Protein AF-A0A9D8AWE8-F1 (afdb_monomer_lite)

Secondary structure (DSSP, 8-state):
-------------------------------PPPPS-PPPEEEEEEE-SHHHHHHHHTTT--EEEEEE-TTS-EEEEEEE-HHHHHHHHHTT-EEEEEES--TT--EEEEE-SS--TTTHHHHT-EEEEE-SSEEEEE--HHHHHHHHTTT-EEEEPPSSPP--SPPP-S----S-----HHHHHHHHH--HHHHHHHHHHHTTSSPEEETTEEE--S---TT-SHHHHHHHHHHHHHHHHTT-EEEEEEEEETTTEEEEEEEEEE--SSEEEEEEEEEEE-----TTTTT----TTTTHHHHHHHHHHHHHHTTS-BSEEEEEEEES-GGGTSHHHHHHHHHHHHHT-EEEEEEEE-S-S---SSS-EEEEE--TT-HHHHHHHHHHHHHHHHHT-S-EEEEETT--SSSTHHHHHTTT--EEEEEE-GGG--TTTTSTT--TTTS-HHHHHHHHHHHHHHHHHHTTBPPPPEEEEEEEEETTT--B-TT-EEEEEEETTEEEEEE--TTSEEEEEEE-SEEEEEEEE-TTBPPEEEEEEEE-TTSEEE--EEEPBPP--B--EEE--SEETTS-EEEEE--B-SS--EEEEE-SSSS-EE--SS-EE--SS-EEEEEEEEEE-SS-EEEEEEEEEEE-S-B--EEE-SSEETTSEEEEEE--B-S-TT----EEEEE-SSSPPPB--SSEEEE-SS-EEEEEEEEEEETTEEEEEEEEEEEE---EEEE-SEEEEEE-TT-EEEEEEEEEE-SSS-EEEEEEEES-SSEEEEESSEEEEE-TT-EEEEEEEEE--TTPPTT-EEEEEEEEEESS-TT-EEEEEEEEEEPP---EEEEPPSS-EEE-TT-EEEEEEEEEE-SSS-EEEEEEEES-SS-EEE-SEEEEE-TT-EEEEEEEEE--TTPPTT-EEEEEEEEEESS-TT-EEEEEEEEEE------------------

Radius of gyration: 79.53 Å; chains: 1; bounding box: 108×89×266 Å

Sequence (955 aa):
MARPFKKGPGPWILVAALALVILLCAPETPFARADPSGPLALVRIDVREAADLESVIASEVPVHARLYGDDGTEYLLAYVDPSQAQELASRGVTTRVLDPDPRGATYYVVYSHGPMEPLLGSLGVLILEQEEHRAVVRATNGEAERLLAVGLEIVRLDPNPLVLAPQEARVSHASGIVHDPLIEAMIQEVNAATVYSYTGGLSGEWPVIVGGVPYTIATRYSRTTTPVMQATQYVHEHLVSLGLGVSYHEYSLPNSGLKRNVIGEQVGLVDPDRILLITAHLDDTSEDAYNVAPGADDNASGAVGVLIAADILSQYDFGCTLRYVLFTGEEQGLYGSAAYAADAYSAGENVEGVLNLDMIGYNSDSEPTIELHTRPGNGGDLSIAHVFSDVVATYGIDLWPEIVGDGILFSDHASFWNRGYAGILGIEDFEDFTPHYHRTSDRLSTLDMTYYANFVRAGVGTFAHLGCLMEPAASLTGMAFDIDTGTPISGTLVRATLSSTQTWSTVAAADGVYHLDPLPGGTYTVTASAPAYLPYTASDVVAVAGKTTTLDIPLQAVPAMTASFVSSSPDWLGEVTVFTNTTDSAEPLTYEWSLGDGTGIVSAEHPTHTYGAPGVYTVILTATDSGGSAAAKGTVTVYGAPVVGFEHVHPVWAGATTLFTNTSVGEPAGDPGISFEWSFGDGTAPEAMVHAEHVYTAAGVYQVVLTGTNRAGSRTAQRDVRVETAGVALLPRAESQSGDPGTAVSYTLRVSNTGSYTDSYAIAAQESTWVAAVVPHVLHEVGPAEGRDVEVRVMVPGGALAGEEDAAQVRVQSQGNGSMQALSVLTTTARAVYGIDLTFPAGALSGVPGAGVTCTLRITNTGNVTDTLSLAAYGHQWPTFVRSHVGPLGPGCGSDVEVTVLVPMGAERGDADVATISAVSEGDPERAVAGSLKTMVYYRLLMPTMYAALRSWSR

Foldseek 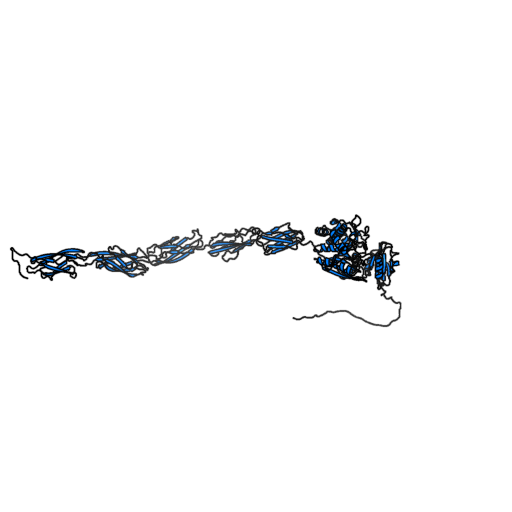3Di:
DDDDDDDDDDDDDDDDDDDDDDDDDDDDDDDDDDDQDAFWFWKKWWDADVLLLVQLVVLVFQWQDWDAAPVRTIITITGAGPVSVVSSVVSVIDMDTQGRHCVVWWKKKKFDPFACVVPLVVLPWAWSADHRTITITTDDLVSLVVSVLVPIDIAIRQPGGFPSDFDPQPLFQDPFDDDDVLLLVLLVVQALVLLLVQLCCLLQVFFDAAPNDTDGQQFLAQLEDVNVVRLLRRLQVLLVVLVFPKDWDWFQDPPRGIDTKIKTKDAADAEALEEEEQEEESGAFANPRHGGGSCSLFPSLSLSLLSSLSVRPSVFHFRYMYMSIYFHCLSSRLRGLLSVLVVCLVVVRNHNEYEYEHRQFADDDDALEKEKEFEAPDSNSVSLLVLLVSQCVNSVQRYHYDYHNHGDCSTSVVSNNSSSHHYIYIHGDPVRDDPQGRHSPPHSVRGDSRSSSSSSSSSSSSSCSSTRTDQAFFKEKEFEAAQPPRQTDFQKWKWWAQDPPDIDIWTQHPRRMTIDPRHHFHWTWMWIDDQQWDIDTDGRQTGHGPYYDYDYHHTYGAPDKDWDKDWPPPEEQFDKIKIATPIDHPFDKWKWKDFQQPPHIDTDNIDIDHDNDFDKGWMKIWIAGSNGIDIDIDIHGYFAAKAWDWDWDPPAEAQDKIKIATPIGTDDPPDPFKWKWKDFQQPDDIDTDNIDIDHHNDFDWGKMKMWIAGPNGIDIDIDIHGYKHWAKEKPDQEDEDEDAAQDKDKDKMKMFIAMQAFWKKAKDKPQWPFDKDKPPRMRHGQHHGRMDIIMIITHHHNLDAFFDKTKIKMKIATPVDRVHIYIHIYMYGHHWDWAKDKAFDDDAAEDAAQDKTKDKIKMFIQIRYFWKKAKDKDQWPFDKDWPGIDDSHHHGGMDITMIITGHHNPDDAFDKIKIKMKIATPVDRVHIDIDIHMYGYHDDDDDDDDDDDDDDDDD

Structure (mmCIF, N/CA/C/O backbone):
data_AF-A0A9D8AWE8-F1
#
_entry.id   AF-A0A9D8AWE8-F1
#
loop_
_atom_site.group_PDB
_atom_site.id
_atom_site.type_symbol
_atom_site.label_atom_id
_atom_site.label_alt_id
_atom_site.label_comp_id
_atom_site.label_asym_id
_atom_site.label_entity_id
_atom_site.label_seq_id
_atom_site.pdbx_PDB_ins_code
_atom_site.Cartn_x
_atom_site.Cartn_y
_atom_site.Cartn_z
_atom_site.occupancy
_atom_site.B_iso_or_equiv
_atom_site.auth_seq_id
_atom_site.auth_comp_id
_atom_site.auth_asym_id
_atom_site.auth_atom_id
_atom_site.pdbx_PDB_model_num
ATOM 1 N N . MET A 1 1 ? -9.519 -40.127 -17.854 1.00 36.56 1 MET A N 1
ATOM 2 C CA . MET A 1 1 ? -10.284 -41.068 -18.713 1.00 36.56 1 MET A CA 1
ATOM 3 C C . MET A 1 1 ? -10.347 -40.520 -20.139 1.00 36.56 1 MET A C 1
ATOM 5 O O . MET A 1 1 ? -9.812 -39.445 -20.369 1.00 36.56 1 MET A O 1
ATOM 9 N N . ALA A 1 2 ? -10.855 -41.296 -21.099 1.00 32.56 2 ALA A N 1
ATOM 10 C CA . ALA A 1 2 ? -10.568 -41.124 -22.527 1.00 32.56 2 ALA A CA 1
ATOM 11 C C . ALA A 1 2 ? -11.394 -40.049 -23.278 1.00 32.56 2 ALA A C 1
ATOM 13 O O . ALA A 1 2 ? -12.432 -39.589 -22.814 1.00 32.56 2 ALA A O 1
ATOM 14 N N . ARG A 1 3 ? -10.889 -39.716 -24.478 1.00 29.12 3 ARG A N 1
ATOM 15 C CA . ARG A 1 3 ? -11.504 -38.968 -25.601 1.00 29.12 3 ARG A CA 1
ATOM 16 C C . ARG A 1 3 ? -12.798 -39.659 -26.144 1.00 29.12 3 ARG A C 1
ATOM 18 O O . ARG A 1 3 ? -13.086 -40.770 -25.710 1.00 29.12 3 ARG A O 1
ATOM 25 N N . PRO A 1 4 ? -13.376 -39.229 -27.293 1.00 54.56 4 PRO A N 1
ATOM 26 C CA . PRO A 1 4 ? -14.071 -37.968 -27.621 1.00 54.56 4 PRO A CA 1
ATOM 27 C C . PRO A 1 4 ? -15.466 -38.258 -28.257 1.00 54.56 4 PRO A C 1
ATOM 29 O O . PRO A 1 4 ? -15.853 -39.418 -28.362 1.00 54.56 4 PRO A O 1
ATOM 32 N N . PHE A 1 5 ? -16.179 -37.264 -28.815 1.00 29.92 5 PHE A N 1
ATOM 33 C CA . PHE A 1 5 ? -17.274 -37.528 -29.778 1.00 29.92 5 PHE A CA 1
ATOM 34 C C . PHE A 1 5 ? -17.275 -36.604 -31.015 1.00 29.92 5 PHE A C 1
ATOM 36 O O . PHE A 1 5 ? -16.660 -35.540 -31.013 1.00 29.92 5 PHE A O 1
ATOM 43 N N . LYS A 1 6 ? -17.892 -37.079 -32.111 1.00 32.50 6 LYS A N 1
ATOM 44 C CA . LYS A 1 6 ? -17.779 -36.563 -33.495 1.00 32.50 6 LYS A CA 1
ATOM 45 C C . LYS A 1 6 ? -19.026 -35.809 -34.006 1.00 32.50 6 LYS A C 1
ATOM 47 O O . LYS A 1 6 ? -20.139 -36.069 -33.574 1.00 32.50 6 LYS A O 1
ATOM 52 N N . LYS A 1 7 ? -18.767 -34.979 -35.030 1.00 32.16 7 LYS A N 1
ATOM 53 C CA . LYS A 1 7 ? -19.638 -34.278 -36.009 1.00 32.16 7 LYS A CA 1
ATOM 54 C C . LYS A 1 7 ? -20.975 -34.924 -36.455 1.00 32.16 7 LYS A C 1
ATOM 56 O O . LYS A 1 7 ? -21.010 -36.119 -36.738 1.00 32.16 7 LYS A O 1
ATOM 61 N N . GLY A 1 8 ? -21.914 -34.036 -36.836 1.00 29.41 8 GLY A N 1
ATOM 62 C CA . GLY A 1 8 ? -22.874 -34.165 -37.965 1.00 29.41 8 GLY A CA 1
ATOM 63 C C . GLY A 1 8 ? -24.348 -34.393 -37.574 1.00 29.41 8 GLY A C 1
ATOM 64 O O . GLY A 1 8 ? -24.569 -34.831 -36.447 1.00 29.41 8 GLY A O 1
ATOM 65 N N . PRO A 1 9 ? -25.358 -34.176 -38.462 1.00 40.28 9 PRO A N 1
ATOM 66 C CA . PRO A 1 9 ? -25.393 -33.632 -39.846 1.00 40.28 9 PRO A CA 1
ATOM 67 C C . PRO A 1 9 ? -26.152 -32.260 -39.897 1.00 40.28 9 PRO A C 1
ATOM 69 O O . PRO A 1 9 ? -26.327 -31.666 -38.845 1.00 40.28 9 PRO A O 1
ATOM 72 N N . GLY A 1 10 ? -26.625 -31.617 -40.980 1.00 27.95 10 GLY A N 1
ATOM 73 C CA . GLY A 1 10 ? -27.066 -31.975 -42.343 1.00 27.95 10 GLY A CA 1
ATOM 74 C C . GLY A 1 10 ? -27.801 -30.765 -43.008 1.00 27.95 10 GLY A C 1
ATOM 75 O O . GLY A 1 10 ? -27.870 -29.714 -42.374 1.00 27.95 10 GLY A O 1
ATOM 76 N N . PRO A 1 11 ? -28.311 -30.853 -44.261 1.00 45.72 11 PRO A N 1
ATOM 77 C CA . PRO A 1 11 ? -28.377 -29.692 -45.178 1.00 45.72 11 PRO A CA 1
ATOM 78 C C . PRO A 1 11 ? -29.781 -29.272 -45.687 1.00 45.72 11 PRO A C 1
ATOM 80 O O . PRO A 1 11 ? -30.758 -29.986 -45.485 1.00 45.72 11 PRO A O 1
ATOM 83 N N . TRP A 1 12 ? -29.841 -28.177 -46.469 1.00 26.53 12 TRP A N 1
ATOM 84 C CA . TRP A 1 12 ? -30.934 -27.854 -47.412 1.00 26.53 12 TRP A CA 1
ATOM 85 C C . TRP A 1 12 ? -30.397 -27.400 -48.787 1.00 26.53 12 TRP A C 1
ATOM 87 O O . TRP A 1 12 ? -29.325 -26.809 -48.881 1.00 26.53 12 TRP A O 1
ATOM 97 N N . ILE A 1 13 ? -31.151 -27.710 -49.850 1.00 30.84 13 ILE A N 1
ATOM 98 C CA . ILE A 1 13 ? -30.875 -27.473 -51.285 1.00 30.84 13 ILE A CA 1
ATOM 99 C C . ILE A 1 13 ? -32.176 -26.967 -51.939 1.00 30.84 13 ILE A C 1
ATOM 101 O O . ILE A 1 13 ? -33.233 -27.388 -51.476 1.00 30.84 13 ILE A O 1
ATOM 105 N N . LEU A 1 14 ? -32.089 -26.143 -53.003 1.00 29.36 14 LEU A N 1
ATOM 106 C CA . LEU A 1 14 ? -32.945 -26.032 -54.225 1.00 29.36 14 LEU A CA 1
ATOM 107 C C . LEU A 1 14 ? -32.894 -24.576 -54.776 1.00 29.36 14 LEU A C 1
ATOM 109 O O . LEU A 1 14 ? -32.807 -23.655 -53.976 1.00 29.36 14 LEU A O 1
ATOM 113 N N . VAL A 1 15 ? -33.011 -24.244 -56.078 1.00 31.12 15 VAL A N 1
ATOM 114 C CA . VAL A 1 15 ? -32.888 -24.967 -57.375 1.00 31.12 15 VAL A CA 1
ATOM 115 C C . VAL A 1 15 ? -32.798 -23.907 -58.512 1.00 31.12 15 VAL A C 1
ATOM 117 O O . VAL A 1 15 ? -33.272 -22.794 -58.308 1.00 31.12 15 VAL A O 1
ATOM 120 N N . ALA A 1 16 ? -32.170 -24.152 -59.677 1.00 26.33 16 ALA A N 1
ATOM 121 C CA . ALA A 1 16 ? -32.858 -24.447 -60.959 1.00 26.33 16 ALA A CA 1
ATOM 122 C C . ALA A 1 16 ? -31.875 -24.717 -62.134 1.00 26.33 16 ALA A C 1
ATOM 124 O O . ALA A 1 16 ? -30.724 -24.294 -62.080 1.00 26.33 16 ALA A O 1
ATOM 125 N N . ALA A 1 17 ? -32.330 -25.421 -63.190 1.00 29.33 17 ALA A N 1
ATOM 126 C CA . ALA A 1 17 ? -31.513 -25.928 -64.316 1.00 29.33 17 ALA A CA 1
ATOM 127 C C . ALA A 1 17 ? -32.282 -26.066 -65.671 1.00 29.33 17 ALA A C 1
ATOM 129 O O . ALA A 1 17 ? -33.485 -25.806 -65.694 1.00 29.33 17 ALA A O 1
ATOM 130 N N . LEU A 1 18 ? -31.575 -26.601 -66.709 1.00 29.61 18 LEU A N 1
ATOM 131 C CA . LEU A 1 18 ? -31.936 -27.010 -68.115 1.00 29.61 18 LEU A CA 1
ATOM 132 C C . LEU A 1 18 ? -31.891 -25.902 -69.212 1.00 29.61 18 LEU A C 1
ATOM 134 O O . LEU A 1 18 ? -32.118 -24.747 -68.882 1.00 29.61 18 LEU A O 1
ATOM 138 N N . ALA A 1 19 ? -31.602 -26.132 -70.520 1.00 30.28 19 ALA A N 1
ATOM 139 C CA . ALA A 1 19 ? -31.236 -27.317 -71.359 1.00 30.28 19 ALA A CA 1
ATOM 140 C C . ALA A 1 19 ? -30.269 -26.883 -72.532 1.00 30.28 19 ALA A C 1
ATOM 142 O O . ALA A 1 19 ? -30.183 -25.690 -72.793 1.00 30.28 19 ALA A O 1
ATOM 143 N N . LEU A 1 20 ? -29.378 -27.696 -73.149 1.00 29.22 20 LEU A N 1
ATOM 144 C CA . LEU A 1 20 ? -29.516 -28.748 -74.213 1.00 29.22 20 LEU A CA 1
ATOM 145 C C . LEU A 1 20 ? -30.035 -28.197 -75.592 1.00 29.22 20 LEU A C 1
ATOM 147 O O . LEU A 1 20 ? -31.098 -27.593 -75.585 1.00 29.22 20 LEU A O 1
ATOM 151 N N . VAL A 1 21 ? -29.408 -28.297 -76.799 1.00 32.09 21 VAL A N 1
ATOM 152 C CA . VAL A 1 21 ? -28.956 -29.465 -77.635 1.00 32.09 21 VAL A CA 1
ATOM 153 C C . VAL A 1 21 ? -28.148 -29.041 -78.925 1.00 32.09 21 VAL A C 1
ATOM 155 O O . VAL A 1 21 ? -28.649 -28.225 -79.685 1.00 32.09 21 VAL A O 1
ATOM 158 N N . ILE A 1 22 ? -26.971 -29.660 -79.194 1.00 28.73 22 ILE A N 1
ATOM 159 C CA . ILE A 1 22 ? -26.353 -30.201 -80.470 1.00 28.73 22 ILE A CA 1
ATOM 160 C C . ILE A 1 22 ? -26.385 -29.429 -81.847 1.00 28.73 22 ILE A C 1
ATOM 162 O O . ILE A 1 22 ? -27.475 -29.151 -82.332 1.00 28.73 22 ILE A O 1
ATOM 166 N N . LEU A 1 23 ? -25.232 -29.280 -82.577 1.00 25.83 23 LEU A N 1
ATOM 167 C CA . LEU A 1 23 ? -24.843 -30.007 -83.851 1.00 25.83 23 LEU A CA 1
ATOM 168 C C . LEU A 1 23 ? -23.642 -29.423 -84.707 1.00 25.83 23 LEU A C 1
ATOM 170 O O . LEU A 1 23 ? -23.679 -28.269 -85.105 1.00 25.83 23 LEU A O 1
ATOM 174 N N . LEU A 1 24 ? -22.678 -30.297 -85.093 1.00 27.02 24 LEU A N 1
ATOM 175 C CA . LEU A 1 24 ? -21.738 -30.341 -86.272 1.00 27.02 24 LEU A CA 1
ATOM 176 C C . LEU A 1 24 ? -20.625 -29.287 -86.620 1.00 27.02 24 LEU A C 1
ATOM 178 O O . LEU A 1 24 ? -20.887 -28.125 -86.881 1.00 27.02 24 LEU A O 1
ATOM 182 N N . CYS A 1 25 ? -19.407 -29.842 -86.816 1.00 26.20 25 CYS A N 1
ATOM 183 C CA . CYS A 1 25 ? -18.318 -29.615 -87.811 1.00 26.20 25 CYS A CA 1
ATOM 184 C C . CYS A 1 25 ? -17.799 -28.220 -88.277 1.00 26.20 25 CYS A C 1
ATOM 186 O O . CYS A 1 25 ? -18.540 -27.337 -88.683 1.00 26.20 25 CYS A O 1
ATOM 188 N N . ALA A 1 26 ? -16.457 -28.129 -88.355 1.00 34.50 26 ALA A N 1
ATOM 189 C CA . ALA A 1 26 ? -15.616 -27.038 -88.899 1.00 34.50 26 ALA A CA 1
ATOM 190 C C . ALA A 1 26 ? -15.497 -27.088 -90.463 1.00 34.50 26 ALA A C 1
ATOM 192 O O . ALA A 1 26 ? -16.028 -28.062 -91.013 1.00 34.50 26 ALA A O 1
ATOM 193 N N . PRO A 1 27 ? -14.821 -26.154 -91.206 1.00 44.50 27 PRO A N 1
ATOM 194 C CA . PRO A 1 27 ? -13.438 -25.681 -90.941 1.00 44.50 27 PRO A CA 1
ATOM 195 C C . PRO A 1 27 ? -13.036 -24.223 -91.365 1.00 44.50 27 PRO A C 1
ATOM 197 O O . PRO A 1 27 ? -13.844 -23.455 -91.871 1.00 44.50 27 PRO A O 1
ATOM 200 N N . GLU A 1 28 ? -11.735 -23.920 -91.180 1.00 28.67 28 GLU A N 1
ATOM 201 C CA . GLU A 1 28 ? -10.875 -22.862 -91.792 1.00 28.67 28 GLU A CA 1
ATOM 202 C C . GLU A 1 28 ? -10.873 -21.394 -91.259 1.00 28.67 28 GLU A C 1
ATOM 204 O O . GLU A 1 28 ? -11.704 -20.563 -91.602 1.00 28.67 28 GLU A O 1
ATOM 209 N N . THR A 1 29 ? -9.833 -21.102 -90.447 1.00 38.47 29 THR A N 1
ATOM 210 C CA . THR A 1 29 ? -8.878 -19.946 -90.439 1.00 38.47 29 THR A CA 1
ATOM 211 C C . THR A 1 29 ? -9.233 -18.608 -91.128 1.00 38.47 29 THR A C 1
ATOM 213 O O . THR A 1 29 ? -9.663 -18.631 -92.278 1.00 38.47 29 THR A O 1
ATOM 216 N N . PRO A 1 30 ? -8.856 -17.430 -90.549 1.00 39.47 30 PRO A N 1
ATOM 217 C CA . PRO A 1 30 ? -7.424 -17.114 -90.359 1.00 39.47 30 PRO A CA 1
ATOM 218 C C . PRO A 1 30 ? -6.991 -16.216 -89.169 1.00 39.47 30 PRO A C 1
ATOM 220 O O . PRO A 1 30 ? -7.794 -15.633 -88.452 1.00 39.47 30 PRO A O 1
ATOM 223 N N . PHE A 1 31 ? -5.658 -16.083 -89.074 1.00 31.62 31 PHE A N 1
ATOM 224 C CA . PHE A 1 31 ? -4.821 -15.251 -88.192 1.00 31.62 31 PHE A CA 1
ATOM 225 C C . PHE A 1 31 ? -4.692 -15.658 -86.717 1.00 31.62 31 PHE A C 1
ATOM 227 O O . PHE A 1 31 ? -5.624 -15.619 -85.921 1.00 31.62 31 PHE A O 1
ATOM 234 N N . ALA A 1 32 ? -3.455 -16.027 -86.367 1.00 31.39 32 ALA A N 1
ATOM 235 C CA . ALA A 1 32 ? -3.037 -16.355 -85.016 1.00 31.39 32 ALA A CA 1
ATOM 236 C C . ALA A 1 32 ? -3.043 -15.110 -84.121 1.00 31.39 32 ALA A C 1
ATOM 238 O O . ALA A 1 32 ? -2.501 -14.065 -84.485 1.00 31.39 32 ALA A O 1
ATOM 239 N N . ARG A 1 33 ? -3.610 -15.256 -82.922 1.00 33.22 33 ARG A N 1
ATOM 240 C CA . ARG A 1 33 ? -3.380 -14.335 -81.808 1.00 33.22 33 ARG A CA 1
ATOM 241 C C . ARG A 1 33 ? -2.010 -14.674 -81.215 1.00 33.22 33 ARG A C 1
ATOM 243 O O . ARG A 1 33 ? -1.716 -15.856 -81.045 1.00 33.22 33 ARG A O 1
ATOM 250 N N . ALA A 1 34 ? -1.182 -13.666 -80.955 1.00 34.47 34 ALA A N 1
ATOM 251 C CA . ALA A 1 34 ? 0.113 -13.874 -80.316 1.00 34.47 34 ALA A CA 1
ATOM 252 C C . ALA A 1 34 ? -0.058 -14.440 -78.895 1.00 34.47 34 ALA A C 1
ATOM 254 O O . ALA A 1 34 ? -1.063 -14.178 -78.230 1.00 34.47 34 ALA A O 1
ATOM 255 N N . ASP A 1 35 ? 0.930 -15.223 -78.471 1.00 34.38 35 ASP A N 1
ATOM 256 C CA . ASP A 1 35 ? 1.036 -15.785 -77.127 1.00 34.38 35 ASP A CA 1
ATOM 257 C C . ASP A 1 35 ? 1.286 -14.652 -76.103 1.00 34.38 35 ASP A C 1
ATOM 259 O O . ASP A 1 35 ? 2.216 -13.871 -76.324 1.00 34.38 35 ASP A O 1
ATOM 263 N N . PRO A 1 36 ? 0.482 -14.491 -75.028 1.00 39.16 36 PRO A N 1
ATOM 264 C CA . PRO A 1 36 ? 0.640 -13.366 -74.102 1.00 39.16 36 PRO A CA 1
ATOM 265 C C . PRO A 1 36 ? 1.882 -13.450 -73.205 1.00 39.16 36 PRO A C 1
ATOM 267 O O . PRO A 1 36 ? 2.307 -12.428 -72.674 1.00 39.16 36 PRO A O 1
ATOM 270 N N . SER A 1 37 ? 2.474 -14.636 -73.017 1.00 46.75 37 SER A N 1
ATOM 271 C CA . SER A 1 37 ? 3.605 -14.835 -72.098 1.00 46.75 37 SER A CA 1
ATOM 272 C C . SER A 1 37 ? 4.960 -14.502 -72.736 1.00 46.75 37 SER A C 1
ATOM 274 O O . SER A 1 37 ? 5.827 -15.369 -72.884 1.00 46.75 37 SER A O 1
ATOM 276 N N . GLY A 1 38 ? 5.147 -13.242 -73.132 1.00 53.56 38 GLY A N 1
ATOM 277 C CA . GLY A 1 38 ? 6.487 -12.712 -73.403 1.00 53.56 38 GLY A CA 1
ATOM 278 C C . GLY A 1 38 ? 7.328 -12.631 -72.118 1.00 53.56 38 GLY A C 1
ATOM 279 O O . GLY A 1 38 ? 6.769 -12.660 -71.020 1.00 53.56 38 GLY A O 1
ATOM 280 N N . PRO A 1 39 ? 8.668 -12.554 -72.217 1.00 60.47 39 PRO A N 1
ATOM 281 C CA . PRO A 1 39 ? 9.506 -12.304 -71.048 1.00 60.47 39 PRO A CA 1
ATOM 282 C C . PRO A 1 39 ? 9.191 -10.927 -70.440 1.00 60.47 39 PRO A C 1
ATOM 284 O O . PRO A 1 39 ? 8.865 -9.990 -71.168 1.00 60.47 39 PRO A O 1
ATOM 287 N N . LEU A 1 40 ? 9.331 -10.814 -69.115 1.00 83.00 40 LEU A N 1
ATOM 288 C CA . LEU A 1 40 ? 9.424 -9.524 -68.425 1.00 83.00 40 LEU A CA 1
ATOM 289 C C . LEU A 1 40 ? 10.564 -8.701 -69.038 1.00 83.00 40 LEU A C 1
ATOM 291 O O . LEU A 1 40 ? 11.602 -9.271 -69.369 1.00 83.00 40 LEU A O 1
ATOM 295 N N . ALA A 1 41 ? 10.402 -7.385 -69.128 1.00 90.38 41 ALA A N 1
ATOM 296 C CA . ALA A 1 41 ? 11.464 -6.449 -69.496 1.00 90.38 41 ALA A CA 1
ATOM 297 C C . ALA A 1 41 ? 11.684 -5.433 -68.367 1.00 90.38 41 ALA A C 1
ATOM 299 O O . ALA A 1 41 ? 10.721 -5.046 -67.708 1.00 90.38 41 ALA A O 1
ATOM 300 N N . LEU A 1 42 ? 12.921 -4.970 -68.159 1.00 92.69 42 LEU A N 1
ATOM 301 C CA . LEU A 1 42 ? 13.175 -3.790 -67.328 1.00 92.69 42 LEU A CA 1
ATOM 302 C C . LEU A 1 42 ? 12.829 -2.537 -68.141 1.00 92.69 42 LEU A C 1
ATOM 304 O O . LEU A 1 42 ? 13.328 -2.350 -69.256 1.00 92.69 42 LEU A O 1
ATOM 308 N N . VAL A 1 43 ? 11.979 -1.683 -67.584 1.00 93.81 43 VAL A N 1
ATOM 309 C CA . VAL A 1 43 ? 11.387 -0.519 -68.250 1.00 93.81 43 VAL A CA 1
ATOM 310 C C . VAL A 1 43 ? 11.525 0.714 -67.361 1.00 93.81 43 VAL A C 1
ATOM 312 O O . VAL A 1 43 ? 11.187 0.662 -66.181 1.00 93.81 43 VAL A O 1
ATOM 315 N N . ARG A 1 44 ? 11.974 1.828 -67.948 1.00 93.69 44 ARG A N 1
ATOM 316 C CA . ARG A 1 44 ? 11.823 3.178 -67.395 1.00 93.69 44 ARG A CA 1
ATOM 317 C C . ARG A 1 44 ? 10.419 3.693 -67.703 1.00 93.69 44 ARG A C 1
ATOM 319 O O . ARG A 1 44 ? 9.963 3.577 -68.841 1.00 93.69 44 ARG A O 1
ATOM 326 N N . ILE A 1 45 ? 9.755 4.267 -66.712 1.00 93.69 45 ILE A N 1
ATOM 327 C CA . ILE A 1 45 ? 8.426 4.871 -66.804 1.00 93.69 45 ILE A CA 1
ATOM 328 C C . ILE A 1 45 ? 8.561 6.344 -66.413 1.00 93.69 45 ILE A C 1
ATOM 330 O O . ILE A 1 45 ? 8.910 6.622 -65.271 1.00 93.69 45 ILE A O 1
ATOM 334 N N . ASP A 1 46 ? 8.310 7.276 -67.329 1.00 91.12 46 ASP A N 1
ATOM 335 C CA . ASP A 1 46 ? 8.424 8.714 -67.044 1.00 91.12 46 ASP A CA 1
ATOM 336 C C . ASP A 1 46 ? 7.153 9.231 -66.348 1.00 91.12 46 ASP A C 1
ATOM 338 O O . ASP A 1 46 ? 6.043 9.031 -66.855 1.00 91.12 46 ASP A O 1
ATOM 342 N N . VAL A 1 47 ? 7.313 9.917 -65.214 1.00 88.75 47 VAL A N 1
ATOM 343 C CA . VAL A 1 47 ? 6.229 10.497 -64.405 1.00 88.75 47 VAL A CA 1
ATOM 344 C C . VAL A 1 47 ? 6.246 12.014 -64.593 1.00 88.75 47 VAL A C 1
ATOM 346 O O . VAL A 1 47 ? 7.044 12.727 -63.993 1.00 88.75 47 VAL A O 1
ATOM 349 N N . ARG A 1 48 ? 5.372 12.525 -65.468 1.00 85.69 48 ARG A N 1
ATOM 350 C CA . ARG A 1 48 ? 5.361 13.950 -65.869 1.00 85.69 48 ARG A CA 1
ATOM 351 C C . ARG A 1 48 ? 4.382 14.783 -65.046 1.00 85.69 48 ARG A C 1
ATOM 353 O O . ARG A 1 48 ? 4.524 15.997 -64.946 1.00 85.69 48 ARG A O 1
ATOM 360 N N . GLU A 1 49 ? 3.361 14.132 -64.503 1.00 84.06 49 GLU A N 1
ATOM 361 C CA . GLU A 1 49 ? 2.330 14.713 -63.647 1.00 84.06 49 GLU A CA 1
ATOM 362 C C . GLU A 1 49 ? 1.799 13.655 -62.669 1.00 84.06 49 GLU A C 1
ATOM 364 O O . GLU A 1 49 ? 1.945 12.456 -62.904 1.00 84.06 49 GLU A O 1
ATOM 369 N N . ALA A 1 50 ? 1.139 14.074 -61.584 1.00 80.88 50 ALA A N 1
ATOM 370 C CA . ALA A 1 50 ? 0.625 13.153 -60.561 1.00 80.88 50 ALA A CA 1
ATOM 371 C C . ALA A 1 50 ? -0.308 12.057 -61.126 1.00 80.88 50 ALA A C 1
ATOM 373 O O . ALA A 1 50 ? -0.318 10.934 -60.626 1.00 80.88 50 ALA A O 1
ATOM 374 N N . ALA A 1 51 ? -1.032 12.350 -62.213 1.00 84.12 51 ALA A N 1
ATOM 375 C CA . ALA A 1 51 ? -1.900 11.392 -62.896 1.00 84.12 51 ALA A CA 1
ATOM 376 C C . ALA A 1 51 ? -1.136 10.244 -63.597 1.00 84.12 51 ALA A C 1
ATOM 378 O O . ALA A 1 51 ? -1.698 9.155 -63.750 1.00 84.12 51 ALA A O 1
ATOM 379 N N . ASP A 1 52 ? 0.135 10.439 -63.983 1.00 87.56 52 ASP A N 1
ATOM 380 C CA . ASP A 1 52 ? 0.992 9.345 -64.465 1.00 87.56 52 ASP A CA 1
ATOM 381 C C . ASP A 1 52 ? 1.274 8.359 -63.316 1.00 87.56 52 ASP A C 1
ATOM 383 O O . ASP A 1 52 ? 1.110 7.152 -63.490 1.00 87.56 52 ASP A O 1
ATOM 387 N N . LEU A 1 53 ? 1.615 8.859 -62.119 1.00 85.69 53 LEU A N 1
ATOM 388 C CA . LEU A 1 53 ? 1.883 8.027 -60.938 1.00 85.69 53 LEU A CA 1
ATOM 389 C C . LEU A 1 53 ? 0.624 7.287 -60.455 1.00 85.69 53 LEU A C 1
ATOM 391 O O . LEU A 1 53 ? 0.678 6.077 -60.233 1.00 85.69 53 LEU A O 1
ATOM 395 N N . GLU A 1 54 ? -0.527 7.968 -60.374 1.00 85.25 54 GLU A N 1
ATOM 396 C CA . GLU A 1 54 ? -1.824 7.322 -60.104 1.00 85.25 54 GLU A CA 1
ATOM 397 C C . GLU A 1 54 ? -2.124 6.208 -61.121 1.00 85.25 54 GLU A C 1
ATOM 399 O O . GLU A 1 54 ? -2.614 5.136 -60.757 1.00 85.25 54 GLU A O 1
ATOM 404 N N . SER A 1 55 ? -1.791 6.430 -62.396 1.00 87.75 55 SER A N 1
ATOM 405 C CA . SER A 1 55 ? -1.986 5.446 -63.463 1.00 87.75 55 SER A CA 1
ATOM 406 C C . SER A 1 55 ? -1.049 4.243 -63.346 1.00 87.75 55 SER A C 1
ATOM 408 O O . SER A 1 55 ? -1.485 3.127 -63.636 1.00 87.75 55 SER A O 1
ATOM 410 N N . VAL A 1 56 ? 0.198 4.429 -62.899 1.00 87.69 56 VAL A N 1
ATOM 411 C CA . VAL A 1 56 ? 1.136 3.327 -62.610 1.00 87.69 56 VAL A CA 1
ATOM 412 C C . VAL A 1 56 ? 0.652 2.502 -61.419 1.00 87.69 56 VAL A C 1
ATOM 414 O O . VAL A 1 56 ? 0.555 1.281 -61.538 1.00 87.69 56 VAL A O 1
ATOM 417 N N . ILE A 1 57 ? 0.269 3.156 -60.314 1.00 85.56 57 ILE A N 1
ATOM 418 C CA . ILE A 1 57 ? -0.297 2.497 -59.123 1.00 85.56 57 ILE A CA 1
ATOM 419 C C . ILE A 1 57 ? -1.529 1.670 -59.514 1.00 85.56 57 ILE A C 1
ATOM 421 O O . ILE A 1 57 ? -1.622 0.488 -59.188 1.00 85.56 57 ILE A O 1
ATOM 425 N N . ALA A 1 58 ? -2.442 2.256 -60.291 1.00 84.94 58 ALA A N 1
ATOM 426 C CA . ALA A 1 58 ? -3.658 1.592 -60.753 1.00 84.94 58 ALA A CA 1
ATOM 427 C C . ALA A 1 58 ? -3.438 0.506 -61.826 1.00 84.94 58 ALA A C 1
ATOM 429 O O . ALA A 1 58 ? -4.426 -0.100 -62.246 1.00 84.94 58 ALA A O 1
ATOM 430 N N . SER A 1 59 ? -2.201 0.288 -62.290 1.00 84.88 59 SER A N 1
ATOM 431 C CA . SER A 1 59 ? -1.819 -0.785 -63.228 1.00 84.88 59 SER A CA 1
ATOM 432 C C . SER A 1 59 ? -1.133 -1.975 -62.536 1.00 84.88 59 SER A C 1
ATOM 434 O O . SER A 1 59 ? -0.714 -2.905 -63.219 1.00 84.88 59 SER A O 1
ATOM 436 N N . GLU A 1 60 ? -0.965 -1.934 -61.205 1.00 84.81 60 GLU A N 1
ATOM 437 C CA . GLU A 1 60 ? -0.326 -2.991 -60.392 1.00 84.81 60 GLU A CA 1
ATOM 438 C C . GLU A 1 60 ? 1.055 -3.438 -60.928 1.00 84.81 60 GLU A C 1
ATOM 440 O O . GLU A 1 60 ? 1.463 -4.597 -60.826 1.00 84.81 60 GLU A O 1
ATOM 445 N N . VAL A 1 61 ? 1.792 -2.501 -61.533 1.00 87.94 61 VAL A N 1
ATOM 446 C CA . VAL A 1 61 ? 3.111 -2.753 -62.120 1.00 87.94 61 VAL A CA 1
ATOM 447 C C . VAL A 1 61 ? 4.166 -2.821 -61.013 1.00 87.94 61 VAL A C 1
ATOM 449 O O . VAL A 1 61 ? 4.244 -1.893 -60.205 1.00 87.94 61 VAL A O 1
ATOM 452 N N . PRO A 1 62 ? 5.018 -3.865 -60.969 1.00 87.62 62 PRO A N 1
ATOM 453 C CA . PRO A 1 62 ? 6.069 -3.961 -59.970 1.00 87.62 62 PRO A CA 1
ATOM 454 C C . PRO A 1 62 ? 7.193 -2.976 -60.319 1.00 87.62 62 PRO A C 1
ATOM 456 O O . PRO A 1 62 ? 8.058 -3.242 -61.157 1.00 87.62 62 PRO A O 1
ATOM 459 N N . VAL A 1 63 ? 7.140 -1.804 -59.691 1.00 89.62 63 VAL A N 1
ATOM 460 C CA . VAL A 1 63 ? 8.202 -0.791 -59.692 1.00 89.62 63 VAL A CA 1
ATOM 461 C C . VAL A 1 63 ? 9.229 -1.155 -58.625 1.00 89.62 63 VAL A C 1
ATOM 463 O O . VAL A 1 63 ? 8.845 -1.541 -57.535 1.00 89.62 63 VAL A O 1
ATOM 466 N N . HIS A 1 64 ? 10.517 -1.016 -58.922 1.00 87.69 64 HIS A N 1
ATOM 467 C CA . HIS A 1 64 ? 11.648 -1.396 -58.066 1.00 87.69 64 HIS A CA 1
ATOM 468 C C . HIS A 1 64 ? 12.605 -0.233 -57.745 1.00 87.69 64 HIS A C 1
ATOM 470 O O . HIS A 1 64 ? 13.430 -0.358 -56.846 1.00 87.69 64 HIS A O 1
ATOM 476 N N . ALA A 1 65 ? 12.504 0.899 -58.451 1.00 85.81 65 ALA A N 1
ATOM 477 C CA . ALA A 1 65 ? 13.144 2.161 -58.069 1.00 85.81 65 ALA A CA 1
ATOM 478 C C . ALA A 1 65 ? 12.278 3.358 -58.480 1.00 85.81 65 ALA A C 1
ATOM 480 O O . ALA A 1 65 ? 11.559 3.291 -59.480 1.00 85.81 65 ALA A O 1
ATOM 481 N N . ARG A 1 66 ? 12.411 4.454 -57.730 1.00 85.81 66 ARG A N 1
ATOM 482 C CA . ARG A 1 66 ? 11.872 5.788 -58.017 1.00 85.81 66 ARG A CA 1
ATOM 483 C C . ARG A 1 66 ? 13.054 6.756 -58.029 1.00 85.81 66 ARG A C 1
ATOM 485 O O . ARG A 1 66 ? 13.808 6.784 -57.064 1.00 85.81 66 ARG A O 1
ATOM 492 N N . LEU A 1 67 ? 13.261 7.450 -59.143 1.00 83.19 67 LEU A N 1
ATOM 493 C CA . LEU A 1 67 ? 14.460 8.237 -59.450 1.00 83.19 67 LEU A CA 1
ATOM 494 C C . LEU A 1 67 ? 14.060 9.594 -60.054 1.00 83.19 67 LEU A C 1
ATOM 496 O O . LEU A 1 67 ? 12.951 9.738 -60.564 1.00 83.19 67 LEU A O 1
ATOM 500 N N . TYR A 1 68 ? 14.966 10.572 -60.024 1.00 81.81 68 TYR A N 1
ATOM 501 C CA . TYR A 1 68 ? 14.735 11.936 -60.521 1.00 81.81 68 TYR A CA 1
ATOM 502 C C . TYR A 1 68 ? 15.839 12.345 -61.489 1.00 81.81 68 TYR A C 1
ATOM 504 O O . TYR A 1 68 ? 17.004 12.359 -61.098 1.00 81.81 68 TYR A O 1
ATOM 512 N N . GLY A 1 69 ? 15.494 12.624 -62.747 1.00 75.62 69 GLY A N 1
ATOM 513 C CA . GLY A 1 69 ? 16.430 13.008 -63.806 1.00 75.62 69 GLY A CA 1
ATOM 514 C C . GLY A 1 69 ? 17.309 14.213 -63.449 1.00 75.62 69 GLY A C 1
ATOM 515 O O . GLY A 1 69 ? 16.907 15.015 -62.610 1.00 75.62 69 GLY A O 1
ATOM 516 N N . ASP A 1 70 ? 18.442 14.406 -64.133 1.00 72.75 70 ASP A N 1
ATOM 517 C CA . ASP A 1 70 ? 19.244 15.651 -64.041 1.00 72.75 70 ASP A CA 1
ATOM 518 C C . ASP A 1 70 ? 18.400 16.930 -64.294 1.00 72.75 70 ASP A C 1
ATOM 520 O O . ASP A 1 70 ? 18.755 18.027 -63.868 1.00 72.75 70 ASP A O 1
ATOM 524 N N . ASP A 1 71 ? 17.268 16.806 -65.001 1.00 76.44 71 ASP A N 1
ATOM 525 C CA . ASP A 1 71 ? 16.296 17.878 -65.262 1.00 76.44 71 ASP A CA 1
ATOM 526 C C . ASP A 1 71 ? 15.170 17.993 -64.209 1.00 76.44 71 ASP A C 1
ATOM 528 O O . ASP A 1 71 ? 14.234 18.777 -64.383 1.00 76.44 71 ASP A O 1
ATOM 532 N N . GLY A 1 72 ? 15.250 17.215 -63.126 1.00 72.88 72 GLY A N 1
ATOM 533 C CA . GLY A 1 72 ? 14.250 17.100 -62.063 1.00 72.88 72 GLY A CA 1
ATOM 534 C C . GLY A 1 72 ? 13.060 16.187 -62.387 1.00 72.88 72 GLY A C 1
ATOM 535 O O . GLY A 1 72 ? 12.175 16.028 -61.545 1.00 72.88 72 GLY A O 1
ATOM 536 N N . THR A 1 73 ? 12.992 15.578 -63.577 1.00 81.44 73 THR A N 1
ATOM 537 C CA . THR A 1 73 ? 11.837 14.755 -63.980 1.00 81.44 73 THR A CA 1
ATOM 538 C C . THR A 1 73 ? 11.840 13.401 -63.274 1.00 81.44 73 THR A C 1
ATOM 540 O O . THR A 1 73 ? 12.770 12.609 -63.429 1.00 81.44 73 THR A O 1
ATOM 543 N N . GLU A 1 74 ? 10.768 13.088 -62.549 1.00 86.44 74 GLU A N 1
ATOM 544 C CA . GLU A 1 74 ? 10.598 11.781 -61.914 1.00 86.44 74 GLU A CA 1
ATOM 545 C C . GLU A 1 74 ? 10.468 10.652 -62.953 1.00 86.44 74 GLU A C 1
ATOM 547 O O . GLU A 1 74 ? 9.746 10.760 -63.950 1.00 86.44 74 GLU A O 1
ATOM 552 N N . TYR A 1 75 ? 11.121 9.521 -62.694 1.00 89.69 75 TYR A N 1
ATOM 553 C CA . TYR A 1 75 ? 10.890 8.280 -63.417 1.00 89.69 75 TYR A CA 1
ATOM 554 C C . TYR A 1 75 ? 11.016 7.045 -62.520 1.00 89.69 75 TYR A C 1
ATOM 556 O O . TYR A 1 75 ? 11.697 7.032 -61.494 1.00 89.69 75 TYR A O 1
ATOM 564 N N . LEU A 1 76 ? 10.341 5.974 -62.925 1.00 91.38 76 LEU A N 1
ATOM 565 C CA . LEU A 1 76 ? 10.269 4.710 -62.199 1.00 91.38 76 LEU A CA 1
ATOM 566 C C . LEU A 1 76 ? 10.956 3.605 -63.004 1.00 91.38 76 LEU A C 1
ATOM 568 O O . LEU A 1 76 ? 10.828 3.561 -64.228 1.00 91.38 76 LEU A O 1
ATOM 572 N N . LEU A 1 77 ? 11.639 2.679 -62.333 1.00 92.56 77 LEU A N 1
ATOM 573 C CA . LEU A 1 77 ? 12.156 1.453 -62.950 1.00 92.56 77 LEU A CA 1
ATOM 574 C C . LEU A 1 77 ? 11.254 0.281 -62.576 1.00 92.56 77 LEU A C 1
ATOM 576 O O . LEU A 1 77 ? 11.048 0.038 -61.392 1.00 92.56 77 LEU A O 1
ATOM 580 N N . ALA A 1 78 ? 10.743 -0.465 -63.552 1.00 91.62 78 ALA A N 1
ATOM 581 C CA . ALA A 1 78 ? 9.802 -1.562 -63.326 1.00 91.62 78 ALA A CA 1
ATOM 582 C C . ALA A 1 78 ? 10.111 -2.801 -64.170 1.00 91.62 78 ALA A C 1
ATOM 584 O O . ALA A 1 78 ? 10.613 -2.677 -65.290 1.00 91.62 78 ALA A O 1
ATOM 585 N N . TYR A 1 79 ? 9.740 -3.987 -63.679 1.00 89.75 79 TYR A N 1
ATOM 586 C CA . TYR A 1 79 ? 9.662 -5.181 -64.525 1.00 89.75 79 TYR A CA 1
ATOM 587 C C . TYR A 1 79 ? 8.261 -5.291 -65.116 1.00 89.75 79 TYR A C 1
ATOM 589 O O . TYR A 1 79 ? 7.289 -5.505 -64.402 1.00 89.75 79 TYR A O 1
ATOM 597 N N . VAL A 1 80 ? 8.152 -5.142 -66.430 1.00 90.69 80 VAL A N 1
ATOM 598 C CA . VAL A 1 80 ? 6.865 -5.010 -67.117 1.00 90.69 80 VAL A CA 1
ATOM 599 C C . VAL A 1 80 ? 6.687 -6.173 -68.087 1.00 90.69 80 VAL A C 1
ATOM 601 O O . VAL A 1 80 ? 7.566 -6.441 -68.912 1.00 90.69 80 VAL A O 1
ATOM 604 N N . ASP A 1 81 ? 5.557 -6.876 -67.996 1.00 88.31 81 ASP A N 1
ATOM 605 C CA . ASP A 1 81 ? 5.156 -7.879 -68.990 1.00 88.31 81 ASP A CA 1
ATOM 606 C C . ASP A 1 81 ? 4.413 -7.239 -70.192 1.00 88.31 81 ASP A C 1
ATOM 608 O O . ASP A 1 81 ? 3.992 -6.080 -70.128 1.00 88.31 81 ASP A O 1
ATOM 612 N N . PRO A 1 82 ? 4.227 -7.948 -71.325 1.00 85.50 82 PRO A N 1
ATOM 613 C CA . PRO A 1 82 ? 3.582 -7.368 -72.509 1.00 85.50 82 PRO A CA 1
ATOM 614 C C . PRO A 1 82 ? 2.140 -6.872 -72.303 1.00 85.50 82 PRO A C 1
ATOM 616 O O . PRO A 1 82 ? 1.686 -6.012 -73.060 1.00 85.50 82 PRO A O 1
ATOM 619 N N . SER A 1 83 ? 1.411 -7.408 -71.321 1.00 87.25 83 SER A N 1
ATOM 620 C CA . SER A 1 83 ? 0.051 -6.978 -70.980 1.00 87.25 83 SER A CA 1
ATOM 621 C C . SER A 1 83 ? 0.058 -5.717 -70.117 1.00 87.25 83 SER A C 1
ATOM 623 O O . SER A 1 83 ? -0.647 -4.762 -70.442 1.00 87.25 83 SER A O 1
ATOM 625 N N . GLN A 1 84 ? 0.944 -5.649 -69.122 1.00 89.94 84 GLN A N 1
ATOM 626 C CA . GLN A 1 84 ? 1.181 -4.451 -68.312 1.00 89.94 84 GLN A CA 1
ATOM 627 C C . GLN A 1 84 ? 1.699 -3.279 -69.161 1.00 89.94 84 GLN A C 1
ATOM 629 O O . GLN A 1 84 ? 1.241 -2.147 -69.011 1.00 89.94 84 GLN A O 1
ATOM 634 N N . ALA A 1 85 ? 2.591 -3.541 -70.122 1.00 86.19 85 ALA A N 1
ATOM 635 C CA . ALA A 1 85 ? 3.067 -2.529 -71.068 1.00 86.19 85 ALA A CA 1
ATOM 636 C C . ALA A 1 85 ? 1.924 -1.968 -71.934 1.00 86.19 85 ALA A C 1
ATOM 638 O O . ALA A 1 85 ? 1.875 -0.769 -72.212 1.00 86.19 85 ALA A O 1
ATOM 639 N N . GLN A 1 86 ? 0.983 -2.826 -72.347 1.00 87.75 86 GLN A N 1
ATOM 640 C CA . GLN A 1 86 ? -0.211 -2.399 -73.074 1.00 87.75 86 GLN A CA 1
ATOM 641 C C . GLN A 1 86 ? -1.166 -1.590 -72.184 1.00 87.75 86 GLN A C 1
ATOM 643 O O . GLN A 1 86 ? -1.780 -0.638 -72.670 1.00 87.75 86 GLN A O 1
ATOM 648 N N . GLU A 1 87 ? -1.279 -1.930 -70.900 1.00 89.94 87 GLU A N 1
ATOM 649 C CA . GLU A 1 87 ? -2.095 -1.190 -69.941 1.00 89.94 87 GLU A CA 1
ATOM 650 C C . GLU A 1 87 ? -1.542 0.216 -69.667 1.00 89.94 87 GLU A C 1
ATOM 652 O O . GLU A 1 87 ? -2.275 1.189 -69.867 1.00 89.94 87 GLU A O 1
ATOM 657 N N . LEU A 1 88 ? -0.255 0.345 -69.323 1.00 90.62 88 LEU A N 1
ATOM 658 C CA . LEU A 1 88 ? 0.418 1.640 -69.136 1.00 90.62 88 LEU A CA 1
ATOM 659 C C . LEU A 1 88 ? 0.243 2.543 -70.368 1.00 90.62 88 LEU A C 1
ATOM 661 O O . LEU A 1 88 ? -0.190 3.692 -70.252 1.00 90.62 88 LEU A O 1
ATOM 665 N N . ALA A 1 89 ? 0.469 1.993 -71.567 1.00 88.88 89 ALA A N 1
ATOM 666 C CA . ALA A 1 89 ? 0.266 2.714 -72.821 1.00 88.88 89 ALA A CA 1
ATOM 667 C C . ALA A 1 89 ? -1.204 3.123 -73.049 1.00 88.88 89 ALA A C 1
ATOM 669 O O . ALA A 1 89 ? -1.467 4.197 -73.590 1.00 88.88 89 ALA A O 1
ATOM 670 N N . SER A 1 90 ? -2.176 2.305 -72.624 1.00 90.19 90 SER A N 1
ATOM 671 C CA . SER A 1 90 ? -3.608 2.638 -72.719 1.00 90.19 90 SER A CA 1
ATOM 672 C C . SER A 1 90 ? -4.036 3.768 -71.776 1.00 90.19 90 SER A C 1
ATOM 674 O O . SER A 1 90 ? -4.993 4.481 -72.077 1.00 90.19 90 SER A O 1
ATOM 676 N N . ARG A 1 91 ? -3.298 3.957 -70.674 1.00 89.81 91 ARG A N 1
ATOM 677 C CA . ARG A 1 91 ? -3.473 5.037 -69.692 1.00 89.81 91 ARG A CA 1
ATOM 678 C C . ARG A 1 91 ? -2.701 6.315 -70.056 1.00 89.81 91 ARG A C 1
ATOM 680 O O . ARG A 1 91 ? -2.859 7.323 -69.384 1.00 89.81 91 ARG A O 1
ATOM 687 N N . GLY A 1 92 ? -1.916 6.303 -71.139 1.00 88.62 92 GLY A N 1
ATOM 688 C CA . GLY A 1 92 ? -1.151 7.464 -71.618 1.00 88.62 92 GLY A CA 1
ATOM 689 C C . GLY A 1 92 ? 0.214 7.665 -70.947 1.00 88.62 92 GLY A C 1
ATOM 690 O O . GLY A 1 92 ? 0.889 8.660 -71.236 1.00 88.62 92 GLY A O 1
ATOM 691 N N . VAL A 1 93 ? 0.630 6.721 -70.099 1.00 91.44 93 VAL A N 1
ATOM 692 C CA . VAL A 1 93 ? 1.918 6.732 -69.395 1.00 91.44 93 VAL A CA 1
ATOM 693 C C . VAL A 1 93 ? 3.053 6.451 -70.388 1.00 91.44 93 VAL A C 1
ATOM 695 O O . VAL A 1 93 ? 2.931 5.588 -71.261 1.00 91.44 93 VAL A O 1
ATOM 698 N N . THR A 1 94 ? 4.161 7.190 -70.282 1.00 90.50 94 THR A N 1
ATOM 699 C CA . THR A 1 94 ? 5.307 7.051 -71.201 1.00 90.50 94 THR A CA 1
ATOM 700 C C . THR A 1 94 ? 6.309 6.034 -70.665 1.00 90.50 94 THR A C 1
ATOM 702 O O . THR A 1 94 ? 6.676 6.079 -69.496 1.00 90.50 94 THR A O 1
ATOM 705 N N . THR A 1 95 ? 6.752 5.105 -71.517 1.00 92.06 95 THR A N 1
ATOM 706 C CA . THR A 1 95 ? 7.635 3.999 -71.116 1.00 92.06 95 THR A CA 1
ATOM 707 C C . THR A 1 95 ? 8.762 3.752 -72.119 1.00 92.06 95 THR A C 1
ATOM 709 O O . THR A 1 95 ? 8.525 3.758 -73.331 1.00 92.06 95 THR A O 1
ATOM 712 N N . ARG A 1 96 ? 9.960 3.422 -71.626 1.00 92.31 96 ARG A N 1
ATOM 713 C CA . ARG A 1 96 ? 11.160 3.083 -72.404 1.00 92.31 96 ARG A CA 1
ATOM 714 C C . ARG A 1 96 ? 11.761 1.766 -71.910 1.00 92.31 96 ARG A C 1
ATOM 716 O O . ARG A 1 96 ? 12.172 1.663 -70.762 1.00 92.31 96 ARG A O 1
ATOM 723 N N . VAL A 1 97 ? 11.848 0.756 -72.778 1.00 92.75 97 VAL A N 1
ATOM 724 C CA . VAL A 1 97 ? 12.536 -0.507 -72.445 1.00 92.75 97 VAL A CA 1
ATOM 725 C C . VAL A 1 97 ? 14.033 -0.239 -72.273 1.00 92.75 97 VAL A C 1
ATOM 727 O O . VAL A 1 97 ? 14.665 0.296 -73.185 1.00 92.75 97 VAL A O 1
ATOM 730 N N . LEU A 1 98 ? 14.578 -0.620 -71.117 1.00 92.88 98 LEU A N 1
ATOM 731 C CA . LEU A 1 98 ? 16.004 -0.545 -70.788 1.00 92.88 98 LEU A CA 1
ATOM 732 C C . LEU A 1 98 ? 16.704 -1.884 -71.052 1.00 92.88 98 LEU A C 1
ATOM 734 O O . LEU A 1 98 ? 17.737 -1.917 -71.715 1.00 92.88 98 LEU A O 1
ATOM 738 N N . ASP A 1 99 ? 16.118 -2.991 -70.587 1.00 92.00 99 ASP A N 1
ATOM 739 C CA . ASP A 1 99 ? 16.639 -4.345 -70.806 1.00 92.00 99 ASP A CA 1
ATOM 740 C C . ASP A 1 99 ? 15.497 -5.309 -71.184 1.00 92.00 99 ASP A C 1
ATOM 742 O O . ASP A 1 99 ? 14.608 -5.555 -70.364 1.00 92.00 99 ASP A O 1
ATOM 746 N N . PRO A 1 100 ? 15.480 -5.864 -72.411 1.00 89.06 100 PRO A N 1
ATOM 747 C CA . PRO A 1 100 ? 14.439 -6.789 -72.853 1.00 89.06 100 PRO A CA 1
ATOM 748 C C . PRO A 1 100 ? 14.593 -8.222 -72.307 1.00 89.06 100 PRO A C 1
ATOM 750 O O . PRO A 1 100 ? 13.729 -9.052 -72.591 1.00 89.06 100 PRO A O 1
ATOM 753 N N . ASP A 1 101 ? 15.672 -8.554 -71.581 1.00 86.81 101 ASP A N 1
ATOM 754 C CA . ASP A 1 101 ? 15.842 -9.866 -70.937 1.00 86.81 101 ASP A CA 1
ATOM 755 C C . ASP A 1 101 ? 16.555 -9.780 -69.564 1.00 86.81 101 ASP A C 1
ATOM 757 O O . ASP A 1 101 ? 17.759 -10.058 -69.448 1.00 86.81 101 ASP A O 1
ATOM 761 N N . PRO A 1 102 ? 15.809 -9.460 -68.489 1.00 86.75 102 PRO A N 1
ATOM 762 C CA . PRO A 1 102 ? 16.328 -9.300 -67.135 1.00 86.75 102 PRO A CA 1
ATOM 763 C C . PRO A 1 102 ? 16.580 -10.616 -66.391 1.00 86.75 102 PRO A C 1
ATOM 765 O O . PRO A 1 102 ? 16.946 -10.613 -65.214 1.00 86.75 102 PRO A O 1
ATOM 768 N N . ARG A 1 103 ? 16.389 -11.777 -67.029 1.00 83.56 103 ARG A N 1
ATOM 769 C CA . ARG A 1 103 ? 16.488 -13.072 -66.340 1.00 83.56 103 ARG A CA 1
ATOM 770 C C . ARG A 1 103 ? 17.918 -13.322 -65.857 1.00 83.56 103 ARG A C 1
ATOM 772 O O . ARG A 1 103 ? 18.849 -13.433 -66.652 1.00 83.56 103 ARG A O 1
ATOM 779 N N . GLY A 1 104 ? 18.078 -13.434 -64.537 1.00 78.75 104 GLY A N 1
ATOM 780 C CA . GLY A 1 104 ? 19.383 -13.611 -63.891 1.00 78.75 104 GLY A CA 1
ATOM 781 C C . GLY A 1 104 ? 20.287 -12.373 -63.948 1.00 78.75 104 GLY A C 1
ATOM 782 O O . GLY A 1 104 ? 21.493 -12.504 -63.752 1.00 78.75 104 GLY A O 1
ATOM 783 N N . ALA A 1 105 ? 19.736 -11.196 -64.251 1.00 86.31 105 ALA A N 1
ATOM 784 C CA . ALA A 1 105 ? 20.433 -9.924 -64.134 1.00 86.31 105 ALA A CA 1
ATOM 785 C C . ALA A 1 105 ? 20.418 -9.417 -62.684 1.00 86.31 105 ALA A C 1
ATOM 787 O O . ALA A 1 105 ? 19.447 -9.630 -61.959 1.00 86.31 105 ALA A O 1
ATOM 788 N N . THR A 1 106 ? 21.460 -8.677 -62.304 1.00 87.31 106 THR A N 1
ATOM 789 C CA . THR A 1 106 ? 21.409 -7.744 -61.174 1.00 87.31 106 THR A CA 1
ATOM 790 C C . THR A 1 106 ? 21.599 -6.342 -61.735 1.00 87.31 106 THR A C 1
ATOM 792 O O . THR A 1 106 ? 22.467 -6.129 -62.589 1.00 87.31 106 THR A O 1
ATOM 795 N N . TYR A 1 107 ? 20.780 -5.406 -61.267 1.00 91.00 107 TYR A N 1
ATOM 796 C CA . TYR A 1 107 ? 20.851 -4.003 -61.652 1.00 91.00 107 TYR A CA 1
ATOM 797 C C . TYR A 1 107 ? 21.278 -3.154 -60.465 1.00 91.00 107 TYR A C 1
ATOM 799 O O . TYR A 1 107 ? 20.899 -3.432 -59.325 1.00 91.00 107 TYR A O 1
ATOM 807 N N . TYR A 1 108 ? 22.049 -2.119 -60.761 1.00 87.75 108 TYR A N 1
ATOM 808 C CA . TYR A 1 108 ? 22.500 -1.127 -59.800 1.00 87.75 108 TYR A CA 1
ATOM 809 C C . TYR A 1 108 ? 22.209 0.257 -60.362 1.00 87.75 108 TYR A C 1
ATOM 811 O O . TYR A 1 108 ? 22.419 0.507 -61.553 1.00 87.75 108 TYR A O 1
ATOM 819 N N . VAL A 1 109 ? 21.732 1.137 -59.494 1.00 87.88 109 VAL A N 1
ATOM 820 C CA . VAL A 1 109 ? 21.734 2.574 -59.719 1.00 87.88 109 VAL A CA 1
ATOM 821 C C . VAL A 1 109 ? 23.065 3.079 -59.173 1.00 87.88 109 VAL A C 1
ATOM 823 O O . VAL A 1 109 ? 23.359 2.896 -57.996 1.00 87.88 109 VAL A O 1
ATOM 826 N N . VAL A 1 110 ? 23.897 3.615 -60.055 1.00 86.19 110 VAL A N 1
ATOM 827 C CA . VAL A 1 110 ? 25.252 4.093 -59.767 1.00 86.19 110 VAL A CA 1
ATOM 828 C C . VAL A 1 110 ? 25.227 5.606 -59.727 1.00 86.19 110 VAL A C 1
ATOM 830 O O . VAL A 1 110 ? 24.619 6.207 -60.613 1.00 86.19 110 VAL A O 1
ATOM 833 N N . TYR A 1 111 ? 25.912 6.197 -58.758 1.00 82.75 111 TYR A N 1
ATOM 834 C CA . TYR A 1 111 ? 26.018 7.640 -58.589 1.00 82.75 111 TYR A CA 1
ATOM 835 C C . TYR A 1 111 ? 27.482 8.076 -58.544 1.00 82.75 111 TYR A C 1
ATOM 837 O O . TYR A 1 111 ? 28.385 7.276 -58.278 1.00 82.75 111 TYR A O 1
ATOM 845 N N . SER A 1 112 ? 27.726 9.339 -58.885 1.00 78.88 112 SER A N 1
ATOM 846 C CA . SER A 1 112 ? 29.061 9.921 -58.864 1.00 78.88 112 SER A CA 1
ATOM 847 C C . SER A 1 112 ? 29.034 11.407 -58.531 1.00 78.88 112 SER A C 1
ATOM 849 O O . SER A 1 112 ? 28.384 12.203 -59.210 1.00 78.88 112 SER A O 1
ATOM 851 N N . HIS A 1 113 ? 29.889 11.780 -57.582 1.00 70.38 113 HIS A N 1
ATOM 852 C CA . HIS A 1 113 ? 30.272 13.150 -57.239 1.00 70.38 113 HIS A CA 1
ATOM 853 C C . HIS A 1 113 ? 30.866 13.974 -58.414 1.00 70.38 113 HIS A C 1
ATOM 855 O O . HIS A 1 113 ? 31.212 15.143 -58.249 1.00 70.38 113 HIS A O 1
ATOM 861 N N . GLY A 1 114 ? 31.025 13.397 -59.613 1.00 71.12 114 GLY A N 1
ATOM 862 C CA . GLY A 1 114 ? 31.474 14.098 -60.817 1.00 71.12 114 GLY A CA 1
ATOM 863 C C . GLY A 1 114 ? 30.965 13.451 -62.115 1.00 71.12 114 GLY A C 1
ATOM 864 O O . GLY A 1 114 ? 30.295 12.422 -62.065 1.00 71.12 114 GLY A O 1
ATOM 865 N N . PRO A 1 115 ? 31.284 14.024 -63.293 1.00 74.69 115 PRO A N 1
ATOM 866 C CA . PRO A 1 115 ? 30.757 13.541 -64.569 1.00 74.69 115 PRO A CA 1
ATOM 867 C C . PRO A 1 115 ? 31.183 12.103 -64.888 1.00 74.69 115 PRO A C 1
ATOM 869 O O . PRO A 1 115 ? 32.374 11.782 -64.960 1.00 74.69 115 PRO A O 1
ATOM 872 N N . MET A 1 116 ? 30.204 11.237 -65.137 1.00 75.62 116 MET A N 1
ATOM 873 C CA . MET A 1 116 ? 30.407 9.784 -65.149 1.00 75.62 116 MET A CA 1
ATOM 874 C C . MET A 1 116 ? 30.980 9.203 -66.465 1.00 75.62 116 MET A C 1
ATOM 876 O O . MET A 1 116 ? 31.463 8.065 -66.500 1.00 75.62 116 MET A O 1
ATOM 880 N N . GLU A 1 117 ? 30.986 9.971 -67.560 1.00 59.91 117 GLU A N 1
ATOM 881 C CA . GLU A 1 117 ? 31.322 9.491 -68.916 1.00 59.91 117 GLU A CA 1
ATOM 882 C C . GLU A 1 117 ? 32.702 8.813 -69.116 1.00 59.91 117 GLU A C 1
ATOM 884 O O . GLU A 1 117 ? 32.763 7.876 -69.920 1.00 59.91 117 GLU A O 1
ATOM 889 N N . PRO A 1 118 ? 33.808 9.171 -68.426 1.00 65.19 118 PRO A N 1
ATOM 890 C CA . PRO A 1 118 ? 35.065 8.427 -68.543 1.00 65.19 118 PRO A CA 1
ATOM 891 C C . PRO A 1 118 ? 35.174 7.224 -67.585 1.00 65.19 118 PRO A C 1
ATOM 893 O O . PRO A 1 118 ? 36.024 6.358 -67.806 1.00 65.19 118 PRO A O 1
ATOM 896 N N . LEU A 1 119 ? 34.348 7.151 -66.533 1.00 70.06 119 LEU A N 1
ATOM 897 C CA . LEU A 1 119 ? 34.481 6.170 -65.447 1.00 70.06 119 LEU A CA 1
ATOM 898 C C . LEU A 1 119 ? 33.887 4.806 -65.829 1.00 70.06 119 LEU A C 1
ATOM 900 O O . LEU A 1 119 ? 34.630 3.829 -65.973 1.00 70.06 119 LEU A O 1
ATOM 904 N N . LEU A 1 120 ? 32.572 4.728 -66.066 1.00 74.38 120 LEU A N 1
ATOM 905 C CA . LEU A 1 120 ? 31.865 3.450 -66.273 1.00 74.38 120 LEU A CA 1
ATOM 906 C C . LEU A 1 120 ? 32.363 2.666 -67.492 1.00 74.38 120 LEU A C 1
ATOM 908 O O . LEU A 1 120 ? 32.531 1.446 -67.426 1.00 74.38 120 LEU A O 1
ATOM 912 N N . GLY A 1 121 ? 32.654 3.364 -68.595 1.00 68.94 121 GLY A N 1
ATOM 913 C CA . GLY A 1 121 ? 33.127 2.748 -69.838 1.00 68.94 121 GLY A CA 1
ATOM 914 C C . GLY A 1 121 ? 34.458 2.000 -69.693 1.00 68.94 121 GLY A C 1
ATOM 915 O O . GLY A 1 121 ? 34.737 1.087 -70.470 1.00 68.94 121 GLY A O 1
ATOM 916 N N . SER A 1 122 ? 35.265 2.338 -68.679 1.00 70.06 122 SER A N 1
ATOM 917 C CA . SER A 1 122 ? 36.526 1.648 -68.373 1.00 70.06 122 SER A CA 1
ATOM 918 C C . SER A 1 122 ? 36.342 0.345 -67.581 1.00 70.06 122 SER A C 1
ATOM 920 O O . SER A 1 122 ? 37.220 -0.519 -67.602 1.00 70.06 122 SER A O 1
ATOM 922 N N . LEU A 1 123 ? 35.194 0.176 -66.913 1.00 76.19 123 LEU A N 1
ATOM 923 C CA . LEU A 1 123 ? 34.940 -0.908 -65.959 1.00 76.19 123 LEU A CA 1
ATOM 924 C C . LEU A 1 123 ? 34.232 -2.119 -66.576 1.00 76.19 123 LEU A C 1
ATOM 926 O O . LEU A 1 123 ? 34.205 -3.181 -65.953 1.00 76.19 123 LEU A O 1
ATOM 930 N N . GLY A 1 124 ? 33.710 -1.994 -67.800 1.00 74.69 124 GLY A N 1
ATOM 931 C CA . GLY A 1 124 ? 33.124 -3.097 -68.572 1.00 74.69 124 GLY A CA 1
ATOM 932 C C . GLY A 1 124 ? 31.682 -3.471 -68.211 1.00 74.69 124 GLY A C 1
ATOM 933 O O . GLY A 1 124 ? 31.190 -4.481 -68.709 1.00 74.69 124 GLY A O 1
ATOM 934 N N . VAL A 1 125 ? 31.009 -2.673 -67.377 1.00 84.56 125 VAL A N 1
ATOM 935 C CA . VAL A 1 125 ? 29.590 -2.854 -67.024 1.00 84.56 125 VAL A CA 1
ATOM 936 C C . VAL A 1 125 ? 28.664 -2.522 -68.198 1.00 84.56 125 VAL A C 1
ATOM 938 O O . VAL A 1 125 ? 28.984 -1.673 -69.033 1.00 84.56 125 VAL A O 1
ATOM 941 N N . LEU A 1 126 ? 27.493 -3.165 -68.265 1.00 87.31 126 LEU A N 1
ATOM 942 C CA . LEU A 1 126 ? 26.484 -2.829 -69.270 1.00 87.31 126 LEU A CA 1
ATOM 943 C C . LEU A 1 126 ? 25.645 -1.645 -68.780 1.00 87.31 126 LEU A C 1
ATOM 945 O O . LEU A 1 126 ? 24.803 -1.794 -67.898 1.00 87.31 126 LEU A O 1
ATOM 949 N N . ILE A 1 127 ? 25.860 -0.486 -69.390 1.00 90.25 127 ILE A N 1
ATOM 950 C CA . ILE A 1 127 ? 25.098 0.740 -69.143 1.00 90.25 127 ILE A CA 1
ATOM 951 C C . ILE A 1 127 ? 23.770 0.661 -69.912 1.00 90.25 127 ILE A C 1
ATOM 953 O O . ILE A 1 127 ? 23.767 0.427 -71.121 1.00 90.25 127 ILE A O 1
ATOM 957 N N . LEU A 1 128 ? 22.649 0.833 -69.211 1.00 89.94 128 LEU A N 1
ATOM 958 C CA . LEU A 1 128 ? 21.285 0.791 -69.770 1.00 89.94 128 LEU A CA 1
ATOM 959 C C . LEU A 1 128 ? 20.687 2.197 -69.893 1.00 89.94 128 LEU A C 1
ATOM 961 O O . LEU A 1 128 ? 19.908 2.505 -70.800 1.00 89.94 128 LEU A O 1
ATOM 965 N N . GLU A 1 129 ? 21.072 3.048 -68.952 1.00 89.12 129 GLU A N 1
ATOM 966 C CA . GLU A 1 129 ? 20.697 4.443 -68.830 1.00 89.12 129 GLU A CA 1
ATOM 967 C C . GLU A 1 129 ? 21.860 5.178 -68.170 1.00 89.12 129 GLU A C 1
ATOM 969 O O . GLU A 1 129 ? 22.499 4.630 -67.272 1.00 89.12 129 GLU A O 1
ATOM 974 N N . GLN A 1 130 ? 22.160 6.379 -68.650 1.00 87.19 130 GLN A N 1
ATOM 975 C CA . GLN A 1 130 ? 23.211 7.224 -68.109 1.00 87.19 130 GLN A CA 1
ATOM 976 C C . GLN A 1 130 ? 22.815 8.687 -68.271 1.00 87.19 130 GLN A C 1
ATOM 978 O O . GLN A 1 130 ? 22.306 9.097 -69.315 1.00 87.19 130 GLN A O 1
ATOM 983 N N . GLU A 1 131 ? 23.088 9.417 -67.207 1.00 84.88 131 GLU A N 1
ATOM 984 C CA . GLU A 1 131 ? 22.898 10.837 -66.961 1.00 84.88 131 GLU A CA 1
ATOM 985 C C . GLU A 1 131 ? 24.265 11.412 -66.518 1.00 84.88 131 GLU A C 1
ATOM 987 O O . GLU A 1 131 ? 25.267 10.682 -66.517 1.00 84.88 131 GLU A O 1
ATOM 992 N N . GLU A 1 132 ? 24.365 12.702 -66.195 1.00 82.81 132 GLU A N 1
ATOM 993 C CA . GLU A 1 132 ? 25.654 13.334 -65.865 1.00 82.81 132 GLU A CA 1
ATOM 994 C C . GLU A 1 132 ? 26.274 12.712 -64.602 1.00 82.81 132 GLU A C 1
ATOM 996 O O . GLU A 1 132 ? 27.453 12.332 -64.608 1.00 82.81 132 GLU A O 1
ATOM 1001 N N . HIS A 1 133 ? 25.440 12.513 -63.575 1.00 81.38 133 HIS A N 1
ATOM 1002 C CA . HIS A 1 133 ? 25.834 12.027 -62.247 1.00 81.38 133 HIS A CA 1
ATOM 1003 C C . HIS A 1 133 ? 25.235 10.669 -61.848 1.00 81.38 133 HIS A C 1
ATOM 1005 O O . HIS A 1 133 ? 25.650 10.101 -60.839 1.00 81.38 133 HIS A O 1
ATOM 1011 N N . ARG A 1 134 ? 24.311 10.099 -62.640 1.00 87.44 134 ARG A N 1
ATOM 1012 C CA . ARG A 1 134 ? 23.680 8.791 -62.369 1.00 87.44 134 ARG A CA 1
ATOM 1013 C C . ARG A 1 134 ? 23.723 7.844 -63.571 1.00 87.44 134 ARG A C 1
ATOM 1015 O O . ARG A 1 134 ? 23.674 8.265 -64.721 1.00 87.44 134 ARG A O 1
ATOM 1022 N N . ALA A 1 135 ? 23.767 6.537 -63.324 1.00 89.19 135 ALA A N 1
ATOM 1023 C CA . ALA A 1 135 ? 23.528 5.518 -64.344 1.00 89.19 135 ALA A CA 1
ATOM 1024 C C . ALA A 1 135 ? 22.738 4.325 -63.798 1.00 89.19 135 ALA A C 1
ATOM 1026 O O . ALA A 1 135 ? 22.884 3.947 -62.640 1.00 89.19 135 ALA A O 1
ATOM 1027 N N . VAL A 1 136 ? 21.954 3.670 -64.654 1.00 90.62 136 VAL A N 1
ATOM 1028 C CA . VAL A 1 136 ? 21.399 2.336 -64.383 1.00 90.62 136 VAL A CA 1
ATOM 1029 C C . VAL A 1 136 ? 22.244 1.326 -65.147 1.00 90.62 136 VAL A C 1
ATOM 1031 O O . VAL A 1 136 ? 22.296 1.348 -66.382 1.00 90.62 136 VAL A O 1
ATOM 1034 N N . VAL A 1 137 ? 22.912 0.430 -64.422 1.00 91.31 137 VAL A N 1
ATOM 1035 C CA . VAL A 1 137 ? 23.811 -0.575 -65.005 1.00 91.31 137 VAL A CA 1
ATOM 1036 C C . VAL A 1 137 ? 23.356 -1.992 -64.676 1.00 91.31 137 VAL A C 1
ATOM 1038 O O . VAL A 1 137 ? 22.870 -2.274 -63.581 1.00 91.31 137 VAL A O 1
ATOM 1041 N N . ARG A 1 138 ? 23.567 -2.914 -65.616 1.00 91.75 138 ARG A N 1
ATOM 1042 C CA . ARG A 1 138 ? 23.553 -4.360 -65.369 1.00 91.75 138 ARG A CA 1
ATOM 1043 C C . ARG A 1 138 ? 24.980 -4.800 -65.063 1.00 91.75 138 ARG A C 1
ATOM 1045 O O . ARG A 1 138 ? 25.864 -4.676 -65.913 1.00 91.75 138 ARG A O 1
ATOM 1052 N N . ALA A 1 139 ? 25.190 -5.319 -63.859 1.00 87.94 139 ALA A N 1
ATOM 1053 C CA . ALA A 1 139 ? 26.504 -5.706 -63.353 1.00 87.94 139 ALA A CA 1
ATOM 1054 C C . ALA A 1 139 ? 26.412 -6.986 -62.510 1.00 87.94 139 ALA A C 1
ATOM 1056 O O . ALA A 1 139 ? 25.434 -7.223 -61.803 1.00 87.94 139 ALA A O 1
ATOM 1057 N N . THR A 1 140 ? 27.441 -7.825 -62.573 1.00 85.69 140 THR A N 1
ATOM 1058 C CA . THR A 1 140 ? 27.644 -8.932 -61.629 1.00 85.69 140 THR A CA 1
ATOM 1059 C C . THR A 1 140 ? 28.245 -8.423 -60.312 1.00 85.69 140 THR A C 1
ATOM 1061 O O . THR A 1 140 ? 28.799 -7.328 -60.254 1.00 85.69 140 THR A O 1
ATOM 1064 N N . ASN A 1 141 ? 28.198 -9.225 -59.243 1.00 76.50 141 ASN A N 1
ATOM 1065 C CA . ASN A 1 141 ? 28.722 -8.826 -57.924 1.00 76.50 141 ASN A CA 1
ATOM 1066 C C . ASN A 1 141 ? 30.193 -8.357 -57.977 1.00 76.50 141 ASN A C 1
ATOM 1068 O O . ASN A 1 141 ? 30.535 -7.333 -57.401 1.00 76.50 141 ASN A O 1
ATOM 1072 N N . GLY A 1 142 ? 31.049 -9.065 -58.726 1.00 78.38 142 GLY A N 1
ATOM 1073 C CA . GLY A 1 142 ? 32.464 -8.703 -58.900 1.00 78.38 142 GLY A CA 1
ATOM 1074 C C . GLY A 1 142 ? 32.706 -7.526 -59.857 1.00 78.38 142 GLY A C 1
ATOM 1075 O O . GLY A 1 142 ? 33.851 -7.154 -60.105 1.00 78.38 142 GLY A O 1
ATOM 1076 N N . GLU A 1 143 ? 31.649 -6.967 -60.446 1.00 84.50 143 GLU A N 1
ATOM 1077 C CA . GLU A 1 143 ? 31.664 -5.720 -61.218 1.00 84.50 143 GLU A CA 1
ATOM 1078 C C . GLU A 1 143 ? 31.148 -4.562 -60.364 1.00 84.50 143 GLU A C 1
ATOM 1080 O O . GLU A 1 143 ? 31.773 -3.508 -60.359 1.00 84.50 143 GLU A O 1
ATOM 1085 N N . ALA A 1 144 ? 30.110 -4.799 -59.556 1.00 79.38 144 ALA A N 1
ATOM 1086 C CA . ALA A 1 144 ? 29.672 -3.907 -58.484 1.00 79.38 144 ALA A CA 1
ATOM 1087 C C . ALA A 1 144 ? 30.811 -3.583 -57.496 1.00 79.38 144 ALA A C 1
ATOM 1089 O O . ALA A 1 144 ? 31.067 -2.419 -57.206 1.00 79.38 144 ALA A O 1
ATOM 1090 N N . GLU A 1 145 ? 31.589 -4.589 -57.085 1.00 73.50 145 GLU A N 1
ATOM 1091 C CA . GLU A 1 145 ? 32.807 -4.403 -56.278 1.00 73.50 145 GLU A CA 1
ATOM 1092 C C . GLU A 1 145 ? 33.847 -3.482 -56.958 1.00 73.50 145 GLU A C 1
ATOM 1094 O O . GLU A 1 145 ? 34.572 -2.771 -56.267 1.00 73.50 145 GLU A O 1
ATOM 1099 N N . ARG A 1 146 ? 33.915 -3.440 -58.301 1.00 80.38 146 ARG A N 1
ATOM 1100 C CA . ARG A 1 146 ? 34.816 -2.522 -59.030 1.00 80.38 146 ARG A CA 1
ATOM 1101 C C . ARG A 1 146 ? 34.259 -1.110 -59.187 1.00 80.38 146 ARG A C 1
ATOM 1103 O O . ARG A 1 146 ? 35.057 -0.208 -59.403 1.00 80.38 146 ARG A O 1
ATOM 1110 N N . LEU A 1 147 ? 32.938 -0.928 -59.117 1.00 79.19 147 LEU A N 1
ATOM 1111 C CA . LEU A 1 147 ? 32.309 0.396 -59.077 1.00 79.19 147 LEU A CA 1
ATOM 1112 C C . LEU A 1 147 ? 32.626 1.066 -57.731 1.00 79.19 147 LEU A C 1
ATOM 1114 O O . LEU A 1 147 ? 33.235 2.132 -57.717 1.00 79.19 147 LEU A O 1
ATOM 1118 N N . LEU A 1 148 ? 32.360 0.367 -56.622 1.00 74.81 148 LEU A N 1
ATOM 1119 C CA . LEU A 1 148 ? 32.713 0.822 -55.269 1.00 74.81 148 LEU A CA 1
ATOM 1120 C C . LEU A 1 148 ? 34.212 1.146 -55.145 1.00 74.81 148 LEU A C 1
ATOM 1122 O O . LEU A 1 148 ? 34.585 2.222 -54.691 1.00 74.81 148 LEU A O 1
ATOM 1126 N N . ALA A 1 149 ? 35.089 0.263 -55.639 1.00 72.44 149 ALA A N 1
ATOM 1127 C CA . ALA A 1 149 ? 36.543 0.442 -55.552 1.00 72.44 149 ALA A CA 1
ATOM 1128 C C . ALA A 1 149 ? 37.120 1.629 -56.359 1.00 72.44 149 ALA A C 1
ATOM 1130 O O . ALA A 1 149 ? 38.321 1.887 -56.264 1.00 72.44 149 ALA A O 1
ATOM 1131 N N . VAL A 1 150 ? 36.314 2.336 -57.164 1.00 75.56 150 VAL A N 1
ATOM 1132 C CA . VAL A 1 150 ? 36.714 3.601 -57.813 1.00 75.56 150 VAL A CA 1
ATOM 1133 C C . VAL A 1 150 ? 36.001 4.833 -57.239 1.00 75.56 150 VAL A C 1
ATOM 1135 O O . VAL A 1 150 ? 36.106 5.907 -57.828 1.00 75.56 150 VAL A O 1
ATOM 1138 N N . GLY A 1 151 ? 35.307 4.698 -56.104 1.00 71.75 151 GLY A N 1
ATOM 1139 C CA . GLY A 1 151 ? 34.583 5.796 -55.455 1.00 71.75 151 GLY A CA 1
ATOM 1140 C C . GLY A 1 151 ? 33.255 6.144 -56.132 1.00 71.75 151 GLY A C 1
ATOM 1141 O O . GLY A 1 151 ? 32.915 7.318 -56.227 1.00 71.75 151 GLY A O 1
ATOM 1142 N N . LEU A 1 152 ? 32.540 5.143 -56.656 1.00 79.88 152 LEU A N 1
ATOM 1143 C CA . LEU A 1 152 ? 31.153 5.290 -57.108 1.00 79.88 152 LEU A CA 1
ATOM 1144 C C . LEU A 1 152 ? 30.213 4.659 -56.080 1.00 79.88 152 LEU A C 1
ATOM 1146 O O . LEU A 1 152 ? 30.346 3.465 -55.793 1.00 79.88 152 LEU A O 1
ATOM 1150 N N . GLU A 1 153 ? 29.235 5.418 -55.591 1.00 80.50 153 GLU A N 1
ATOM 1151 C CA . GLU A 1 153 ? 28.135 4.865 -54.798 1.00 80.50 153 GLU A CA 1
ATOM 1152 C C . GLU A 1 153 ? 27.249 3.980 -55.678 1.00 80.50 153 GLU A C 1
ATOM 1154 O O . GLU A 1 153 ? 26.978 4.294 -56.844 1.00 80.50 153 GLU A O 1
ATOM 1159 N N . ILE A 1 154 ? 26.766 2.866 -55.121 1.00 81.44 154 ILE A N 1
ATOM 1160 C CA . ILE A 1 154 ? 25.838 1.974 -55.817 1.00 81.44 154 ILE A CA 1
ATOM 1161 C C . ILE A 1 154 ? 24.690 1.534 -54.911 1.00 81.44 154 ILE A C 1
ATOM 1163 O O . ILE A 1 154 ? 24.881 0.857 -53.906 1.00 81.44 154 ILE A O 1
ATOM 1167 N N . VAL A 1 155 ? 23.465 1.813 -55.345 1.00 82.75 155 VAL A N 1
ATOM 1168 C CA . VAL A 1 155 ? 22.252 1.240 -54.757 1.00 82.75 155 VAL A CA 1
ATOM 1169 C C . VAL A 1 155 ? 21.818 0.078 -55.638 1.00 82.75 155 VAL A C 1
ATOM 1171 O O . VAL A 1 155 ? 21.570 0.236 -56.837 1.00 82.75 155 VAL A O 1
ATOM 1174 N N . ARG A 1 156 ? 21.736 -1.129 -55.076 1.00 84.81 156 ARG A N 1
ATOM 1175 C CA . ARG A 1 156 ? 21.187 -2.272 -55.811 1.00 84.81 156 ARG A CA 1
ATOM 1176 C C . ARG A 1 156 ? 19.683 -2.074 -56.003 1.00 84.81 156 ARG A C 1
ATOM 1178 O O . ARG A 1 156 ? 18.975 -1.776 -55.050 1.00 84.81 156 ARG A O 1
ATOM 1185 N N . LEU A 1 157 ? 19.183 -2.329 -57.212 1.00 86.06 157 LEU A N 1
ATOM 1186 C CA . LEU A 1 157 ? 17.744 -2.366 -57.476 1.00 86.06 157 LEU A CA 1
ATOM 1187 C C . LEU A 1 157 ? 17.097 -3.472 -56.615 1.00 86.06 157 LEU A C 1
ATOM 1189 O O . LEU A 1 157 ? 17.464 -4.645 -56.775 1.00 86.06 157 LEU A O 1
ATOM 1193 N N . ASP A 1 158 ? 16.180 -3.112 -55.703 1.00 78.94 158 ASP A N 1
ATOM 1194 C CA . ASP A 1 158 ? 15.545 -4.068 -54.778 1.00 78.94 158 ASP A CA 1
ATOM 1195 C C . ASP A 1 158 ? 14.880 -5.187 -55.605 1.00 78.94 158 ASP A C 1
ATOM 1197 O O . ASP A 1 158 ? 14.110 -4.897 -56.522 1.00 78.94 158 ASP A O 1
ATOM 1201 N N . PRO A 1 159 ? 15.170 -6.480 -55.357 1.00 75.56 159 PRO A N 1
ATOM 1202 C CA . PRO A 1 159 ? 14.475 -7.576 -56.035 1.00 75.56 159 PRO A CA 1
ATOM 1203 C C . PRO A 1 159 ? 12.962 -7.622 -55.753 1.00 75.56 159 PRO A C 1
ATOM 1205 O O . PRO A 1 159 ? 12.243 -8.315 -56.472 1.00 75.56 159 PRO A O 1
ATOM 1208 N N . ASN A 1 160 ? 12.473 -6.909 -54.738 1.00 82.88 160 ASN A N 1
ATOM 1209 C CA . ASN A 1 160 ? 11.059 -6.772 -54.398 1.00 82.88 160 ASN A CA 1
ATOM 1210 C C . ASN A 1 160 ? 10.510 -5.416 -54.879 1.00 82.88 160 ASN A C 1
ATOM 1212 O O . ASN A 1 160 ? 11.270 -4.448 -54.930 1.00 82.88 160 ASN A O 1
ATOM 1216 N N . PRO A 1 161 ? 9.211 -5.315 -55.210 1.00 84.31 161 PRO A N 1
ATOM 1217 C CA . PRO A 1 161 ? 8.623 -4.045 -55.617 1.00 84.31 161 PRO A CA 1
ATOM 1218 C C . PRO A 1 161 ? 8.520 -3.033 -54.468 1.00 84.31 161 PRO A C 1
ATOM 1220 O O . PRO A 1 161 ? 8.283 -3.406 -53.317 1.00 84.31 161 PRO A O 1
ATOM 1223 N N . LEU A 1 162 ? 8.619 -1.752 -54.816 1.00 86.19 162 LEU A N 1
ATOM 1224 C CA . LEU A 1 162 ? 8.361 -0.610 -53.950 1.00 86.19 162 LEU A CA 1
ATOM 1225 C C . LEU A 1 162 ? 6.879 -0.493 -53.590 1.00 86.19 162 LEU A C 1
ATOM 1227 O O . LEU A 1 162 ? 5.990 -0.723 -54.415 1.00 86.19 162 LEU A O 1
ATOM 1231 N N . VAL A 1 163 ? 6.615 0.007 -52.388 1.00 82.56 163 VAL A N 1
ATOM 1232 C CA . VAL A 1 163 ? 5.280 0.443 -51.967 1.00 82.56 163 VAL A CA 1
ATOM 1233 C C . VAL A 1 163 ? 5.063 1.890 -52.427 1.00 82.56 163 VAL A C 1
ATOM 1235 O O . VAL A 1 163 ? 5.466 2.839 -51.763 1.00 82.56 163 VAL A O 1
ATOM 1238 N N . LEU A 1 164 ? 4.450 2.058 -53.605 1.00 73.38 164 LEU A N 1
ATOM 1239 C CA . LEU A 1 164 ? 4.271 3.371 -54.255 1.00 73.38 164 LEU A CA 1
ATOM 1240 C C . LEU A 1 164 ? 3.194 4.261 -53.620 1.00 73.38 164 LEU A C 1
ATOM 1242 O O . LEU A 1 164 ? 3.262 5.483 -53.731 1.00 73.38 164 LEU A O 1
ATOM 1246 N N . ALA A 1 165 ? 2.179 3.660 -52.998 1.00 65.25 165 ALA A N 1
ATOM 1247 C CA . ALA A 1 165 ? 1.172 4.398 -52.248 1.00 65.25 165 ALA A CA 1
ATOM 1248 C C . ALA A 1 165 ? 1.692 4.609 -50.816 1.00 65.25 165 ALA A C 1
ATOM 1250 O O . ALA A 1 165 ? 1.965 3.610 -50.148 1.00 65.25 165 ALA A O 1
ATOM 1251 N N . PRO A 1 166 ? 1.835 5.853 -50.322 1.00 54.84 166 PRO A N 1
ATOM 1252 C CA . PRO A 1 166 ? 2.276 6.078 -48.953 1.00 54.84 166 PRO A CA 1
ATOM 1253 C C . PRO A 1 166 ? 1.288 5.433 -47.976 1.00 54.84 166 PRO A C 1
ATOM 1255 O O . PRO A 1 166 ? 0.071 5.580 -48.116 1.00 54.84 166 PRO A O 1
ATOM 1258 N N . GLN A 1 167 ? 1.813 4.729 -46.975 1.00 55.88 167 GLN A N 1
ATOM 1259 C CA . GLN A 1 167 ? 1.016 4.319 -45.826 1.00 55.88 167 GLN A CA 1
ATOM 1260 C C . GLN A 1 167 ? 0.537 5.596 -45.113 1.00 55.88 167 GLN A C 1
ATOM 1262 O O . GLN A 1 167 ? 1.307 6.551 -44.999 1.00 55.88 167 GLN A O 1
ATOM 1267 N N . GLU A 1 168 ? -0.729 5.664 -44.676 1.00 53.81 168 GLU A N 1
ATOM 1268 C CA . GLU A 1 168 ? -1.215 6.856 -43.963 1.00 53.81 168 GLU A CA 1
ATOM 1269 C C . GLU A 1 168 ? -0.332 7.122 -42.737 1.00 53.81 168 GLU A C 1
ATOM 1271 O O . GLU A 1 168 ? -0.157 6.241 -41.892 1.00 53.81 168 GLU A O 1
ATOM 1276 N N . ALA A 1 169 ? 0.226 8.333 -42.651 1.00 50.84 169 ALA A N 1
ATOM 1277 C CA . ALA A 1 169 ? 1.125 8.725 -41.576 1.00 50.84 169 ALA A CA 1
ATOM 1278 C C . ALA A 1 169 ? 0.407 8.648 -40.218 1.00 50.84 169 ALA A C 1
ATOM 1280 O O . ALA A 1 169 ? -0.497 9.435 -39.935 1.00 50.84 169 ALA A O 1
ATOM 1281 N N . ARG A 1 170 ? 0.813 7.683 -39.383 1.00 57.38 170 ARG A N 1
ATOM 1282 C CA . ARG A 1 170 ? 0.279 7.490 -38.021 1.00 57.38 170 ARG A CA 1
ATOM 1283 C C . ARG A 1 170 ? 0.970 8.376 -36.989 1.00 57.38 170 ARG A C 1
ATOM 1285 O O . ARG A 1 170 ? 0.344 8.769 -36.008 1.00 57.38 170 ARG A O 1
ATOM 1292 N N . VAL A 1 171 ? 2.218 8.761 -37.255 1.00 59.06 171 VAL A N 1
ATOM 1293 C CA . VAL A 1 171 ? 2.887 9.874 -36.577 1.00 59.06 171 VAL A CA 1
ATOM 1294 C C . VAL A 1 171 ? 2.334 11.173 -37.162 1.00 59.06 171 VAL A C 1
ATOM 1296 O O . VAL A 1 171 ? 2.756 11.614 -38.227 1.00 59.06 171 VAL A O 1
ATOM 1299 N N . SER A 1 172 ? 1.355 11.772 -36.482 1.00 60.03 172 SER A N 1
ATOM 1300 C CA . SER A 1 172 ? 0.807 13.085 -36.838 1.00 60.03 172 SER A CA 1
ATOM 1301 C C . SER A 1 172 ? 1.320 14.151 -35.869 1.00 60.03 172 SER A C 1
ATOM 1303 O O . SER A 1 172 ? 0.819 14.255 -34.746 1.00 60.03 172 SER A O 1
ATOM 1305 N N . HIS A 1 173 ? 2.291 14.963 -36.290 1.00 65.12 173 HIS A N 1
ATOM 1306 C CA . HIS A 1 173 ? 2.777 16.068 -35.465 1.00 65.12 173 HIS A CA 1
ATOM 1307 C C . HIS A 1 173 ? 1.757 17.227 -35.441 1.00 65.12 173 HIS A C 1
ATOM 1309 O O . HIS A 1 173 ? 1.591 17.966 -36.414 1.00 65.12 173 HIS A O 1
ATOM 1315 N N . ALA A 1 174 ? 1.052 17.390 -34.318 1.00 53.88 174 ALA A N 1
ATOM 1316 C CA . ALA A 1 174 ? 0.017 18.408 -34.129 1.00 53.88 174 ALA A CA 1
ATOM 1317 C C . ALA A 1 174 ? 0.561 19.678 -33.441 1.00 53.88 174 ALA A C 1
ATOM 1319 O O . ALA A 1 174 ? 0.202 19.978 -32.306 1.00 53.88 174 ALA A O 1
ATOM 1320 N N . SER A 1 175 ? 1.380 20.437 -34.177 1.00 58.56 175 SER A N 1
ATOM 1321 C CA . SER A 1 175 ? 1.903 21.778 -33.843 1.00 58.56 175 SER A CA 1
ATOM 1322 C C . SER A 1 175 ? 2.625 21.932 -32.493 1.00 58.56 175 SER A C 1
ATOM 1324 O O . SER A 1 175 ? 2.010 22.342 -31.507 1.00 58.56 175 SER A O 1
ATOM 1326 N N . GLY A 1 176 ? 3.948 21.756 -32.511 1.00 68.12 176 GLY A N 1
ATOM 1327 C CA . GLY A 1 176 ? 4.862 22.063 -31.413 1.00 68.12 176 GLY A CA 1
ATOM 1328 C C . GLY A 1 176 ? 4.965 20.941 -30.383 1.00 68.12 176 GLY A C 1
ATOM 1329 O O . GLY A 1 176 ? 3.949 20.507 -29.835 1.00 68.12 176 GLY A O 1
ATOM 1330 N N . ILE A 1 177 ? 6.182 20.505 -30.054 1.00 85.62 177 ILE A N 1
ATOM 1331 C CA . ILE A 1 177 ? 6.397 19.721 -28.825 1.00 85.62 177 ILE A CA 1
ATOM 1332 C C . ILE A 1 177 ? 6.293 20.616 -27.578 1.00 85.62 177 ILE A C 1
ATOM 1334 O O . ILE A 1 177 ? 6.451 21.838 -27.633 1.00 85.62 177 ILE A O 1
ATOM 1338 N N . VAL A 1 178 ? 6.039 20.001 -26.424 1.00 84.38 178 VAL A N 1
ATOM 1339 C CA . VAL A 1 178 ? 6.066 20.676 -25.118 1.00 84.38 178 VAL A CA 1
ATOM 1340 C C . VAL A 1 178 ? 7.336 20.263 -24.382 1.00 84.38 178 VAL A C 1
ATOM 1342 O O . VAL A 1 178 ? 7.703 19.093 -24.403 1.00 84.38 178 VAL A O 1
ATOM 1345 N N . HIS A 1 179 ? 7.993 21.208 -23.706 1.00 88.62 179 HIS A N 1
ATOM 1346 C CA . HIS A 1 179 ? 9.169 20.917 -22.888 1.00 88.62 179 HIS A CA 1
ATOM 1347 C C . HIS A 1 179 ? 8.833 19.936 -21.753 1.00 88.62 179 HIS A C 1
ATOM 1349 O O . HIS A 1 179 ? 8.193 20.305 -20.764 1.00 88.62 179 HIS A O 1
ATOM 1355 N N . ASP A 1 180 ? 9.338 18.714 -21.871 1.00 86.81 180 ASP A N 1
ATOM 1356 C CA . ASP A 1 180 ? 9.244 17.654 -20.870 1.00 86.81 180 ASP A CA 1
ATOM 1357 C C . ASP A 1 180 ? 10.543 17.591 -20.025 1.00 86.81 180 ASP A C 1
ATOM 1359 O O . ASP A 1 180 ? 11.613 17.370 -20.604 1.00 86.81 180 ASP A O 1
ATOM 1363 N N . PRO A 1 181 ? 10.485 17.781 -18.686 1.00 85.56 181 PRO A N 1
ATOM 1364 C CA . PRO A 1 181 ? 11.643 17.677 -17.787 1.00 85.56 181 PRO A CA 1
ATOM 1365 C C . PRO A 1 181 ? 12.264 16.275 -17.670 1.00 85.56 181 PRO A C 1
ATOM 1367 O O . PRO A 1 181 ? 13.425 16.157 -17.280 1.00 85.56 181 PRO A O 1
ATOM 1370 N N . LEU A 1 182 ? 11.514 15.209 -17.960 1.00 86.69 182 LEU A N 1
ATOM 1371 C CA . LEU A 1 182 ? 12.025 13.837 -17.972 1.00 86.69 182 LEU A CA 1
ATOM 1372 C C . LEU A 1 182 ? 12.936 13.629 -19.185 1.00 86.69 182 LEU A C 1
ATOM 1374 O O . LEU A 1 182 ? 14.049 13.126 -19.048 1.00 86.69 182 LEU A O 1
ATOM 1378 N N . ILE A 1 183 ? 12.501 14.116 -20.348 1.00 93.12 183 ILE A N 1
ATOM 1379 C CA . ILE A 1 183 ? 13.305 14.117 -21.576 1.00 93.12 183 ILE A CA 1
ATOM 1380 C C . ILE A 1 183 ? 14.485 15.096 -21.455 1.00 93.12 183 ILE A C 1
ATOM 1382 O O . ILE A 1 183 ? 15.579 14.777 -21.916 1.00 93.12 183 ILE A O 1
ATOM 1386 N N . GLU A 1 184 ? 14.319 16.233 -20.764 1.00 93.62 184 GLU A N 1
ATOM 1387 C CA . GLU A 1 184 ? 15.437 17.131 -20.421 1.00 93.62 184 GLU A CA 1
ATOM 1388 C C . GLU A 1 184 ? 16.532 16.386 -19.634 1.00 93.62 184 GLU A C 1
ATOM 1390 O O . GLU A 1 184 ? 17.717 16.508 -19.947 1.00 93.62 184 GLU A O 1
ATOM 1395 N N . ALA A 1 185 ? 16.145 15.572 -18.644 1.00 90.56 185 ALA A N 1
ATOM 1396 C CA . ALA A 1 185 ? 17.086 14.766 -17.871 1.00 90.56 185 ALA A CA 1
ATOM 1397 C C . ALA A 1 185 ? 17.794 13.710 -18.740 1.00 90.56 185 ALA A C 1
ATOM 1399 O O . ALA A 1 185 ? 19.019 13.611 -18.673 1.00 90.56 185 ALA A O 1
ATOM 1400 N N . MET A 1 186 ? 17.057 12.996 -19.602 1.00 94.69 186 MET A N 1
ATOM 1401 C CA . MET A 1 186 ? 17.618 12.011 -20.541 1.00 94.69 186 MET A CA 1
ATOM 1402 C C . MET A 1 186 ? 18.708 12.622 -21.431 1.00 94.69 186 MET A C 1
ATOM 1404 O O . MET A 1 186 ? 19.823 12.108 -21.499 1.00 94.69 186 MET A O 1
ATOM 1408 N N . ILE A 1 187 ? 18.433 13.750 -22.096 1.00 96.06 187 ILE A N 1
ATOM 1409 C CA . ILE A 1 187 ? 19.420 14.373 -22.996 1.00 96.06 187 ILE A CA 1
ATOM 1410 C C . ILE A 1 187 ? 20.607 14.989 -22.231 1.00 96.06 187 ILE A C 1
ATOM 1412 O O . ILE A 1 187 ? 21.703 15.109 -22.778 1.00 96.06 187 ILE A O 1
ATOM 1416 N N . GLN A 1 188 ? 20.444 15.337 -20.950 1.00 94.81 188 GLN A N 1
ATOM 1417 C CA . GLN A 1 188 ? 21.553 15.803 -20.109 1.00 94.81 188 GLN A CA 1
ATOM 1418 C C . GLN A 1 188 ? 22.544 14.687 -19.725 1.00 94.81 188 GLN A C 1
ATOM 1420 O O . GLN A 1 188 ? 23.691 15.001 -19.398 1.00 94.81 188 GLN A O 1
ATOM 1425 N N . GLU A 1 189 ? 22.166 13.404 -19.809 1.00 95.31 189 GLU A N 1
ATOM 1426 C CA . GLU A 1 189 ? 23.098 12.278 -19.619 1.00 95.31 189 GLU A CA 1
ATOM 1427 C C . GLU A 1 189 ? 24.125 12.186 -20.766 1.00 95.31 189 GLU A C 1
ATOM 1429 O O . GLU A 1 189 ? 25.299 11.870 -20.536 1.00 95.31 189 GLU A O 1
ATOM 1434 N N . VAL A 1 190 ? 23.728 12.546 -21.993 1.00 96.88 190 VAL A N 1
ATOM 1435 C CA . VAL A 1 190 ? 24.609 12.566 -23.173 1.00 96.88 190 VAL A CA 1
ATOM 1436 C C . VAL A 1 190 ? 25.721 13.602 -22.992 1.00 96.88 190 VAL A C 1
ATOM 1438 O O . VAL A 1 190 ? 25.475 14.781 -22.719 1.00 96.88 190 VAL A O 1
ATOM 1441 N N . ASN A 1 191 ? 26.975 13.186 -23.179 1.00 92.06 191 ASN A N 1
ATOM 1442 C CA . ASN A 1 191 ? 28.142 14.049 -23.006 1.00 92.06 191 ASN A CA 1
ATOM 1443 C C . ASN A 1 191 ? 29.319 13.645 -23.912 1.00 92.06 191 ASN A C 1
ATOM 1445 O O . ASN A 1 191 ? 29.502 12.469 -24.231 1.00 92.06 191 ASN A O 1
ATOM 1449 N N . ALA A 1 192 ? 30.162 14.631 -24.241 1.00 95.06 192 ALA A N 1
ATOM 1450 C CA . ALA A 1 192 ? 31.338 14.504 -25.108 1.00 95.06 192 ALA A CA 1
ATOM 1451 C C . ALA A 1 192 ? 32.291 13.351 -24.724 1.00 95.06 192 ALA A C 1
ATOM 1453 O O . ALA A 1 192 ? 32.879 12.714 -25.592 1.00 95.06 192 ALA A O 1
ATOM 1454 N N . ALA A 1 193 ? 32.441 13.044 -23.430 1.00 94.88 193 ALA A N 1
ATOM 1455 C CA . ALA A 1 193 ? 33.324 11.964 -22.985 1.00 94.88 193 ALA A CA 1
ATOM 1456 C C . ALA A 1 193 ? 32.753 10.566 -23.284 1.00 94.88 193 ALA A C 1
ATOM 1458 O O . ALA A 1 193 ? 33.521 9.631 -23.502 1.00 94.88 193 ALA A O 1
ATOM 1459 N N . THR A 1 194 ? 31.426 10.421 -23.313 1.00 92.81 194 THR A N 1
ATOM 1460 C CA . THR A 1 194 ? 30.750 9.140 -23.574 1.00 92.81 194 THR A CA 1
ATOM 1461 C C . THR A 1 194 ? 30.790 8.808 -25.062 1.00 92.81 194 THR A C 1
ATOM 1463 O O . THR A 1 194 ? 31.277 7.736 -25.423 1.00 92.81 194 THR A O 1
ATOM 1466 N N . VAL A 1 195 ? 30.422 9.768 -25.922 1.00 97.31 195 VAL A N 1
ATOM 1467 C CA . VAL A 1 195 ? 30.556 9.626 -27.384 1.00 97.31 195 VAL A CA 1
ATOM 1468 C C . VAL A 1 195 ? 32.013 9.366 -27.789 1.00 97.31 195 VAL A C 1
ATOM 1470 O O . VAL A 1 195 ? 32.274 8.427 -28.539 1.00 97.31 195 VAL A O 1
ATOM 1473 N N . TYR A 1 196 ? 32.984 10.075 -27.196 1.00 97.81 196 TYR A N 1
ATOM 1474 C CA . TYR A 1 196 ? 34.417 9.822 -27.401 1.00 97.81 196 TYR A CA 1
ATOM 1475 C C . TYR A 1 196 ? 34.821 8.390 -27.002 1.00 97.81 196 TYR A C 1
ATOM 1477 O O . TYR A 1 196 ? 35.504 7.697 -27.757 1.00 97.81 196 TYR A O 1
ATOM 1485 N N . SER A 1 197 ? 34.382 7.934 -25.820 1.00 96.25 197 SER A N 1
ATOM 1486 C CA . SER A 1 197 ? 34.731 6.630 -25.234 1.00 96.25 197 SER A CA 1
ATOM 1487 C C . SER A 1 197 ? 34.237 5.438 -26.065 1.00 96.25 197 SER A C 1
ATOM 1489 O O . SER A 1 197 ? 34.977 4.472 -26.274 1.00 96.25 197 SER A O 1
ATOM 1491 N N . TYR A 1 198 ? 32.994 5.493 -26.549 1.00 97.50 198 TYR A N 1
ATOM 1492 C CA . TYR A 1 198 ? 32.419 4.405 -27.344 1.00 97.50 198 TYR A CA 1
ATOM 1493 C C . TYR A 1 198 ? 32.941 4.430 -28.787 1.00 97.50 198 TYR A C 1
ATOM 1495 O O . TYR A 1 198 ? 33.324 3.385 -29.318 1.00 97.50 198 TYR A O 1
ATOM 1503 N N . THR A 1 199 ? 33.049 5.616 -29.395 1.00 98.44 199 THR A N 1
ATOM 1504 C CA . THR A 1 199 ? 33.467 5.760 -30.801 1.00 98.44 199 THR A CA 1
ATOM 1505 C C . THR A 1 199 ? 34.906 5.292 -31.005 1.00 98.44 199 THR A C 1
ATOM 1507 O O . THR A 1 199 ? 35.176 4.554 -31.950 1.00 98.44 199 THR A O 1
ATOM 1510 N N . GLY A 1 200 ? 35.832 5.593 -30.084 1.00 97.94 200 GLY A N 1
ATOM 1511 C CA . GLY A 1 200 ? 37.200 5.051 -30.140 1.00 97.94 200 GLY A CA 1
ATOM 1512 C C . GLY A 1 200 ? 37.297 3.535 -29.916 1.00 97.94 200 GLY A C 1
ATOM 1513 O O . GLY A 1 200 ? 38.291 2.917 -30.295 1.00 97.94 200 GLY A O 1
ATOM 1514 N N . GLY A 1 201 ? 36.259 2.920 -29.338 1.00 97.56 201 GLY A N 1
ATOM 1515 C CA . GLY A 1 201 ? 36.137 1.469 -29.220 1.00 97.56 201 GLY A CA 1
ATOM 1516 C C . GLY A 1 201 ? 35.687 0.811 -30.528 1.00 97.56 201 GLY A C 1
ATOM 1517 O O . GLY A 1 201 ? 36.318 -0.147 -30.977 1.00 97.56 201 GLY A O 1
ATOM 1518 N N . LEU A 1 202 ? 34.634 1.339 -31.165 1.00 97.62 202 LEU A N 1
ATOM 1519 C CA . LEU A 1 202 ? 34.163 0.844 -32.468 1.00 97.62 202 LEU A CA 1
ATOM 1520 C C . LEU A 1 202 ? 35.157 1.118 -33.606 1.00 97.62 202 LEU A C 1
ATOM 1522 O O . LEU A 1 202 ? 35.317 0.257 -34.470 1.00 97.62 202 LEU A O 1
ATOM 1526 N N . SER A 1 203 ? 35.852 2.260 -33.576 1.00 97.38 203 SER A N 1
ATOM 1527 C CA . SER A 1 203 ? 36.877 2.640 -34.567 1.00 97.38 203 SER A CA 1
ATOM 1528 C C . SER A 1 203 ? 38.280 2.085 -34.290 1.00 97.38 203 SER A C 1
ATOM 1530 O O . SER A 1 203 ? 39.228 2.358 -35.026 1.00 97.38 203 SER A O 1
ATOM 1532 N N . GLY A 1 204 ? 38.443 1.280 -33.236 1.00 96.62 204 GLY A N 1
ATOM 1533 C CA . GLY A 1 204 ? 39.680 0.535 -32.993 1.00 96.62 204 GLY A CA 1
ATOM 1534 C C . GLY A 1 204 ? 40.864 1.342 -32.457 1.00 96.62 204 GLY A C 1
ATOM 1535 O O . GLY A 1 204 ? 41.971 0.803 -32.393 1.00 96.62 204 GLY A O 1
ATOM 1536 N N . GLU A 1 205 ? 40.660 2.589 -32.025 1.00 97.25 205 GLU A N 1
ATOM 1537 C CA . GLU A 1 205 ? 41.676 3.377 -31.307 1.00 97.25 205 GLU A CA 1
ATOM 1538 C C . GLU A 1 205 ? 42.047 2.725 -29.955 1.00 97.25 205 GLU A C 1
ATOM 1540 O O . GLU A 1 205 ? 43.184 2.835 -29.484 1.00 97.25 205 GLU A O 1
ATOM 1545 N N . TRP A 1 206 ? 41.128 1.963 -29.348 1.00 97.38 206 TRP A N 1
ATOM 1546 C CA . TRP A 1 206 ? 41.399 1.065 -28.216 1.00 97.38 206 TRP A CA 1
ATOM 1547 C C . TRP A 1 206 ? 40.568 -0.228 -28.274 1.00 97.38 206 TRP A C 1
ATOM 1549 O O . TRP A 1 206 ? 39.553 -0.293 -28.964 1.00 97.38 206 TRP A O 1
ATOM 1559 N N . PRO A 1 207 ? 40.983 -1.302 -27.569 1.00 97.81 207 PRO A N 1
ATOM 1560 C CA . PRO A 1 207 ? 40.199 -2.531 -27.507 1.00 97.81 207 PRO A CA 1
ATOM 1561 C C . PRO A 1 207 ? 38.889 -2.361 -26.725 1.00 97.81 207 PRO A C 1
ATOM 1563 O O . PRO A 1 207 ? 38.877 -1.814 -25.620 1.00 97.81 207 PRO A O 1
ATOM 1566 N N . VAL A 1 208 ? 37.818 -2.944 -27.259 1.00 97.75 208 VAL A N 1
ATOM 1567 C CA . VAL A 1 208 ? 36.555 -3.215 -26.554 1.00 97.75 208 VAL A CA 1
ATOM 1568 C C . VAL A 1 208 ? 36.596 -4.598 -25.895 1.00 97.75 208 VAL A C 1
ATOM 1570 O O . VAL A 1 208 ? 37.522 -5.377 -26.126 1.00 97.75 208 VAL A O 1
ATOM 1573 N N . ILE A 1 209 ? 35.608 -4.931 -25.062 1.00 97.44 209 ILE A N 1
ATOM 1574 C CA . ILE A 1 209 ? 35.458 -6.279 -24.494 1.00 97.44 209 ILE A CA 1
ATOM 1575 C C . ILE A 1 209 ? 34.436 -7.058 -25.322 1.00 97.44 209 ILE A C 1
ATOM 1577 O O . ILE A 1 209 ? 33.311 -6.599 -25.483 1.00 97.44 209 ILE A O 1
ATOM 1581 N N . VAL A 1 210 ? 34.821 -8.242 -25.805 1.00 97.38 210 VAL A N 1
ATOM 1582 C CA . VAL A 1 210 ? 33.948 -9.160 -26.554 1.00 97.38 210 VAL A CA 1
ATOM 1583 C C . VAL A 1 210 ? 34.110 -10.569 -25.993 1.00 97.38 210 VAL A C 1
ATOM 1585 O O . VAL A 1 210 ? 35.229 -11.070 -25.857 1.00 97.38 210 VAL A O 1
ATOM 1588 N N . GLY A 1 211 ? 33.017 -11.212 -25.587 1.00 95.81 211 GLY A N 1
ATOM 1589 C CA . GLY A 1 211 ? 33.047 -12.517 -24.920 1.00 95.81 211 GLY A CA 1
ATOM 1590 C C . GLY A 1 211 ? 33.864 -12.523 -23.620 1.00 95.81 211 GLY A C 1
ATOM 1591 O O . GLY A 1 211 ? 34.409 -13.558 -23.235 1.00 95.81 211 GLY A O 1
ATOM 1592 N N . GLY A 1 212 ? 34.009 -11.362 -22.970 1.00 95.19 212 GLY A N 1
ATOM 1593 C CA . GLY A 1 212 ? 34.859 -11.169 -21.788 1.00 95.19 212 GLY A CA 1
ATOM 1594 C C . GLY A 1 212 ? 36.364 -11.021 -22.068 1.00 95.19 212 GLY A C 1
ATOM 1595 O O . GLY A 1 212 ? 37.152 -11.042 -21.121 1.00 95.19 212 GLY A O 1
ATOM 1596 N N . VAL A 1 213 ? 36.786 -10.872 -23.330 1.00 96.81 213 VAL A N 1
ATOM 1597 C CA . VAL A 1 213 ? 38.197 -10.728 -23.737 1.00 96.81 213 VAL A CA 1
ATOM 1598 C C . VAL A 1 213 ? 38.409 -9.395 -24.476 1.00 96.81 213 VAL A C 1
ATOM 1600 O O . VAL A 1 213 ? 37.563 -9.025 -25.286 1.00 96.81 213 VAL A O 1
ATOM 1603 N N . PRO A 1 214 ? 39.520 -8.663 -24.247 1.00 97.88 214 PRO A N 1
ATOM 1604 C CA . PRO A 1 214 ? 39.845 -7.473 -25.032 1.00 97.88 214 PRO A CA 1
ATOM 1605 C C . PRO A 1 214 ? 40.074 -7.785 -26.519 1.00 97.88 214 PRO A C 1
ATOM 1607 O O . PRO A 1 214 ? 40.893 -8.646 -26.852 1.00 97.88 214 PRO A O 1
ATOM 1610 N N . TYR A 1 215 ? 39.406 -7.044 -27.402 1.00 98.06 215 TYR A N 1
ATOM 1611 C CA . TYR A 1 215 ? 39.517 -7.140 -28.858 1.00 98.06 215 TYR A CA 1
ATOM 1612 C C . TYR A 1 215 ? 39.545 -5.741 -29.489 1.00 98.06 215 TYR A C 1
ATOM 1614 O O . TYR A 1 215 ? 38.701 -4.903 -29.182 1.00 98.06 215 TYR A O 1
ATOM 1622 N N . THR A 1 216 ? 40.501 -5.482 -30.384 1.00 98.12 216 THR A N 1
ATOM 1623 C CA . THR A 1 216 ? 40.563 -4.233 -31.161 1.00 98.12 216 THR A CA 1
ATOM 1624 C C . THR A 1 216 ? 39.879 -4.436 -32.507 1.00 98.12 216 THR A C 1
ATOM 1626 O O . THR A 1 216 ? 40.312 -5.267 -33.308 1.00 98.12 216 THR A O 1
ATOM 1629 N N . ILE A 1 217 ? 38.819 -3.670 -32.758 1.00 97.62 217 ILE A N 1
ATOM 1630 C CA . ILE A 1 217 ? 38.070 -3.681 -34.015 1.00 97.62 217 ILE A CA 1
ATOM 1631 C C . ILE A 1 217 ? 38.830 -2.818 -35.029 1.00 97.62 217 ILE A C 1
ATOM 1633 O O . ILE A 1 217 ? 38.708 -1.606 -35.025 1.00 97.62 217 ILE A O 1
ATOM 1637 N N . ALA A 1 218 ? 39.664 -3.433 -35.872 1.00 96.12 218 ALA A N 1
ATOM 1638 C CA . ALA A 1 218 ? 40.413 -2.702 -36.906 1.00 96.12 218 ALA A CA 1
ATOM 1639 C C . ALA A 1 218 ? 39.555 -2.295 -38.125 1.00 96.12 218 ALA A C 1
ATOM 1641 O O . ALA A 1 218 ? 39.976 -1.460 -38.920 1.00 96.12 218 ALA A O 1
ATOM 1642 N N . THR A 1 219 ? 38.402 -2.947 -38.290 1.00 97.88 219 THR A N 1
ATOM 1643 C CA . THR A 1 219 ? 37.371 -2.695 -39.304 1.00 97.88 219 THR A CA 1
ATOM 1644 C C . THR A 1 219 ? 36.108 -3.471 -38.929 1.00 97.88 219 THR A C 1
ATOM 1646 O O . THR A 1 219 ? 36.179 -4.524 -38.277 1.00 97.88 219 THR A O 1
ATOM 1649 N N . ARG A 1 220 ? 34.956 -2.957 -39.340 1.00 98.00 220 ARG A N 1
ATOM 1650 C CA . ARG A 1 220 ? 33.615 -3.531 -39.229 1.00 98.00 220 ARG A CA 1
ATOM 1651 C C . ARG A 1 220 ? 33.049 -3.919 -40.604 1.00 98.00 220 ARG A C 1
ATOM 1653 O O . ARG A 1 220 ? 32.012 -4.571 -40.634 1.00 98.00 220 ARG A O 1
ATOM 1660 N N . TYR A 1 221 ? 33.752 -3.630 -41.707 1.00 96.38 221 TYR A N 1
ATOM 1661 C CA . TYR A 1 221 ? 33.426 -3.977 -43.098 1.00 96.38 221 TYR A CA 1
ATOM 1662 C C . TYR A 1 221 ? 32.780 -5.355 -43.261 1.00 96.38 221 TYR A C 1
ATOM 1664 O O . TYR A 1 221 ? 33.383 -6.401 -42.965 1.00 96.38 221 TYR A O 1
ATOM 1672 N N . SER A 1 222 ? 31.552 -5.386 -43.789 1.00 95.31 222 SER A N 1
ATOM 1673 C CA . SER A 1 222 ? 30.727 -6.601 -43.768 1.00 95.31 222 SER A CA 1
ATOM 1674 C C . SER A 1 222 ? 31.202 -7.716 -44.685 1.00 95.31 222 SER A C 1
ATOM 1676 O O . SER A 1 222 ? 30.724 -8.842 -44.561 1.00 95.31 222 SER A O 1
ATOM 1678 N N . ARG A 1 223 ? 32.186 -7.501 -45.564 1.00 91.62 223 ARG A N 1
ATOM 1679 C CA . ARG A 1 223 ? 32.816 -8.621 -46.291 1.00 91.62 223 ARG A CA 1
ATOM 1680 C C . ARG A 1 223 ? 33.833 -9.397 -45.459 1.00 91.62 223 ARG A C 1
ATOM 1682 O O . ARG A 1 223 ? 34.225 -10.494 -45.867 1.00 91.62 223 ARG A O 1
ATOM 1689 N N . THR A 1 224 ? 34.250 -8.868 -44.309 1.00 93.44 224 THR A N 1
ATOM 1690 C CA . THR A 1 224 ? 35.144 -9.566 -43.381 1.00 93.44 224 THR A CA 1
ATOM 1691 C C . THR A 1 224 ? 34.428 -10.722 -42.661 1.00 93.44 224 THR A C 1
ATOM 1693 O O . THR A 1 224 ? 33.222 -10.942 -42.798 1.00 93.44 224 THR A O 1
ATOM 1696 N N . THR A 1 225 ? 35.192 -11.531 -41.922 1.00 89.94 225 THR A N 1
ATOM 1697 C CA . THR A 1 225 ? 34.656 -12.635 -41.110 1.00 89.94 225 THR A CA 1
ATOM 1698 C C . THR A 1 225 ? 34.727 -12.297 -39.628 1.00 89.94 225 THR A C 1
ATOM 1700 O O . THR A 1 225 ? 33.739 -11.853 -39.057 1.00 89.94 225 THR A O 1
ATOM 1703 N N . THR A 1 226 ? 35.884 -12.474 -38.990 1.00 94.19 226 THR A N 1
ATOM 1704 C CA . THR A 1 226 ? 36.048 -12.203 -37.555 1.00 94.19 226 THR A CA 1
ATOM 1705 C C . THR A 1 226 ? 35.762 -10.743 -37.170 1.00 94.19 226 THR A C 1
ATOM 1707 O O . THR A 1 226 ? 35.016 -10.573 -36.213 1.00 94.19 226 THR A O 1
ATOM 1710 N N . PRO A 1 227 ? 36.269 -9.701 -37.866 1.00 95.88 227 PRO A N 1
ATOM 1711 C CA . PRO A 1 227 ? 36.108 -8.309 -37.428 1.00 95.88 227 PRO A CA 1
ATOM 1712 C C . PRO A 1 227 ? 34.644 -7.853 -37.304 1.00 95.88 227 PRO A C 1
ATOM 1714 O O . PRO A 1 227 ? 34.212 -7.558 -36.188 1.00 95.88 227 PRO A O 1
ATOM 1717 N N . VAL A 1 228 ? 33.840 -7.930 -38.375 1.00 96.38 228 VAL A N 1
ATOM 1718 C CA . VAL A 1 228 ? 32.396 -7.606 -38.316 1.00 96.38 228 VAL A CA 1
ATOM 1719 C C . VAL A 1 228 ? 31.626 -8.494 -37.327 1.00 96.38 228 VAL A C 1
ATOM 1721 O O . VAL A 1 228 ? 30.709 -8.041 -36.639 1.00 96.38 228 VAL A O 1
ATOM 1724 N N . MET A 1 229 ? 32.022 -9.764 -37.173 1.00 96.00 229 MET A N 1
ATOM 1725 C CA . MET A 1 229 ? 31.407 -10.655 -36.183 1.00 96.00 229 MET A CA 1
ATOM 1726 C C . MET A 1 229 ? 31.740 -10.245 -34.742 1.00 96.00 229 MET A C 1
ATOM 1728 O O . MET A 1 229 ? 30.885 -10.392 -33.874 1.00 96.00 229 MET A O 1
ATOM 1732 N N . GLN A 1 230 ? 32.932 -9.709 -34.471 1.00 97.81 230 GLN A N 1
ATOM 1733 C CA . GLN A 1 230 ? 33.295 -9.172 -33.157 1.00 97.81 230 GLN A CA 1
ATOM 1734 C C . GLN A 1 230 ? 32.590 -7.836 -32.883 1.00 97.81 230 GLN A C 1
ATOM 1736 O O . GLN A 1 230 ? 32.079 -7.662 -31.783 1.00 97.81 230 GLN A O 1
ATOM 1741 N N . ALA A 1 231 ? 32.460 -6.949 -33.876 1.00 98.19 231 ALA A N 1
ATOM 1742 C CA . ALA A 1 231 ? 31.701 -5.699 -33.746 1.00 98.19 231 ALA A CA 1
ATOM 1743 C C . ALA A 1 231 ? 30.211 -5.952 -33.441 1.00 98.19 231 ALA A C 1
ATOM 1745 O O . ALA A 1 231 ? 29.679 -5.477 -32.440 1.00 98.19 231 ALA A O 1
ATOM 1746 N N . THR A 1 232 ? 29.553 -6.810 -34.228 1.00 98.38 232 THR A N 1
ATOM 1747 C CA . THR A 1 232 ? 28.160 -7.234 -33.972 1.00 98.38 232 THR A CA 1
ATOM 1748 C C . THR A 1 232 ? 27.998 -8.022 -32.665 1.00 98.38 232 THR A C 1
ATOM 1750 O O . THR A 1 232 ? 26.907 -8.059 -32.097 1.00 98.38 232 THR A O 1
ATOM 1753 N N . GLN A 1 233 ? 29.051 -8.674 -32.156 1.00 98.44 233 GLN A N 1
ATOM 1754 C CA . GLN A 1 233 ? 29.021 -9.316 -30.837 1.00 98.44 233 GLN A CA 1
ATOM 1755 C C . GLN A 1 233 ? 29.163 -8.298 -29.701 1.00 98.44 233 GLN A C 1
ATOM 1757 O O . GLN A 1 233 ? 28.417 -8.398 -28.736 1.00 98.44 233 GLN A O 1
ATOM 1762 N N . TYR A 1 234 ? 30.051 -7.310 -29.832 1.00 98.44 234 TYR A N 1
ATOM 1763 C CA . TYR A 1 234 ? 30.212 -6.215 -28.873 1.00 98.44 234 TYR A CA 1
ATOM 1764 C C . TYR A 1 234 ? 28.894 -5.456 -28.658 1.00 98.44 234 TYR A C 1
ATOM 1766 O O . TYR A 1 234 ? 28.418 -5.360 -27.529 1.00 98.44 234 TYR A O 1
ATOM 1774 N N . VAL A 1 235 ? 28.259 -5.016 -29.749 1.00 98.56 235 VAL A N 1
ATOM 1775 C CA . VAL A 1 235 ? 26.951 -4.336 -29.731 1.00 98.56 235 VAL A CA 1
ATOM 1776 C C . VAL A 1 235 ? 25.881 -5.211 -29.075 1.00 98.56 235 VAL A C 1
ATOM 1778 O O . VAL A 1 235 ? 25.157 -4.754 -28.196 1.00 98.56 235 VAL A O 1
ATOM 1781 N N . HIS A 1 236 ? 25.802 -6.491 -29.449 1.00 98.69 236 HIS A N 1
ATOM 1782 C CA . HIS A 1 236 ? 24.843 -7.422 -28.854 1.00 98.69 236 HIS A CA 1
ATOM 1783 C C . HIS A 1 236 ? 25.084 -7.619 -27.348 1.00 98.69 236 HIS A C 1
ATOM 1785 O O . HIS A 1 236 ? 24.134 -7.633 -26.572 1.00 98.69 236 HIS A O 1
ATOM 1791 N N . GLU A 1 237 ? 26.331 -7.800 -26.908 1.00 98.50 237 GLU A N 1
ATOM 1792 C CA . GLU A 1 237 ? 26.673 -7.962 -25.487 1.00 98.50 237 GLU A CA 1
ATOM 1793 C C . GLU A 1 237 ? 26.364 -6.697 -24.677 1.00 98.50 237 GLU A C 1
ATOM 1795 O O . GLU A 1 237 ? 25.843 -6.805 -23.566 1.00 98.50 237 GLU A O 1
ATOM 1800 N N . HIS A 1 238 ? 26.604 -5.515 -25.250 1.00 98.25 238 HIS A N 1
ATOM 1801 C CA . HIS A 1 238 ? 26.227 -4.233 -24.662 1.00 98.25 238 HIS A CA 1
ATOM 1802 C C . HIS A 1 238 ? 24.699 -4.107 -24.510 1.00 98.25 238 HIS A C 1
ATOM 1804 O O . HIS A 1 238 ? 24.222 -3.956 -23.387 1.00 98.25 238 HIS A O 1
ATOM 1810 N N . LEU A 1 239 ? 23.915 -4.294 -25.579 1.00 98.56 239 LEU A N 1
ATOM 1811 C CA . LEU A 1 239 ? 22.446 -4.214 -25.515 1.00 98.56 239 LEU A CA 1
ATOM 1812 C C . LEU A 1 239 ? 21.837 -5.273 -24.570 1.00 98.56 239 LEU A C 1
ATOM 1814 O O . LEU A 1 239 ? 20.869 -4.992 -23.865 1.00 98.56 239 LEU A O 1
ATOM 1818 N N . VAL A 1 240 ? 22.425 -6.476 -24.481 1.00 98.38 240 VAL A N 1
ATOM 1819 C CA . VAL A 1 240 ? 22.009 -7.504 -23.503 1.00 98.38 240 VAL A CA 1
ATOM 1820 C C . VAL A 1 240 ? 22.299 -7.061 -22.067 1.00 98.38 240 VAL A C 1
ATOM 1822 O O . VAL A 1 240 ? 21.533 -7.396 -21.163 1.00 98.38 240 VAL A O 1
ATOM 1825 N N . SER A 1 241 ? 23.379 -6.311 -21.831 1.00 97.88 241 SER A N 1
ATOM 1826 C CA . SER A 1 241 ? 23.726 -5.823 -20.488 1.00 97.88 241 SER A CA 1
ATOM 1827 C C . SER A 1 241 ? 22.712 -4.817 -19.928 1.00 97.88 241 SER A C 1
ATOM 1829 O O . SER A 1 241 ? 22.558 -4.737 -18.711 1.00 97.88 241 SER A O 1
ATOM 1831 N N . LEU A 1 242 ? 21.958 -4.154 -20.812 1.00 97.75 242 LEU A N 1
ATOM 1832 C CA . LEU A 1 242 ? 20.839 -3.261 -20.494 1.00 97.75 242 LEU A CA 1
ATOM 1833 C C . LEU A 1 242 ? 19.519 -4.005 -20.213 1.00 97.75 242 LEU A C 1
ATOM 1835 O O . LEU A 1 242 ? 18.516 -3.391 -19.870 1.00 97.75 242 LEU A O 1
ATOM 1839 N N . GLY A 1 243 ? 19.494 -5.336 -20.350 1.00 96.44 243 GLY A N 1
ATOM 1840 C CA . GLY A 1 243 ? 18.295 -6.154 -20.129 1.00 96.44 243 GLY A CA 1
ATOM 1841 C C . GLY A 1 243 ? 17.312 -6.194 -21.305 1.00 96.44 243 GLY A C 1
ATOM 1842 O O . GLY A 1 243 ? 16.222 -6.746 -21.155 1.00 96.44 243 GLY A O 1
ATOM 1843 N N . LEU A 1 244 ? 17.692 -5.654 -22.468 1.00 97.62 244 LEU A N 1
ATOM 1844 C CA . LEU A 1 244 ? 16.864 -5.631 -23.675 1.00 97.62 244 LEU A CA 1
ATOM 1845 C C . LEU A 1 244 ? 16.655 -7.029 -24.282 1.00 97.62 244 LEU A C 1
ATOM 1847 O O . LEU A 1 244 ? 17.475 -7.942 -24.132 1.00 97.62 244 LEU A O 1
ATOM 1851 N N . GLY A 1 245 ? 15.569 -7.184 -25.042 1.00 97.56 245 GLY A N 1
ATOM 1852 C CA . GLY A 1 245 ? 15.337 -8.354 -25.885 1.00 97.56 245 GLY A CA 1
ATOM 1853 C C . GLY A 1 245 ? 16.223 -8.296 -27.126 1.00 97.56 245 GLY A C 1
ATOM 1854 O O . GLY A 1 245 ? 15.827 -7.721 -28.134 1.00 97.56 245 GLY A O 1
ATOM 1855 N N . VAL A 1 246 ? 17.433 -8.858 -27.062 1.00 98.62 246 VAL A N 1
ATOM 1856 C CA . VAL A 1 246 ? 18.400 -8.765 -28.171 1.00 98.62 246 VAL A CA 1
ATOM 1857 C C . VAL A 1 246 ? 18.347 -9.979 -29.097 1.00 98.62 246 VAL A C 1
ATOM 1859 O O . VAL A 1 246 ? 18.307 -11.127 -28.647 1.00 98.62 246 VAL A O 1
ATOM 1862 N N . SER A 1 247 ? 18.390 -9.728 -30.405 1.00 98.19 247 SER A N 1
ATOM 1863 C CA . SER A 1 247 ? 18.454 -10.755 -31.445 1.00 98.19 247 SER A CA 1
ATOM 1864 C C . SER A 1 247 ? 19.385 -10.371 -32.601 1.00 98.19 247 SER A C 1
ATOM 1866 O O . SER A 1 247 ? 19.772 -9.213 -32.771 1.00 98.19 247 SER A O 1
ATOM 1868 N N . TYR A 1 248 ? 19.752 -11.374 -33.402 1.00 98.50 248 TYR A N 1
ATOM 1869 C CA . TYR A 1 248 ? 20.439 -11.191 -34.678 1.00 98.50 248 TYR A CA 1
ATOM 1870 C C . TYR A 1 248 ? 19.456 -11.412 -35.827 1.00 98.50 248 TYR A C 1
ATOM 1872 O O . TYR A 1 248 ? 18.845 -12.478 -35.909 1.00 98.50 248 TYR A O 1
ATOM 1880 N N . HIS A 1 249 ? 19.355 -10.448 -36.740 1.00 98.19 249 HIS A N 1
ATOM 1881 C CA . HIS A 1 249 ? 18.651 -10.624 -38.012 1.00 98.19 249 HIS A CA 1
ATOM 1882 C C . HIS A 1 249 ? 19.658 -11.029 -39.090 1.00 98.19 249 HIS A C 1
ATOM 1884 O O . HIS A 1 249 ? 20.548 -10.246 -39.434 1.00 98.19 249 HIS A O 1
ATOM 1890 N N . GLU A 1 250 ? 19.541 -12.255 -39.598 1.00 97.12 250 GLU A N 1
ATOM 1891 C CA . GLU A 1 250 ? 20.497 -12.838 -40.539 1.00 97.12 250 GLU A CA 1
ATOM 1892 C C . GLU A 1 250 ? 20.088 -12.610 -42.003 1.00 97.12 250 GLU A C 1
ATOM 1894 O O . GLU A 1 250 ? 18.991 -12.977 -42.413 1.00 97.12 250 GLU A O 1
ATOM 1899 N N . TYR A 1 251 ? 21.000 -12.086 -42.825 1.00 94.38 251 TYR A N 1
ATOM 1900 C CA . TYR A 1 251 ? 20.794 -11.892 -44.267 1.00 94.38 251 TYR A CA 1
ATOM 1901 C C . TYR A 1 251 ? 21.999 -12.395 -45.078 1.00 94.38 251 TYR A C 1
ATOM 1903 O O . TYR A 1 251 ? 23.106 -12.571 -44.566 1.00 94.38 251 TYR A O 1
ATOM 1911 N N . SER A 1 252 ? 21.797 -12.668 -46.369 1.00 90.12 252 SER A N 1
ATOM 1912 C CA . SER A 1 252 ? 22.841 -13.216 -47.247 1.00 90.12 252 SER A CA 1
ATOM 1913 C C . SER A 1 252 ? 23.550 -12.120 -48.046 1.00 90.12 252 SER A C 1
ATOM 1915 O O . SER A 1 252 ? 23.030 -11.677 -49.072 1.00 90.12 252 SER A O 1
ATOM 1917 N N . LEU A 1 253 ? 24.781 -11.773 -47.665 1.00 87.25 253 LEU A N 1
ATOM 1918 C CA . LEU A 1 253 ? 25.640 -10.879 -48.445 1.00 87.25 253 LEU A CA 1
ATOM 1919 C C . LEU A 1 253 ? 26.344 -11.663 -49.580 1.00 87.25 253 LEU A C 1
ATOM 1921 O O . LEU A 1 253 ? 27.066 -12.633 -49.307 1.00 87.25 253 LEU A O 1
ATOM 1925 N N . PRO A 1 254 ? 26.174 -11.292 -50.866 1.00 81.56 254 PRO A N 1
ATOM 1926 C CA . PRO A 1 254 ? 26.779 -12.021 -51.979 1.00 81.56 254 PRO A CA 1
ATOM 1927 C C . PRO A 1 254 ? 28.306 -12.052 -51.886 1.00 81.56 254 PRO A C 1
ATOM 1929 O O . PRO A 1 254 ? 28.924 -11.071 -51.483 1.00 81.56 254 PRO A O 1
ATOM 1932 N N . ASN A 1 255 ? 28.910 -13.184 -52.257 1.00 80.56 255 ASN A N 1
ATOM 1933 C CA . ASN A 1 255 ? 30.344 -13.499 -52.117 1.00 80.56 255 ASN A CA 1
ATOM 1934 C C . ASN A 1 255 ? 30.885 -13.564 -50.668 1.00 80.56 255 ASN A C 1
ATOM 1936 O O . ASN A 1 255 ? 31.983 -14.079 -50.469 1.00 80.56 255 ASN A O 1
ATOM 1940 N N . SER A 1 256 ? 30.120 -13.130 -49.660 1.00 84.19 256 SER A N 1
ATOM 1941 C CA . SER A 1 256 ? 30.558 -13.041 -48.256 1.00 84.19 256 SER A CA 1
ATOM 1942 C C . SER A 1 256 ? 29.757 -13.934 -47.293 1.00 84.19 256 SER A C 1
ATOM 1944 O O . SER A 1 256 ? 30.154 -14.111 -46.139 1.00 84.19 256 SER A O 1
ATOM 1946 N N . GLY A 1 257 ? 28.664 -14.546 -47.758 1.00 87.19 257 GLY A N 1
ATOM 1947 C CA . GLY A 1 257 ? 27.838 -15.482 -46.991 1.00 87.19 257 GLY A CA 1
ATOM 1948 C C . GLY A 1 257 ? 26.891 -14.784 -46.014 1.00 87.19 257 GLY A C 1
ATOM 1949 O O . GLY A 1 257 ? 26.585 -13.604 -46.164 1.00 87.19 257 GLY A O 1
ATOM 1950 N N . LEU A 1 258 ? 26.428 -15.519 -45.002 1.00 92.94 258 LEU A N 1
ATOM 1951 C CA . LEU A 1 258 ? 25.498 -14.993 -44.003 1.00 92.94 258 LEU A CA 1
ATOM 1952 C C . LEU A 1 258 ? 26.152 -13.873 -43.175 1.00 92.94 258 LEU A C 1
ATOM 1954 O O . LEU A 1 258 ? 27.316 -13.991 -42.775 1.00 92.94 258 LEU A O 1
ATOM 1958 N N . LYS A 1 259 ? 25.418 -12.787 -42.959 1.00 95.31 259 LYS A N 1
ATOM 1959 C CA . LYS A 1 259 ? 25.762 -11.620 -42.137 1.00 95.31 259 LYS A CA 1
ATOM 1960 C C . LYS A 1 259 ? 24.590 -11.309 -41.214 1.00 95.31 259 LYS A C 1
ATOM 1962 O O . LYS A 1 259 ? 23.526 -11.906 -41.367 1.00 95.31 259 LYS A O 1
ATOM 1967 N N . ARG A 1 260 ? 24.803 -10.443 -40.223 1.00 96.50 260 ARG A N 1
ATOM 1968 C CA . ARG A 1 260 ? 23.829 -10.207 -39.156 1.00 96.50 260 ARG A CA 1
ATOM 1969 C C . ARG A 1 260 ? 23.752 -8.740 -38.758 1.00 96.50 260 ARG A C 1
ATOM 1971 O O . ARG A 1 260 ? 24.766 -8.151 -38.401 1.00 96.50 260 ARG A O 1
ATOM 1978 N N . ASN A 1 261 ? 22.538 -8.209 -38.750 1.00 98.62 261 ASN A N 1
ATOM 1979 C CA . ASN A 1 261 ? 22.214 -6.968 -38.050 1.00 98.62 261 ASN A CA 1
ATOM 1980 C C . ASN A 1 261 ? 22.002 -7.291 -36.564 1.00 98.62 261 ASN A C 1
ATOM 1982 O O . ASN A 1 261 ? 21.703 -8.443 -36.221 1.00 98.62 261 ASN A O 1
ATOM 1986 N N . VAL A 1 262 ? 22.115 -6.294 -35.690 1.00 98.81 262 VAL A N 1
ATOM 1987 C CA . VAL A 1 262 ? 21.807 -6.432 -34.258 1.00 98.81 262 VAL A CA 1
ATOM 1988 C C . VAL A 1 262 ? 20.547 -5.640 -33.938 1.00 98.81 262 VAL A C 1
ATOM 1990 O O . VAL A 1 262 ? 20.442 -4.482 -34.326 1.00 98.81 262 VAL A O 1
ATOM 1993 N N . ILE A 1 263 ? 19.595 -6.264 -33.245 1.00 98.69 263 ILE A N 1
ATOM 1994 C CA . ILE A 1 263 ? 18.343 -5.632 -32.822 1.00 98.69 263 ILE A CA 1
ATOM 1995 C C . ILE A 1 263 ? 18.242 -5.771 -31.312 1.00 98.69 263 ILE A C 1
ATOM 1997 O O . ILE A 1 263 ? 18.133 -6.894 -30.823 1.00 98.69 263 ILE A O 1
ATOM 2001 N N . GLY A 1 264 ? 18.257 -4.654 -30.589 1.00 98.56 264 GLY A N 1
ATOM 2002 C CA . GLY A 1 264 ? 17.770 -4.580 -29.214 1.00 98.56 264 GLY A CA 1
ATOM 2003 C C . GLY A 1 264 ? 16.315 -4.124 -29.212 1.00 98.56 264 GLY A C 1
ATOM 2004 O O . GLY A 1 264 ? 16.010 -3.073 -29.766 1.00 98.56 264 GLY A O 1
ATOM 2005 N N . GLU A 1 265 ? 15.421 -4.901 -28.607 1.00 98.06 265 GLU A N 1
ATOM 2006 C CA . GLU A 1 265 ? 13.994 -4.586 -28.503 1.00 98.06 265 GLU A CA 1
ATOM 2007 C C . GLU A 1 265 ? 13.597 -4.294 -27.048 1.00 98.06 265 GLU A C 1
ATOM 2009 O O . GLU A 1 265 ? 13.880 -5.076 -26.134 1.00 98.06 265 GLU A O 1
ATOM 2014 N N . GLN A 1 266 ? 12.920 -3.164 -26.846 1.00 97.69 266 GLN A N 1
ATOM 2015 C CA . GLN A 1 266 ? 12.287 -2.746 -25.597 1.00 97.69 266 GLN A CA 1
ATOM 2016 C C . GLN A 1 266 ? 10.774 -2.779 -25.818 1.00 97.69 266 GLN A C 1
ATOM 2018 O O . GLN A 1 266 ? 10.212 -1.894 -26.459 1.00 97.69 266 GLN A O 1
ATOM 2023 N N . VAL A 1 267 ? 10.126 -3.849 -25.353 1.00 96.44 267 VAL A N 1
ATOM 2024 C CA . VAL A 1 267 ? 8.711 -4.135 -25.642 1.00 96.44 267 VAL A CA 1
ATOM 2025 C C . VAL A 1 267 ? 7.792 -3.136 -24.936 1.00 96.44 267 VAL A C 1
ATOM 2027 O O . VAL A 1 267 ? 7.885 -2.959 -23.722 1.00 96.44 267 VAL A O 1
ATOM 2030 N N . GLY A 1 268 ? 6.870 -2.531 -25.689 1.00 93.50 268 GLY A N 1
ATOM 2031 C CA . GLY A 1 268 ? 5.917 -1.550 -25.167 1.00 93.50 268 GLY A CA 1
ATOM 2032 C C . GLY A 1 268 ? 4.905 -2.119 -24.165 1.00 93.50 268 GLY A C 1
ATOM 2033 O O . GLY A 1 268 ? 4.394 -3.227 -24.334 1.00 93.50 268 GLY A O 1
ATOM 2034 N N . LEU A 1 269 ? 4.561 -1.343 -23.134 1.00 90.75 269 LEU A N 1
ATOM 2035 C CA . LEU A 1 269 ? 3.660 -1.779 -22.056 1.00 90.75 269 LEU A CA 1
ATOM 2036 C C . LEU A 1 269 ? 2.156 -1.602 -22.343 1.00 90.75 269 LEU A C 1
ATOM 2038 O O . LEU A 1 269 ? 1.336 -2.155 -21.607 1.00 90.75 269 LEU A O 1
ATOM 2042 N N . VAL A 1 270 ? 1.772 -0.827 -23.365 1.00 88.25 270 VAL A N 1
ATOM 2043 C CA . VAL A 1 270 ? 0.365 -0.469 -23.654 1.00 88.25 270 VAL A CA 1
ATOM 2044 C C . VAL A 1 270 ? -0.103 -1.006 -25.006 1.00 88.25 270 VAL A C 1
ATOM 2046 O O . VAL A 1 270 ? -1.168 -1.615 -25.091 1.00 88.25 270 VAL A O 1
ATOM 2049 N N . ASP A 1 271 ? 0.692 -0.783 -26.046 1.00 89.44 271 ASP A N 1
ATOM 2050 C CA . ASP A 1 271 ? 0.450 -1.148 -27.438 1.00 89.44 271 ASP A CA 1
ATOM 2051 C C . ASP A 1 271 ? 1.782 -1.606 -28.078 1.00 89.44 271 ASP A C 1
ATOM 2053 O O . ASP A 1 271 ? 2.425 -0.846 -28.809 1.00 89.44 271 ASP A O 1
ATOM 2057 N N . PRO A 1 272 ? 2.260 -2.825 -27.747 1.00 94.38 272 PRO A N 1
ATOM 2058 C CA . PRO A 1 272 ? 3.556 -3.336 -28.202 1.00 94.38 272 PRO A CA 1
ATOM 2059 C C . PRO A 1 272 ? 3.637 -3.566 -29.717 1.00 94.38 272 PRO A C 1
ATOM 2061 O O . PRO A 1 272 ? 4.743 -3.697 -30.240 1.00 94.38 272 PRO A O 1
ATOM 2064 N N . ASP A 1 273 ? 2.499 -3.598 -30.416 1.00 93.94 273 ASP A N 1
ATOM 2065 C CA . ASP A 1 273 ? 2.442 -3.748 -31.873 1.00 93.94 273 ASP A CA 1
ATOM 2066 C C . ASP A 1 273 ? 2.804 -2.435 -32.600 1.00 93.94 273 ASP A C 1
ATOM 2068 O O . ASP A 1 273 ? 3.081 -2.455 -33.799 1.00 93.94 273 ASP A O 1
ATOM 2072 N N . ARG A 1 274 ? 2.825 -1.284 -31.906 1.00 93.12 274 ARG A N 1
ATOM 2073 C CA . ARG A 1 274 ? 3.368 -0.015 -32.425 1.00 93.12 274 ARG A CA 1
ATOM 2074 C C . ARG A 1 274 ? 4.873 0.020 -32.210 1.00 93.12 274 ARG A C 1
ATOM 2076 O O . ARG A 1 274 ? 5.327 -0.087 -31.072 1.00 93.12 274 ARG A O 1
ATOM 2083 N N . ILE A 1 275 ? 5.632 0.187 -33.292 1.00 95.38 275 ILE A N 1
ATOM 2084 C CA . ILE A 1 275 ? 7.091 0.048 -33.280 1.00 95.38 275 ILE A CA 1
ATOM 2085 C C . ILE A 1 275 ? 7.754 1.334 -33.786 1.00 95.38 275 ILE A C 1
ATOM 2087 O O . ILE A 1 275 ? 7.392 1.853 -34.843 1.00 95.38 275 ILE A O 1
ATOM 2091 N N . LEU A 1 276 ? 8.752 1.824 -33.055 1.00 96.19 276 LEU A N 1
ATOM 2092 C CA . LEU A 1 276 ? 9.622 2.932 -33.457 1.00 96.19 276 LEU A CA 1
ATOM 2093 C C . LEU A 1 276 ? 11.073 2.456 -33.490 1.00 96.19 276 LEU A C 1
ATOM 2095 O O . LEU A 1 276 ? 11.502 1.702 -32.614 1.00 96.19 276 LEU A O 1
ATOM 2099 N N . LEU A 1 277 ? 11.822 2.878 -34.507 1.00 97.56 277 LEU A N 1
ATOM 2100 C CA . LEU A 1 277 ? 13.219 2.490 -34.711 1.00 97.56 277 LEU A CA 1
ATOM 2101 C C . LEU A 1 277 ? 14.142 3.697 -34.586 1.00 97.56 277 LEU A C 1
ATOM 2103 O O . LEU A 1 277 ? 13.906 4.717 -35.233 1.00 97.56 277 LEU A O 1
ATOM 2107 N N . ILE A 1 278 ? 15.226 3.536 -33.832 1.00 98.56 278 ILE A N 1
ATOM 2108 C CA . ILE A 1 278 ? 16.427 4.362 -33.955 1.00 98.56 278 ILE A CA 1
ATOM 2109 C C . ILE A 1 278 ? 17.552 3.468 -34.470 1.00 98.56 278 ILE A C 1
ATOM 2111 O O . ILE A 1 278 ? 17.722 2.330 -34.011 1.00 98.56 278 ILE A O 1
ATOM 2115 N N . THR A 1 279 ? 18.252 3.930 -35.500 1.00 98.75 279 THR A N 1
ATOM 2116 C CA . THR A 1 279 ? 19.113 3.060 -36.297 1.00 98.75 279 THR A CA 1
ATOM 2117 C C . THR A 1 279 ? 20.283 3.792 -36.942 1.00 98.75 279 THR A C 1
ATOM 2119 O O . THR A 1 279 ? 20.271 5.013 -37.048 1.00 98.75 279 THR A O 1
ATOM 2122 N N . ALA A 1 280 ? 21.309 3.022 -37.288 1.00 98.81 280 ALA A N 1
ATOM 2123 C CA . ALA A 1 280 ? 22.525 3.407 -37.992 1.00 98.81 280 ALA A CA 1
ATOM 2124 C C . ALA A 1 280 ? 23.157 2.124 -38.563 1.00 98.81 280 ALA A C 1
ATOM 2126 O O . ALA A 1 280 ? 22.855 1.019 -38.075 1.00 98.81 280 ALA A O 1
ATOM 2127 N N . HIS A 1 281 ? 24.081 2.230 -39.519 1.00 98.69 281 HIS A N 1
ATOM 2128 C CA . HIS A 1 281 ? 24.917 1.082 -39.869 1.00 98.69 281 HIS A CA 1
ATOM 2129 C C . HIS A 1 281 ? 26.098 0.939 -38.911 1.00 98.69 281 HIS A C 1
ATOM 2131 O O . HIS A 1 281 ? 26.598 1.887 -38.318 1.00 98.69 281 HIS A O 1
ATOM 2137 N N . LEU A 1 282 ? 26.516 -0.307 -38.720 1.00 98.62 282 LEU A N 1
ATOM 2138 C CA . LEU A 1 282 ? 27.652 -0.687 -37.892 1.00 98.62 282 LEU A CA 1
ATOM 2139 C C . LEU A 1 282 ? 28.881 -1.016 -38.729 1.00 98.62 282 LEU A C 1
ATOM 2141 O O . LEU A 1 282 ? 29.968 -1.042 -38.162 1.00 98.62 282 LEU A O 1
ATOM 2145 N N . ASP A 1 283 ? 28.753 -1.332 -40.019 1.00 97.81 283 ASP A N 1
ATOM 2146 C CA . ASP A 1 283 ? 29.937 -1.539 -40.849 1.00 97.81 283 ASP A CA 1
ATOM 2147 C C . ASP A 1 283 ? 30.579 -0.233 -41.326 1.00 97.81 283 ASP A C 1
ATOM 2149 O O . ASP A 1 283 ? 30.061 0.851 -41.082 1.00 97.81 283 ASP A O 1
ATOM 2153 N N . ASP A 1 284 ? 31.775 -0.378 -41.887 1.00 96.38 284 ASP A N 1
ATOM 2154 C CA . ASP A 1 284 ? 32.650 0.683 -42.380 1.00 96.38 284 ASP A CA 1
ATOM 2155 C C . ASP A 1 284 ? 33.337 0.218 -43.665 1.00 96.38 284 ASP A C 1
ATOM 2157 O O . ASP A 1 284 ? 33.412 -0.985 -43.940 1.00 96.38 284 ASP A O 1
ATOM 2161 N N . THR A 1 285 ? 33.909 1.150 -44.416 1.00 93.94 285 THR A N 1
ATOM 2162 C CA . THR A 1 285 ? 34.785 0.881 -45.552 1.00 93.94 285 THR A CA 1
ATOM 2163 C C . THR A 1 285 ? 35.993 1.814 -45.545 1.00 93.94 285 THR A C 1
ATOM 2165 O O . THR A 1 285 ? 36.100 2.783 -44.795 1.00 93.94 285 THR A O 1
ATOM 2168 N N . SER A 1 286 ? 36.968 1.494 -46.389 1.00 93.19 286 SER A N 1
ATOM 2169 C CA . SER A 1 286 ? 38.104 2.364 -46.678 1.00 93.19 286 SER A CA 1
ATOM 2170 C C . SER A 1 286 ? 38.816 1.924 -47.957 1.00 93.19 286 SER A C 1
ATOM 2172 O O . SER A 1 286 ? 38.522 0.870 -48.534 1.00 93.19 286 SER A O 1
ATOM 2174 N N . GLU A 1 287 ? 39.857 2.656 -48.353 1.00 89.62 287 GLU A N 1
ATOM 2175 C CA . GLU A 1 287 ? 40.801 2.220 -49.384 1.00 89.62 287 GLU A CA 1
ATOM 2176 C C . GLU A 1 287 ? 41.572 0.923 -49.031 1.00 89.62 287 GLU A C 1
ATOM 2178 O O . GLU A 1 287 ? 42.214 0.337 -49.906 1.00 89.62 287 GLU A O 1
ATOM 2183 N N . ASP A 1 288 ? 41.494 0.453 -47.778 1.00 92.25 288 ASP A N 1
ATOM 2184 C CA . ASP A 1 288 ? 42.046 -0.815 -47.273 1.00 92.25 288 ASP A CA 1
ATOM 2185 C C . ASP A 1 288 ? 41.045 -1.570 -46.358 1.00 92.25 288 ASP A C 1
ATOM 2187 O O . ASP A 1 288 ? 41.421 -2.159 -45.337 1.00 92.25 288 ASP A O 1
ATOM 2191 N N . ALA A 1 289 ? 39.755 -1.571 -46.730 1.00 90.94 289 ALA A N 1
ATOM 2192 C CA . ALA A 1 289 ? 38.619 -2.044 -45.916 1.00 90.94 289 ALA A CA 1
ATOM 2193 C C . ALA A 1 289 ? 38.748 -3.465 -45.324 1.00 90.94 289 ALA A C 1
ATOM 2195 O O . ALA A 1 289 ? 38.109 -3.803 -44.336 1.00 90.94 289 ALA A O 1
ATOM 2196 N N . TYR A 1 290 ? 39.575 -4.339 -45.905 1.00 93.44 290 TYR A N 1
ATOM 2197 C CA . TYR A 1 290 ? 39.802 -5.685 -45.360 1.00 93.44 290 TYR A CA 1
ATOM 2198 C C . TYR A 1 290 ? 40.751 -5.721 -44.152 1.00 93.44 290 TYR A C 1
ATOM 2200 O O . TYR A 1 290 ? 40.800 -6.744 -43.462 1.00 93.44 290 TYR A O 1
ATOM 2208 N N . ASN A 1 291 ? 41.525 -4.656 -43.921 1.00 94.44 291 ASN A N 1
ATOM 2209 C CA . ASN A 1 291 ? 42.588 -4.610 -42.918 1.00 94.44 291 ASN A CA 1
ATOM 2210 C C . ASN A 1 291 ? 42.417 -3.453 -41.927 1.00 94.44 291 ASN A C 1
ATOM 2212 O O . ASN A 1 291 ? 42.602 -3.671 -40.728 1.00 94.44 291 ASN A O 1
ATOM 2216 N N . VAL A 1 292 ? 42.104 -2.247 -42.417 1.00 95.94 292 VAL A N 1
ATOM 2217 C CA . VAL A 1 292 ? 41.937 -1.036 -41.599 1.00 95.94 292 VAL A CA 1
ATOM 2218 C C . VAL A 1 292 ? 40.851 -0.146 -42.196 1.00 95.94 292 VAL A C 1
ATOM 2220 O O . VAL A 1 292 ? 41.046 0.459 -43.244 1.00 95.94 292 VAL A O 1
ATOM 2223 N N . ALA A 1 293 ? 39.747 0.012 -41.484 1.00 97.25 293 ALA A N 1
ATOM 2224 C CA . ALA A 1 293 ? 38.728 1.024 -41.731 1.00 97.25 293 ALA A CA 1
ATOM 2225 C C . ALA A 1 293 ? 38.229 1.443 -40.345 1.00 97.25 293 ALA A C 1
ATOM 2227 O O . ALA A 1 293 ? 37.589 0.634 -39.680 1.00 97.25 293 ALA A O 1
ATOM 2228 N N . PRO A 1 294 ? 38.630 2.614 -39.817 1.00 97.56 294 PRO A N 1
ATOM 2229 C CA . PRO A 1 294 ? 38.215 2.997 -38.476 1.00 97.56 294 PRO A CA 1
ATOM 2230 C C . PRO A 1 294 ? 36.763 3.482 -38.487 1.00 97.56 294 PRO A C 1
ATOM 2232 O O . PRO A 1 294 ? 36.051 3.208 -37.525 1.00 97.56 294 PRO A O 1
ATOM 2235 N N . GLY A 1 295 ? 36.311 4.144 -39.560 1.00 97.81 295 GLY A N 1
ATOM 2236 C CA . GLY A 1 295 ? 34.906 4.513 -39.743 1.00 97.81 295 GLY A CA 1
ATOM 2237 C C . GLY A 1 295 ? 34.344 5.245 -38.524 1.00 97.81 295 GLY A C 1
ATOM 2238 O O . GLY A 1 295 ? 33.391 4.761 -37.914 1.00 97.81 295 GLY A O 1
ATOM 2239 N N . ALA A 1 296 ? 35.072 6.242 -38.012 1.00 98.50 296 ALA A N 1
ATOM 2240 C CA . ALA A 1 296 ? 34.775 6.872 -36.729 1.00 98.50 296 ALA A CA 1
ATOM 2241 C C . ALA A 1 296 ? 33.588 7.831 -36.843 1.00 98.50 296 ALA A C 1
ATOM 2243 O O . ALA A 1 296 ? 32.727 7.844 -35.964 1.00 98.50 296 ALA A O 1
ATOM 2244 N N . ASP A 1 297 ? 33.555 8.586 -37.931 1.00 98.44 297 ASP A N 1
ATOM 2245 C CA . ASP A 1 297 ? 32.402 9.331 -38.412 1.00 98.44 297 ASP A CA 1
ATOM 2246 C C . ASP A 1 297 ? 31.400 8.368 -39.045 1.00 98.44 297 ASP A C 1
ATOM 2248 O O . ASP A 1 297 ? 30.241 8.325 -38.642 1.00 98.44 297 ASP A O 1
ATOM 2252 N N . ASP A 1 298 ? 31.907 7.510 -39.934 1.00 97.44 298 ASP A N 1
ATOM 2253 C CA . ASP A 1 298 ? 31.159 6.730 -40.917 1.00 97.44 298 ASP A CA 1
ATOM 2254 C C . ASP A 1 298 ? 31.287 5.208 -40.663 1.00 97.44 298 ASP A C 1
ATOM 2256 O O . ASP A 1 298 ? 32.276 4.555 -40.999 1.00 97.44 298 ASP A O 1
ATOM 2260 N N . ASN A 1 299 ? 30.349 4.566 -39.969 1.00 98.31 299 ASN A N 1
ATOM 2261 C CA . ASN A 1 299 ? 29.284 5.170 -39.166 1.00 98.31 299 ASN A CA 1
ATOM 2262 C C . ASN A 1 299 ? 29.358 4.727 -37.696 1.00 98.31 299 ASN A C 1
ATOM 2264 O O . ASN A 1 299 ? 28.377 4.330 -37.063 1.00 98.31 299 ASN A O 1
ATOM 2268 N N . ALA A 1 300 ? 30.555 4.775 -37.096 1.00 98.69 300 ALA A N 1
ATOM 2269 C CA . ALA A 1 300 ? 30.646 4.598 -35.646 1.00 98.69 300 ALA A CA 1
ATOM 2270 C C . ALA A 1 300 ? 29.950 5.741 -34.890 1.00 98.69 300 ALA A C 1
ATOM 2272 O O . ALA A 1 300 ? 29.514 5.502 -33.764 1.00 98.69 300 ALA A O 1
ATOM 2273 N N . SER A 1 301 ? 29.816 6.937 -35.479 1.00 98.75 301 SER A N 1
ATOM 2274 C CA . SER A 1 301 ? 29.159 8.082 -34.843 1.00 98.75 301 SER A CA 1
ATOM 2275 C C . SER A 1 301 ? 27.661 7.819 -34.608 1.00 98.75 301 SER A C 1
ATOM 2277 O O . SER A 1 301 ? 27.196 7.820 -33.464 1.00 98.75 301 SER A O 1
ATOM 2279 N N . GLY A 1 302 ? 26.913 7.464 -35.655 1.00 98.69 302 GLY A N 1
ATOM 2280 C CA . GLY A 1 302 ? 25.497 7.104 -35.583 1.00 98.69 302 GLY A CA 1
ATOM 2281 C C . GLY A 1 302 ? 25.283 5.801 -34.824 1.00 98.69 302 GLY A C 1
ATOM 2282 O O . GLY A 1 302 ? 24.400 5.728 -33.964 1.00 98.69 302 GLY A O 1
ATOM 2283 N N . ALA A 1 303 ? 26.149 4.799 -35.028 1.00 98.81 303 ALA A N 1
ATOM 2284 C CA . ALA A 1 303 ? 26.089 3.547 -34.274 1.00 98.81 303 ALA A CA 1
ATOM 2285 C C . ALA A 1 303 ? 26.197 3.772 -32.759 1.00 98.81 303 ALA A C 1
ATOM 2287 O O . ALA A 1 303 ? 25.434 3.190 -31.986 1.00 98.81 303 ALA A O 1
ATOM 2288 N N . VAL A 1 304 ? 27.108 4.640 -32.313 1.00 98.75 304 VAL A N 1
ATOM 2289 C CA . VAL A 1 304 ? 27.237 5.023 -30.900 1.00 98.75 304 VAL A CA 1
ATOM 2290 C C . VAL A 1 304 ? 26.078 5.902 -30.437 1.00 98.75 304 VAL A C 1
ATOM 2292 O O . VAL A 1 304 ? 25.653 5.750 -29.293 1.00 98.75 304 VAL A O 1
ATOM 2295 N N . GLY A 1 305 ? 25.509 6.743 -31.304 1.00 98.62 305 GLY A N 1
ATOM 2296 C CA . GLY A 1 305 ? 24.255 7.448 -31.030 1.00 98.62 305 GLY A CA 1
ATOM 2297 C C . GLY A 1 305 ? 23.115 6.492 -30.658 1.00 98.62 305 GLY A C 1
ATOM 2298 O O . GLY A 1 305 ? 22.444 6.696 -29.646 1.00 98.62 305 GLY A O 1
ATOM 2299 N N . VAL A 1 306 ? 22.963 5.389 -31.399 1.00 98.81 306 VAL A N 1
ATOM 2300 C CA . VAL A 1 306 ? 21.998 4.312 -31.098 1.00 98.81 306 VAL A CA 1
ATOM 2301 C C . VAL A 1 306 ? 22.335 3.582 -29.791 1.00 98.81 306 VAL A C 1
ATOM 2303 O O . VAL A 1 306 ? 21.425 3.291 -29.015 1.00 98.81 306 VAL A O 1
ATOM 2306 N N . LEU A 1 307 ? 23.617 3.303 -29.510 1.00 98.69 307 LEU A N 1
ATOM 2307 C CA . LEU A 1 307 ? 24.029 2.682 -28.237 1.00 98.69 307 LEU A CA 1
ATOM 2308 C C . LEU A 1 307 ? 23.715 3.581 -27.033 1.00 98.69 307 LEU A C 1
ATOM 2310 O O . LEU A 1 307 ? 23.161 3.108 -26.047 1.00 98.69 307 LEU A O 1
ATOM 2314 N N . ILE A 1 308 ? 24.007 4.880 -27.123 1.00 98.69 308 ILE A N 1
ATOM 2315 C CA . ILE A 1 308 ? 23.726 5.851 -26.055 1.00 98.69 308 ILE A CA 1
ATOM 2316 C C . ILE A 1 308 ? 22.214 6.050 -25.880 1.00 98.69 308 ILE A C 1
ATOM 2318 O O . ILE A 1 308 ? 21.733 6.160 -24.752 1.00 98.69 308 ILE A O 1
ATOM 2322 N N . ALA A 1 309 ? 21.439 6.028 -26.970 1.00 98.62 309 ALA A N 1
ATOM 2323 C CA . ALA A 1 309 ? 19.983 6.004 -26.881 1.00 98.62 309 ALA A CA 1
ATOM 2324 C C . ALA A 1 309 ? 19.477 4.753 -26.148 1.00 98.62 309 ALA A C 1
ATOM 2326 O O . ALA A 1 309 ? 18.578 4.872 -25.320 1.00 98.62 309 ALA A O 1
ATOM 2327 N N . ALA A 1 310 ? 20.078 3.581 -26.372 1.00 98.44 310 ALA A N 1
ATOM 2328 C CA . ALA A 1 310 ? 19.750 2.377 -25.613 1.00 98.44 310 ALA A CA 1
ATOM 2329 C C . ALA A 1 310 ? 20.152 2.496 -24.129 1.00 98.44 310 ALA A C 1
ATOM 2331 O O . ALA A 1 310 ? 19.322 2.207 -23.266 1.00 98.44 310 ALA A O 1
ATOM 2332 N N . ASP A 1 311 ? 21.373 2.954 -23.818 1.00 98.00 311 ASP A N 1
ATOM 2333 C CA . ASP A 1 311 ? 21.871 3.167 -22.442 1.00 98.00 311 ASP A CA 1
ATOM 2334 C C . ASP A 1 311 ? 20.914 4.042 -21.612 1.00 98.00 311 ASP A C 1
ATOM 2336 O O . ASP A 1 311 ? 20.656 3.762 -20.440 1.00 98.00 311 ASP A O 1
ATOM 2340 N N . ILE A 1 312 ? 20.372 5.103 -22.216 1.00 97.75 312 ILE A N 1
ATOM 2341 C CA . ILE A 1 312 ? 19.490 6.061 -21.538 1.00 97.75 312 ILE A CA 1
ATOM 2342 C C . ILE A 1 312 ? 18.047 5.547 -21.508 1.00 97.75 312 ILE A C 1
ATOM 2344 O O . ILE A 1 312 ? 17.453 5.412 -20.440 1.00 97.75 312 ILE A O 1
ATOM 2348 N N . LEU A 1 313 ? 17.462 5.233 -22.665 1.00 96.94 313 LEU A N 1
ATOM 2349 C CA . LEU A 1 313 ? 16.020 4.991 -22.784 1.00 96.94 313 LEU A CA 1
ATOM 2350 C C . LEU A 1 313 ? 15.593 3.615 -22.241 1.00 96.94 313 LEU A C 1
ATOM 2352 O O . LEU A 1 313 ? 14.450 3.462 -21.809 1.00 96.94 313 LEU A O 1
ATOM 2356 N N . SER A 1 314 ? 16.504 2.637 -22.147 1.00 96.31 314 SER A N 1
ATOM 2357 C CA . SER A 1 314 ? 16.233 1.353 -21.469 1.00 96.31 314 SER A CA 1
ATOM 2358 C C . SER A 1 314 ? 15.956 1.484 -19.963 1.00 96.31 314 SER A C 1
ATOM 2360 O O . SER A 1 314 ? 15.415 0.559 -19.358 1.00 96.31 314 SER A O 1
ATOM 2362 N N . GLN A 1 315 ? 16.274 2.635 -19.356 1.00 93.81 315 GLN A N 1
ATOM 2363 C CA . GLN A 1 315 ? 16.005 2.933 -17.944 1.00 93.81 315 GLN A CA 1
ATOM 2364 C C . GLN A 1 315 ? 14.554 3.392 -17.677 1.00 93.81 315 GLN A C 1
ATOM 2366 O O . GLN A 1 315 ? 14.177 3.565 -16.516 1.00 93.81 315 GLN A O 1
ATOM 2371 N N . TYR A 1 316 ? 13.745 3.592 -18.725 1.00 92.00 316 TYR A N 1
ATOM 2372 C CA . TYR A 1 316 ? 12.397 4.164 -18.654 1.00 92.00 316 TYR A CA 1
ATOM 2373 C C . TYR A 1 316 ? 11.345 3.256 -19.308 1.00 92.00 316 TYR A C 1
ATOM 2375 O O . TYR A 1 316 ? 11.654 2.415 -20.152 1.00 92.00 316 TYR A O 1
ATOM 2383 N N . ASP A 1 317 ? 10.079 3.436 -18.933 1.00 89.94 317 ASP A N 1
ATOM 2384 C CA . ASP A 1 317 ? 8.960 2.687 -19.505 1.00 89.94 317 ASP A CA 1
ATOM 2385 C C . ASP A 1 317 ? 8.386 3.401 -20.740 1.00 89.94 317 ASP A C 1
ATOM 2387 O O . ASP A 1 317 ? 8.206 4.618 -20.752 1.00 89.94 317 ASP A O 1
ATOM 2391 N N . PHE A 1 318 ? 8.029 2.633 -21.771 1.00 93.00 318 PHE A N 1
ATOM 2392 C CA . PHE A 1 318 ? 7.366 3.130 -22.979 1.00 93.00 318 PHE A CA 1
ATOM 2393 C C . PHE A 1 318 ? 6.098 2.326 -23.249 1.00 93.00 318 PHE A C 1
ATOM 2395 O O . PHE A 1 318 ? 6.048 1.111 -23.055 1.00 93.00 318 PHE A O 1
ATOM 2402 N N . GLY A 1 319 ? 5.050 2.990 -23.733 1.00 89.69 319 GLY A N 1
ATOM 2403 C CA . GLY A 1 319 ? 3.793 2.326 -24.074 1.00 89.69 319 GLY A CA 1
ATOM 2404 C C . GLY A 1 319 ? 3.864 1.495 -25.358 1.00 89.69 319 GLY A C 1
ATOM 2405 O O . GLY A 1 319 ? 2.984 0.678 -25.585 1.00 89.69 319 GLY A O 1
ATOM 2406 N N . CYS A 1 320 ? 4.895 1.677 -26.175 1.00 93.88 320 CYS A N 1
ATOM 2407 C CA . CYS A 1 320 ? 5.065 1.161 -27.531 1.00 93.88 320 CYS A CA 1
ATOM 2408 C C . CYS A 1 320 ? 6.506 0.675 -27.684 1.00 93.88 320 CYS A C 1
ATOM 2410 O O . CYS A 1 320 ? 7.387 1.079 -26.924 1.00 93.88 320 CYS A O 1
ATOM 2412 N N . THR A 1 321 ? 6.731 -0.238 -28.620 1.00 97.44 321 THR A N 1
ATOM 2413 C CA . THR A 1 321 ? 7.998 -0.954 -28.732 1.00 97.44 321 THR A CA 1
ATOM 2414 C C . THR A 1 321 ? 9.068 -0.070 -29.363 1.00 97.44 321 THR A C 1
ATOM 2416 O O . THR A 1 321 ? 8.906 0.409 -30.486 1.00 97.44 321 THR A O 1
ATOM 2419 N N . LEU A 1 322 ? 10.184 0.112 -28.658 1.00 98.19 322 LEU A N 1
ATOM 2420 C CA . LEU A 1 322 ? 11.377 0.755 -29.206 1.00 98.19 322 LEU A CA 1
ATOM 2421 C C . LEU A 1 322 ? 12.348 -0.314 -29.708 1.00 98.19 322 LEU A C 1
ATOM 2423 O O . LEU A 1 322 ? 12.590 -1.319 -29.031 1.00 98.19 322 LEU A O 1
ATOM 2427 N N . ARG A 1 323 ? 12.927 -0.093 -30.889 1.00 98.56 323 ARG A N 1
ATOM 2428 C CA . ARG A 1 323 ? 13.993 -0.930 -31.444 1.00 98.56 323 ARG A CA 1
ATOM 2429 C C . ARG A 1 323 ? 15.247 -0.110 -31.716 1.00 98.56 323 ARG A C 1
ATOM 2431 O O . ARG A 1 323 ? 15.216 0.861 -32.468 1.00 98.56 323 ARG A O 1
ATOM 2438 N N . TYR A 1 324 ? 16.350 -0.576 -31.149 1.00 98.75 324 TYR A N 1
ATOM 2439 C CA . TYR A 1 324 ? 17.705 -0.092 -31.383 1.00 98.75 324 TYR A CA 1
ATOM 2440 C C . TYR A 1 324 ? 18.335 -1.037 -32.404 1.00 98.75 324 TYR A C 1
ATOM 2442 O O . TYR A 1 324 ? 18.654 -2.185 -32.074 1.00 98.75 324 TYR A O 1
ATOM 2450 N N . VAL A 1 325 ? 18.419 -0.605 -33.662 1.00 98.69 325 VAL A N 1
ATOM 2451 C CA . VAL A 1 325 ? 18.813 -1.477 -34.777 1.00 98.69 325 VAL A CA 1
ATOM 2452 C C . VAL A 1 325 ? 20.136 -1.011 -35.355 1.00 98.69 325 VAL A C 1
ATOM 2454 O O . VAL A 1 325 ? 20.220 0.101 -35.861 1.00 98.69 325 VAL A O 1
ATOM 2457 N N . LEU A 1 326 ? 21.148 -1.875 -35.328 1.00 98.81 326 LEU A N 1
ATOM 2458 C CA . LEU A 1 326 ? 22.412 -1.633 -36.014 1.00 98.81 326 LEU A CA 1
ATOM 2459 C C . LEU A 1 326 ? 22.563 -2.561 -37.218 1.00 98.81 326 LEU A C 1
ATOM 2461 O O . LEU A 1 326 ? 22.628 -3.791 -37.078 1.00 98.81 326 LEU A O 1
ATOM 2465 N N . PHE A 1 327 ? 22.594 -1.957 -38.403 1.00 98.75 327 PHE A N 1
ATOM 2466 C CA . PHE A 1 327 ? 22.681 -2.655 -39.679 1.00 98.75 327 PHE A CA 1
ATOM 2467 C C . PHE A 1 327 ? 24.111 -3.034 -40.045 1.00 98.75 327 PHE A C 1
ATOM 2469 O O . PHE A 1 327 ? 25.082 -2.563 -39.466 1.00 98.75 327 PHE A O 1
ATOM 2476 N N . THR A 1 328 ? 24.243 -3.952 -40.994 1.00 98.00 328 THR A N 1
ATOM 2477 C CA . THR A 1 328 ? 25.520 -4.265 -41.642 1.00 98.00 328 THR A CA 1
ATOM 2478 C C . THR A 1 328 ? 25.278 -4.410 -43.140 1.00 98.00 328 THR A C 1
ATOM 2480 O O . THR A 1 328 ? 24.198 -4.837 -43.548 1.00 98.00 328 THR A O 1
ATOM 2483 N N . GLY A 1 329 ? 26.272 -4.126 -43.968 1.00 93.44 329 GLY A N 1
ATOM 2484 C CA . GLY A 1 329 ? 26.186 -4.207 -45.421 1.00 93.44 329 GLY A CA 1
ATOM 2485 C C . GLY A 1 329 ? 25.498 -2.998 -46.049 1.00 93.44 329 GLY A C 1
ATOM 2486 O O . GLY A 1 329 ? 25.059 -3.121 -47.196 1.00 93.44 329 GLY A O 1
ATOM 2487 N N . GLU A 1 330 ? 25.392 -1.884 -45.315 1.00 93.62 330 GLU A N 1
ATOM 2488 C CA . GLU A 1 330 ? 25.039 -0.562 -45.854 1.00 93.62 330 GLU A CA 1
ATOM 2489 C C . GLU A 1 330 ? 26.040 -0.231 -46.968 1.00 93.62 330 GLU A C 1
ATOM 2491 O O . GLU A 1 330 ? 25.678 -0.246 -48.144 1.00 93.62 330 GLU A O 1
ATOM 2496 N N . GLU A 1 331 ? 27.317 -0.236 -46.588 1.00 90.00 331 GLU A N 1
ATOM 2497 C CA . GLU A 1 331 ? 28.563 -0.024 -47.338 1.00 90.00 331 GLU A CA 1
ATOM 2498 C C . GLU A 1 331 ? 28.789 -0.959 -48.549 1.00 90.00 331 GLU A C 1
ATOM 2500 O O . GLU A 1 331 ? 29.870 -1.066 -49.139 1.00 90.00 331 GLU A O 1
ATOM 2505 N N . GLN A 1 332 ? 27.806 -1.796 -48.874 1.00 88.00 332 GLN A N 1
ATOM 2506 C CA . GLN A 1 332 ? 27.780 -2.656 -50.055 1.00 88.00 332 GLN A CA 1
ATOM 2507 C C . GLN A 1 332 ? 26.472 -2.517 -50.858 1.00 88.00 332 GLN A C 1
ATOM 2509 O O . GLN A 1 332 ? 26.208 -3.342 -51.742 1.00 88.00 332 GLN A O 1
ATOM 2514 N N . GLY A 1 333 ? 25.680 -1.479 -50.581 1.00 82.50 333 GLY A N 1
ATOM 2515 C CA . GLY A 1 333 ? 24.386 -1.159 -51.179 1.00 82.50 333 GLY A CA 1
ATOM 2516 C C . GLY A 1 333 ? 23.191 -1.610 -50.333 1.00 82.50 333 GLY A C 1
ATOM 2517 O O . GLY A 1 333 ? 22.363 -2.373 -50.840 1.00 82.50 333 GLY A O 1
ATOM 2518 N N . LEU A 1 334 ? 23.110 -1.160 -49.073 1.00 90.06 334 LEU A N 1
ATOM 2519 C CA . LEU A 1 334 ? 21.952 -1.285 -48.162 1.00 90.06 334 LEU A CA 1
ATOM 2520 C C . LEU A 1 334 ? 21.482 -2.722 -47.861 1.00 90.06 334 LEU A C 1
ATOM 2522 O O . LEU A 1 334 ? 20.308 -2.963 -47.581 1.00 90.06 334 LEU A O 1
ATOM 2526 N N . TYR A 1 335 ? 22.364 -3.723 -47.923 1.00 90.31 335 TYR A N 1
ATOM 2527 C CA . TYR A 1 335 ? 21.955 -5.135 -47.864 1.00 90.31 335 TYR A CA 1
ATOM 2528 C C . TYR A 1 335 ? 21.274 -5.535 -46.546 1.00 90.31 335 TYR A C 1
ATOM 2530 O O . TYR A 1 335 ? 20.332 -6.334 -46.576 1.00 90.31 335 TYR A O 1
ATOM 2538 N N . GLY A 1 336 ? 21.745 -5.020 -45.408 1.00 95.19 336 GLY A N 1
ATOM 2539 C CA . GLY A 1 336 ? 21.205 -5.356 -44.091 1.00 95.19 336 GLY A CA 1
ATOM 2540 C C . GLY A 1 336 ? 19.837 -4.745 -43.832 1.00 95.19 336 GLY A C 1
ATOM 2541 O O . GLY A 1 336 ? 18.926 -5.471 -43.420 1.00 95.19 336 GLY A O 1
ATOM 2542 N N . SER A 1 337 ? 19.680 -3.445 -44.084 1.00 96.31 337 SER A N 1
ATOM 2543 C CA . SER A 1 337 ? 18.411 -2.733 -43.910 1.00 96.31 337 SER A CA 1
ATOM 2544 C C . SER A 1 337 ? 17.379 -3.122 -44.957 1.00 96.31 337 SER A C 1
ATOM 2546 O O . SER A 1 337 ? 16.221 -3.320 -44.600 1.00 96.31 337 SER A O 1
ATOM 2548 N N . ALA A 1 338 ? 17.769 -3.340 -46.219 1.00 91.50 338 ALA A N 1
ATOM 2549 C CA . ALA A 1 338 ? 16.838 -3.769 -47.264 1.00 91.50 338 ALA A CA 1
ATOM 2550 C C . ALA A 1 338 ? 16.245 -5.148 -46.954 1.00 91.50 338 ALA A C 1
ATOM 2552 O O . ALA A 1 338 ? 15.045 -5.355 -47.127 1.00 91.50 338 ALA A O 1
ATOM 2553 N N . ALA A 1 339 ? 17.058 -6.082 -46.446 1.00 94.06 339 ALA A N 1
ATOM 2554 C CA . ALA A 1 339 ? 16.567 -7.378 -45.983 1.00 94.06 339 ALA A CA 1
ATOM 2555 C C . ALA A 1 339 ? 15.646 -7.235 -44.757 1.00 94.06 339 ALA A C 1
ATOM 2557 O O . ALA A 1 339 ? 14.562 -7.808 -44.738 1.00 94.06 339 ALA A O 1
ATOM 2558 N N . TYR A 1 340 ? 16.038 -6.426 -43.770 1.00 96.94 340 TYR A N 1
ATOM 2559 C CA . TYR A 1 340 ? 15.255 -6.233 -42.548 1.00 96.94 340 TYR A CA 1
ATOM 2560 C C . TYR A 1 340 ? 13.904 -5.552 -42.803 1.00 96.94 340 TYR A C 1
ATOM 2562 O O . TYR A 1 340 ? 12.870 -6.048 -42.363 1.00 96.94 340 TYR A O 1
ATOM 2570 N N . ALA A 1 341 ? 13.884 -4.455 -43.563 1.00 94.81 341 ALA A N 1
ATOM 2571 C CA . ALA A 1 341 ? 12.655 -3.766 -43.946 1.00 94.81 341 ALA A CA 1
ATOM 2572 C C . ALA A 1 341 ? 11.748 -4.670 -44.799 1.00 94.81 341 ALA A C 1
ATOM 2574 O O . ALA A 1 341 ? 10.523 -4.607 -44.675 1.00 94.81 341 ALA A O 1
ATOM 2575 N N . ALA A 1 342 ? 12.326 -5.548 -45.631 1.00 90.31 342 ALA A N 1
ATOM 2576 C CA . ALA A 1 342 ? 11.568 -6.539 -46.388 1.00 90.31 342 ALA A CA 1
ATOM 2577 C C . ALA A 1 342 ? 10.881 -7.577 -45.495 1.00 90.31 342 ALA A C 1
ATOM 2579 O O . ALA A 1 342 ? 9.712 -7.896 -45.734 1.00 90.31 342 ALA A O 1
ATOM 2580 N N . ASP A 1 343 ? 11.581 -8.085 -44.483 1.00 94.81 343 ASP A N 1
ATOM 2581 C CA . ASP A 1 343 ? 11.054 -9.086 -43.558 1.00 94.81 343 ASP A CA 1
ATOM 2582 C C . ASP A 1 343 ? 10.031 -8.468 -42.590 1.00 94.81 343 ASP A C 1
ATOM 2584 O O . ASP A 1 343 ? 8.955 -9.042 -42.418 1.00 94.81 343 ASP A O 1
ATOM 2588 N N . ALA A 1 344 ? 10.276 -7.257 -42.072 1.00 94.06 344 ALA A N 1
ATOM 2589 C CA . ALA A 1 344 ? 9.316 -6.478 -41.278 1.00 94.06 344 ALA A CA 1
ATOM 2590 C C . ALA A 1 344 ? 8.005 -6.221 -42.048 1.00 94.06 344 ALA A C 1
ATOM 2592 O O . ALA A 1 344 ? 6.910 -6.520 -41.560 1.00 94.06 344 ALA A O 1
ATOM 2593 N N . TYR A 1 345 ? 8.114 -5.770 -43.304 1.00 90.31 345 TYR A N 1
ATOM 2594 C CA . TYR A 1 345 ? 6.966 -5.582 -44.196 1.00 90.31 345 TYR A CA 1
ATOM 2595 C C . TYR A 1 345 ? 6.224 -6.898 -44.470 1.00 90.31 345 TYR A C 1
ATOM 2597 O O . TYR A 1 345 ? 4.994 -6.946 -44.434 1.00 90.31 345 TYR A O 1
ATOM 2605 N N . SER A 1 346 ? 6.960 -7.989 -44.703 1.00 90.00 346 SER A N 1
ATOM 2606 C CA . SER A 1 346 ? 6.383 -9.316 -44.972 1.00 90.00 346 SER A CA 1
ATOM 2607 C C . SER A 1 346 ? 5.705 -9.935 -43.744 1.00 90.00 346 SER A C 1
ATOM 2609 O O . SER A 1 346 ? 4.746 -10.695 -43.890 1.00 90.00 346 SER A O 1
ATOM 2611 N N . ALA A 1 347 ? 6.178 -9.603 -42.542 1.00 93.25 347 ALA A N 1
ATOM 2612 C CA . ALA A 1 347 ? 5.550 -9.947 -41.270 1.00 93.25 347 ALA A CA 1
ATOM 2613 C C . ALA A 1 347 ? 4.334 -9.056 -40.940 1.00 93.25 347 ALA A C 1
ATOM 2615 O O . ALA A 1 347 ? 3.518 -9.432 -40.098 1.00 93.25 347 ALA A O 1
ATOM 2616 N N . GLY A 1 348 ? 4.175 -7.920 -41.629 1.00 90.81 348 GLY A N 1
ATOM 2617 C CA . GLY A 1 348 ? 3.101 -6.955 -41.394 1.00 90.81 348 GLY A CA 1
ATOM 2618 C C . GLY A 1 348 ? 3.327 -6.078 -40.161 1.00 90.81 348 GLY A C 1
ATOM 2619 O O . GLY A 1 348 ? 2.355 -5.630 -39.554 1.00 90.81 348 GLY A O 1
ATOM 2620 N N . GLU A 1 349 ? 4.585 -5.857 -39.772 1.00 94.06 349 GLU A N 1
ATOM 2621 C CA . GLU A 1 349 ? 4.937 -5.050 -38.602 1.00 94.06 349 GLU A CA 1
ATOM 2622 C C . GLU A 1 349 ? 4.529 -3.579 -38.781 1.00 94.06 349 GLU A C 1
ATOM 2624 O O . GLU A 1 349 ? 4.763 -2.971 -39.831 1.00 94.06 349 GLU A O 1
ATOM 2629 N N . ASN A 1 350 ? 3.934 -2.990 -37.740 1.00 91.50 350 ASN A N 1
ATOM 2630 C CA . ASN A 1 350 ? 3.504 -1.591 -37.714 1.00 91.50 350 ASN A CA 1
ATOM 2631 C C . ASN A 1 350 ? 4.644 -0.694 -37.199 1.00 91.50 350 ASN A C 1
ATOM 2633 O O . ASN A 1 350 ? 4.599 -0.161 -36.089 1.00 91.50 350 ASN A O 1
ATOM 2637 N N . VAL A 1 351 ? 5.680 -0.554 -38.033 1.00 92.94 351 VAL A N 1
ATOM 2638 C CA . VAL A 1 351 ? 6.745 0.441 -37.856 1.00 92.94 351 VAL A CA 1
ATOM 2639 C C . VAL A 1 351 ? 6.187 1.822 -38.203 1.00 92.94 351 VAL A C 1
ATOM 2641 O O . VAL A 1 351 ? 5.849 2.096 -39.353 1.00 92.94 351 VAL A O 1
ATOM 2644 N N . GLU A 1 352 ? 6.053 2.687 -37.202 1.00 90.31 352 GLU A N 1
ATOM 2645 C CA . GLU A 1 352 ? 5.424 4.006 -37.352 1.00 90.31 352 GLU A CA 1
ATOM 2646 C C . GLU A 1 352 ? 6.419 5.114 -37.706 1.00 90.31 352 GLU A C 1
ATOM 2648 O O . GLU A 1 352 ? 6.020 6.131 -38.272 1.00 90.31 352 GLU A O 1
ATOM 2653 N N . GLY A 1 353 ? 7.701 4.910 -37.405 1.00 91.88 353 GLY A N 1
ATOM 2654 C CA . GLY A 1 353 ? 8.762 5.875 -37.658 1.00 91.88 353 GLY A CA 1
ATOM 2655 C C . GLY A 1 353 ? 10.154 5.270 -37.494 1.00 91.88 353 GLY A C 1
ATOM 2656 O O . GLY A 1 353 ? 10.379 4.427 -36.622 1.00 91.88 353 GLY A O 1
ATOM 2657 N N . VAL A 1 354 ? 11.078 5.723 -38.341 1.00 96.62 354 VAL A N 1
ATOM 2658 C CA . VAL A 1 354 ? 12.494 5.341 -38.338 1.00 96.62 354 VAL A CA 1
ATOM 2659 C C . VAL A 1 354 ? 13.354 6.601 -38.278 1.00 96.62 354 VAL A C 1
ATOM 2661 O O . VAL A 1 354 ? 13.276 7.448 -39.165 1.00 96.62 354 VAL A O 1
ATOM 2664 N N . LEU A 1 355 ? 14.172 6.719 -37.238 1.00 98.00 355 LEU A N 1
ATOM 2665 C CA . LEU A 1 355 ? 15.214 7.731 -37.114 1.00 98.00 355 LEU A CA 1
ATOM 2666 C C . LEU A 1 355 ? 16.554 7.077 -37.457 1.00 98.00 355 LEU A C 1
ATOM 2668 O O . LEU A 1 355 ? 17.111 6.349 -36.634 1.00 98.00 355 LEU A O 1
ATOM 2672 N N . ASN A 1 356 ? 17.034 7.300 -38.677 1.00 98.75 356 ASN A N 1
ATOM 2673 C CA . ASN A 1 356 ? 18.353 6.855 -39.105 1.00 98.75 356 ASN A CA 1
ATOM 2674 C C . ASN A 1 356 ? 19.385 7.949 -38.812 1.00 98.75 356 ASN A C 1
ATOM 2676 O O . ASN A 1 356 ? 19.159 9.107 -39.165 1.00 98.75 356 ASN A O 1
ATOM 2680 N N . LEU A 1 357 ? 20.481 7.583 -38.157 1.00 98.69 357 LEU A N 1
ATOM 2681 C CA . LEU A 1 357 ? 21.603 8.455 -37.831 1.00 98.69 357 LEU A CA 1
ATOM 2682 C C . LEU A 1 357 ? 22.814 7.995 -38.635 1.00 98.69 357 LEU A C 1
ATOM 2684 O O . LEU A 1 357 ? 23.241 6.844 -38.510 1.00 98.69 357 LEU A O 1
ATOM 2688 N N . ASP A 1 358 ? 23.362 8.889 -39.441 1.00 98.25 358 ASP A N 1
ATOM 2689 C CA . ASP A 1 358 ? 24.531 8.604 -40.261 1.00 98.25 358 ASP A CA 1
ATOM 2690 C C . ASP A 1 358 ? 25.462 9.798 -40.276 1.00 98.25 358 ASP A C 1
ATOM 2692 O O . ASP A 1 358 ? 24.959 10.910 -40.348 1.00 98.25 358 ASP A O 1
ATOM 2696 N N . MET A 1 359 ? 26.772 9.570 -40.161 1.00 97.94 359 MET A N 1
ATOM 2697 C CA . MET A 1 359 ? 27.796 10.626 -40.158 1.00 97.94 359 MET A CA 1
ATOM 2698 C C . MET A 1 359 ? 27.370 11.855 -39.328 1.00 97.94 359 MET A C 1
ATOM 2700 O O . MET A 1 359 ? 27.024 12.913 -39.843 1.00 97.94 359 MET A O 1
ATOM 2704 N N . ILE A 1 360 ? 27.294 11.665 -38.007 1.00 98.00 360 ILE A N 1
ATOM 2705 C CA . ILE A 1 360 ? 26.832 12.673 -37.036 1.00 98.00 360 ILE A CA 1
ATOM 2706 C C . ILE A 1 360 ? 27.984 13.220 -36.176 1.00 98.00 360 ILE A C 1
ATOM 2708 O O . ILE A 1 360 ? 27.757 13.727 -35.072 1.00 98.00 360 ILE A O 1
ATOM 2712 N N . GLY A 1 361 ? 29.231 13.021 -36.617 1.00 97.31 361 GLY A N 1
ATOM 2713 C CA . GLY A 1 361 ? 30.442 13.243 -35.833 1.00 97.31 361 GLY A CA 1
ATOM 2714 C C . GLY A 1 361 ? 31.259 14.472 -36.232 1.00 97.31 361 GLY A C 1
ATOM 2715 O O . GLY A 1 361 ? 31.922 15.056 -35.366 1.00 97.31 361 GLY A O 1
ATOM 2716 N N . TYR A 1 362 ? 31.246 14.870 -37.503 1.00 97.62 362 TYR A N 1
ATOM 2717 C CA . TYR A 1 362 ? 32.117 15.915 -38.035 1.00 97.62 362 TYR A CA 1
ATOM 2718 C C . TYR A 1 362 ? 31.426 17.273 -38.177 1.00 97.62 362 TYR A C 1
ATOM 2720 O O . TYR A 1 362 ? 30.281 17.388 -38.588 1.00 97.62 362 TYR A O 1
ATOM 2728 N N . ASN A 1 363 ? 32.169 18.317 -37.807 1.00 95.50 363 ASN A N 1
ATOM 2729 C CA . ASN A 1 363 ? 31.887 19.715 -38.117 1.00 95.50 363 ASN A CA 1
ATOM 2730 C C . ASN A 1 363 ? 33.245 20.428 -38.131 1.00 95.50 363 ASN A C 1
ATOM 2732 O O . ASN A 1 363 ? 34.030 20.296 -37.184 1.00 95.50 363 ASN A O 1
ATOM 2736 N N . SER A 1 364 ? 33.558 21.153 -39.197 1.00 89.88 364 SER A N 1
ATOM 2737 C CA . SER A 1 364 ? 34.841 21.834 -39.415 1.00 89.88 364 SER A CA 1
ATOM 2738 C C . SER A 1 364 ? 34.738 23.357 -39.291 1.00 89.88 364 SER A C 1
ATOM 2740 O O . SER A 1 364 ? 35.746 24.029 -39.022 1.00 89.88 364 SER A O 1
ATOM 2742 N N . ASP A 1 365 ? 33.528 23.894 -39.442 1.00 86.19 365 ASP A N 1
ATOM 2743 C CA . ASP A 1 365 ? 33.237 25.322 -39.454 1.00 86.19 365 ASP A CA 1
ATOM 27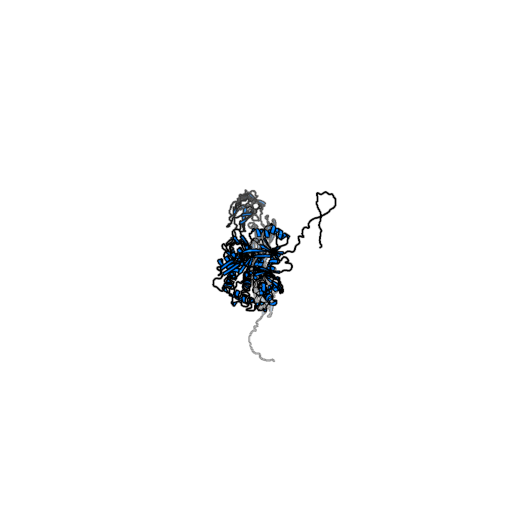44 C C . ASP A 1 365 ? 32.739 25.878 -38.085 1.00 86.19 365 ASP A C 1
ATOM 2746 O O . ASP A 1 365 ? 33.193 25.439 -37.024 1.00 86.19 365 ASP A O 1
ATOM 2750 N N . SER A 1 366 ? 31.908 26.932 -38.077 1.00 79.62 366 SER A N 1
ATOM 2751 C CA . SER A 1 366 ? 31.313 27.514 -36.863 1.00 79.62 366 SER A CA 1
ATOM 2752 C C . SER A 1 366 ? 29.781 27.495 -36.805 1.00 79.62 366 SER A C 1
ATOM 2754 O O . SER A 1 366 ? 29.231 28.024 -35.834 1.00 79.62 366 SER A O 1
ATOM 2756 N N . GLU A 1 367 ? 29.095 26.964 -37.815 1.00 89.00 367 GLU A N 1
ATOM 2757 C CA . GLU A 1 367 ? 27.633 26.881 -37.878 1.00 89.00 367 GLU A CA 1
ATOM 2758 C C . GLU A 1 367 ? 27.249 25.391 -37.787 1.00 89.00 367 GLU A C 1
ATOM 2760 O O . GLU A 1 367 ? 27.491 24.656 -38.732 1.00 89.00 367 GLU A O 1
ATOM 2765 N N . PRO A 1 368 ? 26.708 24.905 -36.646 1.00 93.88 368 PRO A N 1
ATOM 2766 C CA . PRO A 1 368 ? 26.515 23.472 -36.394 1.00 93.88 368 PRO A CA 1
ATOM 2767 C C . PRO A 1 368 ? 25.297 22.908 -37.146 1.00 93.88 368 PRO A C 1
ATOM 2769 O O . PRO A 1 368 ? 24.319 22.459 -36.537 1.00 93.88 368 PRO A O 1
ATOM 2772 N N . THR A 1 369 ? 25.324 22.993 -38.469 1.00 95.62 369 THR A N 1
ATOM 2773 C CA . THR A 1 369 ? 24.252 22.588 -39.375 1.00 95.62 369 THR A CA 1
ATOM 2774 C C . THR A 1 369 ? 24.111 21.067 -39.412 1.00 95.62 369 THR A C 1
ATOM 2776 O O . THR A 1 369 ? 25.078 20.318 -39.256 1.00 95.62 369 THR A O 1
ATOM 2779 N N . ILE A 1 370 ? 22.871 20.604 -39.564 1.00 97.06 370 ILE A N 1
ATOM 2780 C CA . ILE A 1 370 ? 22.537 19.194 -39.791 1.00 97.06 370 ILE A CA 1
ATOM 2781 C C . ILE A 1 370 ? 21.460 19.112 -40.873 1.00 97.06 370 ILE A C 1
ATOM 2783 O O . ILE A 1 370 ? 20.552 19.951 -40.902 1.00 97.06 370 ILE A O 1
ATOM 2787 N N . GLU A 1 371 ? 21.487 18.068 -41.693 1.00 97.19 371 GLU A N 1
ATOM 2788 C CA . GLU A 1 371 ? 20.442 17.802 -42.681 1.00 97.19 371 GLU A CA 1
ATOM 2789 C C . GLU A 1 371 ? 19.492 16.693 -42.210 1.00 97.19 371 GLU A C 1
ATOM 2791 O O . GLU A 1 371 ? 19.893 15.629 -41.735 1.00 97.19 371 GLU A O 1
ATOM 2796 N N . LEU A 1 372 ? 18.190 16.955 -42.342 1.00 97.75 372 LEU A N 1
ATOM 2797 C CA . LEU A 1 372 ? 17.094 16.036 -42.045 1.00 97.75 372 LEU A CA 1
ATOM 2798 C C . LEU A 1 372 ? 16.387 15.668 -43.355 1.00 97.75 372 LEU A C 1
ATOM 2800 O O . LEU A 1 372 ? 15.448 16.338 -43.795 1.00 97.75 372 LEU A O 1
ATOM 2804 N N . HIS A 1 373 ? 16.843 14.596 -43.998 1.00 95.38 373 HIS A N 1
ATOM 2805 C CA . HIS A 1 373 ? 16.339 14.162 -45.299 1.00 95.38 373 HIS A CA 1
ATOM 2806 C C . HIS A 1 373 ? 14.975 13.466 -45.198 1.00 95.38 373 HIS A C 1
ATOM 2808 O O . HIS A 1 373 ? 14.778 12.519 -44.431 1.00 95.38 373 HIS A O 1
ATOM 2814 N N . THR A 1 374 ? 14.039 13.898 -46.046 1.00 92.12 374 THR A N 1
ATOM 2815 C CA . THR A 1 374 ? 12.652 13.408 -46.133 1.00 92.12 374 THR A CA 1
ATOM 2816 C C . THR A 1 374 ? 12.260 13.105 -47.584 1.00 92.12 374 THR A C 1
ATOM 2818 O O . THR A 1 374 ? 12.893 13.603 -48.516 1.00 92.12 374 THR A O 1
ATOM 2821 N N . ARG A 1 375 ? 11.207 12.302 -47.821 1.00 85.06 375 ARG A N 1
ATOM 2822 C CA . ARG A 1 375 ? 10.661 12.137 -49.184 1.00 85.06 375 ARG A CA 1
ATOM 2823 C C . ARG A 1 375 ? 9.792 13.332 -49.597 1.00 85.06 375 ARG A C 1
ATOM 2825 O O . ARG A 1 375 ? 8.978 13.785 -48.783 1.00 85.06 375 ARG A O 1
ATOM 2832 N N . PRO A 1 376 ? 9.792 13.711 -50.892 1.00 78.69 376 PRO A N 1
ATOM 2833 C CA . PRO A 1 376 ? 8.943 14.776 -51.421 1.00 78.69 376 PRO A CA 1
ATOM 2834 C C . PRO A 1 376 ? 7.465 14.623 -51.047 1.00 78.69 376 PRO A C 1
ATOM 2836 O O . PRO A 1 376 ? 6.769 13.713 -51.505 1.00 78.69 376 PRO A O 1
ATOM 2839 N N . GLY A 1 377 ? 6.982 15.544 -50.209 1.00 72.38 377 GLY A N 1
ATOM 2840 C CA . GLY A 1 377 ? 5.581 15.628 -49.789 1.00 72.38 377 GLY A CA 1
ATOM 2841 C C . GLY A 1 377 ? 5.106 14.543 -48.813 1.00 72.38 377 GLY A C 1
ATOM 2842 O O . GLY A 1 377 ? 3.897 14.423 -48.607 1.00 72.38 377 GLY A O 1
ATOM 2843 N N . ASN A 1 378 ? 5.998 13.751 -48.206 1.00 83.00 378 ASN A N 1
ATOM 2844 C CA . ASN A 1 378 ? 5.595 12.721 -47.248 1.00 83.00 378 ASN A CA 1
ATOM 2845 C C . ASN A 1 378 ? 5.346 13.309 -45.846 1.00 83.00 378 ASN A C 1
ATOM 2847 O O . ASN A 1 378 ? 6.272 13.680 -45.129 1.00 83.00 378 ASN A O 1
ATOM 2851 N N . GLY A 1 379 ? 4.078 13.354 -45.429 1.00 82.38 379 GLY A N 1
ATOM 2852 C CA . GLY A 1 379 ? 3.682 13.909 -44.130 1.00 82.38 379 GLY A CA 1
ATOM 2853 C C . GLY A 1 379 ? 4.170 13.131 -42.898 1.00 82.38 379 GLY A C 1
ATOM 2854 O O . GLY A 1 379 ? 4.214 13.710 -41.814 1.00 82.38 379 GLY A O 1
ATOM 2855 N N . GLY A 1 380 ? 4.539 11.854 -43.041 1.00 86.38 380 GLY A N 1
ATOM 2856 C CA . GLY A 1 380 ? 5.111 11.049 -41.957 1.00 86.38 380 GLY A CA 1
ATOM 2857 C C . GLY A 1 380 ? 6.575 11.400 -41.717 1.00 86.38 380 GLY A C 1
ATOM 2858 O O . GLY A 1 380 ? 6.940 11.754 -40.600 1.00 86.38 380 GLY A O 1
ATOM 2859 N N . ASP A 1 381 ? 7.380 11.400 -42.782 1.00 90.31 381 ASP A N 1
ATOM 2860 C CA . ASP A 1 381 ? 8.796 11.794 -42.730 1.00 90.31 381 ASP A CA 1
ATOM 2861 C C . ASP A 1 381 ? 8.934 13.236 -42.213 1.00 90.31 381 ASP A C 1
ATOM 2863 O O . ASP A 1 381 ? 9.674 13.497 -41.268 1.00 90.31 381 ASP A O 1
ATOM 2867 N N . LEU A 1 382 ? 8.126 14.160 -42.751 1.00 90.69 382 LEU A N 1
ATOM 2868 C CA . LEU A 1 382 ? 8.073 15.551 -42.290 1.00 90.69 382 LEU A CA 1
ATOM 2869 C C . LEU A 1 382 ? 7.627 15.679 -40.825 1.00 90.69 382 LEU A C 1
ATOM 2871 O O . LEU A 1 382 ? 8.072 16.593 -40.140 1.00 90.69 382 LEU A O 1
ATOM 2875 N N . SER A 1 383 ? 6.759 14.798 -40.314 1.00 90.25 383 SER A N 1
ATOM 2876 C CA . SER A 1 383 ? 6.373 14.834 -38.894 1.00 90.25 383 SER A CA 1
ATOM 2877 C C . SER A 1 383 ? 7.531 14.428 -37.979 1.00 90.25 383 SER A C 1
ATOM 2879 O O . SER A 1 383 ? 7.698 15.029 -36.922 1.00 90.25 383 SER A O 1
ATOM 2881 N N . ILE A 1 384 ? 8.347 13.454 -38.391 1.00 93.38 384 ILE A N 1
ATOM 2882 C CA . ILE A 1 384 ? 9.551 13.025 -37.661 1.00 93.38 384 ILE A CA 1
ATOM 2883 C C . ILE A 1 384 ? 10.618 14.132 -37.714 1.00 93.38 384 ILE A C 1
ATOM 2885 O O . ILE A 1 384 ? 11.148 14.507 -36.669 1.00 93.38 384 ILE A O 1
ATOM 2889 N N . ALA A 1 385 ? 10.865 14.721 -38.892 1.00 94.94 385 ALA A N 1
ATOM 2890 C CA . ALA A 1 385 ? 11.803 15.835 -39.060 1.00 94.94 385 ALA A CA 1
ATOM 2891 C C . ALA A 1 385 ? 11.412 17.065 -38.220 1.00 94.94 385 ALA A C 1
ATOM 2893 O O . ALA A 1 385 ? 12.252 17.609 -37.508 1.00 94.94 385 ALA A O 1
ATOM 2894 N N . HIS A 1 386 ? 10.132 17.462 -38.218 1.00 94.25 386 HIS A N 1
ATOM 2895 C CA . HIS A 1 386 ? 9.670 18.570 -37.376 1.00 94.25 386 HIS A CA 1
ATOM 2896 C C . HIS A 1 386 ? 9.823 18.283 -35.878 1.00 94.25 386 HIS A C 1
ATOM 2898 O O . HIS A 1 386 ? 10.211 19.190 -35.153 1.00 94.25 386 HIS A O 1
ATOM 2904 N N . VAL A 1 387 ? 9.576 17.052 -35.400 1.00 95.00 387 VAL A N 1
ATOM 2905 C CA . VAL A 1 387 ? 9.840 16.709 -33.986 1.00 95.00 387 VAL A CA 1
ATOM 2906 C C . VAL A 1 387 ? 11.330 16.847 -33.661 1.00 95.00 387 VAL A C 1
ATOM 2908 O O . VAL A 1 387 ? 11.658 17.345 -32.587 1.00 95.00 387 VAL A O 1
ATOM 2911 N N . PHE A 1 388 ? 12.228 16.498 -34.586 1.00 97.00 388 PHE A N 1
ATOM 2912 C CA . PHE A 1 388 ? 13.668 16.699 -34.403 1.00 97.00 388 PHE A CA 1
ATOM 2913 C C . PHE A 1 388 ? 14.032 18.188 -34.309 1.00 97.00 388 PHE A C 1
ATOM 2915 O O . PHE A 1 388 ? 14.676 18.608 -33.344 1.00 97.00 388 PHE A O 1
ATOM 2922 N N . SER A 1 389 ? 13.577 19.014 -35.257 1.00 96.69 389 SER A N 1
ATOM 2923 C CA . SER A 1 389 ? 13.794 20.470 -35.221 1.00 96.69 389 SER A CA 1
ATOM 2924 C C . SER A 1 389 ? 13.207 21.117 -33.959 1.00 96.69 389 SER A C 1
ATOM 2926 O O . SER A 1 389 ? 13.848 21.963 -33.332 1.00 96.69 389 SER A O 1
ATOM 2928 N N . ASP A 1 390 ? 12.014 20.684 -33.546 1.00 95.44 390 ASP A N 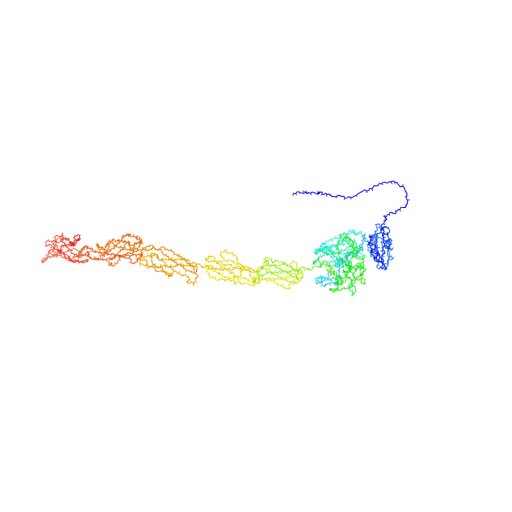1
ATOM 2929 C CA . ASP A 1 390 ? 11.350 21.138 -32.325 1.00 95.44 390 ASP A CA 1
ATOM 2930 C C . ASP A 1 390 ? 12.122 20.737 -31.060 1.00 95.44 390 ASP A C 1
ATOM 2932 O O . ASP A 1 390 ? 12.172 21.528 -30.119 1.00 95.44 390 ASP A O 1
ATOM 2936 N N . VAL A 1 391 ? 12.740 19.549 -31.008 1.00 96.69 391 VAL A N 1
ATOM 2937 C CA . VAL A 1 391 ? 13.597 19.124 -29.883 1.00 96.69 391 VAL A CA 1
ATOM 2938 C C . VAL A 1 391 ? 14.812 20.037 -29.763 1.00 96.69 391 VAL A C 1
ATOM 2940 O O . VAL A 1 391 ? 15.088 20.538 -28.670 1.00 96.69 391 VAL A O 1
ATOM 2943 N N . VAL A 1 392 ? 15.489 20.328 -30.875 1.00 97.50 392 VAL A N 1
ATOM 2944 C CA . VAL A 1 392 ? 16.629 21.257 -30.886 1.00 97.50 392 VAL A CA 1
ATOM 2945 C C . VAL A 1 392 ? 16.216 22.633 -30.350 1.00 97.50 392 VAL A C 1
ATOM 2947 O O . VAL A 1 392 ? 16.841 23.149 -29.420 1.00 97.50 392 VAL A O 1
ATOM 2950 N N . ALA A 1 393 ? 15.103 23.183 -30.845 1.00 96.00 393 ALA A N 1
ATOM 2951 C CA . ALA A 1 393 ? 14.596 24.489 -30.424 1.00 96.00 393 ALA A CA 1
ATOM 2952 C C . ALA A 1 393 ? 14.075 24.525 -28.970 1.00 96.00 393 ALA A C 1
ATOM 2954 O O . ALA A 1 393 ? 14.304 25.503 -28.257 1.00 96.00 393 ALA A O 1
ATOM 2955 N N . THR A 1 394 ? 13.375 23.480 -28.518 1.00 95.69 394 THR A N 1
ATOM 2956 C CA . THR A 1 394 ? 12.706 23.430 -27.201 1.00 95.69 394 THR A CA 1
ATOM 2957 C C . THR A 1 394 ? 13.695 23.281 -26.055 1.00 95.69 394 THR A C 1
ATOM 2959 O O . THR A 1 394 ? 13.512 23.898 -25.005 1.00 95.69 394 THR A O 1
ATOM 2962 N N . TYR A 1 395 ? 14.744 22.483 -26.258 1.00 96.44 395 TYR A N 1
ATOM 2963 C CA . TYR A 1 395 ? 15.764 22.214 -25.244 1.00 96.44 395 TYR A CA 1
ATOM 2964 C C . TYR A 1 395 ? 17.021 23.084 -25.396 1.00 96.44 395 TYR A C 1
ATOM 2966 O O . TYR A 1 395 ? 17.930 22.990 -24.573 1.00 96.44 395 TYR A O 1
ATOM 2974 N N . GLY A 1 396 ? 17.076 23.957 -26.411 1.00 96.38 396 GLY A N 1
ATOM 2975 C CA . GLY A 1 396 ? 18.210 24.856 -26.642 1.00 96.38 396 GLY A CA 1
ATOM 2976 C C . GLY A 1 396 ? 19.499 24.109 -26.983 1.00 96.38 396 GLY A C 1
ATOM 2977 O O . GLY A 1 396 ? 20.566 24.464 -26.481 1.00 96.38 396 GLY A O 1
ATOM 2978 N N . ILE A 1 397 ? 19.387 23.051 -27.790 1.00 97.44 397 ILE A N 1
ATOM 2979 C CA . ILE A 1 397 ? 20.534 22.281 -28.279 1.00 97.44 397 ILE A CA 1
ATOM 2980 C C . ILE A 1 397 ? 21.230 23.112 -29.366 1.00 97.44 397 ILE A C 1
ATOM 2982 O O . ILE A 1 397 ? 20.570 23.688 -30.226 1.00 97.44 397 ILE A O 1
ATOM 2986 N N . ASP A 1 398 ? 22.558 23.193 -29.316 1.00 96.06 398 ASP A N 1
ATOM 2987 C CA . ASP A 1 398 ? 23.363 23.989 -30.250 1.00 96.06 398 ASP A CA 1
ATOM 2988 C C . ASP A 1 398 ? 23.612 23.184 -31.541 1.00 96.06 398 ASP A C 1
ATOM 2990 O O . ASP A 1 398 ? 24.627 22.496 -31.667 1.00 96.06 398 ASP A O 1
ATOM 2994 N N . LEU A 1 399 ? 22.596 23.197 -32.417 1.00 97.31 399 LEU A N 1
ATOM 2995 C CA . LEU A 1 399 ? 22.538 22.648 -33.781 1.00 97.31 399 LEU A CA 1
ATOM 2996 C C . LEU A 1 399 ? 21.618 23.529 -34.644 1.00 97.31 399 LEU A C 1
ATOM 2998 O O . LEU A 1 399 ? 20.714 24.184 -34.115 1.00 97.31 399 LEU A O 1
ATOM 3002 N N . TRP A 1 400 ? 21.766 23.470 -35.967 1.00 96.56 400 TRP A N 1
ATOM 3003 C CA . TRP A 1 400 ? 20.882 24.129 -36.933 1.00 96.56 400 TRP A CA 1
ATOM 3004 C C . TRP A 1 400 ? 20.284 23.110 -37.923 1.00 96.56 400 TRP A C 1
ATOM 3006 O O . TRP A 1 400 ? 20.901 22.800 -38.936 1.00 96.56 400 TRP A O 1
ATOM 3016 N N . PRO A 1 401 ? 19.072 22.580 -37.667 1.00 97.00 401 PRO A N 1
ATOM 3017 C CA . PRO A 1 401 ? 18.455 21.598 -38.558 1.00 97.00 401 PRO A CA 1
ATOM 3018 C C . PRO A 1 401 ? 17.859 22.214 -39.826 1.00 97.00 401 PRO A C 1
ATOM 3020 O O . PRO A 1 401 ? 16.952 23.049 -39.745 1.00 97.00 401 PRO A O 1
ATOM 3023 N N . GLU A 1 402 ? 18.300 21.734 -40.986 1.00 96.44 402 GLU A N 1
ATOM 3024 C CA . GLU A 1 402 ? 17.671 21.958 -42.289 1.00 96.44 402 GLU A CA 1
ATOM 3025 C C . GLU A 1 402 ? 16.859 20.721 -42.711 1.00 96.44 402 GLU A C 1
ATOM 3027 O O . GLU A 1 402 ? 17.318 19.588 -42.603 1.00 96.44 402 GLU A O 1
ATOM 3032 N N . ILE A 1 403 ? 15.617 20.917 -43.173 1.00 95.12 403 ILE A N 1
ATOM 3033 C CA . ILE A 1 403 ? 14.758 19.817 -43.643 1.00 95.12 403 ILE A CA 1
ATOM 3034 C C . ILE A 1 403 ? 14.839 19.736 -45.166 1.00 95.12 403 ILE A C 1
ATOM 3036 O O . ILE A 1 403 ? 14.239 20.549 -45.874 1.00 95.12 403 ILE A O 1
ATOM 3040 N N . VAL A 1 404 ? 15.521 18.706 -45.662 1.00 91.75 404 VAL A N 1
ATOM 3041 C CA . VAL A 1 404 ? 15.694 18.458 -47.096 1.00 91.75 404 VAL A CA 1
ATOM 3042 C C . VAL A 1 404 ? 14.504 17.657 -47.617 1.00 91.75 404 VAL A C 1
ATOM 3044 O O . VAL A 1 404 ? 14.257 16.514 -47.219 1.00 91.75 404 VAL A O 1
ATOM 3047 N N . GLY A 1 405 ? 13.716 18.294 -48.486 1.00 80.62 405 GLY A N 1
ATOM 3048 C CA . GLY A 1 405 ? 12.444 17.765 -48.992 1.00 80.62 405 GLY A CA 1
ATOM 3049 C C . GLY A 1 405 ? 12.578 16.699 -50.083 1.00 80.62 405 GLY A C 1
ATOM 3050 O O . GLY A 1 405 ? 11.606 16.011 -50.377 1.00 80.62 405 GLY A O 1
ATOM 3051 N N . ASP A 1 406 ? 13.752 16.581 -50.691 1.00 76.88 406 ASP A N 1
ATOM 3052 C CA . ASP A 1 406 ? 14.135 15.673 -51.774 1.00 76.88 406 ASP A CA 1
ATOM 3053 C C . ASP A 1 406 ? 15.347 14.824 -51.364 1.00 76.88 406 ASP A C 1
ATOM 3055 O O . ASP A 1 406 ? 16.353 14.727 -52.060 1.00 76.88 406 ASP A O 1
ATOM 3059 N N . GLY A 1 407 ? 15.223 14.205 -50.188 1.00 81.44 407 GLY A N 1
ATOM 3060 C CA . GLY A 1 407 ? 16.298 13.514 -49.490 1.00 81.44 407 GLY A CA 1
ATOM 3061 C C . GLY A 1 407 ? 17.007 12.397 -50.262 1.00 81.44 407 GLY A C 1
ATOM 3062 O O . GLY A 1 407 ? 16.405 11.671 -51.059 1.00 81.44 407 GLY A O 1
ATOM 3063 N N . ILE A 1 408 ? 18.297 12.228 -49.954 1.00 83.25 408 ILE A N 1
ATOM 3064 C CA . ILE A 1 408 ? 19.179 11.227 -50.565 1.00 83.25 408 ILE A CA 1
ATOM 3065 C C . ILE A 1 408 ? 18.738 9.781 -50.289 1.00 83.25 408 ILE A C 1
ATOM 3067 O O . ILE A 1 408 ? 17.954 9.500 -49.381 1.00 83.25 408 ILE A O 1
ATOM 3071 N N . LEU A 1 409 ? 19.282 8.840 -51.069 1.00 81.88 409 LEU A N 1
ATOM 3072 C CA . LEU A 1 409 ? 18.939 7.410 -51.028 1.00 81.88 409 LEU A CA 1
ATOM 3073 C C . LEU A 1 409 ? 20.107 6.511 -50.566 1.00 81.88 409 LEU A C 1
ATOM 3075 O O . LEU A 1 409 ? 20.079 5.308 -50.822 1.00 81.88 409 LEU A O 1
ATOM 3079 N N . PHE A 1 410 ? 21.129 7.092 -49.929 1.00 81.25 410 PHE A N 1
ATOM 3080 C CA . PHE A 1 410 ? 22.432 6.463 -49.640 1.00 81.25 410 PHE A CA 1
ATOM 3081 C C . PHE A 1 410 ? 22.647 6.130 -48.163 1.00 81.25 410 PHE A C 1
ATOM 3083 O O . PHE A 1 410 ? 23.744 6.281 -47.657 1.00 81.25 410 PHE A O 1
ATOM 3090 N N . SER A 1 411 ? 21.581 5.737 -47.467 1.00 93.12 411 SER A N 1
ATOM 3091 C CA . SER A 1 411 ? 21.679 5.153 -46.130 1.00 93.12 411 SER A CA 1
ATOM 3092 C C . SER A 1 411 ? 20.417 4.330 -45.830 1.00 93.12 411 SER A C 1
ATOM 3094 O O . SER A 1 411 ? 19.484 4.243 -46.644 1.00 93.12 411 SER A O 1
ATOM 3096 N N . ASP A 1 412 ? 20.384 3.677 -44.673 1.00 96.31 412 ASP A N 1
ATOM 3097 C CA . ASP A 1 412 ? 19.425 2.632 -44.319 1.00 96.31 412 ASP A CA 1
ATOM 3098 C C . ASP A 1 412 ? 17.957 3.099 -44.265 1.00 96.31 412 ASP A C 1
ATOM 3100 O O . ASP A 1 412 ? 17.049 2.283 -44.455 1.00 96.31 412 ASP A O 1
ATOM 3104 N N . HIS A 1 413 ? 17.684 4.400 -44.094 1.00 94.81 413 HIS A N 1
ATOM 3105 C CA . HIS A 1 413 ? 16.328 4.976 -44.182 1.00 94.81 413 HIS A CA 1
ATOM 3106 C C . HIS A 1 413 ? 15.653 4.683 -45.531 1.00 94.81 413 HIS A C 1
ATOM 3108 O O . HIS A 1 413 ? 14.448 4.409 -45.575 1.00 94.81 413 HIS A O 1
ATOM 3114 N N . ALA A 1 414 ? 16.420 4.657 -46.626 1.00 90.56 414 ALA A N 1
ATOM 3115 C CA . ALA A 1 414 ? 15.906 4.396 -47.969 1.00 90.56 414 ALA A CA 1
ATOM 3116 C C . ALA A 1 414 ? 15.288 2.988 -48.093 1.00 90.56 414 ALA A C 1
ATOM 3118 O O . ALA A 1 414 ? 14.281 2.795 -48.783 1.00 90.56 414 ALA A O 1
ATOM 3119 N N . SER A 1 415 ? 15.814 2.004 -47.356 1.00 92.44 415 SER A N 1
ATOM 3120 C CA . SER A 1 415 ? 15.255 0.648 -47.284 1.00 92.44 415 SER A CA 1
ATOM 3121 C C . SER A 1 415 ? 13.850 0.619 -46.674 1.00 92.44 415 SER A C 1
ATOM 3123 O O . SER A 1 415 ? 12.986 -0.131 -47.136 1.00 92.44 415 SER A O 1
ATOM 3125 N N . PHE A 1 416 ? 13.585 1.468 -45.679 1.00 93.19 416 PHE A N 1
ATOM 3126 C CA . PHE A 1 416 ? 12.259 1.622 -45.072 1.00 93.19 416 PHE A CA 1
ATOM 3127 C C . PHE A 1 416 ? 11.313 2.421 -45.964 1.00 93.19 416 PHE A C 1
ATOM 3129 O O . PHE A 1 416 ? 10.147 2.044 -46.125 1.00 93.19 416 PHE A O 1
ATOM 3136 N N . TRP A 1 417 ? 11.825 3.464 -46.621 1.00 89.75 417 TRP A N 1
ATOM 3137 C CA . TRP A 1 417 ? 11.079 4.233 -47.613 1.00 89.75 417 TRP A CA 1
ATOM 3138 C C . TRP A 1 417 ? 10.539 3.359 -48.746 1.00 89.75 417 TRP A C 1
ATOM 3140 O O . TRP A 1 417 ? 9.371 3.502 -49.118 1.00 89.75 417 TRP A O 1
ATOM 3150 N N . ASN A 1 418 ? 11.342 2.406 -49.229 1.00 87.12 418 ASN A N 1
ATOM 3151 C CA . ASN A 1 418 ? 10.950 1.428 -50.248 1.00 87.12 418 ASN A CA 1
ATOM 3152 C C . ASN A 1 418 ? 9.763 0.542 -49.818 1.00 87.12 418 ASN A C 1
ATOM 3154 O O . ASN A 1 418 ? 9.035 0.029 -50.670 1.00 87.12 418 ASN A O 1
ATOM 3158 N N . ARG A 1 419 ? 9.527 0.387 -48.508 1.00 88.56 419 ARG A N 1
ATOM 3159 C CA . ARG A 1 419 ? 8.420 -0.394 -47.924 1.00 88.56 419 ARG A CA 1
ATOM 3160 C C . ARG A 1 419 ? 7.263 0.452 -47.399 1.00 88.56 419 ARG A C 1
ATOM 3162 O O . ARG A 1 419 ? 6.330 -0.087 -46.812 1.00 88.56 419 ARG A O 1
ATOM 3169 N N . GLY A 1 420 ? 7.280 1.755 -47.674 1.00 85.56 420 GLY A N 1
ATOM 3170 C CA . GLY A 1 420 ? 6.190 2.673 -47.339 1.00 85.56 420 GLY A CA 1
ATOM 3171 C C . GLY A 1 420 ? 6.188 3.157 -45.887 1.00 85.56 420 GLY A C 1
ATOM 3172 O O . GLY A 1 420 ? 5.378 4.023 -45.564 1.00 85.56 420 GLY A O 1
ATOM 3173 N N . TYR A 1 421 ? 7.110 2.673 -45.049 1.00 90.19 421 TYR A N 1
ATOM 3174 C CA . TYR A 1 421 ? 7.297 3.153 -43.680 1.00 90.19 421 TYR A CA 1
ATOM 3175 C C . TYR A 1 421 ? 7.779 4.608 -43.668 1.00 90.19 421 TYR A C 1
ATOM 3177 O O . TYR A 1 421 ? 8.469 5.044 -44.596 1.00 90.19 421 TYR A O 1
ATOM 3185 N N . ALA A 1 422 ? 7.402 5.363 -42.635 1.00 91.25 422 ALA A N 1
ATOM 3186 C CA . ALA A 1 422 ? 7.882 6.725 -42.417 1.00 91.25 422 ALA A CA 1
ATOM 3187 C C . ALA A 1 422 ? 9.276 6.714 -41.778 1.00 91.25 422 ALA A C 1
ATOM 3189 O O . ALA A 1 422 ? 9.567 5.872 -40.927 1.00 91.25 422 ALA A O 1
ATOM 3190 N N . GLY A 1 423 ? 10.129 7.655 -42.161 1.00 93.06 423 GLY A N 1
ATOM 3191 C CA . GLY A 1 423 ? 11.454 7.788 -41.567 1.00 93.06 423 GLY A CA 1
ATOM 3192 C C . GLY A 1 423 ? 12.268 8.927 -42.153 1.00 93.06 423 GLY A C 1
ATOM 3193 O O . GLY A 1 423 ? 11.929 9.453 -43.213 1.00 93.06 423 GLY A O 1
ATOM 3194 N N . ILE A 1 424 ? 13.341 9.283 -41.456 1.00 96.81 424 ILE A N 1
ATOM 3195 C CA . ILE A 1 424 ? 14.298 10.311 -41.873 1.00 96.81 424 ILE A CA 1
ATOM 3196 C C . ILE A 1 424 ? 15.723 9.783 -41.758 1.00 96.81 424 ILE A C 1
ATOM 3198 O O . ILE A 1 424 ? 15.988 8.884 -40.954 1.00 96.81 424 ILE A O 1
ATOM 3202 N N . LEU A 1 425 ? 16.624 10.389 -42.522 1.00 98.31 425 LEU A N 1
ATOM 3203 C CA . LEU A 1 425 ? 18.053 10.392 -42.233 1.00 98.31 425 LEU A CA 1
ATOM 3204 C C . LEU A 1 425 ? 18.397 11.733 -41.580 1.00 98.31 425 LEU A C 1
ATOM 3206 O O . LEU A 1 425 ? 18.062 12.773 -42.143 1.00 98.31 425 LEU A O 1
ATOM 3210 N N . GLY A 1 426 ? 19.033 11.689 -40.412 1.00 98.00 426 GLY A N 1
ATOM 3211 C CA . GLY A 1 426 ? 19.792 12.805 -39.858 1.00 98.00 426 GLY A CA 1
ATOM 3212 C C . GLY A 1 426 ? 21.276 12.594 -40.141 1.00 98.00 426 GLY A C 1
ATOM 3213 O O . GLY A 1 426 ? 21.803 11.546 -39.765 1.00 98.00 426 GLY A O 1
ATOM 3214 N N . ILE A 1 427 ? 21.901 13.575 -40.791 1.00 97.19 427 ILE A N 1
ATOM 3215 C CA . ILE A 1 427 ? 23.306 13.574 -41.222 1.00 97.19 427 ILE A CA 1
ATOM 3216 C C . ILE A 1 427 ? 23.948 14.955 -41.035 1.00 97.19 427 ILE A C 1
ATOM 3218 O O . ILE A 1 427 ? 23.241 15.945 -40.818 1.00 97.19 427 ILE A O 1
ATOM 3222 N N . GLU A 1 428 ? 25.279 15.014 -41.059 1.00 94.31 428 GLU A N 1
ATOM 3223 C CA . GLU A 1 428 ? 26.054 16.255 -41.165 1.00 94.31 428 GLU A CA 1
ATOM 3224 C C . GLU A 1 428 ? 25.716 17.096 -42.412 1.00 94.31 428 GLU A C 1
ATOM 3226 O O . GLU A 1 428 ? 25.033 16.650 -43.333 1.00 94.31 428 GLU A O 1
ATOM 3231 N N . ASP A 1 429 ? 26.176 18.347 -42.412 1.00 91.75 429 ASP A N 1
ATOM 3232 C CA . ASP A 1 429 ? 25.978 19.320 -43.493 1.00 91.75 429 ASP A CA 1
ATOM 3233 C C . ASP A 1 429 ? 26.747 18.922 -44.769 1.00 91.75 429 ASP A C 1
ATOM 3235 O O . ASP A 1 429 ? 27.970 18.750 -44.735 1.00 91.75 429 ASP A O 1
ATOM 3239 N N . PHE A 1 430 ? 26.070 18.827 -45.921 1.00 86.25 430 PHE A N 1
ATOM 3240 C CA . PHE A 1 430 ? 26.744 18.542 -47.193 1.00 86.25 430 PHE A CA 1
ATOM 3241 C C . PHE A 1 430 ? 27.638 19.695 -47.692 1.00 86.25 430 PHE A C 1
ATOM 3243 O O . PHE A 1 430 ? 28.529 19.450 -48.515 1.00 86.25 430 PHE A O 1
ATOM 3250 N N . GLU A 1 431 ? 27.465 20.934 -47.214 1.00 87.25 431 GLU A N 1
ATOM 3251 C CA . GLU A 1 431 ? 28.389 22.046 -47.495 1.00 87.25 431 GLU A CA 1
ATOM 3252 C C . GLU A 1 431 ? 29.703 21.955 -46.682 1.00 87.25 431 GLU A C 1
ATOM 3254 O O . GLU A 1 431 ? 30.729 22.458 -47.156 1.00 87.25 431 GLU A O 1
ATOM 3259 N N . ASP A 1 432 ? 29.718 21.250 -45.538 1.00 87.94 432 ASP A N 1
ATOM 3260 C CA . ASP A 1 432 ? 30.903 20.987 -44.684 1.00 87.94 432 ASP A CA 1
ATOM 3261 C C . ASP A 1 432 ? 31.248 19.482 -44.566 1.00 87.94 432 ASP A C 1
ATOM 3263 O O . ASP A 1 432 ? 31.849 19.032 -43.591 1.00 87.94 432 ASP A O 1
ATOM 3267 N N . PHE A 1 433 ? 30.893 18.697 -45.588 1.00 87.50 433 PHE A N 1
ATOM 3268 C CA . PHE A 1 433 ? 31.016 17.235 -45.597 1.00 87.50 433 PHE A CA 1
ATOM 3269 C C . PHE A 1 433 ? 32.445 16.723 -45.335 1.00 87.50 433 PHE A C 1
ATOM 3271 O O . PHE A 1 433 ? 33.433 17.199 -45.919 1.00 87.50 433 PHE A O 1
ATOM 3278 N N . THR A 1 434 ? 32.563 15.677 -44.515 1.00 91.19 434 THR A N 1
ATOM 3279 C CA . THR A 1 434 ? 33.839 15.162 -44.009 1.00 91.19 434 THR A CA 1
ATOM 3280 C C . THR A 1 434 ? 34.829 14.774 -45.128 1.00 91.19 434 THR A C 1
ATOM 3282 O O . THR A 1 434 ? 34.587 13.889 -45.960 1.00 91.19 434 THR A O 1
ATOM 3285 N N . PRO A 1 435 ? 36.055 15.345 -45.158 1.00 92.94 435 PRO A N 1
ATOM 3286 C CA . PRO A 1 435 ? 37.078 15.003 -46.150 1.00 92.94 435 PRO A CA 1
ATOM 3287 C C . PRO A 1 435 ? 37.714 13.625 -45.887 1.00 92.94 435 PRO A C 1
ATOM 3289 O O . PRO A 1 435 ? 38.688 13.241 -46.554 1.00 92.94 435 PRO A O 1
ATOM 3292 N N . HIS A 1 436 ? 37.207 12.900 -44.891 1.00 94.88 436 HIS A N 1
ATOM 3293 C CA . HIS A 1 436 ? 37.688 11.606 -44.434 1.00 94.88 436 HIS A CA 1
ATOM 3294 C C . HIS A 1 436 ? 36.776 10.434 -44.830 1.00 94.88 436 HIS A C 1
ATOM 3296 O O . HIS A 1 436 ? 37.221 9.297 -44.683 1.00 94.88 436 HIS A O 1
ATOM 3302 N N . TYR A 1 437 ? 35.599 10.706 -45.406 1.00 92.06 437 TYR A N 1
ATOM 3303 C CA . TYR A 1 437 ? 34.621 9.724 -45.894 1.00 92.06 437 TYR A CA 1
ATOM 3304 C C . TYR A 1 437 ? 35.267 8.562 -46.665 1.00 92.06 437 TYR A C 1
ATOM 3306 O O . TYR A 1 437 ? 36.114 8.789 -47.545 1.00 92.06 437 TYR A O 1
ATOM 3314 N N . HIS A 1 438 ? 34.893 7.325 -46.315 1.00 92.75 438 HIS A N 1
ATOM 3315 C CA . HIS A 1 438 ? 35.453 6.078 -46.853 1.00 92.75 438 HIS A CA 1
ATOM 3316 C C . HIS A 1 438 ? 37.002 6.005 -46.854 1.00 92.75 438 HIS A C 1
ATOM 3318 O O . HIS A 1 438 ? 37.609 5.530 -47.825 1.00 92.75 438 HIS A O 1
ATOM 3324 N N . ARG A 1 439 ? 37.696 6.486 -45.804 1.00 93.38 439 ARG A N 1
ATOM 3325 C CA . ARG A 1 439 ? 39.178 6.447 -45.725 1.00 93.38 439 ARG A CA 1
ATOM 3326 C C . ARG A 1 439 ? 39.730 5.917 -44.408 1.00 93.38 439 ARG A C 1
ATOM 3328 O O . ARG A 1 439 ? 39.197 6.159 -43.333 1.00 93.38 439 ARG A O 1
ATOM 3335 N N . THR A 1 440 ? 40.943 5.361 -44.460 1.00 96.50 440 THR A N 1
ATOM 3336 C CA . THR A 1 440 ? 41.757 5.002 -43.273 1.00 96.50 440 THR A CA 1
ATOM 3337 C C . THR A 1 440 ? 42.080 6.183 -42.337 1.00 96.50 440 THR A C 1
ATOM 3339 O O . THR A 1 440 ? 42.607 5.984 -41.229 1.00 96.50 440 THR A O 1
ATOM 3342 N N . SER A 1 441 ? 41.803 7.410 -42.797 1.00 96.81 441 SER A N 1
ATOM 3343 C CA . SER A 1 441 ? 41.932 8.665 -42.059 1.00 96.81 441 SER A CA 1
ATOM 3344 C C . SER A 1 441 ? 40.697 9.079 -41.266 1.00 96.81 441 SER A C 1
ATOM 3346 O O . SER A 1 441 ? 40.867 9.921 -40.390 1.00 96.81 441 SER A O 1
ATOM 3348 N N . ASP A 1 442 ? 39.508 8.540 -41.563 1.00 97.94 442 ASP A N 1
ATOM 3349 C CA . ASP A 1 442 ? 38.337 8.749 -40.706 1.00 97.94 442 ASP A CA 1
ATOM 3350 C C . ASP A 1 442 ? 38.633 8.105 -39.352 1.00 97.94 442 ASP A C 1
ATOM 3352 O O . ASP A 1 442 ? 38.884 6.902 -39.271 1.00 97.94 442 ASP A O 1
ATOM 3356 N N . ARG A 1 443 ? 38.747 8.936 -38.314 1.00 97.50 443 ARG A N 1
ATOM 3357 C CA . ARG A 1 443 ? 39.285 8.577 -37.000 1.00 97.50 443 ARG A CA 1
ATOM 3358 C C . ARG A 1 443 ? 38.680 9.455 -35.931 1.00 97.50 443 ARG A C 1
ATOM 3360 O O . ARG A 1 443 ? 38.371 10.611 -36.163 1.00 97.50 443 ARG A O 1
ATOM 3367 N N . LEU A 1 444 ? 38.690 8.975 -34.693 1.00 96.88 444 LEU A N 1
ATOM 3368 C CA . LEU A 1 444 ? 38.196 9.736 -33.545 1.00 96.88 444 LEU A CA 1
ATOM 3369 C C . LEU A 1 444 ? 38.790 11.158 -33.415 1.00 96.88 444 LEU A C 1
ATOM 3371 O O . LEU A 1 444 ? 38.172 12.040 -32.829 1.00 96.88 444 LEU A O 1
ATOM 3375 N N . SER A 1 445 ? 39.994 11.390 -33.945 1.00 96.50 445 SER A N 1
ATOM 3376 C CA . SER A 1 445 ? 40.652 12.700 -33.958 1.00 96.50 445 SER A CA 1
ATOM 3377 C C . SER A 1 445 ? 40.105 13.712 -34.976 1.00 96.50 445 SER A C 1
ATOM 3379 O O . SER A 1 445 ? 40.580 14.846 -34.958 1.00 96.50 445 SER A O 1
ATOM 3381 N N . THR A 1 446 ? 39.211 13.318 -35.888 1.00 96.06 446 THR A N 1
ATOM 3382 C CA . THR A 1 446 ? 38.624 14.206 -36.910 1.00 96.06 446 THR A CA 1
ATOM 3383 C C . THR A 1 446 ? 37.270 14.781 -36.495 1.00 96.06 446 THR A C 1
ATOM 3385 O O . THR A 1 446 ? 36.874 15.789 -37.061 1.00 96.06 446 THR A O 1
ATOM 3388 N N . LEU A 1 447 ? 36.603 14.194 -35.495 1.00 97.50 447 LEU A N 1
ATOM 3389 C CA . LEU A 1 447 ? 35.237 14.537 -35.075 1.00 97.50 447 LEU A CA 1
ATOM 3390 C C . LEU A 1 447 ? 35.188 15.719 -34.084 1.00 97.50 447 LEU A C 1
ATOM 3392 O O . LEU A 1 447 ? 36.059 15.835 -33.211 1.00 97.50 447 LEU A O 1
ATOM 3396 N N . ASP A 1 448 ? 34.121 16.525 -34.124 1.00 97.25 448 ASP A N 1
ATOM 3397 C CA . ASP A 1 448 ? 33.815 17.516 -33.082 1.00 97.25 448 ASP A CA 1
ATOM 3398 C C . ASP A 1 448 ? 32.920 16.887 -32.002 1.00 97.25 448 ASP A C 1
ATOM 3400 O O . ASP A 1 448 ? 31.720 16.681 -32.163 1.00 97.25 448 ASP A O 1
ATOM 3404 N N . MET A 1 449 ? 33.510 16.611 -30.837 1.00 96.19 449 MET A N 1
ATOM 3405 C CA . MET A 1 449 ? 32.823 15.952 -29.715 1.00 96.19 449 MET A CA 1
ATOM 3406 C C . MET A 1 449 ? 31.690 16.780 -29.079 1.00 96.19 449 MET A C 1
ATOM 3408 O O . MET A 1 449 ? 30.938 16.242 -28.264 1.00 96.19 449 MET A O 1
ATOM 3412 N N . THR A 1 450 ? 31.590 18.078 -29.372 1.00 95.00 450 THR A N 1
ATOM 3413 C CA . THR A 1 450 ? 30.525 18.969 -28.883 1.00 95.00 450 THR A CA 1
ATOM 3414 C C . THR A 1 450 ? 29.329 18.910 -29.819 1.00 95.00 450 THR A C 1
ATOM 3416 O O . THR A 1 450 ? 28.229 18.611 -29.353 1.00 95.00 450 THR A O 1
ATOM 3419 N N . TYR A 1 451 ? 29.567 19.118 -31.117 1.00 97.44 451 TYR A N 1
ATOM 3420 C CA . TYR A 1 451 ? 28.585 18.936 -32.189 1.00 97.44 451 TYR A CA 1
ATOM 3421 C C . TYR A 1 451 ? 27.977 17.533 -32.130 1.00 97.44 451 TYR A C 1
ATOM 3423 O O . TYR A 1 451 ? 26.774 17.375 -31.943 1.00 97.44 451 TYR A O 1
ATOM 3431 N N . TYR A 1 452 ? 28.830 16.511 -32.114 1.00 97.81 452 TYR A N 1
ATOM 3432 C CA . TYR A 1 452 ? 28.424 15.113 -32.058 1.00 97.81 452 TYR A CA 1
ATOM 3433 C C . TYR A 1 452 ? 27.596 14.789 -30.803 1.00 97.81 452 TYR A C 1
ATOM 3435 O O . TYR A 1 452 ? 26.532 14.171 -30.879 1.00 97.81 452 TYR A O 1
ATOM 3443 N N . ALA A 1 453 ? 28.012 15.268 -29.623 1.00 98.25 453 ALA A N 1
ATOM 3444 C CA . ALA A 1 453 ? 27.210 15.096 -28.412 1.00 98.25 453 ALA A CA 1
ATOM 3445 C C . ALA A 1 453 ? 25.853 15.818 -28.503 1.00 98.25 453 ALA A C 1
ATOM 3447 O O . ALA A 1 453 ? 24.871 15.314 -27.963 1.00 98.25 453 ALA A O 1
ATOM 3448 N N . ASN A 1 454 ? 25.769 16.967 -29.179 1.00 98.19 454 ASN A N 1
ATOM 3449 C CA . ASN A 1 454 ? 24.502 17.651 -29.439 1.00 98.19 454 ASN A CA 1
ATOM 3450 C C . ASN A 1 454 ? 23.621 16.881 -30.430 1.00 98.19 454 ASN A C 1
ATOM 3452 O O . ASN A 1 454 ? 22.422 16.761 -30.179 1.00 98.19 454 ASN A O 1
ATOM 3456 N N . PHE A 1 455 ? 24.187 16.303 -31.491 1.00 98.50 455 PHE A N 1
ATOM 3457 C CA . PHE A 1 455 ? 23.445 15.472 -32.444 1.00 98.50 455 PHE A CA 1
ATOM 3458 C C . PHE A 1 455 ? 22.819 14.269 -31.731 1.00 98.50 455 PHE A C 1
ATOM 3460 O O . PHE A 1 455 ? 21.611 14.044 -31.822 1.00 98.50 455 PHE A O 1
ATOM 3467 N N . VAL A 1 456 ? 23.597 13.563 -30.902 1.00 98.69 456 VAL A N 1
ATOM 3468 C CA . VAL A 1 456 ? 23.082 12.451 -30.086 1.00 98.69 456 VAL A CA 1
ATOM 3469 C C . VAL A 1 456 ? 22.003 12.925 -29.101 1.00 98.69 456 VAL A C 1
ATOM 3471 O O . VAL A 1 456 ? 20.993 12.242 -28.954 1.00 98.69 456 VAL A O 1
ATOM 3474 N N . ARG A 1 457 ? 22.125 14.111 -28.480 1.00 98.56 457 ARG A N 1
ATOM 3475 C CA . ARG A 1 457 ? 21.043 14.692 -27.648 1.00 98.56 457 ARG A CA 1
ATOM 3476 C C . ARG A 1 457 ? 19.757 14.895 -28.431 1.00 98.56 457 ARG A C 1
ATOM 3478 O O . ARG A 1 457 ? 18.690 14.527 -27.946 1.00 98.56 457 ARG A O 1
ATOM 3485 N N . ALA A 1 458 ? 19.856 15.482 -29.619 1.00 98.38 458 ALA A N 1
ATOM 3486 C CA . ALA A 1 458 ? 18.700 15.742 -30.458 1.00 98.38 458 ALA A CA 1
ATOM 3487 C C . ALA A 1 458 ? 18.060 14.428 -30.931 1.00 98.38 458 ALA A C 1
ATOM 3489 O O . ALA A 1 458 ? 16.845 14.280 -30.821 1.00 98.38 458 ALA A O 1
ATOM 3490 N N . GLY A 1 459 ? 18.856 13.427 -31.319 1.00 98.06 459 GLY A N 1
ATOM 3491 C CA . GLY A 1 459 ? 18.371 12.088 -31.662 1.00 98.06 459 GLY A CA 1
ATOM 3492 C C . GLY A 1 459 ? 17.664 11.378 -30.499 1.00 98.06 459 GLY A C 1
ATOM 3493 O O . GLY A 1 459 ? 16.535 10.917 -30.659 1.00 98.06 459 GLY A O 1
ATOM 3494 N N . VAL A 1 460 ? 18.274 11.358 -29.306 1.00 98.38 460 VAL A N 1
ATOM 3495 C CA . VAL A 1 460 ? 17.684 10.780 -28.079 1.00 98.38 460 VAL A CA 1
ATOM 3496 C C . VAL A 1 460 ? 16.384 11.492 -27.703 1.00 98.38 460 VAL A C 1
ATOM 3498 O O . VAL A 1 460 ? 15.375 10.833 -27.468 1.00 98.38 460 VAL A O 1
ATOM 3501 N N . GLY A 1 461 ? 16.376 12.829 -27.691 1.00 97.12 461 GLY A N 1
ATOM 3502 C CA . GLY A 1 461 ? 15.184 13.621 -27.376 1.00 97.12 461 GLY A CA 1
ATOM 3503 C C . GLY A 1 461 ? 14.061 13.424 -28.395 1.00 97.12 461 GLY A C 1
ATOM 3504 O O . GLY A 1 461 ? 12.906 13.258 -28.011 1.00 97.12 461 GLY A O 1
ATOM 3505 N N . THR A 1 462 ? 14.394 13.362 -29.688 1.00 96.38 462 THR A N 1
ATOM 3506 C CA . THR A 1 462 ? 13.441 13.071 -30.775 1.00 96.38 462 THR A CA 1
ATOM 3507 C C . THR A 1 462 ? 12.814 11.702 -30.586 1.00 96.38 462 THR A C 1
ATOM 3509 O O . THR A 1 462 ? 11.593 11.562 -30.634 1.00 96.38 462 THR A O 1
ATOM 3512 N N . PHE A 1 463 ? 13.637 10.687 -30.325 1.00 95.25 463 PHE A N 1
ATOM 3513 C CA . PHE A 1 463 ? 13.162 9.323 -30.147 1.00 95.25 463 PHE A CA 1
ATOM 3514 C C . PHE A 1 463 ? 12.348 9.150 -28.856 1.00 95.25 463 PHE A C 1
ATOM 3516 O O . PHE A 1 463 ? 11.380 8.396 -28.854 1.00 95.25 463 PHE A O 1
ATOM 3523 N N . ALA A 1 464 ? 12.654 9.910 -27.799 1.00 94.62 464 ALA A N 1
ATOM 3524 C CA . ALA A 1 464 ? 11.856 9.958 -26.574 1.00 94.62 464 ALA A CA 1
ATOM 3525 C C . ALA A 1 464 ? 10.501 10.676 -26.746 1.00 94.62 464 ALA A C 1
ATOM 3527 O O . ALA A 1 464 ? 9.529 10.244 -26.136 1.00 94.62 464 ALA A O 1
ATOM 3528 N N . HIS A 1 465 ? 10.417 11.725 -27.582 1.00 92.44 465 HIS A N 1
ATOM 3529 C CA . HIS A 1 465 ? 9.163 12.442 -27.906 1.00 92.44 465 HIS A CA 1
ATOM 3530 C C . HIS A 1 465 ? 8.264 11.687 -28.893 1.00 92.44 465 HIS A C 1
ATOM 3532 O O . HIS A 1 465 ? 7.039 11.746 -28.789 1.00 92.44 465 HIS A O 1
ATOM 3538 N N . LEU A 1 466 ? 8.853 10.995 -29.873 1.00 90.00 466 LEU A N 1
ATOM 3539 C CA . LEU A 1 466 ? 8.121 10.092 -30.770 1.00 90.00 466 LEU A CA 1
ATOM 3540 C C . LEU A 1 466 ? 7.692 8.827 -30.027 1.00 90.00 466 LEU A C 1
ATOM 3542 O O . LEU A 1 466 ? 6.571 8.341 -30.205 1.00 90.00 466 LEU A O 1
ATOM 3546 N N . GLY A 1 467 ? 8.586 8.313 -29.180 1.00 80.25 467 GLY A N 1
ATOM 3547 C CA . GLY A 1 467 ? 8.298 7.286 -28.202 1.00 80.25 467 GLY A CA 1
ATOM 3548 C C . GLY A 1 467 ? 7.121 7.709 -27.340 1.00 80.25 467 GLY A C 1
ATOM 3549 O O . GLY A 1 467 ? 7.039 8.829 -26.849 1.00 80.25 467 GLY A O 1
ATOM 3550 N N . CYS A 1 468 ? 6.185 6.795 -27.118 1.00 85.62 468 CYS A N 1
ATOM 3551 C CA . CYS A 1 468 ? 5.094 7.034 -26.187 1.00 85.62 468 CYS A CA 1
ATOM 3552 C C . CYS A 1 468 ? 5.582 6.781 -24.750 1.00 85.62 468 CYS A C 1
ATOM 3554 O O . CYS A 1 468 ? 5.161 5.833 -24.081 1.00 85.62 468 CYS A O 1
ATOM 3556 N N . LEU A 1 469 ? 6.538 7.619 -24.336 1.00 89.88 469 LEU A N 1
ATOM 3557 C CA . LEU A 1 469 ? 7.179 7.640 -23.028 1.00 89.88 469 LEU A CA 1
ATOM 3558 C C . LEU A 1 469 ? 6.121 7.622 -21.927 1.00 89.88 469 LEU A C 1
ATOM 3560 O O . LEU A 1 469 ? 5.164 8.401 -21.937 1.00 89.88 469 LEU A O 1
ATOM 3564 N N . MET A 1 470 ? 6.279 6.702 -20.984 1.00 82.31 470 MET A N 1
ATOM 3565 C CA . MET A 1 470 ? 5.412 6.611 -19.823 1.00 82.31 470 MET A CA 1
ATOM 3566 C C . MET A 1 470 ? 6.069 7.335 -18.658 1.00 82.31 470 MET A C 1
ATOM 3568 O O . MET A 1 470 ? 7.152 6.969 -18.209 1.00 82.31 470 MET A O 1
ATOM 3572 N N . GLU A 1 471 ? 5.364 8.339 -18.140 1.00 73.62 471 GLU A N 1
ATOM 3573 C CA . GLU A 1 471 ? 5.689 8.979 -16.868 1.00 73.62 471 GLU A CA 1
ATOM 3574 C C . GLU A 1 471 ? 5.916 7.909 -15.785 1.00 73.62 471 GLU A C 1
ATOM 3576 O O . GLU A 1 471 ? 4.982 7.150 -15.481 1.00 73.62 471 GLU A O 1
ATOM 3581 N N . PRO A 1 472 ? 7.126 7.811 -15.198 1.00 69.62 472 PRO A N 1
ATOM 3582 C CA . PRO A 1 472 ? 7.450 6.746 -14.267 1.00 69.62 472 PRO A CA 1
ATOM 3583 C C . PRO A 1 472 ? 6.545 6.858 -13.045 1.00 69.62 472 PRO A C 1
ATOM 3585 O O . PRO A 1 472 ? 6.399 7.928 -12.449 1.00 69.62 472 PRO A O 1
ATOM 3588 N N . ALA A 1 473 ? 5.929 5.744 -12.654 1.00 73.12 473 ALA A N 1
ATOM 3589 C CA . ALA A 1 473 ? 4.923 5.759 -11.604 1.00 73.12 473 ALA A CA 1
ATOM 3590 C C . ALA A 1 473 ? 5.466 6.376 -10.303 1.00 73.12 473 ALA A C 1
ATOM 3592 O O . ALA A 1 473 ? 6.464 5.934 -9.732 1.00 73.12 473 ALA A O 1
ATOM 3593 N N . ALA A 1 474 ? 4.769 7.395 -9.812 1.00 83.75 474 ALA A N 1
ATOM 3594 C CA . ALA A 1 474 ? 4.893 7.829 -8.438 1.00 83.75 474 ALA A CA 1
ATOM 3595 C C . ALA A 1 474 ? 4.343 6.738 -7.503 1.00 83.75 474 ALA A C 1
ATOM 3597 O O . ALA A 1 474 ? 3.504 5.912 -7.874 1.00 83.75 474 ALA A O 1
ATOM 3598 N N . SER A 1 475 ? 4.782 6.767 -6.252 1.00 89.38 475 SER A N 1
ATOM 3599 C CA . SER A 1 475 ? 4.213 5.952 -5.178 1.00 89.38 475 SER A CA 1
ATOM 3600 C C . SER A 1 475 ? 3.912 6.830 -3.969 1.00 89.38 475 SER A C 1
ATOM 3602 O O . SER A 1 475 ? 4.649 7.770 -3.668 1.00 89.38 475 SER A O 1
ATOM 3604 N N . LEU A 1 476 ? 2.818 6.536 -3.273 1.00 94.75 476 LEU A N 1
ATOM 3605 C CA . LEU A 1 476 ? 2.450 7.182 -2.017 1.00 94.75 476 LEU A CA 1
ATOM 3606 C C . LEU A 1 476 ? 2.376 6.119 -0.918 1.00 94.75 476 LEU A C 1
ATOM 3608 O O . LEU A 1 476 ? 1.654 5.131 -1.044 1.00 94.75 476 LEU A O 1
ATOM 3612 N N . THR A 1 477 ? 3.115 6.319 0.167 1.00 97.12 477 THR A N 1
ATOM 3613 C CA . THR A 1 477 ? 3.145 5.399 1.313 1.00 97.12 477 THR A CA 1
ATOM 3614 C C . THR A 1 477 ? 3.110 6.157 2.633 1.00 97.12 477 THR A C 1
ATOM 3616 O O . THR A 1 477 ? 3.277 7.373 2.667 1.00 97.12 477 THR A O 1
ATOM 3619 N N . GLY A 1 478 ? 2.913 5.446 3.733 1.00 96.56 478 GLY A N 1
ATOM 3620 C CA . GLY A 1 478 ? 3.004 5.985 5.083 1.00 96.56 478 GLY A CA 1
ATOM 3621 C C . GLY A 1 478 ? 2.318 5.068 6.081 1.00 96.56 478 GLY A C 1
ATOM 3622 O O . GLY A 1 478 ? 1.826 3.994 5.727 1.00 96.56 478 GLY A O 1
ATOM 3623 N N . MET A 1 479 ? 2.268 5.500 7.334 1.00 96.94 479 MET A N 1
ATOM 3624 C CA . MET A 1 479 ? 1.549 4.810 8.398 1.00 96.94 479 MET A CA 1
ATOM 3625 C C . MET A 1 479 ? 0.223 5.513 8.696 1.00 96.94 479 MET A C 1
ATOM 3627 O O . MET A 1 479 ? 0.194 6.715 8.942 1.00 96.94 479 MET A O 1
ATOM 3631 N N . ALA A 1 480 ? -0.878 4.764 8.718 1.00 97.25 480 ALA A N 1
ATOM 3632 C CA . ALA A 1 480 ? -2.121 5.188 9.353 1.00 97.25 480 ALA A CA 1
ATOM 3633 C C . ALA A 1 480 ? -2.062 4.831 10.843 1.00 97.25 480 ALA A C 1
ATOM 3635 O O . ALA A 1 480 ? -1.896 3.659 11.197 1.00 97.25 480 ALA A O 1
ATOM 3636 N N . PHE A 1 481 ? -2.176 5.828 11.719 1.00 97.00 481 PHE A N 1
ATOM 3637 C CA . PHE A 1 481 ? -2.002 5.649 13.161 1.00 97.00 481 PHE A CA 1
ATOM 3638 C C . PHE A 1 481 ? -2.938 6.537 13.981 1.00 97.00 481 PHE A C 1
ATOM 3640 O O . PHE A 1 481 ? -3.408 7.581 13.532 1.00 97.00 481 PHE A O 1
ATOM 3647 N N . ASP A 1 482 ? -3.200 6.100 15.205 1.00 95.44 482 ASP A N 1
ATOM 3648 C CA . ASP A 1 482 ? -3.992 6.808 16.201 1.00 95.44 482 ASP A CA 1
ATOM 3649 C C . ASP A 1 482 ? -3.188 7.993 16.756 1.00 95.44 482 ASP A C 1
ATOM 3651 O O . ASP A 1 482 ? -2.113 7.803 17.330 1.00 95.44 482 ASP A O 1
ATOM 3655 N N . ILE A 1 483 ? -3.686 9.217 16.559 1.00 94.81 483 ILE A N 1
ATOM 3656 C CA . ILE A 1 483 ? -2.930 10.452 16.834 1.00 94.81 483 ILE A CA 1
ATOM 3657 C C . ILE A 1 483 ? -2.537 10.620 18.313 1.00 94.81 483 ILE A C 1
ATOM 3659 O O . ILE A 1 483 ? -1.493 11.205 18.602 1.00 94.81 483 ILE A O 1
ATOM 3663 N N . ASP A 1 484 ? -3.338 10.088 19.240 1.00 90.94 484 ASP A N 1
ATOM 3664 C CA . ASP A 1 484 ? -3.135 10.237 20.685 1.00 90.94 484 ASP A CA 1
ATOM 3665 C C . ASP A 1 484 ? -2.202 9.161 21.264 1.00 90.94 484 ASP A C 1
ATOM 3667 O O . ASP A 1 484 ? -1.443 9.425 22.201 1.00 90.94 484 ASP A O 1
ATOM 3671 N N . THR A 1 485 ? -2.245 7.938 20.726 1.00 91.50 485 THR A N 1
ATOM 3672 C CA . THR A 1 485 ? -1.483 6.788 21.250 1.00 91.50 485 THR A CA 1
ATOM 3673 C C . THR A 1 485 ? -0.267 6.397 20.412 1.00 91.50 485 THR A C 1
ATOM 3675 O O . THR A 1 485 ? 0.596 5.671 20.907 1.00 91.50 485 THR A O 1
ATOM 3678 N N . GLY A 1 486 ? -0.186 6.835 19.152 1.00 91.62 486 GLY A N 1
ATOM 3679 C CA . GLY A 1 486 ? 0.820 6.373 18.189 1.00 91.62 486 GLY A CA 1
ATOM 3680 C C . GLY A 1 486 ? 0.601 4.935 17.697 1.00 91.62 486 GLY A C 1
ATOM 3681 O O . GLY A 1 486 ? 1.491 4.365 17.069 1.00 91.62 486 GLY A O 1
ATOM 3682 N N . THR A 1 487 ? -0.544 4.317 18.006 1.00 94.44 487 THR A N 1
ATOM 3683 C CA . THR A 1 487 ? -0.818 2.913 17.661 1.00 94.44 487 THR A CA 1
ATOM 3684 C C . THR A 1 487 ? -1.196 2.785 16.181 1.00 94.44 487 THR A C 1
ATOM 3686 O O . THR A 1 487 ? -2.062 3.536 15.731 1.00 94.44 487 THR A O 1
ATOM 3689 N N . PRO A 1 488 ? -0.629 1.837 15.410 1.00 96.19 488 PRO A N 1
ATOM 3690 C CA . PRO A 1 488 ? -1.007 1.665 14.009 1.00 96.19 488 PRO A CA 1
ATOM 3691 C C . PRO A 1 488 ? -2.446 1.156 13.829 1.00 96.19 488 PRO A C 1
ATOM 3693 O O . PRO A 1 488 ? -2.896 0.270 14.559 1.00 96.19 488 PRO A O 1
ATOM 3696 N N . ILE A 1 489 ? -3.158 1.681 12.826 1.00 95.81 489 ILE A N 1
ATOM 3697 C CA . ILE A 1 489 ? -4.572 1.374 12.558 1.00 95.81 489 ILE A CA 1
ATOM 3698 C C . ILE A 1 489 ? -4.692 0.521 11.292 1.00 95.81 489 ILE A C 1
ATOM 3700 O O . ILE A 1 489 ? -4.783 1.017 10.163 1.00 95.81 489 ILE A O 1
ATOM 3704 N N . SER A 1 490 ? -4.735 -0.793 11.502 1.00 95.25 490 SER A N 1
ATOM 3705 C CA . SER A 1 490 ? -5.012 -1.764 10.444 1.00 95.25 490 SER A CA 1
ATOM 3706 C C . SER A 1 490 ? -6.424 -1.611 9.873 1.00 95.25 490 SER A C 1
ATOM 3708 O O . SER A 1 490 ? -7.368 -1.295 10.597 1.00 95.25 490 SER A O 1
ATOM 3710 N N . GLY A 1 491 ? -6.587 -1.857 8.572 1.00 93.62 491 GLY A N 1
ATOM 3711 C CA . GLY A 1 491 ? -7.889 -1.769 7.907 1.00 93.62 491 GLY A CA 1
ATOM 3712 C C . GLY A 1 491 ? -8.302 -0.353 7.494 1.00 93.62 491 GLY A C 1
ATOM 3713 O O . GLY A 1 491 ? -9.391 -0.186 6.947 1.00 93.62 491 GLY A O 1
ATOM 3714 N N . THR A 1 492 ? -7.452 0.658 7.711 1.00 96.44 492 THR A N 1
ATOM 3715 C CA . THR A 1 492 ? -7.690 2.029 7.236 1.00 96.44 492 THR A CA 1
ATOM 3716 C C . THR A 1 492 ? -7.776 2.055 5.712 1.00 96.44 492 THR A C 1
ATOM 3718 O O . THR A 1 492 ? -6.797 1.750 5.033 1.00 96.44 492 THR A O 1
ATOM 3721 N N . LEU A 1 493 ? -8.926 2.449 5.164 1.00 97.12 493 LEU A N 1
ATOM 3722 C CA . LEU A 1 493 ? -9.090 2.695 3.733 1.00 97.12 493 LEU A CA 1
ATOM 3723 C C . LEU A 1 493 ? -8.470 4.053 3.398 1.00 97.12 493 LEU A C 1
ATOM 3725 O O . LEU A 1 493 ? -8.965 5.077 3.869 1.00 97.12 493 LEU A O 1
ATOM 3729 N N . VAL A 1 494 ? -7.428 4.060 2.568 1.00 97.56 494 VAL A N 1
ATOM 3730 C CA . VAL A 1 494 ? -6.764 5.276 2.074 1.00 97.56 494 VAL A CA 1
ATOM 3731 C C . VAL A 1 494 ? -7.090 5.451 0.594 1.00 97.56 494 VAL A C 1
ATOM 3733 O O . VAL A 1 494 ? -7.041 4.491 -0.177 1.00 97.56 494 VAL A O 1
ATOM 3736 N N . ARG A 1 495 ? -7.442 6.673 0.188 1.00 96.50 495 ARG A N 1
ATOM 3737 C CA . ARG A 1 495 ? -7.810 7.042 -1.185 1.00 96.50 495 ARG A CA 1
ATOM 3738 C C . ARG A 1 495 ? -7.072 8.295 -1.630 1.00 96.50 495 ARG A C 1
ATOM 3740 O O . ARG A 1 495 ? -7.311 9.357 -1.063 1.00 96.50 495 ARG A O 1
ATOM 3747 N N . ALA A 1 496 ? -6.266 8.197 -2.680 1.00 94.94 496 ALA A N 1
ATOM 3748 C CA . ALA A 1 496 ? -5.645 9.350 -3.328 1.00 94.94 496 ALA A CA 1
ATOM 3749 C C . ALA A 1 496 ? -6.435 9.720 -4.591 1.00 94.94 496 ALA A C 1
ATOM 3751 O O . ALA A 1 496 ? -6.739 8.852 -5.407 1.00 94.94 496 ALA A O 1
ATOM 3752 N N . THR A 1 497 ? -6.791 10.995 -4.743 1.00 93.38 497 THR A N 1
ATOM 3753 C CA . THR A 1 497 ? -7.596 11.519 -5.859 1.00 93.38 497 THR A CA 1
ATOM 3754 C C . THR A 1 497 ? -6.852 12.658 -6.551 1.00 93.38 497 THR A C 1
ATOM 3756 O O . THR A 1 497 ? -6.578 13.670 -5.911 1.00 93.38 497 THR A O 1
ATOM 3759 N N . LEU A 1 498 ? -6.512 12.486 -7.833 1.00 85.31 498 LEU A N 1
ATOM 3760 C CA . LEU A 1 498 ? -5.732 13.451 -8.634 1.00 85.31 498 LEU A CA 1
ATOM 3761 C C . LEU A 1 498 ? -6.619 14.538 -9.262 1.00 85.31 498 LEU A C 1
ATOM 3763 O O . LEU A 1 498 ? -6.222 15.686 -9.428 1.00 85.31 498 LEU A O 1
ATOM 3767 N N . SER A 1 499 ? -7.841 14.161 -9.630 1.00 76.81 499 SER A N 1
ATOM 3768 C CA . SER A 1 499 ? -8.844 15.021 -10.259 1.00 76.81 499 SER A CA 1
ATOM 3769 C C . SER A 1 499 ? -10.243 14.557 -9.849 1.00 76.81 499 SER A C 1
ATOM 3771 O O . SER A 1 499 ? -10.393 13.504 -9.232 1.00 76.81 499 SER A O 1
ATOM 3773 N N . SER A 1 500 ? -11.295 15.292 -10.215 1.00 67.69 500 SER A N 1
ATOM 3774 C CA . SER A 1 500 ? -12.680 14.969 -9.828 1.00 67.69 500 SER A CA 1
ATOM 3775 C C . SER A 1 500 ? -13.203 13.602 -10.306 1.00 67.69 500 SER A C 1
ATOM 3777 O O . SER A 1 500 ? -14.295 13.206 -9.897 1.00 67.69 500 SER A O 1
ATOM 3779 N N . THR A 1 501 ? -12.459 12.882 -11.153 1.00 68.06 501 THR A N 1
ATOM 3780 C CA . THR A 1 501 ? -12.862 11.589 -11.730 1.00 68.06 501 THR A CA 1
ATOM 3781 C C . THR A 1 501 ? -11.871 10.443 -11.516 1.00 68.06 501 THR A C 1
ATOM 3783 O O . THR A 1 501 ? -12.226 9.308 -11.828 1.00 68.06 501 THR A O 1
ATOM 3786 N N . GLN A 1 502 ? -10.650 10.693 -11.026 1.00 83.81 502 GLN A N 1
ATOM 3787 C CA . GLN A 1 502 ? -9.595 9.671 -10.963 1.00 83.81 502 GLN A CA 1
ATOM 3788 C C . GLN A 1 502 ? -9.075 9.476 -9.533 1.00 83.81 502 GLN A C 1
ATOM 3790 O O . GLN A 1 502 ? -8.439 10.362 -8.955 1.00 83.81 502 GLN A O 1
ATOM 3795 N N . THR A 1 503 ? -9.358 8.294 -8.979 1.00 91.00 503 THR A N 1
ATOM 3796 C CA . THR A 1 503 ? -9.072 7.918 -7.590 1.00 91.00 503 THR A CA 1
ATOM 3797 C C . THR A 1 503 ? -8.465 6.519 -7.527 1.00 91.00 503 THR A C 1
ATOM 3799 O O . THR A 1 503 ? -8.989 5.581 -8.126 1.00 91.00 503 THR A O 1
ATOM 3802 N N . TRP A 1 504 ? -7.421 6.373 -6.718 1.00 94.00 504 TRP A N 1
ATOM 3803 C CA . TRP A 1 504 ? -6.791 5.107 -6.350 1.00 94.00 504 TRP A CA 1
ATOM 3804 C C . TRP A 1 504 ? -7.073 4.819 -4.879 1.00 94.00 504 TRP A C 1
ATOM 3806 O O . TRP A 1 504 ? -7.254 5.747 -4.089 1.00 94.00 504 TRP A O 1
ATOM 3816 N N . SER A 1 505 ? -7.126 3.544 -4.492 1.00 95.50 505 SER A N 1
ATOM 3817 C CA . SER A 1 505 ? -7.444 3.158 -3.116 1.00 95.50 505 SER A CA 1
ATOM 3818 C C . SER A 1 505 ? -6.692 1.922 -2.652 1.00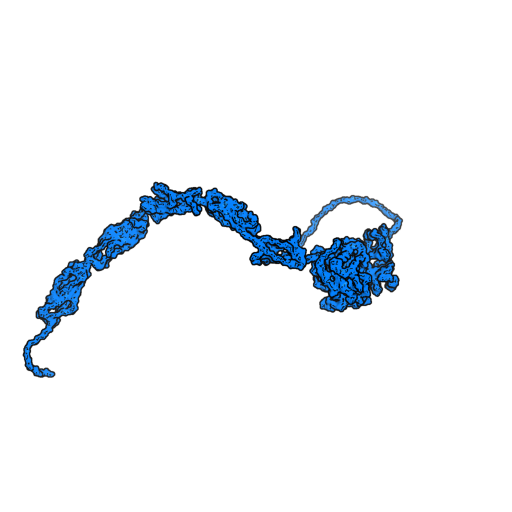 95.50 505 SER A C 1
ATOM 3820 O O . SER A 1 505 ? -6.614 0.944 -3.391 1.00 95.50 505 SER A O 1
ATOM 3822 N N . THR A 1 506 ? -6.250 1.940 -1.400 1.00 96.94 506 THR A N 1
ATOM 3823 C CA . THR A 1 506 ? -5.579 0.827 -0.722 1.00 96.94 506 THR A CA 1
ATOM 3824 C C . THR A 1 506 ? -6.124 0.674 0.699 1.00 96.94 506 THR A C 1
ATOM 3826 O O . THR A 1 506 ? -6.878 1.524 1.179 1.00 96.94 506 THR A O 1
ATOM 3829 N N . VAL A 1 507 ? -5.734 -0.396 1.388 1.00 96.44 507 VAL A N 1
ATOM 3830 C CA . VAL A 1 507 ? -6.083 -0.628 2.794 1.00 96.44 507 VAL A CA 1
ATOM 3831 C C . VAL A 1 507 ? -4.806 -0.850 3.597 1.00 96.44 507 VAL A C 1
ATOM 3833 O O . VAL A 1 507 ? -3.978 -1.673 3.216 1.00 96.44 507 VAL A O 1
ATOM 3836 N N . ALA A 1 508 ? -4.657 -0.129 4.708 1.00 95.44 508 ALA A N 1
ATOM 3837 C CA . ALA A 1 508 ? -3.510 -0.253 5.600 1.00 95.44 508 ALA A CA 1
ATOM 3838 C C . ALA A 1 508 ? -3.385 -1.674 6.184 1.00 95.44 508 ALA A C 1
ATOM 3840 O O . ALA A 1 508 ? -4.369 -2.265 6.650 1.00 95.44 508 ALA A O 1
ATOM 3841 N N . ALA A 1 509 ? -2.162 -2.203 6.176 1.00 94.25 509 ALA A N 1
ATOM 3842 C CA . ALA A 1 509 ? -1.816 -3.541 6.637 1.00 94.25 509 ALA A CA 1
ATOM 3843 C C . ALA A 1 509 ? -1.877 -3.675 8.175 1.00 94.25 509 ALA A C 1
ATOM 3845 O O . ALA A 1 509 ? -2.347 -2.790 8.891 1.00 94.25 509 ALA A O 1
ATOM 3846 N N . ALA A 1 510 ? -1.470 -4.828 8.715 1.00 91.56 510 ALA A N 1
ATOM 3847 C CA . ALA A 1 510 ? -1.552 -5.123 10.154 1.00 91.56 510 ALA A CA 1
ATOM 3848 C C . ALA A 1 510 ? -0.670 -4.211 11.033 1.00 91.56 510 ALA A C 1
ATOM 3850 O O . ALA A 1 510 ? -0.946 -4.044 12.218 1.00 91.56 510 ALA A O 1
ATOM 3851 N N . ASP A 1 511 ? 0.369 -3.622 10.447 1.00 94.12 511 ASP A N 1
ATOM 3852 C CA . ASP A 1 511 ? 1.291 -2.641 11.027 1.00 94.12 511 ASP A CA 1
ATOM 3853 C C . ASP A 1 511 ? 0.896 -1.186 10.709 1.00 94.12 511 ASP A C 1
ATOM 3855 O O . ASP A 1 511 ? 1.684 -0.272 10.936 1.00 94.12 511 ASP A O 1
ATOM 3859 N N . GLY A 1 512 ? -0.312 -0.967 10.174 1.00 93.19 512 GLY A N 1
ATOM 3860 C CA . GLY A 1 512 ? -0.835 0.339 9.769 1.00 93.19 512 GLY A CA 1
ATOM 3861 C C . GLY A 1 512 ? -0.175 0.940 8.526 1.00 93.19 512 GLY A C 1
ATOM 3862 O O . GLY A 1 512 ? -0.579 2.026 8.113 1.00 93.19 512 GLY A O 1
ATOM 3863 N N . VAL A 1 513 ? 0.801 0.272 7.904 1.00 96.94 513 VAL A N 1
ATOM 3864 C CA . VAL A 1 513 ? 1.457 0.785 6.696 1.00 96.94 513 VAL A CA 1
ATOM 3865 C C . VAL A 1 513 ? 0.530 0.623 5.494 1.00 96.94 513 VAL A C 1
ATOM 3867 O O . VAL A 1 513 ? -0.120 -0.412 5.323 1.00 96.94 513 VAL A O 1
ATOM 3870 N N . TYR A 1 514 ? 0.452 1.651 4.654 1.00 96.81 514 TYR A N 1
ATOM 3871 C CA . TYR A 1 514 ? -0.291 1.623 3.399 1.00 96.81 514 TYR A CA 1
ATOM 3872 C C . TYR A 1 514 ? 0.627 1.923 2.209 1.00 96.81 514 TYR A C 1
ATOM 3874 O O . TYR A 1 514 ? 1.603 2.669 2.318 1.00 96.81 514 TYR A O 1
ATOM 3882 N N . HIS A 1 515 ? 0.288 1.345 1.059 1.00 95.94 515 HIS A N 1
ATOM 3883 C CA . HIS A 1 515 ? 0.997 1.534 -0.203 1.00 95.94 515 HIS A CA 1
ATOM 3884 C C . HIS A 1 515 ? -0.017 1.807 -1.320 1.00 95.94 515 HIS A C 1
ATOM 3886 O O . HIS A 1 515 ? -0.983 1.055 -1.492 1.00 95.94 515 HIS A O 1
ATOM 3892 N N . LEU A 1 516 ? 0.170 2.929 -2.013 1.00 91.94 516 LEU A N 1
ATOM 3893 C CA . LEU A 1 516 ? -0.541 3.339 -3.219 1.00 91.94 516 LEU A CA 1
ATOM 3894 C C . LEU A 1 516 ? 0.490 3.481 -4.338 1.00 91.94 516 LEU A C 1
ATOM 3896 O O . LEU A 1 516 ? 1.118 4.528 -4.500 1.00 91.94 516 LEU A O 1
ATOM 3900 N N . ASP A 1 517 ? 0.645 2.404 -5.091 1.00 86.25 517 ASP A N 1
ATOM 3901 C CA . ASP A 1 517 ? 1.509 2.286 -6.255 1.00 86.25 517 ASP A CA 1
ATOM 3902 C C . ASP A 1 517 ? 0.879 1.296 -7.258 1.00 86.25 517 ASP A C 1
ATOM 3904 O O . ASP A 1 517 ? 0.232 0.331 -6.838 1.00 86.25 517 ASP A O 1
ATOM 3908 N N . PRO A 1 518 ? 1.006 1.530 -8.578 1.00 84.25 518 PRO A N 1
ATOM 3909 C CA . PRO A 1 518 ? 1.504 2.751 -9.217 1.00 84.25 518 PRO A CA 1
ATOM 3910 C C . PRO A 1 518 ? 0.488 3.916 -9.172 1.00 84.25 518 PRO A C 1
ATOM 3912 O O . PRO A 1 518 ? -0.721 3.717 -9.317 1.00 84.25 518 PRO A O 1
ATOM 3915 N N . LEU A 1 519 ? 0.987 5.149 -9.034 1.00 83.00 519 LEU A N 1
ATOM 3916 C CA . LEU A 1 519 ? 0.242 6.404 -9.205 1.00 83.00 519 LEU A CA 1
ATOM 3917 C C . LEU A 1 519 ? 0.874 7.254 -10.324 1.00 83.00 519 LEU A C 1
ATOM 3919 O O . LEU A 1 519 ? 2.095 7.286 -10.435 1.00 83.00 519 LEU A O 1
ATOM 3923 N N . PRO A 1 520 ? 0.102 8.015 -11.116 1.00 80.88 520 PRO A N 1
ATOM 3924 C CA . PRO A 1 520 ? 0.653 9.097 -11.932 1.00 80.88 520 PRO A CA 1
ATOM 3925 C C . PRO A 1 520 ? 1.361 10.165 -11.085 1.00 80.88 520 PRO A C 1
ATOM 3927 O O . PRO A 1 520 ? 0.958 10.429 -9.946 1.00 80.88 520 PRO A O 1
ATOM 3930 N N . GLY A 1 521 ? 2.361 10.841 -11.653 1.00 80.38 521 GLY A N 1
ATOM 3931 C CA . GLY A 1 521 ? 2.885 12.075 -11.068 1.00 80.38 521 GLY A CA 1
ATOM 3932 C C . GLY A 1 521 ? 1.793 13.151 -10.978 1.00 80.38 521 GLY A C 1
ATOM 3933 O O . GLY A 1 521 ? 0.980 13.296 -11.890 1.00 80.38 521 GLY A O 1
ATOM 3934 N N . GLY A 1 522 ? 1.739 13.898 -9.873 1.00 84.12 522 GLY A N 1
ATOM 3935 C CA . GLY A 1 522 ? 0.780 14.991 -9.710 1.00 84.12 522 GLY A CA 1
ATOM 3936 C C . GLY A 1 522 ? 0.393 15.306 -8.267 1.00 84.12 522 GLY A C 1
ATOM 3937 O O . GLY A 1 522 ? 0.987 14.814 -7.308 1.00 84.12 522 GLY A O 1
ATOM 3938 N N . THR A 1 523 ? -0.623 16.154 -8.123 1.00 89.50 523 THR A N 1
ATOM 3939 C CA . THR A 1 523 ? -1.076 16.696 -6.836 1.00 89.50 523 THR A CA 1
ATOM 3940 C C . THR A 1 523 ? -2.396 16.059 -6.418 1.00 89.50 523 THR A C 1
ATOM 3942 O O . THR A 1 523 ? -3.410 16.219 -7.091 1.00 89.50 523 THR A O 1
ATOM 3945 N N . TYR A 1 524 ? -2.392 15.360 -5.288 1.00 93.31 524 TYR A N 1
ATOM 3946 C CA . TYR A 1 524 ? -3.510 14.550 -4.821 1.00 93.31 524 TYR A CA 1
ATOM 3947 C C . TYR A 1 524 ? -4.236 15.180 -3.632 1.00 93.31 524 TYR A C 1
ATOM 3949 O O . TYR A 1 524 ? -3.622 15.700 -2.697 1.00 93.31 524 TYR A O 1
ATOM 3957 N N . THR A 1 525 ? -5.559 15.024 -3.605 1.00 95.25 525 THR A N 1
ATOM 3958 C CA . THR A 1 525 ? -6.320 15.007 -2.353 1.00 95.25 525 THR A CA 1
ATOM 3959 C C . THR A 1 525 ? -6.333 13.577 -1.822 1.00 95.25 525 THR A C 1
ATOM 3961 O O . THR A 1 525 ? -6.911 12.677 -2.439 1.00 95.25 525 THR A O 1
ATOM 3964 N N . VAL A 1 526 ? -5.691 13.354 -0.678 1.00 96.44 526 VAL A N 1
ATOM 3965 C CA . VAL A 1 526 ? -5.649 12.060 0.009 1.00 96.44 526 VAL A CA 1
ATOM 3966 C C . VAL A 1 526 ? -6.677 12.067 1.129 1.00 96.44 526 VAL A C 1
ATOM 3968 O O . VAL A 1 526 ? -6.634 12.911 2.018 1.00 96.44 526 VAL A O 1
ATOM 3971 N N . THR A 1 527 ? -7.600 11.114 1.102 1.00 96.44 527 THR A N 1
ATOM 3972 C CA . THR A 1 527 ? -8.598 10.896 2.154 1.00 96.44 527 THR A CA 1
ATOM 3973 C C . THR A 1 527 ? -8.354 9.553 2.826 1.00 96.44 527 THR A C 1
ATOM 3975 O O . THR A 1 527 ? -7.920 8.604 2.172 1.00 96.44 527 THR A O 1
ATOM 3978 N N . ALA A 1 528 ? -8.637 9.455 4.122 1.00 96.31 528 ALA A N 1
ATOM 3979 C CA . ALA A 1 528 ? -8.561 8.190 4.840 1.00 96.31 528 ALA A CA 1
ATOM 3980 C C . ALA A 1 528 ? -9.719 8.021 5.823 1.00 96.31 528 ALA A C 1
ATOM 3982 O O . ALA A 1 528 ? -10.187 8.986 6.428 1.00 96.31 528 ALA A O 1
ATOM 3983 N N . SER A 1 529 ? -10.175 6.781 5.973 1.00 94.00 529 SER A N 1
ATOM 3984 C CA . SER A 1 529 ? -11.284 6.414 6.853 1.00 94.00 529 SER A CA 1
ATOM 3985 C C . SER A 1 529 ? -11.051 5.043 7.481 1.00 94.00 529 SER A C 1
ATOM 3987 O O . SER A 1 529 ? -10.775 4.078 6.763 1.00 94.00 529 SER A O 1
ATOM 3989 N N . ALA A 1 530 ? -11.241 4.946 8.794 1.00 92.56 530 ALA A N 1
ATOM 3990 C CA . ALA A 1 530 ? -11.247 3.694 9.545 1.00 92.56 530 ALA A CA 1
ATOM 3991 C C . ALA A 1 530 ? -12.458 3.664 10.502 1.00 92.56 530 ALA A C 1
ATOM 3993 O O . ALA A 1 530 ? -12.913 4.727 10.931 1.00 92.56 530 ALA A O 1
ATOM 3994 N N . PRO A 1 531 ? -13.006 2.484 10.852 1.00 87.31 531 PRO A N 1
ATOM 3995 C CA . PRO A 1 531 ? -14.085 2.383 11.836 1.00 87.31 531 PRO A CA 1
ATOM 3996 C C . PRO A 1 531 ? -13.685 2.997 13.184 1.00 87.31 531 PRO A C 1
ATOM 3998 O O . PRO A 1 531 ? -12.570 2.772 13.642 1.00 87.31 531 PRO A O 1
ATOM 4001 N N . ALA A 1 532 ? -14.599 3.737 13.820 1.00 83.44 532 ALA A N 1
ATOM 4002 C CA . ALA A 1 532 ? -14.368 4.494 15.059 1.00 83.44 532 ALA A CA 1
ATOM 4003 C C . ALA A 1 532 ? -13.308 5.621 14.985 1.00 83.44 532 ALA A C 1
ATOM 4005 O O . ALA A 1 532 ? -12.924 6.160 16.022 1.00 83.44 532 ALA A O 1
ATOM 4006 N N . TYR A 1 533 ? -12.898 6.048 13.784 1.00 89.25 533 TYR A N 1
ATOM 4007 C CA . TYR A 1 533 ? -12.033 7.213 13.563 1.00 89.25 533 TYR A CA 1
ATOM 4008 C C . TYR A 1 533 ? -12.722 8.275 12.697 1.00 89.25 533 TYR A C 1
ATOM 4010 O O . TYR A 1 533 ? -13.476 7.954 11.777 1.00 89.25 533 TYR A O 1
ATOM 4018 N N . LEU A 1 534 ? -12.454 9.552 12.982 1.00 87.50 534 LEU A N 1
ATOM 4019 C CA . LEU A 1 534 ? -12.892 10.664 12.137 1.00 87.50 534 LEU A CA 1
ATOM 4020 C C . LEU A 1 534 ? -12.173 10.607 10.775 1.00 87.50 534 LEU A C 1
ATOM 4022 O O . LEU A 1 534 ? -10.995 10.244 10.725 1.00 87.50 534 LEU A O 1
ATOM 4026 N N . PRO A 1 535 ? -12.844 10.968 9.664 1.00 91.19 535 PRO A N 1
ATOM 4027 C CA . PRO A 1 535 ? -12.223 10.952 8.346 1.00 91.19 535 PRO A CA 1
ATOM 4028 C C . PRO A 1 535 ? -11.108 11.999 8.252 1.00 91.19 535 PRO A C 1
ATOM 4030 O O . PRO A 1 535 ? -11.295 13.166 8.598 1.00 91.19 535 PRO A O 1
ATOM 4033 N N . TYR A 1 536 ? -9.958 11.585 7.730 1.00 95.31 536 TYR A N 1
ATOM 4034 C CA . TYR A 1 536 ? -8.824 12.462 7.450 1.00 95.31 536 TYR A CA 1
ATOM 4035 C C . TYR A 1 536 ? -8.852 12.934 5.995 1.00 95.31 536 TYR A C 1
ATOM 4037 O O . TYR A 1 536 ? -9.294 12.211 5.097 1.00 95.31 536 TYR A O 1
ATOM 4045 N N . THR A 1 537 ? -8.368 14.149 5.739 1.00 95.81 537 THR A N 1
ATOM 4046 C CA . THR A 1 537 ? -8.153 14.678 4.386 1.00 95.81 537 THR A CA 1
ATOM 4047 C C . THR A 1 537 ? -6.907 15.558 4.357 1.00 95.81 537 THR A C 1
ATOM 4049 O O . THR A 1 537 ? -6.853 16.573 5.049 1.00 95.81 537 THR A O 1
ATOM 4052 N N . ALA A 1 538 ? -5.941 15.201 3.514 1.00 94.88 538 ALA A N 1
ATOM 4053 C CA . ALA A 1 538 ? -4.830 16.052 3.110 1.00 94.88 538 ALA A CA 1
ATOM 4054 C C . ALA A 1 538 ? -5.066 16.530 1.673 1.00 94.88 538 ALA A C 1
ATOM 4056 O O . ALA A 1 538 ? -5.300 15.722 0.775 1.00 94.88 538 ALA A O 1
ATOM 4057 N N . SER A 1 539 ? -5.015 17.841 1.458 1.00 93.44 539 SER A N 1
ATOM 4058 C CA . SER A 1 539 ? -4.951 18.427 0.113 1.00 93.44 539 SER A CA 1
ATOM 4059 C C . SER A 1 539 ? -3.493 18.649 -0.285 1.00 93.44 539 SER A C 1
ATOM 4061 O O . SER A 1 539 ? -2.608 18.612 0.568 1.00 93.44 539 SER A O 1
ATOM 4063 N N . ASP A 1 540 ? -3.262 18.895 -1.572 1.00 92.12 540 ASP A N 1
ATOM 4064 C CA . ASP A 1 540 ? -1.969 19.326 -2.111 1.00 92.12 540 ASP A CA 1
ATOM 4065 C C . ASP A 1 540 ? -0.801 18.339 -1.888 1.00 92.12 540 ASP A C 1
ATOM 4067 O O . ASP A 1 540 ? 0.367 18.724 -1.821 1.00 92.12 540 ASP A O 1
ATOM 4071 N N . VAL A 1 541 ? -1.104 17.036 -1.805 1.00 92.44 541 VAL A N 1
ATOM 4072 C CA . VAL A 1 541 ? -0.104 15.971 -1.630 1.00 92.44 541 VAL A CA 1
ATOM 4073 C C . VAL A 1 541 ? 0.570 15.686 -2.970 1.00 92.44 541 VAL A C 1
ATOM 4075 O O . VAL A 1 541 ? 0.001 15.019 -3.832 1.00 92.44 541 VAL A O 1
ATOM 4078 N N . VAL A 1 542 ? 1.788 16.190 -3.158 1.00 90.12 542 VAL A N 1
ATOM 4079 C CA . VAL A 1 542 ? 2.546 15.990 -4.400 1.00 90.12 542 VAL A CA 1
ATOM 4080 C C . VAL A 1 542 ? 3.185 14.598 -4.418 1.00 90.12 542 VAL A C 1
ATOM 4082 O O . VAL A 1 542 ? 4.124 14.318 -3.668 1.00 90.12 542 VAL A O 1
ATOM 4085 N N . ALA A 1 543 ? 2.696 13.726 -5.297 1.00 87.81 543 ALA A N 1
ATOM 4086 C CA . ALA A 1 543 ? 3.366 12.485 -5.667 1.00 87.81 543 ALA A CA 1
ATOM 4087 C C . ALA A 1 543 ? 4.242 12.771 -6.895 1.00 87.81 543 ALA A C 1
ATOM 4089 O O . ALA A 1 543 ? 3.737 13.148 -7.952 1.00 87.81 543 ALA A O 1
ATOM 4090 N N . VAL A 1 544 ? 5.561 12.659 -6.748 1.00 81.38 544 VAL A N 1
ATOM 4091 C CA . VAL A 1 544 ? 6.506 12.947 -7.840 1.00 81.38 544 VAL A CA 1
ATOM 4092 C C . VAL A 1 544 ? 6.755 11.668 -8.635 1.00 81.38 544 VAL A C 1
ATOM 4094 O O . VAL A 1 544 ? 7.015 10.625 -8.035 1.00 81.38 544 VAL A O 1
ATOM 4097 N N . ALA A 1 545 ? 6.689 11.757 -9.966 1.00 75.06 545 ALA A N 1
ATOM 4098 C CA . ALA A 1 545 ? 6.988 10.651 -10.875 1.00 75.06 545 ALA A CA 1
ATOM 4099 C C . ALA A 1 545 ? 8.344 9.997 -10.531 1.00 75.06 545 ALA A C 1
ATOM 4101 O O . ALA A 1 545 ? 9.305 10.680 -10.159 1.00 75.06 545 ALA A O 1
ATOM 4102 N N . GLY A 1 546 ? 8.392 8.664 -10.558 1.00 72.88 546 GLY A N 1
ATOM 4103 C CA . GLY A 1 546 ? 9.565 7.860 -10.198 1.00 72.88 546 GLY A CA 1
ATOM 4104 C C . GLY A 1 546 ? 10.014 7.945 -8.731 1.00 72.88 546 GLY A C 1
ATOM 4105 O O . GLY A 1 546 ? 11.102 7.472 -8.401 1.00 72.88 546 GLY A O 1
ATOM 4106 N N . LYS A 1 547 ? 9.231 8.554 -7.826 1.00 81.69 547 LYS A N 1
ATOM 4107 C CA . LYS A 1 547 ? 9.581 8.695 -6.401 1.00 81.69 547 LYS A CA 1
ATOM 4108 C C . LYS A 1 547 ? 8.488 8.165 -5.484 1.00 81.69 547 LYS A C 1
ATOM 4110 O O . LYS A 1 547 ? 7.302 8.161 -5.809 1.00 81.69 547 LYS A O 1
ATOM 4115 N N . THR A 1 548 ? 8.906 7.776 -4.284 1.00 89.25 548 THR A N 1
ATOM 4116 C CA . THR A 1 548 ? 8.007 7.510 -3.163 1.00 89.25 548 THR A CA 1
ATOM 4117 C C . THR A 1 548 ? 7.831 8.770 -2.327 1.00 89.25 548 THR A C 1
ATOM 4119 O O . THR A 1 548 ? 8.765 9.226 -1.667 1.00 89.25 548 THR A O 1
ATOM 4122 N N . THR A 1 549 ? 6.621 9.322 -2.343 1.00 92.69 549 THR A N 1
ATOM 4123 C CA . THR A 1 549 ? 6.176 10.332 -1.381 1.00 92.69 549 THR A CA 1
ATOM 4124 C C . THR A 1 549 ? 5.694 9.619 -0.119 1.00 92.69 549 THR A C 1
ATOM 4126 O O . THR A 1 549 ? 4.889 8.690 -0.192 1.00 92.69 549 THR A O 1
ATOM 4129 N N . THR A 1 550 ? 6.153 10.071 1.048 1.00 95.62 550 THR A N 1
ATOM 4130 C CA . THR A 1 550 ? 5.665 9.581 2.344 1.00 95.62 550 THR A CA 1
ATOM 4131 C C . THR A 1 550 ? 4.673 10.571 2.952 1.00 95.62 550 THR A C 1
ATOM 4133 O O . THR A 1 550 ? 4.978 11.757 3.077 1.00 95.62 550 THR A O 1
ATOM 4136 N N . LEU A 1 551 ? 3.507 10.078 3.364 1.00 96.88 551 LEU A N 1
ATOM 4137 C CA . LEU A 1 551 ? 2.478 10.805 4.103 1.00 96.88 551 LEU A CA 1
ATOM 4138 C C . LEU A 1 551 ? 1.951 9.912 5.230 1.00 96.88 551 LEU A C 1
ATOM 4140 O O . LEU A 1 551 ? 1.137 9.019 4.995 1.00 96.88 551 LEU A O 1
ATOM 4144 N N . ASP A 1 552 ? 2.372 10.171 6.462 1.00 97.25 552 ASP A N 1
ATOM 4145 C CA . ASP A 1 552 ? 1.755 9.527 7.620 1.00 97.25 552 ASP A CA 1
ATOM 4146 C C . ASP A 1 552 ? 0.383 10.158 7.905 1.00 97.25 552 ASP A C 1
ATOM 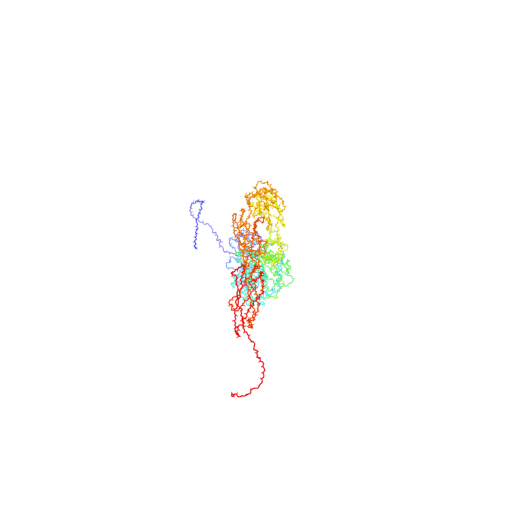4148 O O . ASP A 1 552 ? 0.197 11.372 7.795 1.00 97.25 552 ASP A O 1
ATOM 4152 N N . ILE A 1 553 ? -0.592 9.316 8.243 1.00 97.56 553 ILE A N 1
ATOM 4153 C CA . ILE A 1 553 ? -2.008 9.664 8.365 1.00 97.56 553 ILE A CA 1
ATOM 4154 C C . ILE A 1 553 ? -2.410 9.566 9.845 1.00 97.56 553 ILE A C 1
ATOM 4156 O O . ILE A 1 553 ? -2.736 8.472 10.320 1.00 97.56 553 ILE A O 1
ATOM 4160 N N . PRO A 1 554 ? -2.396 10.689 10.588 1.00 96.81 554 PRO A N 1
ATOM 4161 C CA . PRO A 1 554 ? -2.894 10.734 11.955 1.00 96.81 554 PRO A CA 1
ATOM 4162 C C . PRO A 1 554 ? -4.426 10.734 11.950 1.00 96.81 554 PRO A C 1
ATOM 4164 O O . PRO A 1 554 ? -5.064 11.691 11.504 1.00 96.81 554 PRO A O 1
ATOM 4167 N N . LEU A 1 555 ? -5.027 9.669 12.472 1.00 94.12 555 LEU A N 1
ATOM 4168 C CA . LEU A 1 555 ? -6.469 9.557 12.662 1.00 94.12 555 LEU A CA 1
ATOM 4169 C C . LEU A 1 555 ? -6.839 9.871 14.115 1.00 94.12 555 LEU A C 1
ATOM 4171 O O . LEU A 1 555 ? -6.268 9.323 15.058 1.00 94.12 555 LEU A O 1
ATOM 4175 N N . GLN A 1 556 ? -7.836 10.738 14.288 1.00 91.25 556 GLN A N 1
ATOM 4176 C CA . GLN A 1 556 ? -8.433 11.047 15.586 1.00 91.25 556 GLN A CA 1
ATOM 4177 C C . GLN A 1 556 ? -9.569 10.061 15.866 1.00 91.25 556 GLN A C 1
ATOM 4179 O O . GLN A 1 556 ? -10.505 9.961 15.067 1.00 91.25 556 GLN A O 1
ATOM 4184 N N . ALA A 1 557 ? -9.504 9.340 16.987 1.00 84.62 557 ALA A N 1
ATOM 4185 C CA . ALA A 1 557 ? -10.600 8.472 17.414 1.00 84.62 557 ALA A CA 1
ATOM 4186 C C . ALA A 1 557 ? -11.886 9.295 17.608 1.00 84.62 557 ALA A C 1
ATOM 4188 O O . ALA A 1 557 ? -11.845 10.401 18.157 1.00 84.62 557 ALA A O 1
ATOM 4189 N N . VAL A 1 558 ? -13.030 8.765 17.165 1.00 76.12 558 VAL A N 1
ATOM 4190 C CA . VAL A 1 558 ? -14.338 9.390 17.410 1.00 76.12 558 VAL A CA 1
ATOM 4191 C C . VAL A 1 558 ? -14.572 9.419 18.926 1.00 76.12 558 VAL A C 1
ATOM 4193 O O . VAL A 1 558 ? -14.446 8.372 19.569 1.00 76.12 558 VAL A O 1
ATOM 4196 N N . PRO A 1 559 ? -14.912 10.577 19.527 1.00 68.00 559 PRO A N 1
ATOM 4197 C CA . PRO A 1 559 ? -15.230 10.650 20.949 1.00 68.00 559 PRO A CA 1
ATOM 4198 C C . PRO A 1 559 ? -16.335 9.654 21.311 1.00 68.00 559 PRO A C 1
ATOM 4200 O O . PRO A 1 559 ? -17.382 9.620 20.668 1.00 68.00 559 PRO A O 1
ATOM 4203 N N . ALA A 1 560 ? -16.105 8.832 22.336 1.00 63.66 560 ALA A N 1
ATOM 4204 C CA . ALA A 1 560 ? -17.040 7.775 22.699 1.00 63.66 560 ALA A CA 1
ATOM 4205 C C . ALA A 1 560 ? -18.399 8.354 23.138 1.00 63.66 560 ALA A C 1
ATOM 4207 O O . ALA A 1 560 ? -18.505 8.974 24.201 1.00 63.66 560 ALA A O 1
ATOM 4208 N N . MET A 1 561 ? -19.444 8.108 22.338 1.00 76.44 561 MET A N 1
ATOM 4209 C CA . MET A 1 561 ? -20.828 8.442 22.680 1.00 76.44 561 MET A CA 1
ATOM 4210 C C . MET A 1 561 ? -21.180 7.885 24.064 1.00 76.44 561 MET A C 1
ATOM 4212 O O . MET A 1 561 ? -21.025 6.691 24.336 1.00 76.44 561 MET A O 1
ATOM 4216 N N . THR A 1 562 ? -21.726 8.741 24.926 1.00 81.69 562 THR A N 1
ATOM 4217 C CA . THR A 1 562 ? -22.199 8.340 26.255 1.00 81.69 562 THR A CA 1
ATOM 4218 C C . THR A 1 562 ? -23.721 8.306 26.266 1.00 81.69 562 THR A C 1
ATOM 4220 O O . THR A 1 562 ? -24.386 9.314 26.510 1.00 81.69 562 THR A O 1
ATOM 4223 N N . ALA A 1 563 ? -24.280 7.121 26.007 1.00 88.00 563 ALA A N 1
ATOM 4224 C CA . ALA A 1 563 ? -25.716 6.897 26.124 1.00 88.00 563 ALA A CA 1
ATOM 4225 C C . ALA A 1 563 ? -26.200 7.190 27.553 1.00 88.00 563 ALA A C 1
ATOM 4227 O O . ALA A 1 563 ? -25.620 6.706 28.529 1.00 88.00 563 ALA A O 1
ATOM 4228 N N . SER A 1 564 ? -27.288 7.949 27.687 1.00 92.19 564 SER A N 1
ATOM 4229 C CA . SER A 1 564 ? -27.936 8.199 28.978 1.00 92.19 564 SER A CA 1
ATOM 4230 C C . SER A 1 564 ? -29.419 8.544 28.820 1.00 92.19 564 SER A C 1
ATOM 4232 O O . SER A 1 564 ? -29.859 8.996 27.763 1.00 92.19 564 SER A O 1
ATOM 4234 N N . PHE A 1 565 ? -30.208 8.315 29.872 1.00 95.25 565 PHE A N 1
ATOM 4235 C CA . PHE A 1 565 ? -31.601 8.750 29.941 1.00 95.25 565 PHE A CA 1
ATOM 4236 C C . PHE A 1 565 ? -32.061 8.952 31.386 1.00 95.25 565 PHE A C 1
ATOM 4238 O O . PHE A 1 565 ? -31.469 8.419 32.327 1.00 95.25 565 PHE A O 1
ATOM 4245 N N . VAL A 1 566 ? -33.176 9.663 31.541 1.00 94.38 566 VAL A N 1
ATOM 4246 C CA . VAL A 1 566 ? -33.962 9.744 32.780 1.00 94.38 566 VAL A CA 1
ATOM 4247 C C . VAL A 1 566 ? -35.393 9.253 32.540 1.00 94.38 566 VAL A C 1
ATOM 4249 O O . VAL A 1 566 ? -35.836 9.131 31.397 1.00 94.38 566 VAL A O 1
ATOM 4252 N N . SER A 1 567 ? -36.128 8.957 33.612 1.00 92.62 567 SER A N 1
ATOM 4253 C CA . SER A 1 567 ? -37.536 8.542 33.538 1.00 92.62 567 SER A CA 1
ATOM 4254 C C . SER A 1 567 ? -38.368 9.157 34.664 1.00 92.62 567 SER A C 1
ATOM 4256 O O . SER A 1 567 ? -37.792 9.582 35.664 1.00 92.62 567 SER A O 1
ATOM 4258 N N . SER A 1 568 ? -39.698 9.179 34.526 1.00 90.81 568 SER A N 1
ATOM 4259 C CA . SER A 1 568 ? -40.625 9.638 35.580 1.00 90.81 568 SER A CA 1
ATOM 4260 C C . SER A 1 568 ? -40.686 8.728 36.813 1.00 90.81 568 SER A C 1
ATOM 4262 O O . SER A 1 568 ? -41.163 9.169 37.854 1.00 90.81 568 SER A O 1
ATOM 4264 N N . SER A 1 569 ? -40.180 7.496 36.696 1.00 87.31 569 SER A N 1
ATOM 4265 C CA . SER A 1 569 ? -40.154 6.480 37.751 1.00 87.31 569 SER A CA 1
ATOM 4266 C C . SER A 1 569 ? -39.620 7.015 39.093 1.00 87.31 569 SER A C 1
ATOM 4268 O O . SER A 1 569 ? -38.583 7.686 39.111 1.00 87.31 569 SER A O 1
ATOM 4270 N N . PRO A 1 570 ? -40.214 6.623 40.237 1.00 86.44 570 PRO A N 1
ATOM 4271 C CA . PRO A 1 570 ? -41.218 5.565 40.380 1.00 86.44 570 PRO A CA 1
ATOM 4272 C C . PRO A 1 570 ? -42.639 5.974 39.980 1.00 86.44 570 PRO A C 1
ATOM 4274 O O . PRO A 1 570 ? -43.107 7.051 40.334 1.00 86.44 570 PRO A O 1
ATOM 4277 N N . ASP A 1 571 ? -43.339 5.055 39.315 1.00 86.81 571 ASP A N 1
ATOM 4278 C CA . ASP A 1 571 ? -44.720 5.230 38.855 1.00 86.81 571 ASP A CA 1
ATOM 4279 C C . ASP A 1 571 ? -45.662 4.227 39.560 1.00 86.81 571 ASP A C 1
ATOM 4281 O O . ASP A 1 571 ? -45.228 3.227 40.146 1.00 86.81 571 ASP A O 1
ATOM 4285 N N . TRP A 1 572 ? -46.974 4.458 39.491 1.00 85.62 572 TRP A N 1
ATOM 4286 C CA . TRP A 1 572 ? -47.982 3.506 39.975 1.00 85.62 572 TRP A CA 1
ATOM 4287 C C . TRP A 1 572 ? -48.504 2.588 38.862 1.00 85.62 572 TRP A C 1
ATOM 4289 O O . TRP A 1 572 ? -48.500 2.938 37.683 1.00 85.62 572 TRP A O 1
ATOM 4299 N N . LEU A 1 573 ? -49.007 1.406 39.231 1.00 86.31 573 LEU A N 1
ATOM 4300 C CA . LEU A 1 573 ? -49.633 0.465 38.298 1.00 86.31 573 LEU A CA 1
ATOM 4301 C C . LEU A 1 573 ? -50.747 1.139 37.475 1.00 86.31 573 LEU A C 1
ATOM 4303 O O . LEU A 1 573 ? -51.778 1.533 38.020 1.00 86.31 573 LEU A O 1
ATOM 4307 N N . GLY A 1 574 ? -50.553 1.208 36.156 1.00 80.38 574 GLY A N 1
ATOM 4308 C CA . GLY A 1 574 ? -51.480 1.848 35.217 1.00 80.38 574 GLY A CA 1
ATOM 4309 C C . GLY A 1 574 ? -51.201 3.327 34.919 1.00 80.38 574 GLY A C 1
ATOM 4310 O O . GLY A 1 574 ? -51.914 3.906 34.101 1.00 80.38 574 GLY A O 1
ATOM 4311 N N . GLU A 1 575 ? -50.183 3.942 35.527 1.00 87.50 575 GLU A N 1
ATOM 4312 C CA . GLU A 1 575 ? -49.686 5.260 35.111 1.00 87.50 575 GLU A CA 1
ATOM 4313 C C . GLU A 1 575 ? -48.759 5.160 33.885 1.00 87.50 575 GLU A C 1
ATOM 4315 O O . GLU A 1 575 ? -48.325 4.079 33.477 1.00 87.50 575 GLU A O 1
ATOM 4320 N N . VAL A 1 576 ? -48.510 6.301 33.238 1.00 91.44 576 VAL A N 1
ATOM 4321 C CA . VAL A 1 576 ? -47.630 6.397 32.066 1.00 91.44 576 VAL A CA 1
ATOM 4322 C C . VAL A 1 576 ? -46.239 6.816 32.527 1.00 91.44 576 VAL A C 1
ATOM 4324 O O . VAL A 1 576 ? -46.036 7.976 32.882 1.00 91.44 576 VAL A O 1
ATOM 4327 N N . THR A 1 577 ? -45.280 5.897 32.457 1.00 93.75 577 THR A N 1
ATOM 4328 C CA . THR A 1 577 ? -43.858 6.212 32.567 1.00 93.75 577 THR A CA 1
ATOM 4329 C C . THR A 1 577 ? -43.424 7.028 31.351 1.00 93.75 577 THR A C 1
ATOM 4331 O O . THR A 1 577 ? -43.639 6.619 30.206 1.00 93.75 577 THR A O 1
ATOM 4334 N N . VAL A 1 578 ? -42.774 8.166 31.583 1.00 94.44 578 VAL A N 1
ATOM 4335 C CA . VAL A 1 578 ? -42.153 8.993 30.537 1.00 94.44 578 VAL A CA 1
ATOM 4336 C C . VAL A 1 578 ? -40.644 8.782 30.566 1.00 94.44 578 VAL A C 1
ATOM 4338 O O . VAL A 1 578 ? -40.050 8.830 31.642 1.00 94.44 578 VAL A O 1
ATOM 4341 N N . PHE A 1 579 ? -40.021 8.589 29.402 1.00 96.00 579 PHE A N 1
ATOM 4342 C CA . PHE A 1 579 ? -38.569 8.501 29.255 1.00 96.00 579 PHE A CA 1
ATOM 4343 C C . PHE A 1 579 ? -38.027 9.692 28.468 1.00 96.00 579 PHE A C 1
ATOM 4345 O O . PHE A 1 579 ? -38.512 10.000 27.379 1.00 96.00 579 PHE A O 1
ATOM 4352 N N . THR A 1 580 ? -36.965 10.304 28.983 1.00 94.88 580 THR A N 1
ATOM 4353 C CA . THR A 1 580 ? -36.241 11.381 28.305 1.00 94.88 580 THR A CA 1
ATOM 4354 C C . THR A 1 580 ? -34.820 10.911 28.036 1.00 94.88 580 THR A C 1
ATOM 4356 O O . THR A 1 580 ? -34.021 10.780 28.965 1.00 94.88 580 THR A O 1
ATOM 4359 N N . ASN A 1 581 ? -34.508 10.648 26.766 1.00 92.69 581 ASN A N 1
ATOM 4360 C CA . ASN A 1 581 ? -33.133 10.479 26.302 1.00 92.69 581 ASN A CA 1
ATOM 4361 C C . ASN A 1 581 ? -32.305 11.731 26.637 1.00 92.69 581 ASN A C 1
ATOM 4363 O O . ASN A 1 581 ? -32.744 12.851 26.383 1.00 92.69 581 ASN A O 1
ATOM 4367 N N . THR A 1 582 ? -31.105 11.525 27.173 1.00 92.56 582 THR A N 1
ATOM 4368 C CA . THR A 1 582 ? -30.109 12.567 27.468 1.00 92.56 582 THR A CA 1
ATOM 4369 C C . THR A 1 582 ? -28.731 12.210 26.895 1.00 92.56 582 THR A C 1
ATOM 4371 O O . THR A 1 582 ? -27.717 12.744 27.335 1.00 92.56 582 THR A O 1
ATOM 4374 N N . THR A 1 583 ? -28.680 11.274 25.942 1.00 90.56 583 THR A N 1
ATOM 4375 C CA . THR A 1 583 ? -27.460 10.866 25.231 1.00 90.56 583 THR A CA 1
ATOM 4376 C C . THR A 1 583 ? -26.852 12.043 24.481 1.00 90.56 583 THR A C 1
ATOM 4378 O O . THR A 1 583 ? -27.545 12.698 23.705 1.00 90.56 583 THR A O 1
ATOM 4381 N N . ASP A 1 584 ? -25.556 12.255 24.689 1.00 82.38 584 ASP A N 1
ATOM 4382 C CA . ASP A 1 584 ? -24.762 13.272 24.003 1.00 82.38 584 ASP A CA 1
ATOM 4383 C C . ASP A 1 584 ? -23.932 12.613 22.887 1.00 82.38 584 ASP A C 1
ATOM 4385 O O . ASP A 1 584 ? -23.253 11.605 23.122 1.00 82.38 584 ASP A O 1
ATOM 4389 N N . SER A 1 585 ? -24.023 13.158 21.673 1.00 79.38 585 SER A N 1
ATOM 4390 C CA . SER A 1 585 ? -23.219 12.782 20.504 1.00 79.38 585 SER A CA 1
ATOM 4391 C C . SER A 1 585 ? -23.064 13.990 19.576 1.00 79.38 585 SER A C 1
ATOM 4393 O O . SER A 1 585 ? -23.919 14.876 19.531 1.00 79.38 585 SER A O 1
ATOM 4395 N N . ALA A 1 586 ? -21.964 14.016 18.824 1.00 71.88 586 ALA A N 1
ATOM 4396 C CA . ALA A 1 586 ? -21.701 15.026 17.803 1.00 71.88 586 ALA A CA 1
ATOM 4397 C C . ALA A 1 586 ? -22.484 14.786 16.494 1.00 71.88 586 ALA A C 1
ATOM 4399 O O . ALA A 1 586 ? -22.534 15.679 15.650 1.00 71.88 586 ALA A O 1
ATOM 4400 N N . GLU A 1 587 ? -23.089 13.605 16.329 1.00 76.94 587 GLU A N 1
ATOM 4401 C CA . GLU A 1 587 ? -23.743 13.147 15.099 1.00 76.94 587 GLU A CA 1
ATOM 4402 C C . GLU A 1 587 ? -25.229 12.785 15.331 1.00 76.94 587 GLU A C 1
ATOM 4404 O O . GLU A 1 587 ? -25.640 12.533 16.468 1.00 76.94 587 GLU A O 1
ATOM 4409 N N . PRO A 1 588 ? -26.073 12.742 14.278 1.00 82.19 588 PRO A N 1
ATOM 4410 C CA . PRO A 1 588 ? -27.478 12.355 14.400 1.00 82.19 588 PRO A CA 1
ATOM 4411 C C . PRO A 1 588 ? -27.663 10.925 14.925 1.00 82.19 588 PRO A C 1
ATOM 4413 O O . PRO A 1 588 ? -27.068 9.975 14.415 1.00 82.19 588 PRO A O 1
ATOM 4416 N N . LEU A 1 589 ? -28.552 10.769 15.908 1.00 87.94 589 LEU A N 1
ATOM 4417 C CA . LEU A 1 589 ? -28.776 9.509 16.614 1.00 87.94 589 LEU A CA 1
ATOM 4418 C C . LEU A 1 589 ? -30.021 8.751 16.141 1.00 87.94 589 LEU A C 1
ATOM 4420 O O . LEU A 1 589 ? -31.045 9.324 15.769 1.00 87.94 589 LEU A O 1
ATOM 4424 N N . THR A 1 590 ? -29.941 7.429 16.257 1.00 91.31 590 THR A N 1
ATOM 4425 C CA . THR A 1 590 ? -31.072 6.494 16.217 1.00 91.31 590 THR A CA 1
ATOM 4426 C C . THR A 1 590 ? -31.177 5.749 17.548 1.00 91.31 590 THR A C 1
ATOM 4428 O O . THR A 1 590 ? -30.187 5.626 18.272 1.00 91.31 590 THR A O 1
ATOM 4431 N N . TYR A 1 591 ? -32.376 5.273 17.896 1.00 93.81 591 TYR A N 1
ATOM 4432 C CA . TYR A 1 591 ? -32.678 4.763 19.237 1.00 93.81 591 TYR A CA 1
ATOM 4433 C C . TYR A 1 591 ? -33.381 3.408 19.190 1.00 93.81 591 TYR A C 1
ATOM 4435 O O . TYR A 1 591 ? -34.301 3.210 18.399 1.00 93.81 591 TYR A O 1
ATOM 4443 N N . GLU A 1 592 ? -33.011 2.519 20.107 1.00 95.25 592 GLU A N 1
ATOM 4444 C CA . GLU A 1 592 ? -33.717 1.275 20.411 1.00 95.25 592 GLU A CA 1
ATOM 4445 C C . GLU A 1 592 ? -33.881 1.124 21.926 1.00 95.25 592 GLU A C 1
ATOM 4447 O O . GLU A 1 592 ? -32.905 1.056 22.672 1.00 95.25 592 GLU A O 1
ATOM 4452 N N . TRP A 1 593 ? -35.124 1.041 22.392 1.00 95.19 593 TRP A N 1
ATOM 4453 C CA . TRP A 1 593 ? -35.469 0.892 23.802 1.00 95.19 593 TRP A CA 1
ATOM 4454 C C . TRP A 1 593 ? -36.058 -0.487 24.081 1.00 95.19 593 TRP A C 1
ATOM 4456 O O . TRP A 1 593 ? -37.130 -0.816 23.577 1.00 95.19 593 TRP A O 1
ATOM 4466 N N . SER A 1 594 ? -35.410 -1.260 24.951 1.00 94.94 594 SER A N 1
ATOM 4467 C CA . SER A 1 594 ? -35.999 -2.437 25.596 1.00 94.94 594 SER A CA 1
ATOM 4468 C C . SER A 1 594 ? -36.539 -2.029 26.962 1.00 94.94 594 SER A C 1
ATOM 4470 O O . SER A 1 594 ? -35.756 -1.753 27.870 1.00 94.94 594 SER A O 1
ATOM 4472 N N . LEU A 1 595 ? -37.862 -2.032 27.130 1.00 94.56 595 LEU A N 1
ATOM 4473 C CA . LEU A 1 595 ? -38.528 -1.564 28.356 1.00 94.56 595 LEU A CA 1
ATOM 4474 C C . LEU A 1 595 ? -38.612 -2.626 29.473 1.00 94.56 595 LEU A C 1
ATOM 4476 O O . LEU A 1 595 ? -39.002 -2.326 30.595 1.00 94.56 595 LEU A O 1
ATOM 4480 N N . GLY A 1 596 ? -38.191 -3.864 29.194 1.00 91.00 596 GLY A N 1
ATOM 4481 C CA . GLY A 1 596 ? -37.970 -4.897 30.213 1.00 91.00 596 GLY A CA 1
ATOM 4482 C C . GLY A 1 596 ? -39.199 -5.702 30.653 1.00 91.00 596 GLY A C 1
ATOM 4483 O O . GLY A 1 596 ? -39.042 -6.630 31.443 1.00 91.00 596 GLY A O 1
ATOM 4484 N N . ASP A 1 597 ? -40.396 -5.410 30.140 1.00 90.69 597 ASP A N 1
ATOM 4485 C CA . ASP A 1 597 ? -41.649 -6.130 30.437 1.00 90.69 597 ASP A CA 1
ATOM 4486 C C . ASP A 1 597 ? -42.103 -7.096 29.320 1.00 90.69 597 ASP A C 1
ATOM 4488 O O . ASP A 1 597 ? -43.102 -7.800 29.459 1.00 90.69 597 ASP A O 1
ATOM 4492 N N . GLY A 1 598 ? -41.346 -7.158 28.220 1.00 86.12 598 GLY A N 1
ATOM 4493 C CA . GLY A 1 598 ? -41.600 -8.047 27.086 1.00 86.12 598 GLY A CA 1
ATOM 4494 C C . GLY A 1 598 ? -42.432 -7.445 25.950 1.00 86.12 598 GLY A C 1
ATOM 4495 O O . GLY A 1 598 ? -42.743 -8.173 25.008 1.00 86.12 598 GLY A O 1
ATOM 4496 N N . THR A 1 599 ? -42.764 -6.147 25.969 1.00 85.94 599 THR A N 1
ATOM 4497 C CA . THR A 1 599 ? -43.568 -5.518 24.896 1.00 85.94 599 THR A CA 1
ATOM 4498 C C . THR A 1 599 ? -42.824 -5.270 23.579 1.00 85.94 599 THR A C 1
ATOM 4500 O O . THR A 1 599 ? -43.455 -4.893 22.594 1.00 85.94 599 THR A O 1
ATOM 4503 N N . GLY A 1 600 ? -41.510 -5.511 23.528 1.00 86.06 600 GLY A N 1
ATOM 4504 C CA . GLY A 1 600 ? -40.674 -5.377 22.328 1.00 86.06 600 GLY A CA 1
ATOM 4505 C C . GLY A 1 600 ? -39.695 -4.201 22.390 1.00 86.06 600 GLY A C 1
ATOM 4506 O O . GLY A 1 600 ? -39.414 -3.678 23.468 1.00 86.06 600 GLY A O 1
ATOM 4507 N N . ILE A 1 601 ? -39.162 -3.816 21.226 1.00 92.31 601 ILE A N 1
ATOM 4508 C CA . ILE A 1 601 ? -38.262 -2.665 21.063 1.00 92.31 601 ILE A CA 1
ATOM 4509 C C . ILE A 1 601 ? -39.057 -1.444 20.586 1.00 92.31 601 ILE A C 1
ATOM 4511 O O . ILE A 1 601 ? -39.872 -1.554 19.669 1.00 92.31 601 ILE A O 1
ATOM 4515 N N . VAL A 1 602 ? -38.802 -0.280 21.187 1.00 93.75 602 VAL A N 1
ATOM 4516 C CA . VAL A 1 602 ? -39.394 1.015 20.805 1.00 93.75 602 VAL A CA 1
ATOM 4517 C C . VAL A 1 602 ? -38.302 1.932 20.251 1.00 93.75 602 VAL A C 1
ATOM 4519 O O . VAL A 1 602 ? -37.228 2.005 20.833 1.00 93.75 602 VAL A O 1
ATOM 4522 N N . SER A 1 603 ? -38.557 2.650 19.153 1.00 93.12 603 SER A N 1
ATOM 4523 C CA . SER A 1 603 ? -37.529 3.428 18.433 1.00 93.12 603 SER A CA 1
ATOM 4524 C C . SER A 1 603 ? -37.707 4.954 18.479 1.00 93.12 603 SER A C 1
ATOM 4526 O O . SER A 1 603 ? -37.237 5.670 17.596 1.00 93.12 603 SER A O 1
ATOM 4528 N N . ALA A 1 604 ? -38.447 5.467 19.465 1.00 91.88 604 ALA A N 1
ATOM 4529 C CA . ALA A 1 604 ? -38.650 6.903 19.654 1.00 91.88 604 ALA A CA 1
ATOM 4530 C C . ALA A 1 604 ? -37.510 7.529 20.477 1.00 91.88 604 ALA A C 1
ATOM 4532 O O . ALA A 1 604 ? -36.940 6.876 21.346 1.00 91.88 604 ALA A O 1
ATOM 4533 N N . GLU A 1 605 ? -37.225 8.813 20.260 1.00 92.81 605 GLU A N 1
ATOM 4534 C CA . GLU A 1 605 ? -36.243 9.573 21.051 1.00 92.81 605 GLU A CA 1
ATOM 4535 C C . GLU A 1 605 ? -36.674 9.734 22.521 1.00 92.81 605 GLU A C 1
ATOM 4537 O O . GLU A 1 605 ? -35.869 9.608 23.444 1.00 92.81 605 GLU A O 1
ATOM 4542 N N . HIS A 1 606 ? -37.965 9.982 22.752 1.00 93.62 606 HIS A N 1
ATOM 4543 C CA . HIS A 1 606 ? -38.567 10.143 24.077 1.00 93.62 606 HIS A CA 1
ATOM 4544 C C . HIS A 1 606 ? -39.827 9.264 24.179 1.00 93.62 606 HIS A C 1
ATOM 4546 O O . HIS A 1 606 ? -40.939 9.746 23.936 1.00 93.62 606 HIS A O 1
ATOM 4552 N N . PRO A 1 607 ? -39.689 7.947 24.426 1.00 94.75 607 PRO A N 1
ATOM 4553 C CA . PRO A 1 607 ? -40.835 7.051 24.494 1.00 94.75 607 PRO A CA 1
ATOM 4554 C C . PRO A 1 607 ? -41.648 7.246 25.780 1.00 94.75 607 PRO A C 1
ATOM 4556 O O . PRO A 1 607 ? -41.183 7.777 26.789 1.00 94.75 607 PRO A O 1
ATOM 4559 N N . THR A 1 608 ? -42.883 6.752 25.749 1.00 94.44 608 THR A N 1
ATOM 4560 C CA . THR A 1 608 ? -43.765 6.646 26.918 1.00 94.44 608 THR A CA 1
ATOM 4561 C C . THR A 1 608 ? -44.304 5.225 27.002 1.00 94.44 608 THR A C 1
ATOM 4563 O O . THR A 1 608 ? -44.456 4.572 25.967 1.00 94.44 608 THR A O 1
ATOM 4566 N N . HIS A 1 609 ? -44.564 4.729 28.212 1.00 94.25 609 HIS A N 1
ATOM 4567 C CA . HIS A 1 609 ? -45.001 3.347 28.423 1.00 94.25 609 HIS A CA 1
ATOM 4568 C C . HIS A 1 609 ? -45.917 3.188 29.631 1.00 94.25 609 HIS A C 1
ATOM 4570 O O . HIS A 1 609 ? -45.817 3.950 30.585 1.00 94.25 609 HIS A O 1
ATOM 4576 N N . THR A 1 610 ? -46.766 2.161 29.630 1.00 92.88 610 THR A N 1
ATOM 4577 C CA . THR A 1 610 ? -47.598 1.798 30.785 1.00 92.88 610 THR A CA 1
ATOM 4578 C C . THR A 1 610 ? -47.435 0.318 31.080 1.00 92.88 610 THR A C 1
ATOM 4580 O O . THR A 1 610 ? -47.851 -0.536 30.298 1.00 92.88 610 THR A O 1
ATOM 4583 N N . TYR A 1 611 ? -46.857 0.016 32.238 1.00 91.31 611 TYR A N 1
ATOM 4584 C CA . TYR A 1 611 ? -46.601 -1.351 32.671 1.00 91.31 611 TYR A CA 1
ATOM 4585 C C . TYR A 1 611 ? -47.875 -2.030 33.186 1.00 91.31 611 TYR A C 1
ATOM 4587 O O . TYR A 1 611 ? -48.595 -1.492 34.030 1.00 91.31 611 TYR A O 1
ATOM 4595 N N . GLY A 1 612 ? -48.133 -3.251 32.708 1.00 87.19 612 GLY A N 1
ATOM 4596 C CA . GLY A 1 612 ? -49.327 -4.032 33.059 1.00 87.19 612 GLY A CA 1
ATOM 4597 C C . GLY A 1 612 ? -49.276 -4.752 34.415 1.00 87.19 612 GLY A C 1
ATOM 4598 O O . GLY A 1 612 ? -50.278 -5.334 34.828 1.00 87.19 612 GLY A O 1
ATOM 4599 N N . ALA A 1 613 ? -48.134 -4.735 35.107 1.00 87.50 613 ALA A N 1
ATOM 4600 C CA . ALA A 1 613 ? -47.941 -5.369 36.412 1.00 87.50 613 ALA A CA 1
ATOM 4601 C C . ALA A 1 613 ? -46.977 -4.550 37.296 1.00 87.50 613 ALA A C 1
ATOM 4603 O O . ALA A 1 613 ? -46.112 -3.850 36.761 1.00 87.50 613 ALA A O 1
ATOM 4604 N N . PRO A 1 614 ? -47.087 -4.627 38.635 1.00 87.50 614 PRO A N 1
ATOM 4605 C CA . PRO A 1 614 ? -46.116 -4.016 39.535 1.00 87.50 614 PRO A CA 1
ATOM 4606 C C . PRO A 1 614 ? -44.807 -4.817 39.542 1.00 87.50 614 PRO A C 1
ATOM 4608 O O . PRO A 1 614 ? -44.824 -6.046 39.446 1.00 87.50 614 PRO A O 1
ATOM 4611 N N . GLY A 1 615 ? -43.674 -4.133 39.675 1.00 89.38 615 GLY A N 1
ATOM 4612 C CA . GLY A 1 615 ? -42.351 -4.753 39.604 1.00 89.38 615 GLY A CA 1
ATOM 4613 C C . GLY A 1 615 ? -41.222 -3.750 39.375 1.00 89.38 615 GLY A C 1
ATOM 4614 O O . GLY A 1 615 ? -41.452 -2.544 39.314 1.00 89.38 615 GLY A O 1
ATOM 4615 N N . VAL A 1 616 ? -39.998 -4.265 39.245 1.00 90.75 616 VAL A N 1
ATOM 4616 C CA . VAL A 1 616 ? -38.819 -3.488 38.837 1.00 90.75 616 VAL A CA 1
ATOM 4617 C C . VAL A 1 616 ? -38.408 -3.948 37.444 1.00 90.75 616 VAL A C 1
ATOM 4619 O O . VAL A 1 616 ? -38.002 -5.095 37.257 1.00 90.75 616 VAL A O 1
ATOM 4622 N N . TYR A 1 617 ? -38.514 -3.049 36.474 1.00 93.50 617 TYR A N 1
ATOM 4623 C CA . TYR A 1 617 ? -38.223 -3.295 35.069 1.00 93.50 617 TYR A CA 1
ATOM 4624 C C . TYR A 1 617 ? -36.857 -2.719 34.710 1.00 93.50 617 TYR A C 1
ATOM 4626 O O . TYR A 1 617 ? -36.554 -1.567 35.022 1.00 93.50 617 TYR A O 1
ATOM 4634 N N . THR A 1 618 ? -36.009 -3.525 34.066 1.00 94.50 618 THR A N 1
ATOM 4635 C CA . THR A 1 618 ? -34.711 -3.054 33.561 1.00 94.50 618 THR A CA 1
ATOM 4636 C C . THR A 1 618 ? -34.905 -2.471 32.172 1.00 94.50 618 THR A C 1
ATOM 4638 O O . THR A 1 618 ? -35.148 -3.210 31.218 1.00 94.50 618 THR A O 1
ATOM 4641 N N . VAL A 1 619 ? -34.771 -1.153 32.070 1.00 96.19 619 VAL A N 1
ATOM 4642 C CA . VAL A 1 619 ? -34.881 -0.415 30.816 1.00 96.19 619 VAL A CA 1
ATOM 4643 C C . VAL A 1 619 ? -33.491 -0.241 30.219 1.00 96.19 619 VAL A C 1
ATOM 4645 O O . VAL A 1 619 ? -32.557 0.182 30.905 1.00 96.19 619 VAL A O 1
ATOM 4648 N N . ILE A 1 620 ? -33.353 -0.576 28.940 1.00 95.19 620 ILE A N 1
ATOM 4649 C CA . ILE A 1 620 ? -32.116 -0.431 28.173 1.00 95.19 620 ILE A CA 1
ATOM 4650 C C . ILE A 1 620 ? -32.403 0.486 26.989 1.00 95.19 620 ILE A C 1
ATOM 4652 O O . ILE A 1 620 ? -33.208 0.128 26.133 1.00 95.19 620 ILE A O 1
ATOM 4656 N N . LEU A 1 621 ? -31.733 1.635 26.941 1.00 95.62 621 LEU A N 1
ATOM 4657 C CA . LEU A 1 621 ? -31.627 2.470 25.746 1.00 95.62 621 LEU A CA 1
ATOM 4658 C C . LEU A 1 621 ? -30.338 2.083 25.025 1.00 95.62 621 LEU A C 1
ATOM 4660 O O . LEU A 1 621 ? -29.270 2.143 25.629 1.00 95.62 621 LEU A O 1
ATOM 4664 N N . THR A 1 622 ? -30.431 1.749 23.745 1.00 94.25 622 THR A N 1
ATOM 4665 C CA . THR A 1 622 ? -29.296 1.701 22.821 1.00 94.25 622 THR A CA 1
ATOM 4666 C C . THR A 1 622 ? -29.418 2.892 21.882 1.00 94.25 622 THR A C 1
ATOM 4668 O O . THR A 1 622 ? -30.404 3.009 21.157 1.00 94.25 622 THR A O 1
ATOM 4671 N N . ALA A 1 623 ? -28.441 3.790 21.918 1.00 92.12 623 ALA A N 1
ATOM 4672 C CA . ALA A 1 623 ? -28.317 4.901 20.985 1.00 92.12 623 ALA A CA 1
ATOM 4673 C C . ALA A 1 623 ? -27.223 4.562 19.963 1.00 92.12 623 ALA A C 1
ATOM 4675 O O . ALA A 1 623 ? -26.203 3.981 20.338 1.00 92.12 623 ALA A O 1
ATOM 4676 N N . THR A 1 624 ? -27.444 4.878 18.687 1.00 88.12 624 THR A N 1
ATOM 4677 C CA . THR A 1 624 ? -26.511 4.567 17.590 1.00 88.12 624 THR A CA 1
ATOM 4678 C C . THR A 1 624 ? -26.340 5.771 16.670 1.00 88.12 624 THR A C 1
ATOM 4680 O O . THR A 1 624 ? -27.335 6.289 16.157 1.00 88.12 624 THR A O 1
ATOM 4683 N N . ASP A 1 625 ? -25.091 6.176 16.448 1.00 85.44 625 ASP A N 1
ATOM 4684 C CA . ASP A 1 625 ? -24.661 7.159 15.445 1.00 85.44 625 ASP A CA 1
ATOM 4685 C C . ASP A 1 625 ? -23.765 6.488 14.380 1.00 85.44 625 ASP A C 1
ATOM 4687 O O . ASP A 1 625 ? -23.679 5.261 14.286 1.00 85.44 625 ASP A O 1
ATOM 4691 N N . SER A 1 626 ? -23.104 7.286 13.538 1.00 74.00 626 SER A N 1
ATOM 4692 C CA . SER A 1 626 ? -22.152 6.805 12.529 1.00 74.00 626 SER A CA 1
ATOM 4693 C C . SER A 1 626 ? -20.829 6.276 13.101 1.00 74.00 626 SER A C 1
ATOM 4695 O O . SER A 1 626 ? -20.105 5.581 12.386 1.00 74.00 626 SER A O 1
ATOM 4697 N N . GLY A 1 627 ? -20.489 6.608 14.350 1.00 70.12 627 GLY A N 1
ATOM 4698 C CA . GLY A 1 627 ? -19.293 6.134 15.052 1.00 70.12 627 GLY A CA 1
ATOM 4699 C C . GLY A 1 627 ? -19.505 4.797 15.766 1.00 70.12 627 GLY A C 1
ATOM 4700 O O . GLY A 1 627 ? -18.562 4.012 15.887 1.00 70.12 627 GLY A O 1
ATOM 4701 N N . GLY A 1 628 ? -20.734 4.499 16.196 1.00 78.31 628 GLY A N 1
ATOM 4702 C CA . GLY A 1 628 ? -21.113 3.200 16.746 1.00 78.31 628 GLY A CA 1
ATOM 4703 C C . GLY A 1 628 ? -22.370 3.242 17.614 1.00 78.31 628 GLY A C 1
ATOM 4704 O O . GLY A 1 628 ? -23.182 4.158 17.532 1.00 78.31 628 GLY A O 1
ATOM 4705 N N . SER A 1 629 ? -22.532 2.225 18.465 1.00 87.00 629 SER A N 1
ATOM 4706 C CA . SER A 1 629 ? -23.666 2.096 19.388 1.00 87.00 629 SER A CA 1
ATOM 4707 C C . SER A 1 629 ? -23.220 2.135 20.850 1.00 87.00 629 SER A C 1
ATOM 4709 O O . SER A 1 629 ? -22.324 1.381 21.240 1.00 87.00 629 SER A O 1
ATOM 4711 N N . ALA A 1 630 ? -23.904 2.921 21.679 1.00 89.06 630 ALA A N 1
ATOM 4712 C CA . ALA A 1 630 ? -23.716 2.980 23.126 1.00 89.06 630 ALA A CA 1
ATOM 4713 C C . ALA A 1 630 ? -25.022 2.619 23.847 1.00 89.06 630 ALA A C 1
ATOM 4715 O O . ALA A 1 630 ? -26.113 2.934 23.373 1.00 89.06 630 ALA A O 1
ATOM 4716 N N . ALA A 1 631 ? -24.924 1.960 25.005 1.00 91.88 631 ALA A N 1
ATOM 4717 C CA . ALA A 1 631 ? -26.090 1.484 25.747 1.00 91.88 631 ALA A CA 1
ATOM 4718 C C . ALA A 1 631 ? -26.135 2.015 27.186 1.00 91.88 631 ALA A C 1
ATOM 4720 O O . ALA A 1 631 ? -25.200 1.825 27.964 1.00 91.88 631 ALA A O 1
ATOM 4721 N N . ALA A 1 632 ? -27.267 2.611 27.552 1.00 92.81 632 ALA A N 1
ATOM 4722 C CA . ALA A 1 632 ? -27.601 3.040 28.902 1.00 92.81 632 ALA A CA 1
ATOM 4723 C C . ALA A 1 632 ? -28.560 2.043 29.558 1.00 92.81 632 ALA A C 1
ATOM 4725 O O . ALA A 1 632 ? -29.463 1.513 28.908 1.00 92.81 632 ALA A O 1
ATOM 4726 N N . LYS A 1 633 ? -28.406 1.821 30.866 1.00 94.38 633 LYS A N 1
ATOM 4727 C CA . LYS A 1 633 ? -29.317 0.989 31.662 1.00 94.38 633 LYS A CA 1
ATOM 4728 C C . LYS A 1 633 ? -29.879 1.786 32.827 1.00 94.38 633 LYS A C 1
ATOM 4730 O O . LYS A 1 633 ? -29.124 2.407 33.568 1.00 94.38 633 LYS A O 1
ATOM 4735 N N . GLY A 1 634 ? -31.189 1.703 33.009 1.00 92.19 634 GLY A N 1
ATOM 4736 C CA . GLY A 1 634 ? -31.913 2.264 34.144 1.00 92.19 634 GLY A CA 1
ATOM 4737 C C . GLY A 1 634 ? -32.966 1.285 34.651 1.00 92.19 634 GLY A C 1
ATOM 4738 O O . GLY A 1 634 ? -33.237 0.258 34.027 1.00 92.19 634 GLY A O 1
ATOM 4739 N N . THR A 1 635 ? -33.566 1.595 35.794 1.00 93.19 635 THR A N 1
ATOM 4740 C CA . THR A 1 635 ? -34.644 0.791 36.381 1.00 93.19 635 THR A CA 1
ATOM 4741 C C . THR A 1 635 ? -35.897 1.627 36.539 1.00 93.19 635 THR A C 1
ATOM 4743 O O . THR A 1 635 ? -35.833 2.702 37.135 1.00 93.19 635 THR A O 1
ATOM 4746 N N . VAL A 1 636 ? -37.028 1.102 36.077 1.00 92.38 636 VAL A N 1
ATOM 4747 C CA . VAL A 1 636 ? -38.350 1.648 36.390 1.00 92.38 636 VAL A CA 1
ATOM 4748 C C . VAL A 1 636 ? -38.999 0.788 37.461 1.00 92.38 636 VAL A C 1
ATOM 4750 O O . VAL A 1 636 ? -39.097 -0.428 37.304 1.00 92.38 636 VAL A O 1
ATOM 4753 N N . THR A 1 637 ? -39.446 1.416 38.543 1.00 90.38 637 THR A N 1
ATOM 4754 C CA . THR A 1 637 ? -40.166 0.741 39.626 1.00 90.38 637 THR A CA 1
ATOM 4755 C C . THR A 1 637 ? -41.634 1.121 39.560 1.00 90.38 637 THR A C 1
ATOM 4757 O O . THR A 1 637 ? -41.979 2.297 39.661 1.00 90.38 637 THR A O 1
ATOM 4760 N N . VAL A 1 638 ? -42.488 0.110 39.415 1.00 88.88 638 VAL A N 1
ATOM 4761 C CA . VAL A 1 638 ? -43.942 0.249 39.310 1.00 88.88 638 VAL A CA 1
ATOM 4762 C C . VAL A 1 638 ? -44.577 -0.314 40.572 1.00 88.88 638 VAL A C 1
ATOM 4764 O O . VAL A 1 638 ? -44.531 -1.525 40.811 1.00 88.88 638 VAL A O 1
ATOM 4767 N N . TYR A 1 639 ? -45.170 0.557 41.383 1.00 85.88 639 TYR A N 1
ATOM 4768 C CA . TYR A 1 639 ? -45.793 0.172 42.648 1.00 85.88 639 TYR A CA 1
ATOM 4769 C C . TYR A 1 639 ? -47.235 -0.314 42.461 1.00 85.88 639 TYR A C 1
ATOM 4771 O O . TYR A 1 639 ? -47.987 0.171 41.614 1.00 85.88 639 TYR A O 1
ATOM 4779 N N . GLY A 1 640 ? -47.620 -1.313 43.257 1.00 84.31 640 GLY A N 1
ATOM 4780 C CA . GLY A 1 640 ? -48.956 -1.911 43.262 1.00 84.31 640 GLY A CA 1
ATOM 4781 C C . GLY A 1 640 ? -49.642 -1.768 44.619 1.00 84.31 640 GLY A C 1
ATOM 4782 O O . GLY A 1 640 ? -49.163 -1.064 45.503 1.00 84.31 640 GLY A O 1
ATOM 4783 N N . ALA A 1 641 ? -50.770 -2.461 44.800 1.00 84.44 641 ALA A N 1
ATOM 4784 C CA . ALA A 1 641 ? -51.396 -2.586 46.118 1.00 84.44 641 ALA A CA 1
ATOM 4785 C C . ALA A 1 641 ? -50.408 -3.226 47.121 1.00 84.44 641 ALA A C 1
ATOM 4787 O O . ALA A 1 641 ? -49.607 -4.074 46.708 1.00 84.44 641 ALA A O 1
ATOM 4788 N N . PRO A 1 642 ? -50.452 -2.869 48.417 1.00 86.75 642 PRO A N 1
ATOM 4789 C CA . PRO A 1 642 ? -49.373 -3.187 49.340 1.00 86.75 642 PRO A CA 1
ATOM 4790 C C . PRO A 1 642 ? -49.299 -4.692 49.615 1.00 86.75 642 PRO A C 1
ATOM 4792 O O . PRO A 1 642 ? -50.317 -5.382 49.711 1.00 86.75 642 PRO A O 1
ATOM 4795 N N . VAL A 1 643 ? -48.087 -5.212 49.793 1.00 88.88 643 VAL A N 1
ATOM 4796 C CA . VAL A 1 643 ? -47.860 -6.555 50.333 1.00 88.88 643 VAL A CA 1
ATOM 4797 C C . VAL A 1 643 ? -48.009 -6.460 51.843 1.00 88.88 643 VAL A C 1
ATOM 4799 O O . VAL A 1 643 ? -47.103 -6.026 52.552 1.00 88.88 643 VAL A O 1
ATOM 4802 N N . VAL A 1 644 ? -49.194 -6.820 52.325 1.00 91.12 644 VAL A N 1
ATOM 4803 C CA . VAL A 1 644 ? -49.555 -6.679 53.736 1.00 91.12 644 VAL A CA 1
ATOM 4804 C C . VAL A 1 644 ? -49.005 -7.848 54.549 1.00 91.12 644 VAL A C 1
ATOM 4806 O O . VAL A 1 644 ? -49.036 -8.995 54.105 1.00 91.12 644 VAL A O 1
ATOM 4809 N N . GLY A 1 645 ? -48.503 -7.560 55.748 1.00 91.56 645 GLY A N 1
ATOM 4810 C CA . GLY A 1 645 ? -47.931 -8.548 56.656 1.00 91.56 645 GLY A CA 1
ATOM 4811 C C . GLY A 1 645 ? -47.779 -8.004 58.073 1.00 91.56 645 GLY A C 1
ATOM 4812 O O . GLY A 1 645 ? -47.708 -6.793 58.277 1.00 91.56 645 GLY A O 1
ATOM 4813 N N . PHE A 1 646 ? -47.749 -8.900 59.057 1.00 94.69 646 PHE A N 1
ATOM 4814 C CA . PHE A 1 646 ? -47.488 -8.555 60.451 1.00 94.69 646 PHE A CA 1
ATOM 4815 C C . PHE A 1 646 ? -46.912 -9.727 61.244 1.00 94.69 646 PHE A C 1
ATOM 4817 O O . PHE A 1 646 ? -47.062 -10.892 60.867 1.00 94.69 646 PHE A O 1
ATOM 4824 N N . GLU A 1 647 ? -46.318 -9.400 62.385 1.00 93.38 647 GLU A N 1
ATOM 4825 C CA . GLU A 1 647 ? -45.782 -10.312 63.391 1.00 93.38 647 GLU A CA 1
ATOM 4826 C C . GLU A 1 647 ? -46.265 -9.909 64.793 1.00 93.38 647 GLU A C 1
ATOM 4828 O O . GLU A 1 647 ? -46.863 -8.848 64.974 1.00 93.38 647 GLU A O 1
ATOM 4833 N N . HIS A 1 648 ? -46.055 -10.770 65.788 1.00 92.12 648 HIS A N 1
ATOM 4834 C CA . HIS A 1 648 ? -46.381 -10.490 67.188 1.00 92.12 648 HIS A CA 1
ATOM 4835 C C . HIS A 1 648 ? -45.492 -11.307 68.131 1.00 92.12 648 HIS A C 1
ATOM 4837 O O . HIS A 1 648 ? -44.852 -12.277 67.715 1.00 92.12 648 HIS A O 1
ATOM 4843 N N . VAL A 1 649 ? -45.449 -10.912 69.403 1.00 83.06 649 VAL A N 1
ATOM 4844 C CA . VAL A 1 649 ? -44.664 -11.606 70.435 1.00 83.06 649 VAL A CA 1
ATOM 4845 C C . VAL A 1 649 ? -45.373 -12.894 70.874 1.00 83.06 649 VAL A C 1
ATOM 4847 O O . VAL A 1 649 ? -46.555 -12.871 71.207 1.00 83.06 649 VAL A O 1
ATOM 4850 N N . HIS A 1 650 ? -44.637 -14.009 70.914 1.00 78.62 650 HIS A N 1
ATOM 4851 C CA . HIS A 1 650 ? -45.098 -15.305 71.424 1.00 78.62 650 HIS A CA 1
ATOM 4852 C C . HIS A 1 650 ? -44.328 -15.712 72.700 1.00 78.62 650 HIS A C 1
ATOM 4854 O O . HIS A 1 650 ? -43.125 -15.451 72.775 1.00 78.62 650 HIS A O 1
ATOM 4860 N N . PRO A 1 651 ? -44.956 -16.436 73.652 1.00 81.56 651 PRO A N 1
ATOM 4861 C CA . PRO A 1 651 ? -46.387 -16.743 73.730 1.00 81.56 651 PRO A CA 1
ATOM 4862 C C . PRO A 1 651 ? -47.219 -15.508 74.113 1.00 81.56 651 PRO A C 1
ATOM 4864 O O . PRO A 1 651 ? -46.714 -14.577 74.737 1.00 81.56 651 PRO A O 1
ATOM 4867 N N . VAL A 1 652 ? -48.507 -15.522 73.766 1.00 87.88 652 VAL A N 1
ATOM 4868 C CA . VAL A 1 652 ? -49.456 -14.479 74.178 1.00 87.88 652 VAL A CA 1
ATOM 4869 C C . VAL A 1 652 ? -50.164 -14.916 75.456 1.00 87.88 652 VAL A C 1
ATOM 4871 O O . VAL A 1 652 ? -50.745 -15.999 75.496 1.00 87.88 652 VAL A O 1
ATOM 4874 N N . TRP A 1 653 ? -50.146 -14.080 76.493 1.00 86.88 653 TRP A N 1
ATOM 4875 C CA . TRP A 1 653 ? -50.771 -14.384 77.783 1.00 86.88 653 TRP A CA 1
ATOM 4876 C C . TRP A 1 653 ? -52.115 -13.669 77.947 1.00 86.88 653 TRP A C 1
ATOM 4878 O O . TRP A 1 653 ? -52.215 -12.462 77.728 1.00 86.88 653 TRP A O 1
ATOM 4888 N N . ALA A 1 654 ? -53.141 -14.395 78.394 1.00 87.62 654 ALA A N 1
ATOM 4889 C CA . ALA A 1 654 ? -54.435 -13.803 78.723 1.00 87.62 654 ALA A CA 1
ATOM 4890 C C . ALA A 1 654 ? -54.285 -12.737 79.828 1.00 87.62 654 ALA A C 1
ATOM 4892 O O . ALA A 1 654 ? -53.675 -12.985 80.869 1.00 87.62 654 ALA A O 1
ATOM 4893 N N . GLY A 1 655 ? -54.853 -11.552 79.600 1.00 83.69 655 GLY A N 1
ATOM 4894 C CA . GLY A 1 655 ? -54.751 -10.391 80.488 1.00 83.69 655 GLY A CA 1
ATOM 4895 C C . GLY A 1 655 ? -53.465 -9.564 80.348 1.00 83.69 655 GLY A C 1
ATOM 4896 O O . GLY A 1 655 ? -53.315 -8.589 81.083 1.00 83.69 655 GLY A O 1
ATOM 4897 N N . ALA A 1 656 ? -52.558 -9.908 79.427 1.00 85.44 656 ALA A N 1
ATOM 4898 C CA . ALA A 1 656 ? -51.361 -9.124 79.119 1.00 85.44 656 ALA A CA 1
ATOM 4899 C C . ALA A 1 656 ? -51.478 -8.394 77.768 1.00 85.44 656 ALA A C 1
ATOM 4901 O O . ALA A 1 656 ? -52.148 -8.863 76.846 1.00 85.44 656 ALA A O 1
ATOM 4902 N N . THR A 1 657 ? -50.790 -7.257 77.640 1.00 89.44 657 THR A N 1
ATOM 4903 C CA . THR A 1 657 ? -50.674 -6.521 76.373 1.00 89.44 657 THR A CA 1
ATOM 4904 C C . THR A 1 657 ? -49.775 -7.264 75.392 1.00 89.44 657 THR A C 1
ATOM 4906 O O . THR A 1 657 ? -48.650 -7.640 75.718 1.00 89.44 657 THR A O 1
ATOM 4909 N N . THR A 1 658 ? -50.272 -7.438 74.172 1.00 90.50 658 THR A N 1
ATOM 4910 C CA . THR A 1 658 ? -49.585 -8.066 73.042 1.00 90.50 658 THR A CA 1
ATOM 4911 C C . THR A 1 658 ? -49.263 -7.007 72.005 1.00 90.50 658 THR A C 1
ATOM 4913 O O . THR A 1 658 ? -50.174 -6.343 71.514 1.00 90.50 658 THR A O 1
ATOM 4916 N N . LEU A 1 659 ? -47.988 -6.872 71.643 1.00 92.62 659 LEU A N 1
ATOM 4917 C CA . LEU A 1 659 ? -47.572 -6.001 70.548 1.00 92.62 659 LEU A CA 1
ATOM 4918 C C . LEU A 1 659 ? -47.699 -6.734 69.205 1.00 92.62 659 LEU A C 1
ATOM 4920 O O . LEU A 1 659 ? -47.143 -7.821 69.027 1.00 92.62 659 LEU A O 1
ATOM 4924 N N . PHE A 1 660 ? -48.395 -6.098 68.268 1.00 94.56 660 PHE A N 1
ATOM 4925 C CA . PHE A 1 660 ? -48.557 -6.488 66.874 1.00 94.56 660 PHE A CA 1
ATOM 4926 C C . PHE A 1 660 ? -47.766 -5.537 65.973 1.00 94.56 660 PHE A C 1
ATOM 4928 O O . PHE A 1 660 ? -48.100 -4.360 65.798 1.00 94.56 660 PHE A O 1
ATOM 4935 N N . THR A 1 661 ? -46.700 -6.055 65.372 1.00 93.88 661 THR A N 1
ATOM 4936 C CA . THR A 1 661 ? -45.793 -5.296 64.513 1.00 93.88 661 THR A CA 1
ATOM 4937 C C . THR A 1 661 ? -46.137 -5.551 63.053 1.00 93.88 661 THR A C 1
ATOM 4939 O O . THR A 1 661 ? -45.840 -6.604 62.501 1.00 93.88 661 THR A O 1
ATOM 4942 N N . ASN A 1 662 ? -46.763 -4.572 62.408 1.00 91.44 662 ASN A N 1
ATOM 4943 C CA . ASN A 1 662 ? -46.877 -4.495 60.953 1.00 91.44 662 ASN A CA 1
ATOM 4944 C C . ASN A 1 662 ? -45.504 -4.571 60.260 1.00 91.44 662 ASN A C 1
ATOM 4946 O O . ASN A 1 662 ? -44.579 -3.846 60.623 1.00 91.44 662 ASN A O 1
ATOM 4950 N N . THR A 1 663 ? -45.412 -5.432 59.248 1.00 91.31 663 THR A N 1
ATOM 4951 C CA . THR A 1 663 ? -44.234 -5.678 58.401 1.00 91.31 663 THR A CA 1
ATOM 4952 C C . THR A 1 663 ? -44.567 -5.497 56.913 1.00 91.31 663 THR A C 1
ATOM 4954 O O . THR A 1 663 ? -43.939 -6.113 56.051 1.00 91.31 663 THR A O 1
ATOM 4957 N N . SER A 1 664 ? -45.616 -4.733 56.603 1.00 89.31 664 SER A N 1
ATOM 4958 C CA . SER A 1 664 ? -46.106 -4.529 55.239 1.00 89.31 664 SER A CA 1
ATOM 4959 C C . SER A 1 664 ? -45.145 -3.675 54.412 1.00 89.31 664 SER A C 1
ATOM 4961 O O . SER A 1 664 ? -44.520 -2.748 54.925 1.00 89.31 664 SER A O 1
ATOM 4963 N N . VAL A 1 665 ? -45.069 -3.956 53.113 1.00 82.50 665 VAL A N 1
ATOM 4964 C CA . VAL A 1 665 ? -44.202 -3.258 52.147 1.00 82.50 665 VAL A CA 1
ATOM 4965 C C . VAL A 1 665 ? -44.961 -2.978 50.848 1.00 82.50 665 VAL A C 1
ATOM 4967 O O . VAL A 1 665 ? -45.984 -3.604 50.586 1.00 82.50 665 VAL A O 1
ATOM 4970 N N . GLY A 1 666 ? -44.462 -2.068 50.006 1.00 72.94 666 GLY A N 1
ATOM 4971 C CA . GLY A 1 666 ? -45.060 -1.801 48.687 1.00 72.94 666 GLY A CA 1
ATOM 4972 C C . GLY A 1 666 ? -45.183 -0.332 48.281 1.00 72.94 666 GLY A C 1
ATOM 4973 O O . GLY A 1 666 ? -45.991 -0.046 47.408 1.00 72.94 666 GLY A O 1
ATOM 4974 N N . GLU A 1 667 ? -44.398 0.568 48.881 1.00 73.31 667 GLU A N 1
ATOM 4975 C CA . GLU A 1 667 ? -44.373 2.009 48.579 1.00 73.31 667 GLU A CA 1
ATOM 4976 C C . GLU A 1 667 ? -42.976 2.498 48.171 1.00 73.31 667 GLU A C 1
ATOM 4978 O O . GLU A 1 667 ? -41.975 1.866 48.544 1.00 73.31 667 GLU A O 1
ATOM 4983 N N . PRO A 1 668 ? -42.878 3.656 47.490 1.00 69.88 668 PRO A N 1
ATOM 4984 C CA . PRO A 1 668 ? -41.647 4.431 47.421 1.00 69.88 668 PRO A CA 1
ATOM 4985 C C . PRO A 1 668 ? -41.197 4.891 48.814 1.00 69.88 668 PRO A C 1
ATOM 4987 O O . PRO A 1 668 ? -41.997 5.294 49.659 1.00 69.88 668 PRO A O 1
ATOM 4990 N N . ALA A 1 669 ? -39.884 4.902 49.049 1.00 59.91 669 ALA A N 1
ATOM 4991 C CA . ALA A 1 669 ? -39.325 5.442 50.283 1.00 59.91 669 ALA A CA 1
ATOM 4992 C C . ALA A 1 669 ? -39.578 6.960 50.375 1.00 59.91 669 ALA A C 1
ATOM 4994 O O . ALA A 1 669 ? -38.941 7.741 49.671 1.00 59.91 669 ALA A O 1
ATOM 4995 N N . GLY A 1 670 ? -40.489 7.368 51.263 1.00 57.41 670 GLY A N 1
ATOM 4996 C CA . GLY A 1 670 ? -40.820 8.774 51.527 1.00 57.41 670 GLY A CA 1
ATOM 4997 C C . GLY A 1 670 ? -42.296 9.145 51.348 1.00 57.41 670 GLY A C 1
ATOM 4998 O O . GLY A 1 670 ? -42.679 10.223 51.796 1.00 57.41 670 GLY A O 1
ATOM 4999 N N . ASP A 1 671 ? -43.124 8.272 50.763 1.00 62.66 671 ASP A N 1
ATOM 5000 C CA . ASP A 1 671 ? -44.575 8.484 50.658 1.00 62.66 671 ASP A CA 1
ATOM 5001 C C . ASP A 1 671 ? -45.312 7.798 51.836 1.00 62.66 671 ASP A C 1
ATOM 5003 O O . ASP A 1 671 ? -45.185 6.583 52.010 1.00 62.66 671 ASP A O 1
ATOM 5007 N N . PRO A 1 672 ? -46.076 8.522 52.681 1.00 59.44 672 PRO A N 1
ATOM 5008 C CA . PRO A 1 672 ? -46.860 7.938 53.777 1.00 59.44 672 PRO A CA 1
ATOM 5009 C C . PRO A 1 672 ? -48.170 7.253 53.308 1.00 59.44 672 PRO A C 1
ATOM 5011 O O . PRO A 1 672 ? -49.158 7.235 54.043 1.00 59.44 672 PRO A O 1
ATOM 5014 N N . GLY A 1 673 ? -48.201 6.712 52.086 1.00 70.62 673 GLY A N 1
ATOM 5015 C CA . GLY A 1 673 ? -49.414 6.349 51.345 1.00 70.62 673 GLY A CA 1
ATOM 5016 C C . GLY A 1 673 ? -50.212 5.119 51.805 1.00 70.62 673 GLY A C 1
ATOM 5017 O O . GLY A 1 673 ? -51.352 4.971 51.359 1.00 70.62 673 GLY A O 1
ATOM 5018 N N . ILE A 1 674 ? -49.684 4.248 52.684 1.00 84.44 674 ILE A N 1
ATOM 5019 C CA . ILE A 1 674 ? -50.445 3.089 53.198 1.00 84.44 674 ILE A CA 1
ATOM 5020 C C . ILE A 1 674 ? -51.162 3.426 54.512 1.00 84.44 674 ILE A C 1
ATOM 5022 O O . ILE A 1 674 ? -50.532 3.618 55.553 1.00 84.44 674 ILE A O 1
ATOM 5026 N N . SER A 1 675 ? -52.494 3.369 54.496 1.00 88.50 675 SER A N 1
ATOM 5027 C CA . SER A 1 675 ? -53.318 3.295 55.710 1.00 88.50 675 SER A CA 1
ATOM 5028 C C . SER A 1 675 ? -53.499 1.845 56.171 1.00 88.50 675 SER A C 1
ATOM 5030 O O . SER A 1 675 ? -53.728 0.966 55.333 1.00 88.50 675 SER A O 1
ATOM 5032 N N . PHE A 1 676 ? -53.459 1.611 57.485 1.00 92.31 676 PHE A N 1
ATOM 5033 C CA . PHE A 1 676 ? -53.563 0.287 58.107 1.00 92.31 676 PHE A CA 1
ATOM 5034 C C . PHE A 1 676 ? -54.752 0.191 59.068 1.00 92.31 676 PHE A C 1
ATOM 5036 O O . PHE A 1 676 ? -54.990 1.119 59.840 1.00 92.31 676 PHE A O 1
ATOM 5043 N N . GLU A 1 677 ? -55.455 -0.940 59.046 1.00 95.06 677 GLU A N 1
ATOM 5044 C CA . GLU A 1 677 ? -56.570 -1.271 59.943 1.00 95.06 677 GLU A CA 1
ATOM 5045 C C . GLU A 1 677 ? -56.420 -2.709 60.462 1.00 95.06 677 GLU A C 1
ATOM 5047 O O . GLU A 1 677 ? -56.208 -3.638 59.681 1.00 95.06 677 GLU A O 1
ATOM 5052 N N . TRP A 1 678 ? -56.530 -2.893 61.776 1.00 96.00 678 TRP A N 1
ATOM 5053 C CA . TRP A 1 678 ? -56.404 -4.179 62.463 1.00 96.00 678 TRP A CA 1
ATOM 5054 C C . TRP A 1 678 ? -57.755 -4.686 62.950 1.00 96.00 678 TRP A C 1
ATOM 5056 O O . TRP A 1 678 ? -58.573 -3.906 63.422 1.00 96.00 678 TRP A O 1
ATOM 5066 N N . SER A 1 679 ? -57.964 -5.999 62.936 1.00 95.50 679 SER A N 1
ATOM 5067 C CA . SER A 1 679 ? -59.043 -6.667 63.666 1.00 95.50 679 SER A CA 1
ATOM 5068 C C . SER A 1 679 ? -58.474 -7.873 64.404 1.00 95.50 679 SER A C 1
ATOM 5070 O O . SER A 1 679 ? -57.821 -8.710 63.786 1.00 95.50 679 SER A O 1
ATOM 5072 N N . PHE A 1 680 ? -58.709 -7.972 65.715 1.00 95.38 680 PHE A N 1
ATOM 5073 C CA . PHE A 1 680 ? -58.077 -8.992 66.566 1.00 95.38 680 PHE A CA 1
ATOM 5074 C C . PHE A 1 680 ? -58.882 -10.289 66.717 1.00 95.38 680 PHE A C 1
ATOM 5076 O O . PHE A 1 680 ? -58.439 -11.208 67.393 1.00 95.38 680 PHE A O 1
ATOM 5083 N N . GLY A 1 681 ? -60.064 -10.387 66.100 1.00 92.00 681 GLY A N 1
ATOM 5084 C CA . GLY A 1 681 ? -60.866 -11.617 66.076 1.00 92.00 681 GLY A CA 1
ATOM 5085 C C . GLY A 1 681 ? -61.571 -11.992 67.389 1.00 92.00 681 GLY A C 1
ATOM 5086 O O . GLY A 1 681 ? -62.234 -13.026 67.435 1.00 92.00 681 GLY A O 1
ATOM 5087 N N . ASP A 1 682 ? -61.478 -11.175 68.442 1.00 91.19 682 ASP A N 1
ATOM 5088 C CA . ASP A 1 682 ? -62.104 -11.407 69.756 1.00 91.19 682 ASP A CA 1
ATOM 5089 C C . ASP A 1 682 ? -63.440 -10.661 69.965 1.00 91.19 682 ASP A C 1
ATOM 5091 O O . ASP A 1 682 ? -64.075 -10.784 71.013 1.00 91.19 682 ASP A O 1
ATOM 5095 N N . GLY A 1 683 ? -63.889 -9.912 68.954 1.00 87.81 683 GLY A N 1
ATOM 5096 C CA . GLY A 1 683 ? -65.107 -9.099 68.989 1.00 87.81 683 GLY A CA 1
ATOM 5097 C C . GLY A 1 683 ? -64.886 -7.625 69.344 1.00 87.81 683 GLY A C 1
ATOM 5098 O O . GLY A 1 683 ? -65.860 -6.871 69.386 1.00 87.81 683 GLY A O 1
ATOM 5099 N N . THR A 1 684 ? -63.641 -7.192 69.566 1.00 92.25 684 THR A N 1
ATOM 5100 C CA . THR A 1 684 ? -63.300 -5.763 69.629 1.00 92.25 684 THR A CA 1
ATOM 5101 C C . THR A 1 684 ? -63.457 -5.066 68.271 1.00 92.25 684 THR A C 1
ATOM 5103 O O . THR A 1 684 ? -63.502 -5.701 67.212 1.00 92.25 684 THR A O 1
ATOM 5106 N N . ALA A 1 685 ? -63.627 -3.741 68.302 1.00 90.25 685 ALA A N 1
ATOM 5107 C CA . ALA A 1 685 ? -63.772 -2.934 67.093 1.00 90.25 685 ALA A CA 1
ATOM 5108 C C . ALA A 1 685 ? -62.429 -2.832 66.341 1.00 90.25 685 ALA A C 1
ATOM 5110 O O . ALA A 1 685 ? -61.391 -2.807 66.999 1.00 90.25 685 ALA A O 1
ATOM 5111 N N . PRO A 1 686 ? -62.425 -2.743 64.996 1.00 92.75 686 PRO A N 1
ATOM 5112 C CA . PRO A 1 686 ? -61.189 -2.562 64.246 1.00 92.75 686 PRO A CA 1
ATOM 5113 C C . PRO A 1 686 ? -60.450 -1.264 64.593 1.00 92.75 686 PRO A C 1
ATOM 5115 O O . PRO A 1 686 ? -61.076 -0.234 64.855 1.00 92.75 686 PRO A O 1
ATOM 5118 N N . GLU A 1 687 ? -59.119 -1.307 64.555 1.00 93.19 687 GLU A N 1
ATOM 5119 C CA . GLU A 1 687 ? -58.249 -0.212 64.988 1.00 93.19 687 GLU A CA 1
ATOM 5120 C C . GLU A 1 687 ? -57.332 0.284 63.862 1.00 93.19 687 GLU A C 1
ATOM 5122 O O . GLU A 1 687 ? -56.576 -0.482 63.265 1.00 93.19 687 GLU A O 1
ATOM 5127 N N . ALA A 1 688 ? -57.373 1.588 63.574 1.00 91.88 688 ALA A N 1
ATOM 5128 C CA . ALA A 1 688 ? -56.602 2.205 62.494 1.00 91.88 688 ALA A CA 1
ATOM 5129 C C . ALA A 1 688 ? -55.250 2.745 62.998 1.00 91.88 688 ALA A C 1
ATOM 5131 O O . ALA A 1 688 ? -55.173 3.853 63.534 1.00 91.88 688 ALA A O 1
ATOM 5132 N N . MET A 1 689 ? -54.180 1.959 62.848 1.00 90.19 689 MET A N 1
ATOM 5133 C CA . MET A 1 689 ? -52.838 2.284 63.353 1.00 90.19 689 MET A CA 1
ATOM 5134 C C . MET A 1 689 ? -51.735 1.485 62.646 1.00 90.19 689 MET A C 1
ATOM 5136 O O . MET A 1 689 ? -51.965 0.376 62.171 1.00 90.19 689 MET A O 1
ATOM 5140 N N . VAL A 1 690 ? -50.515 2.034 62.582 1.00 89.50 690 VAL A N 1
ATOM 5141 C CA . VAL A 1 690 ? -49.383 1.379 61.892 1.00 89.50 690 VAL A CA 1
ATOM 5142 C C . VAL A 1 690 ? -48.945 0.108 62.619 1.00 89.50 690 VAL A C 1
ATOM 5144 O O . VAL A 1 690 ? -48.835 -0.929 61.982 1.00 89.50 690 VAL A O 1
ATOM 5147 N N . HIS A 1 691 ? -48.746 0.167 63.934 1.00 90.81 691 HIS A N 1
ATOM 5148 C CA . HIS A 1 691 ? -48.534 -0.986 64.818 1.00 90.81 691 HIS A CA 1
ATOM 5149 C C . HIS A 1 691 ? -49.624 -0.967 65.888 1.00 90.81 691 HIS A C 1
ATOM 5151 O O . HIS A 1 691 ? -50.128 0.116 66.186 1.00 90.81 691 HIS A O 1
ATOM 5157 N N . ALA A 1 692 ? -49.964 -2.122 66.459 1.00 93.00 692 ALA A N 1
ATOM 5158 C CA . ALA A 1 692 ? -51.058 -2.226 67.419 1.00 93.00 692 ALA A CA 1
ATOM 5159 C C . ALA A 1 692 ? -50.667 -2.897 68.737 1.00 93.00 692 ALA A C 1
ATOM 5161 O O . ALA A 1 692 ? -49.793 -3.759 68.774 1.00 93.00 692 ALA A O 1
ATOM 5162 N N . GLU A 1 693 ? -51.350 -2.522 69.815 1.00 93.12 693 GLU A N 1
ATOM 5163 C CA . GLU A 1 693 ? -51.241 -3.146 71.133 1.00 93.12 693 GLU A CA 1
ATOM 5164 C C . GLU A 1 693 ? -52.618 -3.662 71.550 1.00 93.12 693 GLU A C 1
ATOM 5166 O O . GLU A 1 693 ? -53.558 -2.880 71.642 1.00 93.12 693 GLU A O 1
ATOM 5171 N N . HIS A 1 694 ? -52.745 -4.963 71.825 1.00 93.88 694 HIS A N 1
ATOM 5172 C CA . HIS A 1 694 ? -54.040 -5.578 72.148 1.00 93.88 694 HIS A CA 1
ATOM 5173 C C . HIS A 1 694 ? -53.988 -6.467 73.392 1.00 93.88 694 HIS A C 1
ATOM 5175 O O . HIS A 1 694 ? -52.987 -7.142 73.640 1.00 93.88 694 HIS A O 1
ATOM 5181 N N . VAL A 1 695 ? -55.075 -6.500 74.171 1.00 92.44 695 VAL A N 1
ATOM 5182 C CA . VAL A 1 695 ? -55.194 -7.302 75.404 1.00 92.44 695 VAL A CA 1
ATOM 5183 C C . VAL A 1 695 ? -56.323 -8.319 75.264 1.00 92.44 695 VAL A C 1
ATOM 5185 O O . VAL A 1 695 ? -57.497 -7.988 75.413 1.00 92.44 695 VAL A O 1
ATOM 5188 N N . TYR A 1 696 ? -55.970 -9.589 75.074 1.00 92.19 696 TYR A N 1
ATOM 5189 C CA . TYR A 1 696 ? -56.945 -10.680 75.085 1.00 92.19 696 TYR A CA 1
ATOM 5190 C C . TYR A 1 696 ? -57.342 -11.032 76.522 1.00 92.19 696 TYR A C 1
ATOM 5192 O O . TYR A 1 696 ? -56.513 -11.480 77.315 1.00 92.19 696 TYR A O 1
ATOM 5200 N N . THR A 1 697 ? -58.619 -10.879 76.877 1.00 87.62 697 THR A N 1
ATOM 5201 C CA . THR A 1 697 ? -59.102 -11.144 78.249 1.00 87.62 697 THR A CA 1
ATOM 5202 C C . THR A 1 697 ? -59.265 -12.630 78.583 1.00 87.62 697 THR A C 1
ATOM 5204 O O . THR A 1 697 ? -59.424 -12.977 79.751 1.00 87.62 697 THR A O 1
ATOM 5207 N N . ALA A 1 698 ? -59.249 -13.512 77.581 1.00 86.31 698 ALA A N 1
ATOM 5208 C CA . ALA A 1 698 ? -59.407 -14.956 77.739 1.00 86.31 698 ALA A CA 1
ATOM 5209 C C . ALA A 1 698 ? -58.437 -15.729 76.834 1.00 86.31 698 ALA A C 1
ATOM 5211 O O . ALA A 1 698 ? -58.119 -15.283 75.730 1.00 86.31 698 ALA A O 1
ATOM 5212 N N . ALA A 1 699 ? -58.012 -16.911 77.286 1.00 87.44 699 ALA A N 1
ATOM 5213 C CA . ALA A 1 699 ? -57.253 -17.854 76.469 1.00 87.44 699 ALA A CA 1
ATOM 5214 C C . ALA A 1 699 ? -58.121 -18.434 75.339 1.00 87.44 699 ALA A C 1
ATOM 5216 O O . ALA A 1 699 ? -59.318 -18.663 75.518 1.00 87.44 699 ALA A O 1
ATOM 5217 N N . GLY A 1 700 ? -57.515 -18.668 74.176 1.00 89.38 700 GLY A N 1
ATOM 5218 C CA . GLY A 1 700 ? -58.226 -19.032 72.952 1.00 89.38 700 GLY A CA 1
ATOM 5219 C C . GLY A 1 700 ? -57.344 -18.942 71.709 1.00 89.38 700 GLY A C 1
ATOM 5220 O O . GLY A 1 700 ? -56.147 -18.675 71.801 1.00 89.38 700 GLY A O 1
ATOM 5221 N N . VAL A 1 701 ? -57.943 -19.168 70.540 1.00 90.81 701 VAL A N 1
ATOM 5222 C CA . VAL A 1 701 ? -57.317 -18.900 69.239 1.00 90.81 701 VAL A CA 1
ATOM 5223 C C . VAL A 1 701 ? -58.140 -17.824 68.547 1.00 90.81 701 VAL A C 1
ATOM 5225 O O . VAL A 1 701 ? -59.342 -18.005 68.356 1.00 90.81 701 VAL A O 1
ATOM 5228 N N . TYR A 1 702 ? -57.492 -16.720 68.192 1.00 93.44 702 TYR A N 1
ATOM 5229 C CA . TYR A 1 702 ? -58.121 -15.547 67.597 1.00 93.44 702 TYR A CA 1
ATOM 5230 C C . TYR A 1 702 ? -57.489 -15.256 66.239 1.00 93.44 702 TYR A C 1
ATOM 5232 O O . TYR A 1 702 ? -56.266 -15.233 66.112 1.00 93.44 702 TYR A O 1
ATOM 5240 N N . GLN A 1 703 ? -58.312 -15.046 65.215 1.00 94.62 703 GLN A N 1
ATOM 5241 C CA . GLN A 1 703 ? -57.817 -14.716 63.884 1.00 94.62 703 GLN A CA 1
ATOM 5242 C C . GLN A 1 703 ? -57.585 -13.210 63.782 1.00 94.62 703 GLN A C 1
ATOM 5244 O O . GLN A 1 703 ? -58.538 -12.435 63.697 1.00 94.62 703 GLN A O 1
ATOM 5249 N N . VAL A 1 704 ? -56.316 -12.807 63.769 1.00 96.25 704 VAL A N 1
ATOM 5250 C CA . VAL A 1 704 ? -55.926 -11.411 63.580 1.00 96.25 704 VAL A CA 1
ATOM 5251 C C . VAL A 1 704 ? -55.830 -11.115 62.091 1.00 96.25 704 VAL A C 1
ATOM 5253 O O . VAL A 1 704 ? -55.187 -11.851 61.339 1.00 96.25 704 VAL A O 1
ATOM 5256 N N . VAL A 1 705 ? -56.461 -10.024 61.672 1.00 95.56 705 VAL A N 1
ATOM 5257 C CA . VAL A 1 705 ? -56.472 -9.517 60.300 1.00 95.56 705 VAL A CA 1
ATOM 5258 C C . VAL A 1 705 ? -55.848 -8.128 60.293 1.00 95.56 705 VAL A C 1
ATOM 5260 O O . VAL A 1 705 ? -56.280 -7.260 61.046 1.00 95.56 705 VAL A O 1
ATOM 5263 N N . LEU A 1 706 ? -54.866 -7.907 59.422 1.00 95.94 706 LEU A N 1
ATOM 5264 C CA . LEU A 1 706 ? -54.379 -6.574 59.077 1.00 95.94 706 LEU A CA 1
ATOM 5265 C C . LEU A 1 706 ? -54.795 -6.260 57.641 1.00 95.94 706 LEU A C 1
ATOM 5267 O O . LEU A 1 706 ? -54.493 -7.032 56.730 1.00 95.94 706 LEU A O 1
ATOM 5271 N N . THR A 1 707 ? -55.437 -5.117 57.436 1.00 93.81 707 THR A N 1
ATOM 5272 C CA . THR A 1 707 ? -55.750 -4.541 56.126 1.00 93.81 707 THR A CA 1
ATOM 5273 C C . THR A 1 707 ? -54.795 -3.385 55.860 1.00 93.81 707 THR A C 1
ATOM 5275 O O . THR A 1 707 ? -54.694 -2.473 56.674 1.00 93.81 707 THR A O 1
ATOM 5278 N N . GLY A 1 708 ? -54.110 -3.397 54.718 1.00 91.69 708 GLY A N 1
ATOM 5279 C CA . GLY A 1 708 ? -53.304 -2.275 54.231 1.00 91.69 708 GLY A CA 1
ATOM 5280 C C . GLY A 1 708 ? -53.876 -1.751 52.918 1.00 91.69 708 GLY A C 1
ATOM 5281 O O . GLY A 1 708 ? -54.208 -2.540 52.031 1.00 91.69 708 GLY A O 1
ATOM 5282 N N . THR A 1 709 ? -54.006 -0.432 52.791 1.00 88.38 709 THR A N 1
ATOM 5283 C CA . THR A 1 709 ? -54.604 0.233 51.621 1.00 88.38 709 THR A CA 1
ATOM 5284 C C . THR A 1 709 ? -53.750 1.401 51.160 1.00 88.38 709 THR A C 1
ATOM 5286 O O . THR A 1 709 ? -53.446 2.267 51.974 1.00 88.38 709 THR A O 1
ATOM 5289 N N . ASN A 1 710 ? -53.429 1.442 49.865 1.00 85.69 710 ASN A N 1
ATOM 5290 C CA . ASN A 1 710 ? -52.760 2.562 49.200 1.00 85.69 710 ASN A CA 1
ATOM 5291 C C . ASN A 1 710 ? -53.504 2.997 47.924 1.00 85.69 710 ASN A C 1
ATOM 5293 O O . ASN A 1 710 ? -54.604 2.520 47.628 1.00 85.69 710 ASN A O 1
ATOM 5297 N N . ARG A 1 711 ? -52.886 3.887 47.137 1.00 81.19 711 ARG A N 1
ATOM 5298 C CA . ARG A 1 711 ? -53.440 4.428 45.883 1.00 81.19 711 ARG A CA 1
ATOM 5299 C C . ARG A 1 711 ? -53.711 3.367 44.803 1.00 81.19 711 ARG A C 1
ATOM 5301 O O . ARG A 1 711 ? -54.623 3.555 44.003 1.00 81.19 711 ARG A O 1
ATOM 5308 N N . ALA A 1 712 ? -52.979 2.252 44.800 1.00 80.31 712 ALA A N 1
ATOM 5309 C CA . ALA A 1 712 ? -53.201 1.110 43.907 1.00 80.31 712 ALA A CA 1
ATOM 5310 C C . ALA A 1 712 ? -54.164 0.043 44.482 1.00 80.31 712 ALA A C 1
ATOM 5312 O O . ALA A 1 712 ? -54.483 -0.936 43.801 1.00 80.31 712 ALA A O 1
ATOM 5313 N N . GLY A 1 713 ? -54.663 0.229 45.709 1.00 83.94 713 GLY A N 1
ATOM 5314 C CA . GLY A 1 713 ? -55.764 -0.534 46.301 1.00 83.94 713 GLY A CA 1
ATOM 5315 C C . GLY A 1 713 ? -55.438 -1.193 47.644 1.00 83.94 713 GLY A C 1
ATOM 5316 O O . GLY A 1 713 ? -54.414 -0.933 48.271 1.00 83.94 713 GLY A O 1
ATOM 5317 N N . SER A 1 714 ? -56.342 -2.069 48.089 1.00 89.62 714 SER A N 1
ATOM 5318 C CA . SER A 1 714 ? -56.268 -2.743 49.394 1.00 89.62 714 SER A CA 1
ATOM 5319 C C . SER A 1 714 ? -55.812 -4.199 49.295 1.00 89.62 714 SER A C 1
ATOM 5321 O O . SER A 1 714 ? -56.118 -4.903 48.324 1.00 89.62 714 SER A O 1
ATOM 5323 N N . ARG A 1 715 ? -55.126 -4.681 50.332 1.00 92.19 715 ARG A N 1
ATOM 5324 C CA . ARG A 1 715 ? -54.803 -6.097 50.581 1.00 92.19 715 ARG A CA 1
ATOM 5325 C C . ARG A 1 715 ? -54.938 -6.409 52.072 1.00 92.19 715 ARG A C 1
ATOM 5327 O O . ARG A 1 715 ? -54.980 -5.505 52.901 1.00 92.19 715 ARG A O 1
ATOM 5334 N N . THR A 1 716 ? -54.993 -7.695 52.405 1.00 93.50 716 THR A N 1
ATOM 5335 C CA . THR A 1 716 ? -55.115 -8.177 53.787 1.00 93.50 716 THR A CA 1
ATOM 5336 C C . THR A 1 716 ? -54.114 -9.286 54.079 1.00 93.50 716 THR A C 1
ATOM 5338 O O . THR A 1 716 ? -53.903 -10.156 53.235 1.00 93.50 716 THR A O 1
ATOM 5341 N N . ALA A 1 717 ? -53.579 -9.306 55.296 1.00 93.38 717 ALA A N 1
ATOM 5342 C CA . ALA A 1 717 ? -52.884 -10.446 55.886 1.00 93.38 717 ALA A CA 1
ATOM 5343 C C . ALA A 1 717 ? -53.699 -10.996 57.058 1.00 93.38 717 ALA A C 1
ATOM 5345 O O . ALA A 1 717 ? -54.352 -10.234 57.767 1.00 93.38 717 ALA A O 1
ATOM 5346 N N . GLN A 1 718 ? -53.644 -12.309 57.276 1.00 94.12 718 GLN A N 1
ATOM 5347 C CA . GLN A 1 718 ? -54.355 -12.982 58.363 1.00 94.12 718 GLN A CA 1
ATOM 5348 C C . GLN A 1 718 ? -53.419 -13.971 59.063 1.00 94.12 718 GLN A C 1
ATOM 5350 O O . GLN A 1 718 ? -52.647 -14.659 58.390 1.00 94.12 718 GLN A O 1
ATOM 5355 N N . ARG A 1 719 ? -53.473 -14.048 60.397 1.00 93.19 719 ARG A N 1
ATOM 5356 C CA . ARG A 1 719 ? -52.774 -15.067 61.200 1.00 93.19 719 ARG A CA 1
ATOM 5357 C C . ARG A 1 719 ? -53.619 -15.467 62.407 1.00 93.19 719 ARG A C 1
ATOM 5359 O O . ARG A 1 719 ? -54.189 -14.607 63.072 1.00 93.19 719 ARG A O 1
ATOM 5366 N N . ASP A 1 720 ? -53.623 -16.755 62.725 1.00 93.25 720 ASP A N 1
ATOM 5367 C CA . ASP A 1 720 ? -54.219 -17.259 63.960 1.00 93.25 720 ASP A CA 1
ATOM 5368 C C . ASP A 1 720 ? -53.246 -17.044 65.134 1.00 93.25 720 ASP A C 1
ATOM 5370 O O . ASP A 1 720 ? -52.096 -17.490 65.106 1.00 93.25 720 ASP A O 1
ATOM 5374 N N . VAL A 1 721 ? -53.712 -16.353 66.172 1.00 92.56 721 VAL A N 1
ATOM 5375 C CA . VAL A 1 721 ? -52.972 -16.024 67.395 1.00 92.56 721 VAL A CA 1
ATOM 5376 C C . VAL A 1 721 ? -53.505 -16.866 68.540 1.00 92.56 721 VAL A C 1
ATOM 5378 O O . VAL A 1 721 ? -54.696 -16.835 68.845 1.00 92.56 721 VAL A O 1
ATOM 5381 N N . ARG A 1 722 ? -52.618 -17.615 69.196 1.00 90.38 722 ARG A N 1
ATOM 5382 C CA . ARG A 1 722 ? -52.970 -18.485 70.319 1.00 90.38 722 ARG A CA 1
ATOM 5383 C C . ARG A 1 722 ? -52.589 -17.835 71.649 1.00 90.38 722 ARG A C 1
ATOM 5385 O O . ARG A 1 722 ? -51.419 -17.544 71.888 1.00 90.38 722 ARG A O 1
ATOM 5392 N N . VAL A 1 723 ? -53.598 -17.638 72.492 1.00 90.25 723 VAL A N 1
ATOM 5393 C CA . VAL A 1 723 ? -53.533 -16.985 73.804 1.00 90.25 723 VAL A CA 1
ATOM 5394 C C . VAL A 1 723 ? -53.632 -18.043 74.897 1.00 90.25 723 VAL A C 1
ATOM 5396 O O . VAL A 1 723 ? -54.546 -18.867 74.878 1.00 90.25 723 VAL A O 1
ATOM 5399 N N . GLU A 1 724 ? -52.715 -17.998 75.857 1.00 87.94 724 GLU A N 1
ATOM 5400 C CA . GLU A 1 724 ? -52.499 -19.018 76.887 1.00 87.94 724 GLU A CA 1
ATOM 5401 C C . GLU A 1 724 ? -52.656 -18.460 78.314 1.00 87.94 724 GLU A C 1
ATOM 5403 O O . GLU A 1 724 ? -52.653 -17.246 78.540 1.00 87.94 724 GLU A O 1
ATOM 5408 N N . THR A 1 725 ? -52.741 -19.349 79.306 1.00 87.19 725 THR A N 1
ATOM 5409 C CA . THR A 1 725 ? -52.616 -19.025 80.736 1.00 87.19 725 THR A CA 1
ATOM 5410 C C . THR A 1 725 ? -51.353 -19.645 81.336 1.00 87.19 725 THR A C 1
ATOM 5412 O O . THR A 1 725 ? -50.949 -20.752 80.977 1.00 87.19 725 THR A O 1
ATOM 5415 N N . ALA A 1 726 ? -50.747 -18.947 82.297 1.00 84.94 726 ALA A N 1
ATOM 5416 C CA . ALA A 1 726 ? -49.658 -19.452 83.131 1.00 84.94 726 ALA A CA 1
ATOM 5417 C C . ALA A 1 726 ? -50.145 -19.620 84.577 1.00 84.94 726 ALA A C 1
ATOM 5419 O O . ALA A 1 726 ? -51.024 -18.884 85.027 1.00 84.94 726 ALA A O 1
ATOM 5420 N N . GLY A 1 727 ? -49.560 -20.551 85.330 1.00 89.12 727 GLY A N 1
ATOM 5421 C CA . GLY A 1 727 ? -49.894 -20.741 86.741 1.00 89.12 727 GLY A CA 1
ATOM 5422 C C . GLY A 1 727 ? -49.051 -21.818 87.410 1.00 89.12 727 GLY A C 1
ATOM 5423 O O . GLY A 1 727 ? -48.578 -22.739 86.751 1.00 89.12 727 GLY A O 1
ATOM 5424 N N . VAL A 1 728 ? -48.880 -21.730 88.732 1.00 93.75 728 VAL A N 1
ATOM 5425 C CA . VAL A 1 728 ? -48.073 -22.679 89.512 1.00 93.75 728 VAL A CA 1
ATOM 5426 C C . VAL A 1 728 ? -48.656 -22.925 90.905 1.00 93.75 728 VAL A C 1
ATOM 5428 O O . VAL A 1 728 ? -49.226 -22.026 91.520 1.00 93.75 728 VAL A O 1
ATOM 5431 N N . ALA A 1 729 ? -48.494 -24.145 91.412 1.00 93.00 729 ALA A N 1
ATOM 5432 C CA . ALA A 1 729 ? -48.800 -24.533 92.785 1.00 93.00 729 ALA A CA 1
ATOM 5433 C C . ALA A 1 729 ? -47.606 -25.263 93.424 1.00 93.00 729 ALA A C 1
ATOM 5435 O O . ALA A 1 729 ? -46.860 -25.957 92.735 1.00 93.00 729 ALA A O 1
ATOM 5436 N N . LEU A 1 730 ? -47.454 -25.123 94.744 1.00 95.62 730 LEU A N 1
ATOM 5437 C CA . LEU A 1 730 ? -46.427 -25.786 95.553 1.00 95.62 730 LEU A CA 1
ATOM 5438 C C . LEU A 1 730 ? -47.075 -26.424 96.786 1.00 95.62 730 LEU A C 1
ATOM 5440 O O . LEU A 1 730 ? -47.850 -25.762 97.481 1.00 95.62 730 LEU A O 1
ATOM 5444 N N . LEU A 1 731 ? -46.789 -27.704 97.040 1.00 94.56 731 LEU A N 1
ATOM 5445 C CA . LEU A 1 731 ? -47.348 -28.476 98.156 1.00 94.56 731 LEU A CA 1
ATOM 5446 C C . LEU A 1 731 ? -46.293 -29.399 98.805 1.00 94.56 731 LEU A C 1
ATOM 5448 O O . LEU A 1 731 ? -45.430 -29.885 98.083 1.00 94.56 731 LEU A O 1
ATOM 5452 N N . PRO A 1 732 ? -46.390 -29.713 100.113 1.00 94.00 732 PRO A N 1
ATOM 5453 C CA . PRO A 1 732 ? -47.250 -29.065 101.108 1.00 94.00 732 PRO A CA 1
ATOM 5454 C C . PRO A 1 732 ? -46.926 -27.569 101.261 1.00 94.00 732 PRO A C 1
ATOM 5456 O O . PRO A 1 732 ? -45.858 -27.111 100.865 1.00 94.00 732 PRO A O 1
ATOM 5459 N N . ARG A 1 733 ? -47.865 -26.785 101.811 1.00 90.31 733 ARG A N 1
ATOM 5460 C CA . ARG A 1 733 ? -47.655 -25.342 102.065 1.00 90.31 733 ARG A CA 1
ATOM 5461 C C . ARG A 1 733 ? -46.792 -25.068 103.300 1.00 90.31 733 ARG A C 1
ATOM 5463 O O . ARG A 1 733 ? -46.251 -23.977 103.425 1.00 90.31 733 ARG A O 1
ATOM 5470 N N . ALA A 1 734 ? -46.702 -26.035 104.208 1.00 92.56 734 ALA A N 1
ATOM 5471 C CA . ALA A 1 734 ? -45.749 -26.037 105.303 1.00 92.56 734 ALA A CA 1
ATOM 5472 C C . ALA A 1 734 ? -45.441 -27.479 105.731 1.00 92.56 734 ALA A C 1
ATOM 5474 O O . ALA A 1 734 ? -46.318 -28.342 105.631 1.00 92.56 734 ALA A O 1
ATOM 5475 N N . GLU A 1 735 ? -44.229 -27.726 106.218 1.00 94.44 735 GLU A N 1
ATOM 5476 C CA . GLU A 1 735 ? -43.790 -29.007 106.783 1.00 94.44 735 GLU A CA 1
ATOM 5477 C C . GLU A 1 735 ? -42.798 -28.762 107.934 1.00 94.44 735 GLU A C 1
ATOM 5479 O O . GLU A 1 735 ? -42.165 -27.706 108.005 1.00 94.44 735 GLU A O 1
ATOM 5484 N N . SER A 1 736 ? -42.663 -29.713 108.862 1.00 93.75 736 SER A N 1
ATOM 5485 C CA . SER A 1 736 ? -41.713 -29.601 109.975 1.00 93.75 736 SER A CA 1
ATOM 5486 C C . SER A 1 736 ? -41.078 -30.948 110.308 1.00 93.75 736 SER A C 1
ATOM 5488 O O . SER A 1 736 ? -41.775 -31.962 110.373 1.00 93.75 736 SER A O 1
ATOM 5490 N N . GLN A 1 737 ? -39.763 -30.964 110.521 1.00 94.81 737 GLN A N 1
ATOM 5491 C CA . GLN A 1 737 ? -38.981 -32.165 110.836 1.00 94.81 737 GLN A CA 1
ATOM 5492 C C . GLN A 1 737 ? -37.851 -31.842 111.835 1.00 94.81 737 GLN A C 1
ATOM 5494 O O . GLN A 1 737 ? -37.583 -30.685 112.147 1.00 94.81 737 GLN A O 1
ATOM 5499 N N . SER A 1 738 ? -37.164 -32.862 112.359 1.00 93.06 738 SER A N 1
ATOM 5500 C CA . SER A 1 738 ? -36.080 -32.678 113.341 1.00 93.06 738 SER A CA 1
ATOM 5501 C C . SER A 1 738 ? -34.873 -33.559 113.024 1.00 93.06 738 SER A C 1
ATOM 5503 O O . SER A 1 738 ? -35.049 -34.743 112.716 1.00 93.06 738 SER A O 1
ATOM 5505 N N . GLY A 1 739 ? -33.658 -33.028 113.175 1.00 92.00 739 GLY A N 1
ATOM 5506 C CA . GLY A 1 739 ? -32.393 -33.712 112.867 1.00 92.00 739 GLY A CA 1
ATOM 5507 C C . GLY A 1 739 ? -31.317 -33.500 113.929 1.00 92.00 739 GLY A C 1
ATOM 5508 O O . GLY A 1 739 ? -31.411 -32.583 114.744 1.00 92.00 739 GLY A O 1
ATOM 5509 N N . ASP A 1 740 ? -30.301 -34.359 113.935 1.00 90.94 740 ASP A N 1
ATOM 5510 C CA . ASP A 1 740 ? -29.170 -34.235 114.860 1.00 90.94 740 ASP A CA 1
ATOM 5511 C C . ASP A 1 740 ? -28.230 -33.096 114.409 1.00 90.94 740 ASP A C 1
ATOM 5513 O O . ASP A 1 740 ? -28.064 -32.893 113.198 1.00 90.94 740 ASP A O 1
ATOM 5517 N N . PRO A 1 741 ? -27.586 -32.355 115.332 1.00 91.62 741 PRO A N 1
ATOM 5518 C CA . PRO A 1 741 ? -26.594 -31.337 114.986 1.00 91.62 741 PRO A CA 1
ATOM 5519 C C . PRO A 1 741 ? -25.511 -31.881 114.052 1.00 91.62 741 PRO A C 1
ATOM 5521 O O . PRO A 1 741 ? -24.931 -32.938 114.294 1.00 91.62 741 PRO A O 1
ATOM 5524 N N . GLY A 1 742 ? -25.216 -31.151 112.976 1.00 88.62 742 GLY A N 1
ATOM 5525 C CA . GLY A 1 742 ? -24.246 -31.586 111.973 1.00 88.62 742 GLY A CA 1
ATOM 5526 C C . GLY A 1 742 ? -24.799 -32.582 110.945 1.00 88.62 742 GLY A C 1
ATOM 5527 O O . GLY A 1 742 ? -24.011 -33.168 110.205 1.00 88.62 742 GLY A O 1
ATOM 5528 N N . THR A 1 743 ? -26.122 -32.759 110.859 1.00 92.69 743 THR A N 1
ATOM 5529 C CA . THR A 1 743 ? -26.788 -33.584 109.834 1.00 92.69 743 THR A CA 1
ATOM 5530 C C . THR A 1 743 ? -27.770 -32.769 108.984 1.00 92.69 743 THR A C 1
ATOM 5532 O O . THR A 1 743 ? -28.216 -31.693 109.383 1.00 92.69 743 THR A O 1
ATOM 5535 N N . ALA A 1 744 ? -28.100 -33.271 107.790 1.00 92.06 744 ALA A N 1
ATOM 5536 C CA . ALA A 1 744 ? -29.065 -32.645 106.888 1.00 92.06 744 ALA A CA 1
ATOM 5537 C C . ALA A 1 744 ? -30.433 -33.340 106.958 1.00 92.06 744 ALA A C 1
ATOM 5539 O O . ALA A 1 744 ? -30.530 -34.557 106.797 1.00 92.06 744 ALA A O 1
ATOM 5540 N N . VAL A 1 745 ? -31.488 -32.549 107.139 1.00 95.44 745 VAL A N 1
ATOM 5541 C CA . VAL A 1 745 ? -32.896 -32.969 107.117 1.00 95.44 745 VAL A CA 1
ATOM 5542 C C . VAL A 1 745 ? -33.470 -32.690 105.730 1.00 95.44 745 VAL A C 1
ATOM 5544 O O . VAL A 1 745 ? -33.168 -31.650 105.149 1.00 95.44 745 VAL A O 1
ATOM 5547 N N . SER A 1 746 ? -34.256 -33.615 105.174 1.00 94.06 746 SER A N 1
ATOM 5548 C CA . SER A 1 746 ? -34.689 -33.561 103.768 1.00 94.06 746 SER A CA 1
ATOM 5549 C C . SER A 1 746 ? -36.213 -33.543 103.641 1.00 94.06 746 SER A C 1
ATOM 5551 O O . SER A 1 746 ? -36.902 -34.447 104.113 1.00 94.06 746 SER A O 1
ATOM 5553 N N . TYR A 1 747 ? -36.724 -32.518 102.966 1.00 95.56 747 TYR A N 1
ATOM 5554 C CA . TYR A 1 747 ? -38.137 -32.288 102.671 1.00 95.56 747 TYR A CA 1
ATOM 5555 C C . TYR A 1 747 ? -38.416 -32.572 101.194 1.00 95.56 747 TYR A C 1
ATOM 5557 O O . TYR A 1 747 ? -37.549 -32.348 100.349 1.00 95.56 747 TYR A O 1
ATOM 5565 N N . THR A 1 748 ? -39.626 -33.032 100.865 1.00 94.69 748 THR A N 1
ATOM 5566 C CA . THR A 1 748 ? -40.042 -33.280 99.473 1.00 94.69 748 THR A CA 1
ATOM 5567 C C . THR A 1 748 ? -41.256 -32.425 99.133 1.00 94.69 748 THR A C 1
ATOM 5569 O O . THR A 1 748 ? -42.342 -32.633 99.668 1.00 94.69 748 THR A O 1
ATOM 5572 N N . LEU A 1 749 ? -41.074 -31.469 98.223 1.00 95.56 749 LEU A N 1
ATOM 5573 C CA . LEU A 1 749 ? -42.113 -30.548 97.771 1.00 95.56 749 LEU A CA 1
ATOM 5574 C C . LEU A 1 749 ? -42.531 -30.860 96.333 1.00 95.56 749 LEU A C 1
ATOM 5576 O O . LEU A 1 749 ? -41.683 -31.065 95.471 1.00 95.56 749 LEU A O 1
ATOM 5580 N N . ARG A 1 750 ? -43.830 -30.820 96.040 1.00 94.94 750 ARG A N 1
ATOM 5581 C CA . ARG A 1 750 ? -44.383 -31.002 94.695 1.00 94.94 750 ARG A CA 1
ATOM 5582 C C . ARG A 1 750 ? -44.745 -29.664 94.062 1.00 94.94 750 ARG A C 1
ATOM 5584 O O . ARG A 1 750 ? -45.655 -28.976 94.527 1.00 94.94 750 ARG A O 1
ATOM 5591 N N . VAL A 1 751 ? -44.069 -29.333 92.966 1.00 96.19 751 VAL A N 1
ATOM 5592 C CA . VAL A 1 751 ? -44.410 -28.223 92.064 1.00 96.19 751 VAL A CA 1
ATOM 5593 C C . VAL A 1 751 ? -45.410 -28.730 91.032 1.00 96.19 751 VAL A C 1
ATOM 5595 O O . VAL A 1 751 ? -45.216 -29.812 90.489 1.00 96.19 751 VAL A O 1
ATOM 5598 N N . SER A 1 752 ? -46.477 -27.986 90.739 1.00 94.19 752 SER A N 1
ATOM 5599 C CA . SER A 1 752 ? -47.450 -28.343 89.690 1.00 94.19 752 SER A CA 1
ATOM 5600 C C . SER A 1 752 ? -47.795 -27.152 88.798 1.00 94.19 752 SER A C 1
ATOM 5602 O O . SER A 1 752 ? -48.058 -26.062 89.310 1.00 94.19 752 SER A O 1
ATOM 5604 N N . ASN A 1 753 ? -47.831 -27.368 87.482 1.00 93.88 753 ASN A N 1
ATOM 5605 C CA . ASN A 1 753 ? -48.284 -26.382 86.503 1.00 93.88 753 ASN A CA 1
ATOM 5606 C C . ASN A 1 753 ? -49.816 -26.304 86.514 1.00 93.88 753 ASN A C 1
ATOM 5608 O O . ASN A 1 753 ? -50.499 -27.322 86.410 1.00 93.88 753 ASN A O 1
ATOM 5612 N N . THR A 1 754 ? -50.360 -25.094 86.640 1.00 90.50 754 THR A N 1
ATOM 5613 C CA . THR A 1 754 ? -51.815 -24.839 86.627 1.00 90.50 754 THR A CA 1
ATOM 5614 C C . THR A 1 754 ? -52.275 -23.972 85.448 1.00 90.50 754 THR A C 1
ATOM 5616 O O . THR A 1 754 ? -53.457 -23.647 85.361 1.00 90.50 754 THR A O 1
ATOM 5619 N N . GLY A 1 755 ? -51.363 -23.617 84.536 1.00 88.25 755 GLY A N 1
ATOM 5620 C CA . GLY A 1 755 ? -51.653 -22.946 83.267 1.00 88.25 755 GLY A CA 1
ATOM 5621 C C . GLY A 1 755 ? -51.948 -23.913 82.112 1.00 88.25 755 GLY A C 1
ATOM 5622 O O . GLY A 1 755 ? -51.923 -25.134 82.273 1.00 88.25 755 GLY A O 1
ATOM 5623 N N . SER A 1 756 ? -52.222 -23.354 80.929 1.00 86.06 756 SER A N 1
ATOM 5624 C CA . SER A 1 756 ? -52.490 -24.089 79.681 1.00 86.06 756 SER A CA 1
ATOM 5625 C C . SER A 1 756 ? -51.256 -24.311 78.796 1.00 86.06 756 SER A C 1
ATOM 5627 O O . SER A 1 756 ? -51.338 -25.060 77.822 1.00 86.06 756 SER A O 1
ATOM 5629 N N . TYR A 1 757 ? -50.113 -23.714 79.146 1.00 86.81 757 TYR A N 1
ATOM 5630 C CA . TYR A 1 757 ? -48.849 -23.810 78.408 1.00 86.81 757 TYR A CA 1
ATOM 5631 C C . TYR A 1 757 ? -47.764 -24.566 79.198 1.00 86.81 757 TYR A C 1
ATOM 5633 O O . TYR A 1 757 ? -47.731 -24.508 80.427 1.00 86.81 757 TYR A O 1
ATOM 5641 N N . THR A 1 758 ? -46.865 -25.269 78.499 1.00 89.56 758 THR A N 1
ATOM 5642 C CA . THR A 1 758 ? -45.705 -25.959 79.098 1.00 89.56 758 THR A CA 1
ATOM 5643 C C . THR A 1 758 ? -44.678 -24.941 79.587 1.00 89.56 758 THR A C 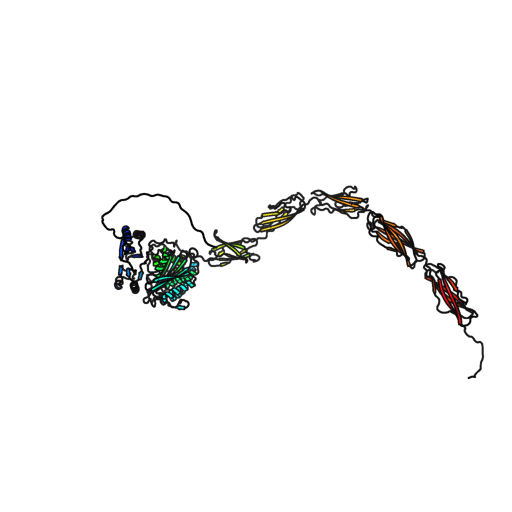1
ATOM 5645 O O . THR A 1 758 ? -44.116 -24.195 78.791 1.00 89.56 758 THR A O 1
ATOM 5648 N N . ASP A 1 759 ? -44.403 -24.921 80.887 1.00 89.81 759 ASP A N 1
ATOM 5649 C CA . ASP A 1 759 ? -43.620 -23.863 81.534 1.00 89.81 759 ASP A CA 1
ATOM 5650 C C . ASP A 1 759 ? -42.357 -24.425 82.203 1.00 89.81 759 ASP A C 1
ATOM 5652 O O . ASP A 1 759 ? -42.207 -25.635 82.383 1.00 89.81 759 ASP A O 1
ATOM 5656 N N . SER A 1 760 ? -41.433 -23.549 82.582 1.00 93.06 760 SER A N 1
ATOM 5657 C CA . SER A 1 760 ? -40.300 -23.888 83.445 1.00 93.06 760 SER A CA 1
ATOM 5658 C C . SER A 1 760 ? -40.389 -23.089 84.741 1.00 93.06 760 SER A C 1
ATOM 5660 O O . SER A 1 760 ? -40.803 -21.933 84.740 1.00 93.06 760 SER A O 1
ATOM 5662 N N . TYR A 1 761 ? -39.994 -23.689 85.862 1.00 95.44 761 TYR A N 1
ATOM 5663 C CA . TYR A 1 761 ? -40.143 -23.090 87.186 1.00 95.44 761 TYR A CA 1
ATOM 5664 C C . TYR A 1 761 ? -38.801 -22.916 87.879 1.00 95.44 761 TYR A C 1
ATOM 5666 O O . TYR A 1 761 ? -38.107 -23.900 88.121 1.00 95.44 761 TYR A O 1
ATOM 5674 N N . ALA A 1 762 ? -38.461 -21.678 88.240 1.00 94.88 762 ALA A N 1
ATOM 5675 C CA . ALA A 1 762 ? -37.324 -21.377 89.106 1.00 94.88 762 ALA A CA 1
ATOM 5676 C C . ALA A 1 762 ? -37.698 -21.610 90.577 1.00 94.88 762 ALA A C 1
ATOM 5678 O O . ALA A 1 762 ? -38.801 -21.244 90.992 1.00 94.88 762 ALA A O 1
ATOM 5679 N N . ILE A 1 763 ? -36.791 -22.206 91.355 1.00 95.56 763 ILE A N 1
ATOM 5680 C CA . ILE A 1 763 ? -37.040 -22.661 92.727 1.00 95.56 763 ILE A CA 1
ATOM 5681 C C . ILE A 1 763 ? -35.882 -22.263 93.644 1.00 95.56 763 ILE A C 1
ATOM 5683 O O . ILE A 1 763 ? -34.722 -22.611 93.403 1.00 95.56 763 ILE A O 1
ATOM 5687 N N . ALA A 1 764 ? -36.199 -21.561 94.729 1.00 93.81 764 ALA A N 1
ATOM 5688 C CA . ALA A 1 764 ? -35.213 -21.080 95.690 1.00 93.81 764 ALA A CA 1
ATOM 5689 C C . ALA A 1 764 ? -35.710 -21.218 97.131 1.00 93.81 764 ALA A C 1
ATOM 5691 O O . ALA A 1 764 ? -36.864 -20.908 97.427 1.00 93.81 764 ALA A O 1
ATOM 5692 N N . ALA A 1 765 ? -34.813 -21.628 98.030 1.00 92.44 765 ALA A N 1
ATOM 5693 C CA . ALA A 1 765 ? -34.988 -21.423 99.461 1.00 92.44 765 ALA A CA 1
ATOM 5694 C C . ALA A 1 765 ? -34.542 -19.994 99.823 1.00 92.44 765 ALA A C 1
ATOM 5696 O O . ALA A 1 765 ? -33.536 -19.500 99.314 1.00 92.44 765 ALA A O 1
ATOM 5697 N N . GLN A 1 766 ? -35.304 -19.331 100.685 1.00 91.19 766 GLN A N 1
ATOM 5698 C CA . GLN A 1 766 ? -35.099 -17.970 101.179 1.00 91.19 766 GLN A CA 1
ATOM 5699 C C . GLN A 1 766 ? -35.419 -17.936 102.690 1.00 91.19 766 GLN A C 1
ATOM 5701 O O . GLN A 1 766 ? -36.074 -18.838 103.207 1.00 91.19 766 GLN A O 1
ATOM 5706 N N . GLU A 1 767 ? -34.966 -16.898 103.399 1.00 89.50 767 GLU A N 1
ATOM 5707 C CA . GLU A 1 767 ? -35.278 -16.637 104.826 1.00 89.50 767 GLU A CA 1
ATOM 5708 C C . GLU A 1 767 ? -34.782 -17.677 105.862 1.00 89.50 767 GLU A C 1
ATOM 5710 O O . GLU A 1 767 ? -35.018 -17.506 107.052 1.00 89.50 767 GLU A O 1
ATOM 5715 N N . SER A 1 768 ? -34.018 -18.689 105.440 1.00 88.56 768 SER A N 1
ATOM 5716 C CA . SER A 1 768 ? -33.354 -19.670 106.314 1.00 88.56 768 SER A CA 1
ATOM 5717 C C . SER A 1 768 ? -32.064 -19.097 106.919 1.00 88.56 768 SER A C 1
ATOM 5719 O O . SER A 1 768 ? -31.244 -18.520 106.199 1.00 88.56 768 SER A O 1
ATOM 5721 N N . THR A 1 769 ? -31.858 -19.267 108.228 1.00 90.06 769 THR A N 1
ATOM 5722 C CA . THR A 1 769 ? -30.569 -19.001 108.901 1.00 90.06 769 THR A CA 1
ATOM 5723 C C . THR A 1 769 ? -29.640 -20.216 108.883 1.00 90.06 769 THR A C 1
ATOM 5725 O O . THR A 1 769 ? -28.427 -20.076 109.059 1.00 90.06 769 THR A O 1
ATOM 5728 N N . TRP A 1 770 ? -30.192 -21.408 108.650 1.00 93.62 770 TRP A N 1
ATOM 5729 C CA . TRP A 1 770 ? -29.446 -22.643 108.426 1.00 93.62 770 TRP A CA 1
ATOM 5730 C C . TRP A 1 770 ? -29.165 -22.829 106.924 1.00 93.62 770 TRP A C 1
ATOM 5732 O O . TRP A 1 770 ? -29.682 -22.105 106.073 1.00 93.62 770 TRP A O 1
ATOM 5742 N N . VAL A 1 771 ? -28.292 -23.773 106.553 1.00 92.19 771 VAL A N 1
ATOM 5743 C CA . VAL A 1 771 ? -27.960 -23.973 105.129 1.00 92.19 771 VAL A CA 1
ATOM 5744 C C . VAL A 1 771 ? -29.050 -24.812 104.465 1.00 92.19 771 VAL A C 1
ATOM 5746 O O . VAL A 1 771 ? -29.060 -26.035 104.607 1.00 92.19 771 VAL A O 1
ATOM 5749 N N . ALA A 1 772 ? -29.951 -24.152 103.735 1.00 93.19 772 ALA A N 1
ATOM 5750 C CA . ALA A 1 772 ? -30.997 -24.778 102.930 1.00 93.19 772 ALA A CA 1
ATOM 5751 C C . ALA A 1 772 ? -30.604 -24.854 101.440 1.00 93.19 772 ALA A C 1
ATOM 5753 O O . ALA A 1 772 ? -30.390 -23.831 100.789 1.00 93.19 772 ALA A O 1
ATOM 5754 N N . ALA A 1 773 ? -30.539 -26.065 100.884 1.00 92.25 773 ALA A N 1
ATOM 5755 C CA . ALA A 1 773 ? -30.254 -26.331 99.472 1.00 92.25 773 ALA A CA 1
ATOM 5756 C C . ALA A 1 773 ? -31.470 -26.964 98.776 1.00 92.25 773 ALA A C 1
ATOM 5758 O O . ALA A 1 773 ? -32.111 -27.847 99.340 1.00 92.25 773 ALA A O 1
ATOM 5759 N N . VAL A 1 774 ? -31.769 -26.544 97.544 1.00 93.44 774 VAL A N 1
ATOM 5760 C CA . VAL A 1 774 ? -32.908 -27.036 96.745 1.00 93.44 774 VAL A CA 1
ATOM 5761 C C . VAL A 1 774 ? -32.383 -27.813 95.543 1.00 93.44 774 VAL A C 1
ATOM 5763 O O . VAL A 1 774 ? -31.541 -27.305 94.806 1.00 93.44 774 VAL A O 1
ATOM 5766 N N . VAL A 1 775 ? -32.880 -29.027 95.309 1.00 88.81 775 VAL A N 1
ATOM 5767 C CA . VAL A 1 775 ? -32.469 -29.864 94.176 1.00 88.81 775 VAL A CA 1
ATOM 5768 C C . VAL A 1 775 ? -33.704 -30.473 93.492 1.00 88.81 775 VAL A C 1
ATOM 5770 O O . VAL A 1 775 ? -34.402 -31.275 94.112 1.00 88.81 775 VAL A O 1
ATOM 5773 N N . PRO A 1 776 ? -33.976 -30.156 92.209 1.00 90.88 776 PRO A N 1
ATOM 5774 C CA . PRO A 1 776 ? -33.302 -29.167 91.361 1.00 90.88 776 PRO A CA 1
ATOM 5775 C C . PRO A 1 776 ? -33.745 -27.717 91.651 1.00 90.88 776 PRO A C 1
ATOM 5777 O O . PRO A 1 776 ? -34.884 -27.465 92.029 1.00 90.88 776 PRO A O 1
ATOM 5780 N N . HIS A 1 777 ? -32.867 -26.745 91.380 1.00 91.50 777 HIS A N 1
ATOM 5781 C CA . HIS A 1 777 ? -33.189 -25.308 91.442 1.00 91.50 777 HIS A CA 1
ATOM 5782 C C . HIS A 1 777 ? -34.095 -24.810 90.300 1.00 91.50 777 HIS A C 1
ATOM 5784 O O . HIS A 1 777 ? -34.630 -23.705 90.373 1.00 91.50 777 HIS A O 1
ATOM 5790 N N . VAL A 1 778 ? -34.249 -25.589 89.227 1.00 94.31 778 VAL A N 1
ATOM 5791 C CA . VAL A 1 778 ? -35.172 -25.300 88.124 1.00 94.31 778 VAL A CA 1
ATOM 5792 C C . VAL A 1 778 ? -35.831 -26.601 87.678 1.00 94.31 778 VAL A C 1
ATOM 5794 O O . VAL A 1 778 ? -35.152 -27.611 87.493 1.00 94.31 778 VAL A O 1
ATOM 5797 N N . LEU A 1 779 ? -37.145 -26.575 87.472 1.00 93.62 779 LEU A N 1
ATOM 5798 C CA . LEU A 1 779 ? -37.859 -27.612 86.731 1.00 93.62 779 LEU A CA 1
ATOM 5799 C C . LEU A 1 779 ? -38.097 -27.119 85.309 1.00 93.62 779 LEU A C 1
ATOM 5801 O O . LEU A 1 779 ? -38.758 -26.104 85.120 1.00 93.62 779 LEU A O 1
ATOM 5805 N N . HIS A 1 780 ? -37.572 -27.837 84.322 1.00 92.44 780 HIS A N 1
ATOM 5806 C CA . HIS A 1 780 ? -37.748 -27.509 82.909 1.00 92.44 780 HIS A CA 1
ATOM 5807 C C . HIS A 1 780 ? -38.933 -28.258 82.305 1.00 92.44 780 HIS A C 1
ATOM 5809 O O . HIS A 1 780 ? -39.121 -29.436 82.607 1.00 92.44 780 HIS A O 1
ATOM 5815 N N . GLU A 1 781 ? -39.683 -27.599 81.424 1.00 90.19 781 GLU A N 1
ATOM 5816 C CA . GLU A 1 781 ? -40.726 -28.214 80.587 1.00 90.19 781 GLU A CA 1
ATOM 5817 C C . GLU A 1 781 ? -41.750 -29.047 81.379 1.00 90.19 781 GLU A C 1
ATOM 5819 O O . GLU A 1 781 ? -41.939 -30.239 81.138 1.00 90.19 781 GLU A O 1
ATOM 5824 N N . VAL A 1 782 ? -42.399 -28.426 82.364 1.00 91.31 782 VAL A N 1
ATOM 5825 C CA . VAL A 1 782 ? -43.526 -29.006 83.102 1.00 91.31 782 VAL A CA 1
ATOM 5826 C C . VAL A 1 782 ? -44.805 -28.711 82.320 1.00 91.31 782 VAL A C 1
ATOM 5828 O O . VAL A 1 782 ? -45.217 -27.554 82.194 1.00 91.31 782 VAL A O 1
ATOM 5831 N N . GLY A 1 783 ? -45.425 -29.748 81.759 1.00 90.06 783 GLY A N 1
ATOM 5832 C CA . GLY A 1 783 ? -46.626 -29.626 80.932 1.00 90.06 783 GLY A CA 1
ATOM 5833 C C . GLY A 1 783 ? -47.865 -29.166 81.716 1.00 90.06 783 GLY A C 1
ATOM 5834 O O . GLY A 1 783 ? -47.877 -29.231 82.946 1.00 90.06 783 GLY A O 1
ATOM 5835 N N . PRO A 1 784 ? -48.935 -28.719 81.035 1.00 89.12 784 PRO A N 1
ATOM 5836 C CA . PRO A 1 784 ? -50.198 -28.343 81.675 1.00 89.12 784 PRO A CA 1
ATOM 5837 C C . PRO A 1 784 ? -50.740 -29.453 82.586 1.00 89.12 784 PRO A C 1
ATOM 5839 O O . PRO A 1 784 ? -50.815 -30.612 82.177 1.00 89.12 784 PRO A O 1
ATOM 5842 N N . ALA A 1 785 ? -51.118 -29.101 83.820 1.00 87.75 785 ALA A N 1
ATOM 5843 C CA . ALA A 1 785 ? -51.538 -30.026 84.884 1.00 87.75 785 ALA A CA 1
ATOM 5844 C C . ALA A 1 785 ? -50.501 -31.096 85.313 1.00 87.75 785 ALA A C 1
ATOM 5846 O O . ALA A 1 785 ? -50.813 -31.951 86.147 1.00 87.75 785 ALA A O 1
ATOM 5847 N N . GLU A 1 786 ? -49.266 -31.055 84.805 1.00 93.38 786 GLU A N 1
ATOM 5848 C CA . GLU A 1 786 ? -48.168 -31.897 85.283 1.00 93.38 786 GLU A CA 1
ATOM 5849 C C . GLU A 1 786 ? -47.637 -31.375 86.630 1.00 93.38 786 GLU A C 1
ATOM 5851 O O . GLU A 1 786 ? -47.670 -30.176 86.918 1.00 93.38 786 GLU A O 1
ATOM 5856 N N . GLY A 1 787 ? -47.097 -32.273 87.457 1.00 91.88 787 GLY A N 1
ATOM 5857 C CA . GLY A 1 787 ? -46.340 -31.889 88.642 1.00 91.88 787 GLY A CA 1
ATOM 5858 C C . GLY A 1 787 ? -45.138 -32.791 88.891 1.00 91.88 787 GLY A C 1
ATOM 5859 O O . GLY A 1 787 ? -45.175 -33.987 88.589 1.00 91.88 787 GLY A O 1
ATOM 5860 N N . ARG A 1 788 ? -44.077 -32.208 89.450 1.00 94.44 788 ARG A N 1
ATOM 5861 C CA . ARG A 1 788 ? -42.797 -32.862 89.743 1.00 94.44 788 ARG A CA 1
ATOM 5862 C C . ARG A 1 788 ? -42.355 -32.554 91.164 1.00 94.44 788 ARG A C 1
ATOM 5864 O O . ARG A 1 788 ? -42.622 -31.470 91.685 1.00 94.44 788 ARG A O 1
ATOM 5871 N N . ASP A 1 789 ? -41.679 -33.521 91.764 1.00 94.12 789 ASP A N 1
ATOM 5872 C CA . ASP A 1 789 ? -41.201 -33.432 93.138 1.00 94.12 789 ASP A CA 1
ATOM 5873 C C . ASP A 1 789 ? -39.769 -32.874 93.171 1.00 94.12 789 ASP A C 1
ATOM 5875 O O . ASP A 1 789 ? -38.979 -33.077 92.245 1.00 94.12 789 ASP A O 1
ATOM 5879 N N . VAL A 1 790 ? -39.462 -32.130 94.228 1.00 94.69 790 VAL A N 1
ATOM 5880 C CA . VAL A 1 790 ? -38.235 -31.356 94.434 1.00 94.69 790 VAL A CA 1
ATOM 5881 C C . VAL A 1 790 ? -37.785 -31.578 95.869 1.00 94.69 790 VAL A C 1
ATOM 5883 O O . VAL A 1 790 ? -38.581 -31.460 96.802 1.00 94.69 790 VAL A O 1
ATOM 5886 N N . GLU A 1 791 ? -36.509 -31.894 96.052 1.00 94.94 791 GLU A N 1
ATOM 5887 C CA . GLU A 1 791 ? -35.932 -32.122 97.370 1.00 94.94 791 GLU A CA 1
ATOM 5888 C C . GLU A 1 791 ? -35.357 -30.817 97.931 1.00 94.94 791 GLU A C 1
ATOM 5890 O O . GLU A 1 791 ? -34.676 -30.067 97.228 1.00 94.94 791 GLU A O 1
ATOM 5895 N N . VAL A 1 792 ? -35.601 -30.547 99.213 1.00 95.56 792 VAL A N 1
ATOM 5896 C CA . VAL A 1 792 ? -35.011 -29.411 99.929 1.00 95.56 792 VAL A CA 1
ATOM 5897 C C . VAL A 1 792 ? -34.306 -29.930 101.172 1.00 95.56 792 VAL A C 1
ATOM 5899 O O . VAL A 1 792 ? -34.935 -30.527 102.042 1.00 95.56 792 VAL A O 1
ATOM 5902 N N . ARG A 1 793 ? -32.992 -29.721 101.254 1.00 94.62 793 ARG A N 1
ATOM 5903 C CA . ARG A 1 793 ? -32.143 -30.207 102.347 1.00 94.62 793 ARG A CA 1
ATOM 5904 C C . ARG A 1 793 ? -31.727 -29.052 103.243 1.00 94.62 793 ARG A C 1
ATOM 5906 O O . ARG A 1 793 ? -31.064 -28.135 102.766 1.00 94.62 793 ARG A O 1
ATOM 5913 N N . VAL A 1 794 ? -32.081 -29.113 104.523 1.00 95.25 794 VAL A N 1
ATOM 5914 C CA . VAL A 1 794 ? -31.721 -28.117 105.542 1.00 95.25 794 VAL A CA 1
ATOM 5915 C C . VAL A 1 794 ? -30.690 -28.723 106.490 1.00 95.25 794 VAL A C 1
ATOM 5917 O O . VAL A 1 794 ? -30.935 -29.750 107.121 1.00 95.25 794 VAL A O 1
ATOM 5920 N N . MET A 1 795 ? -29.515 -28.105 106.571 1.00 94.44 795 MET A N 1
ATOM 5921 C CA . MET A 1 795 ? -28.404 -28.558 107.407 1.00 94.44 795 MET A CA 1
ATOM 5922 C C . MET A 1 795 ? -28.530 -28.018 108.834 1.00 94.44 795 MET A C 1
ATOM 5924 O O . MET A 1 795 ? -28.374 -26.815 109.042 1.00 94.44 795 MET A O 1
ATOM 5928 N N . VAL A 1 796 ? -28.728 -28.894 109.821 1.00 94.50 796 VAL A N 1
ATOM 5929 C CA . VAL A 1 796 ? -28.703 -28.512 111.242 1.00 94.50 796 VAL A CA 1
ATOM 5930 C C . VAL A 1 796 ? -27.261 -28.134 111.622 1.00 94.50 796 VAL A C 1
ATOM 5932 O O . VAL A 1 796 ? -26.360 -28.965 111.455 1.00 94.50 796 VAL A O 1
ATOM 5935 N N . PRO A 1 797 ? -26.985 -26.916 112.128 1.00 93.25 797 PRO A N 1
ATOM 5936 C CA . PRO A 1 797 ? -25.634 -26.510 112.504 1.00 93.25 797 PRO A CA 1
ATOM 5937 C C . PRO A 1 797 ? -25.019 -27.454 113.544 1.00 93.25 797 PRO A C 1
ATOM 5939 O O . PRO A 1 797 ? -25.680 -27.865 114.491 1.00 93.25 797 PRO A O 1
ATOM 5942 N N . GLY A 1 798 ? -23.728 -27.771 113.410 1.00 86.31 798 GLY A N 1
ATOM 5943 C CA . GLY A 1 798 ? -23.039 -28.695 114.328 1.00 86.31 798 GLY A CA 1
ATOM 5944 C C . GLY A 1 798 ? -22.957 -28.218 115.785 1.00 86.31 798 GLY A C 1
ATOM 5945 O O . GLY A 1 798 ? -22.744 -29.029 116.676 1.00 86.31 798 GLY A O 1
ATOM 5946 N N . GLY A 1 799 ? -23.134 -26.914 116.023 1.00 84.50 799 GLY A N 1
ATOM 5947 C CA . GLY A 1 799 ? -23.223 -26.316 117.357 1.00 84.50 799 GLY A CA 1
ATOM 5948 C C . GLY A 1 799 ? -24.645 -25.965 117.803 1.00 84.50 799 GLY A C 1
ATOM 5949 O O . GLY A 1 799 ? -24.774 -25.281 118.813 1.00 84.50 799 GLY A O 1
ATOM 5950 N N . ALA A 1 800 ? -25.683 -26.367 117.056 1.00 89.00 800 ALA A N 1
ATOM 5951 C CA . ALA A 1 800 ? -27.067 -26.045 117.395 1.00 89.00 800 ALA A CA 1
ATOM 5952 C C . ALA A 1 800 ? -27.465 -26.688 118.729 1.00 89.00 800 ALA A C 1
ATOM 5954 O O . ALA A 1 800 ? -27.264 -27.892 118.938 1.00 89.00 800 ALA A O 1
ATOM 5955 N N . LEU A 1 801 ? -28.032 -25.889 119.628 1.00 90.06 801 LEU A N 1
ATOM 5956 C CA . LEU A 1 801 ? -28.523 -26.358 120.920 1.00 90.06 801 LEU A CA 1
ATOM 5957 C C . LEU A 1 801 ? -29.829 -27.137 120.741 1.00 90.06 801 LEU A C 1
ATOM 5959 O O . LEU A 1 801 ? -30.611 -26.888 119.824 1.00 90.06 801 LEU A O 1
ATOM 5963 N N . ALA A 1 802 ? -30.079 -28.092 121.634 1.00 90.50 802 ALA A N 1
ATOM 5964 C CA . ALA A 1 802 ? -31.294 -28.897 121.582 1.00 90.50 802 ALA A CA 1
ATOM 5965 C C . ALA A 1 802 ? -32.561 -28.022 121.654 1.00 90.50 802 ALA A C 1
ATOM 5967 O O . ALA A 1 802 ? -32.750 -27.272 122.613 1.00 90.50 802 ALA A O 1
ATOM 5968 N N . GLY A 1 803 ? -33.438 -28.152 120.657 1.00 88.19 803 GLY A N 1
ATOM 5969 C CA . GLY A 1 803 ? -34.660 -27.355 120.531 1.00 88.19 803 GLY A CA 1
ATOM 5970 C C . GLY A 1 803 ? -34.501 -26.007 119.817 1.00 88.19 803 GLY A C 1
ATOM 5971 O O . GLY A 1 803 ? -35.484 -25.278 119.730 1.00 88.19 803 GLY A O 1
ATOM 5972 N N . GLU A 1 804 ? -33.320 -25.661 119.292 1.00 93.19 804 GLU A N 1
ATOM 5973 C CA . GLU A 1 804 ? -33.205 -24.563 118.320 1.00 93.19 804 GLU A CA 1
ATOM 5974 C C . GLU A 1 804 ? -33.900 -24.937 117.002 1.00 93.19 804 GLU A C 1
ATOM 5976 O O . GLU A 1 804 ? -33.853 -26.093 116.574 1.00 93.19 804 GLU A O 1
ATOM 5981 N N . GLU A 1 805 ? -34.539 -23.957 116.358 1.00 93.50 805 GLU A N 1
ATOM 5982 C CA . GLU A 1 805 ? -35.311 -24.140 115.125 1.00 93.50 805 GLU A CA 1
ATOM 5983 C C . GLU A 1 805 ? -34.955 -23.091 114.070 1.00 93.50 805 GLU A C 1
ATOM 5985 O O . GLU A 1 805 ? -34.676 -21.938 114.402 1.00 93.50 805 GLU A O 1
ATOM 5990 N N . ASP A 1 806 ? -35.036 -23.477 112.796 1.00 94.56 806 ASP A N 1
ATOM 5991 C CA . ASP A 1 806 ? -34.965 -22.567 111.648 1.00 94.56 806 ASP A CA 1
ATOM 5992 C C . ASP A 1 806 ? -36.109 -22.826 110.662 1.00 94.56 806 ASP A C 1
ATOM 5994 O O . ASP A 1 806 ? -36.537 -23.969 110.479 1.00 94.56 806 ASP A O 1
ATOM 5998 N N . ALA A 1 807 ? -36.604 -21.765 110.018 1.00 94.00 807 ALA A N 1
ATOM 5999 C CA . ALA A 1 807 ? -37.743 -21.814 109.105 1.00 94.00 807 ALA A CA 1
ATOM 6000 C C . ALA A 1 807 ? -37.357 -21.310 107.704 1.00 94.00 807 ALA A C 1
ATOM 6002 O O . ALA A 1 807 ? -37.313 -20.109 107.451 1.00 94.00 807 ALA A O 1
ATOM 6003 N N . ALA A 1 808 ? -37.123 -22.233 106.772 1.00 94.06 808 ALA A N 1
ATOM 6004 C CA . ALA A 1 808 ? -36.814 -21.911 105.382 1.00 94.06 808 ALA A CA 1
ATOM 6005 C C . ALA A 1 808 ? -38.103 -21.722 104.565 1.00 94.06 808 ALA A C 1
ATOM 6007 O O . ALA A 1 808 ? -38.915 -22.643 104.466 1.00 94.06 808 ALA A O 1
ATOM 6008 N N . GLN A 1 809 ? -38.288 -20.571 103.917 1.00 95.50 809 GLN A N 1
ATOM 6009 C CA . GLN A 1 809 ? -39.331 -20.428 102.897 1.00 95.50 809 GLN A CA 1
ATOM 6010 C C . GLN A 1 809 ? -38.821 -20.950 101.550 1.00 95.50 809 GLN A C 1
ATOM 6012 O O . GLN A 1 809 ? -37.718 -20.611 101.135 1.00 95.50 809 GLN A O 1
ATOM 6017 N N . VAL A 1 810 ? -39.629 -21.708 100.813 1.00 96.12 810 VAL A N 1
ATOM 6018 C CA . VAL A 1 810 ? -39.310 -22.153 99.448 1.00 96.12 810 VAL A CA 1
ATOM 6019 C C . VAL A 1 810 ? -40.258 -21.476 98.470 1.00 96.12 810 VAL A C 1
ATOM 6021 O O . VAL A 1 810 ? -41.472 -21.667 98.539 1.00 96.12 810 VAL A O 1
ATOM 6024 N N . ARG A 1 811 ? -39.701 -20.679 97.554 1.00 95.12 811 ARG A N 1
ATOM 6025 C CA . ARG A 1 811 ? -40.422 -19.986 96.482 1.00 95.12 811 ARG A CA 1
ATOM 6026 C C . ARG A 1 811 ? -40.272 -20.739 95.172 1.00 95.12 811 ARG A C 1
ATOM 6028 O O . ARG A 1 811 ? -39.171 -21.152 94.818 1.00 95.12 811 ARG A O 1
ATOM 6035 N N . VAL A 1 812 ? -41.370 -20.826 94.430 1.00 95.69 812 VAL A N 1
ATOM 6036 C CA . VAL A 1 812 ? -41.414 -21.282 93.039 1.00 95.69 812 VAL A CA 1
ATOM 6037 C C . VAL A 1 812 ? -41.997 -20.168 92.171 1.00 95.69 812 VAL A C 1
ATOM 6039 O O . VAL A 1 812 ? -43.010 -19.574 92.542 1.00 95.69 812 VAL A O 1
ATOM 6042 N N . GLN A 1 813 ? -41.387 -19.893 91.019 1.00 94.50 813 GLN A N 1
ATOM 6043 C CA . GLN A 1 813 ? -41.805 -18.848 90.078 1.00 94.50 813 GLN A CA 1
ATOM 6044 C C . GLN A 1 813 ? -41.811 -19.370 88.636 1.00 94.50 813 GLN A C 1
ATOM 6046 O O . GLN A 1 813 ? -40.856 -20.017 88.209 1.00 94.50 813 GLN A O 1
ATOM 6051 N N . SER A 1 814 ? -42.877 -19.063 87.892 1.00 91.25 814 SER A N 1
ATOM 6052 C CA . SER A 1 814 ? -42.988 -19.294 86.443 1.00 91.25 814 SER A CA 1
ATOM 6053 C C . SER A 1 814 ? -41.937 -18.493 85.672 1.00 91.25 814 SER A C 1
ATOM 6055 O O . SER A 1 814 ? -41.768 -17.296 85.909 1.00 91.25 814 SER A O 1
ATOM 6057 N N . GLN A 1 815 ? -41.236 -19.145 84.742 1.00 89.31 815 GLN A N 1
ATOM 6058 C CA . GLN A 1 815 ? -40.300 -18.485 83.829 1.00 89.31 815 GLN A CA 1
ATOM 6059 C C . GLN A 1 815 ? -41.018 -17.912 82.601 1.00 89.31 815 GLN A C 1
ATOM 6061 O O . GLN A 1 815 ? -40.613 -16.858 82.117 1.00 89.31 815 GLN A O 1
ATOM 6066 N N . GLY A 1 816 ? -42.106 -18.539 82.134 1.00 80.19 816 GLY A N 1
ATOM 6067 C CA . GLY A 1 816 ? -42.947 -17.996 81.062 1.00 80.19 816 GLY A CA 1
ATOM 6068 C C . GLY A 1 816 ? -43.709 -16.727 81.463 1.00 80.19 816 GLY A C 1
ATOM 6069 O O . GLY A 1 816 ? -43.916 -15.843 80.632 1.00 80.19 816 GLY A O 1
ATOM 6070 N N . ASN A 1 817 ? -44.097 -16.603 82.737 1.00 82.38 817 ASN A N 1
ATOM 6071 C CA . ASN A 1 817 ? -44.764 -15.426 83.287 1.00 82.38 817 ASN A CA 1
ATOM 6072 C C . ASN A 1 817 ? -44.377 -15.199 84.761 1.00 82.38 817 ASN A C 1
ATOM 6074 O O . ASN A 1 817 ? -45.027 -15.693 85.684 1.00 82.38 817 ASN A O 1
ATOM 6078 N N . GLY A 1 818 ? -43.364 -14.358 84.988 1.00 82.12 818 GLY A N 1
ATOM 6079 C CA . GLY A 1 818 ? -42.806 -14.076 86.318 1.00 82.12 818 GLY A CA 1
ATOM 6080 C C . GLY A 1 818 ? -43.777 -13.517 87.374 1.00 82.12 818 GLY A C 1
ATOM 6081 O O . GLY A 1 818 ? -43.407 -13.470 88.552 1.00 82.12 818 GLY A O 1
ATOM 6082 N N . SER A 1 819 ? -45.002 -13.124 87.003 1.00 82.31 819 SER A N 1
ATOM 6083 C CA . SER A 1 819 ? -46.054 -12.758 87.965 1.00 82.31 819 SER A CA 1
ATOM 6084 C C . SER A 1 819 ? -46.653 -13.965 88.707 1.00 82.31 819 SER A C 1
ATOM 6086 O O . SER A 1 819 ? -47.164 -13.802 89.814 1.00 82.31 819 SER A O 1
ATOM 6088 N N . MET A 1 820 ? -46.538 -15.181 88.157 1.00 89.50 820 MET A N 1
ATOM 6089 C CA . MET A 1 820 ? -47.115 -16.397 88.739 1.00 89.50 820 MET A CA 1
ATOM 6090 C C . MET A 1 820 ? -46.117 -17.100 89.670 1.00 89.50 820 MET A C 1
ATOM 6092 O O . MET A 1 820 ? -45.062 -17.570 89.235 1.00 89.50 820 MET A O 1
ATOM 6096 N N . GLN A 1 821 ? -46.450 -17.173 90.965 1.00 93.06 821 GLN A N 1
ATOM 6097 C CA . GLN A 1 821 ? -45.572 -17.694 92.023 1.00 93.06 821 GLN A CA 1
ATOM 6098 C C . GLN A 1 821 ? -46.332 -18.510 93.082 1.00 93.06 821 GLN A C 1
ATOM 6100 O O . GLN A 1 821 ? -47.515 -18.278 93.326 1.00 93.06 821 GLN A O 1
ATOM 6105 N N . ALA A 1 822 ? -45.628 -19.424 93.757 1.00 94.88 822 ALA A N 1
ATOM 6106 C CA . ALA A 1 822 ? -46.114 -20.192 94.907 1.00 94.88 822 ALA A CA 1
ATOM 6107 C C . ALA A 1 822 ? -45.043 -20.292 96.016 1.00 94.88 822 ALA A C 1
ATOM 6109 O O . ALA A 1 822 ? -43.850 -20.147 95.746 1.00 94.88 822 ALA A O 1
ATOM 6110 N N . LEU A 1 823 ? -45.473 -20.530 97.262 1.00 94.62 823 LEU A N 1
ATOM 6111 C CA . LEU A 1 823 ? -44.624 -20.557 98.463 1.00 94.62 823 LEU A CA 1
ATOM 6112 C C . LEU A 1 823 ? -44.927 -21.773 99.359 1.00 94.62 823 LEU A C 1
ATOM 6114 O O . LEU A 1 823 ? -46.074 -22.220 99.436 1.00 94.62 823 LEU A O 1
ATOM 6118 N N . SER A 1 824 ? -43.900 -22.260 100.059 1.00 96.06 824 SER A N 1
ATOM 6119 C CA . SER A 1 824 ? -43.964 -23.261 101.135 1.00 96.06 824 SER A CA 1
ATOM 6120 C C . SER A 1 824 ? -43.011 -22.879 102.279 1.00 96.06 824 SER A C 1
ATOM 6122 O O . SER A 1 824 ? -42.101 -22.082 102.057 1.00 96.06 824 SER A O 1
ATOM 6124 N N . VAL A 1 825 ? -43.206 -23.409 103.491 1.00 95.88 825 VAL A N 1
ATOM 6125 C CA . VAL A 1 825 ? -42.392 -23.105 104.687 1.00 95.88 825 VAL A CA 1
ATOM 6126 C C . VAL A 1 825 ? -41.936 -24.394 105.379 1.00 95.88 825 VAL A C 1
ATOM 6128 O O . VAL A 1 825 ? -42.759 -25.240 105.715 1.00 95.88 825 VAL A O 1
ATOM 6131 N N . LEU A 1 826 ? -40.634 -24.545 105.612 1.00 96.38 826 LEU A N 1
ATOM 6132 C CA . LEU A 1 826 ? -40.012 -25.755 106.153 1.00 96.38 826 LEU A CA 1
ATOM 6133 C C . LEU A 1 826 ? -39.341 -25.449 107.498 1.00 96.38 826 LEU A C 1
ATOM 6135 O O . LEU A 1 826 ? -38.347 -24.726 107.527 1.00 96.38 826 LEU A O 1
ATOM 6139 N N . THR A 1 827 ? -39.860 -25.995 108.600 1.00 95.19 827 THR A N 1
ATOM 6140 C CA . THR A 1 827 ? -39.329 -25.751 109.957 1.00 95.19 827 THR A CA 1
ATOM 6141 C C . THR A 1 827 ? -38.509 -26.937 110.455 1.00 95.19 827 THR A C 1
ATOM 6143 O O . THR A 1 827 ? -39.047 -28.026 110.646 1.00 95.19 827 THR A O 1
ATOM 6146 N N . THR A 1 828 ? -37.213 -26.729 110.691 1.00 96.12 828 THR A N 1
ATOM 6147 C CA . THR A 1 828 ? -36.282 -27.786 111.116 1.00 96.12 828 THR A CA 1
ATOM 6148 C C . THR A 1 828 ? -35.825 -27.565 112.555 1.00 96.12 828 THR A C 1
ATOM 6150 O O . THR A 1 828 ? -35.313 -26.494 112.855 1.00 96.12 828 THR A O 1
ATOM 6153 N N . THR A 1 829 ? -35.955 -28.578 113.417 1.00 94.75 829 THR A N 1
ATOM 6154 C CA . THR A 1 829 ? -35.567 -28.529 114.845 1.00 94.75 829 THR A CA 1
ATOM 6155 C C . THR A 1 829 ? -34.301 -29.348 115.127 1.00 94.75 829 THR A C 1
ATOM 6157 O O . THR A 1 829 ? -34.179 -30.491 114.671 1.00 94.75 829 THR A O 1
ATOM 6160 N N . ALA A 1 830 ? -33.381 -28.819 115.934 1.00 93.44 830 ALA A N 1
ATOM 6161 C CA . ALA A 1 830 ? -32.190 -29.531 116.398 1.00 93.44 830 ALA A CA 1
ATOM 6162 C C . ALA A 1 830 ? -32.527 -30.511 117.538 1.00 93.44 830 ALA A C 1
ATOM 6164 O O . ALA A 1 830 ? -33.100 -30.131 118.564 1.00 93.44 830 ALA A O 1
ATOM 6165 N N . ARG A 1 831 ? -32.163 -31.788 117.378 1.00 91.00 831 ARG A N 1
ATOM 6166 C CA . ARG A 1 831 ? -32.363 -32.842 118.390 1.00 91.00 831 ARG A CA 1
ATOM 6167 C C . ARG A 1 831 ? -31.391 -32.704 119.569 1.00 91.00 831 ARG A C 1
ATOM 6169 O O . ARG A 1 831 ? -30.337 -32.078 119.461 1.00 91.00 831 ARG A O 1
ATOM 6176 N N . ALA A 1 832 ? -31.758 -33.314 120.695 1.00 89.19 832 ALA A N 1
ATOM 6177 C CA . ALA A 1 832 ? -30.897 -33.444 121.866 1.00 89.19 832 ALA A CA 1
ATOM 6178 C C . ALA A 1 832 ? -29.919 -34.617 121.705 1.00 89.19 832 ALA A C 1
ATOM 6180 O O . ALA A 1 832 ? -30.331 -35.737 121.407 1.00 89.19 832 ALA A O 1
ATOM 6181 N N . VAL A 1 833 ? -28.636 -34.353 121.943 1.00 88.94 833 VAL A N 1
ATOM 6182 C CA . VAL A 1 833 ? -27.524 -35.304 121.883 1.00 88.94 833 VAL A CA 1
ATOM 6183 C C . VAL A 1 833 ? -26.703 -35.166 123.161 1.00 88.94 833 VAL A C 1
ATOM 6185 O O . VAL A 1 833 ? -26.251 -34.071 123.497 1.00 88.94 833 VAL A O 1
ATOM 6188 N N . TYR A 1 834 ? -26.486 -36.281 123.854 1.00 89.81 834 TYR A N 1
ATOM 6189 C CA . TYR A 1 834 ? -25.779 -36.355 125.134 1.00 89.81 834 TYR A CA 1
ATOM 6190 C C . TYR A 1 834 ? -24.366 -36.935 124.961 1.00 89.81 834 TYR A C 1
ATOM 6192 O O . TYR A 1 834 ? -24.136 -37.798 124.110 1.00 89.81 834 TYR A O 1
ATOM 6200 N N . GLY A 1 835 ? -23.409 -36.485 125.777 1.00 89.12 835 GLY A N 1
ATOM 6201 C CA . GLY A 1 835 ? -22.014 -36.923 125.692 1.00 89.12 835 GLY A CA 1
ATOM 6202 C C . GLY A 1 835 ? -21.194 -36.539 126.923 1.00 89.12 835 GLY A C 1
ATOM 6203 O O . GLY A 1 835 ? -21.469 -35.530 127.567 1.00 89.12 835 GLY A O 1
ATOM 6204 N N . ILE A 1 836 ? -20.185 -37.349 127.259 1.00 90.94 836 ILE A N 1
ATOM 6205 C CA . ILE A 1 836 ? -19.363 -37.183 128.466 1.00 90.94 836 ILE A CA 1
ATOM 6206 C C . ILE A 1 836 ? -17.892 -37.455 128.148 1.00 90.94 836 ILE A C 1
ATOM 6208 O O . ILE A 1 836 ? -17.581 -38.419 127.451 1.00 90.94 836 ILE A O 1
ATOM 6212 N N . ASP A 1 837 ? -16.998 -36.661 128.734 1.00 91.19 837 ASP A N 1
ATOM 6213 C CA . ASP A 1 837 ? -15.572 -36.970 128.877 1.00 91.19 837 ASP A CA 1
ATOM 6214 C C . ASP A 1 837 ? -15.137 -36.953 130.357 1.00 91.19 837 ASP A C 1
ATOM 6216 O O . ASP A 1 837 ? -15.693 -36.201 131.165 1.00 91.19 837 ASP A O 1
ATOM 6220 N N . LEU A 1 838 ? -14.145 -37.779 130.714 1.00 90.19 838 LEU A N 1
ATOM 6221 C CA . LEU A 1 838 ? -13.646 -37.982 132.081 1.00 90.19 838 LEU A CA 1
ATOM 6222 C C . LEU A 1 838 ? -12.110 -38.105 132.087 1.00 90.19 838 LEU A C 1
ATOM 6224 O O . LEU A 1 838 ? -11.550 -39.117 131.669 1.00 90.19 838 LEU A O 1
ATOM 6228 N N . THR A 1 839 ? -11.430 -37.098 132.639 1.00 88.69 839 THR A N 1
ATOM 6229 C CA . THR A 1 839 ? -9.963 -36.976 132.658 1.00 88.69 839 THR A CA 1
ATOM 6230 C C . THR A 1 839 ? -9.399 -37.036 134.086 1.00 88.69 839 THR A C 1
ATOM 6232 O O . THR A 1 839 ? -9.844 -36.310 134.977 1.00 88.69 839 THR A O 1
ATOM 6235 N N . PHE A 1 840 ? -8.376 -37.872 134.304 1.00 86.31 840 PHE A N 1
ATOM 6236 C CA . PHE A 1 840 ? -7.724 -38.104 135.606 1.00 86.31 840 PHE A CA 1
ATOM 6237 C C . PHE A 1 840 ? -6.367 -37.378 135.737 1.00 86.31 840 PHE A C 1
ATOM 6239 O O . PHE A 1 840 ? -5.670 -37.202 134.735 1.00 86.31 840 PHE A O 1
ATOM 6246 N N . PRO A 1 841 ? -5.938 -37.006 136.960 1.00 79.75 841 PRO A N 1
ATOM 6247 C CA . PRO A 1 841 ? -4.603 -36.461 137.206 1.00 79.75 841 PRO A CA 1
ATOM 6248 C C . PRO A 1 841 ? -3.516 -37.542 137.065 1.00 79.75 841 PRO A C 1
ATOM 6250 O O . PRO A 1 841 ? -3.736 -38.717 137.356 1.00 79.75 841 PRO A O 1
ATOM 6253 N N . ALA A 1 842 ? -2.319 -37.149 136.624 1.00 75.50 842 ALA A N 1
ATOM 6254 C CA . ALA A 1 842 ? -1.242 -38.089 136.316 1.00 75.50 842 ALA A CA 1
ATOM 6255 C C . ALA A 1 842 ? -0.502 -38.602 137.569 1.00 75.50 842 ALA A C 1
ATOM 6257 O O . ALA A 1 842 ? 0.091 -37.824 138.316 1.00 75.50 842 ALA A O 1
ATOM 6258 N N . GLY A 1 843 ? -0.450 -39.929 137.729 1.00 70.69 843 GLY A N 1
ATOM 6259 C CA . GLY A 1 843 ? 0.305 -40.622 138.779 1.00 70.69 843 GLY A CA 1
ATOM 6260 C C . GLY A 1 843 ? -0.580 -41.363 139.787 1.00 70.69 843 GLY A C 1
ATOM 6261 O O . GLY A 1 843 ? -1.772 -41.100 139.907 1.00 70.69 843 GLY A O 1
ATOM 6262 N N . ALA A 1 844 ? 0.007 -42.318 140.511 1.00 75.06 844 ALA A N 1
ATOM 6263 C CA . ALA A 1 844 ? -0.672 -42.984 141.621 1.00 75.06 844 ALA A CA 1
ATOM 6264 C C . ALA A 1 844 ? -0.599 -42.120 142.888 1.00 75.06 844 ALA A C 1
ATOM 6266 O O . ALA A 1 844 ? 0.440 -41.527 143.185 1.00 75.06 844 ALA A O 1
ATOM 6267 N N . LEU A 1 845 ? -1.684 -42.093 143.657 1.00 81.12 845 LEU A N 1
ATOM 6268 C CA . LEU A 1 845 ? -1.748 -41.422 144.951 1.00 81.12 845 LEU A CA 1
ATOM 6269 C C . LEU A 1 845 ? -0.941 -42.189 146.006 1.00 81.12 845 LEU A C 1
ATOM 6271 O O . LEU A 1 845 ? -0.773 -43.407 145.922 1.00 81.12 845 LEU A O 1
ATOM 6275 N N . SER A 1 846 ? -0.453 -41.491 147.031 1.00 78.94 846 SER A N 1
ATOM 6276 C CA . SER A 1 846 ? 0.338 -42.109 148.102 1.00 78.94 846 SER A CA 1
ATOM 6277 C C . SER A 1 846 ? 0.002 -41.540 149.476 1.00 78.94 846 SER A C 1
ATOM 6279 O O . SER A 1 846 ? 0.000 -40.320 149.641 1.00 78.94 846 SER A O 1
ATOM 6281 N N . GLY A 1 847 ? -0.221 -42.412 150.462 1.00 79.56 847 GLY A N 1
ATOM 6282 C CA . GLY A 1 847 ? -0.587 -42.032 151.829 1.00 79.56 847 GLY A CA 1
ATOM 6283 C C . GLY A 1 847 ? 0.101 -42.866 152.910 1.00 79.56 847 GLY A C 1
ATOM 6284 O O . GLY A 1 847 ? 0.721 -43.896 152.639 1.00 79.56 847 GLY A O 1
ATOM 6285 N N . VAL A 1 848 ? -0.016 -42.407 154.156 1.00 76.75 848 VAL A N 1
ATOM 6286 C CA . VAL A 1 848 ? 0.333 -43.192 155.352 1.00 76.75 848 VAL A CA 1
ATOM 6287 C C . VAL A 1 848 ? -0.921 -43.901 155.886 1.00 76.75 848 VAL A C 1
ATOM 6289 O O . VAL A 1 848 ? -2.023 -43.385 155.681 1.00 76.75 848 VAL A O 1
ATOM 6292 N N . PRO A 1 849 ? -0.801 -45.041 156.590 1.00 82.62 849 PRO A N 1
ATOM 6293 C CA . PRO A 1 849 ? -1.954 -45.720 157.184 1.00 82.62 849 PRO A CA 1
ATOM 6294 C C . PRO A 1 849 ? -2.763 -44.805 158.106 1.00 82.62 849 PRO A C 1
ATOM 6296 O O . PRO A 1 849 ? -2.201 -44.090 158.935 1.00 82.62 849 PRO A O 1
ATOM 6299 N N . GLY A 1 850 ? -4.086 -44.817 157.937 1.00 77.25 850 GLY A N 1
ATOM 6300 C CA . GLY A 1 850 ? -5.029 -43.962 158.659 1.00 77.25 850 GLY A CA 1
ATOM 6301 C C . GLY A 1 850 ? -5.251 -42.568 158.061 1.00 77.25 850 GLY A C 1
ATOM 6302 O O . GLY A 1 850 ? -6.101 -41.840 158.570 1.00 77.25 850 GLY A O 1
ATOM 6303 N N . ALA A 1 851 ? -4.538 -42.179 156.998 1.00 80.62 851 ALA A N 1
ATOM 6304 C CA . ALA A 1 851 ? -4.739 -40.894 156.324 1.00 80.62 851 ALA A CA 1
ATOM 6305 C C . ALA A 1 851 ? -5.699 -40.994 155.125 1.00 80.62 851 ALA A C 1
ATOM 6307 O O . ALA A 1 851 ? -5.703 -41.979 154.386 1.00 80.62 851 ALA A O 1
ATOM 6308 N N . GLY A 1 852 ? -6.468 -39.927 154.894 1.00 82.94 852 GLY A N 1
ATOM 6309 C CA . GLY A 1 852 ? -7.173 -39.707 153.632 1.00 82.94 852 GLY A CA 1
ATOM 6310 C C . GLY A 1 852 ? -6.275 -39.022 152.607 1.00 82.94 852 GLY A C 1
ATOM 6311 O O . GLY A 1 852 ? -5.597 -38.050 152.938 1.00 82.94 852 GLY A O 1
ATOM 6312 N N . VAL A 1 853 ? -6.277 -39.519 151.371 1.00 85.12 853 VAL A N 1
ATOM 6313 C CA . VAL A 1 853 ? -5.557 -38.927 150.235 1.00 85.12 853 VAL A CA 1
ATOM 6314 C C . VAL A 1 853 ? -6.575 -38.503 149.184 1.00 85.12 853 VAL A C 1
ATOM 6316 O O . VAL A 1 853 ? -7.375 -39.324 148.741 1.00 85.12 853 VAL A O 1
ATOM 6319 N N . THR A 1 854 ? -6.549 -37.231 148.789 1.00 84.56 854 THR A N 1
ATOM 6320 C CA . THR A 1 854 ? -7.510 -36.642 147.844 1.00 84.56 854 THR A CA 1
ATOM 6321 C C . THR A 1 854 ? -6.827 -36.280 146.529 1.00 84.56 854 THR A C 1
ATOM 6323 O O . THR A 1 854 ? -5.691 -35.804 146.531 1.00 84.56 854 THR A O 1
ATOM 6326 N N . CYS A 1 855 ? -7.526 -36.464 145.411 1.00 85.25 855 CYS A N 1
ATOM 6327 C CA . CYS A 1 855 ? -7.143 -35.933 144.104 1.00 85.25 855 CYS A CA 1
ATOM 6328 C C . CYS A 1 855 ? -8.339 -35.325 143.377 1.00 85.25 855 CYS A C 1
ATOM 6330 O O . CYS A 1 855 ? -9.480 -35.681 143.662 1.00 85.25 855 CYS A O 1
ATOM 6332 N N . THR A 1 856 ? -8.075 -34.484 142.383 1.00 87.75 856 THR A N 1
ATOM 6333 C CA . THR A 1 856 ? -9.111 -33.836 141.574 1.00 87.75 856 THR A CA 1
ATOM 6334 C C . THR A 1 856 ? -9.084 -34.379 140.146 1.00 87.75 856 THR A C 1
ATOM 6336 O O . THR A 1 856 ? -8.039 -34.342 139.499 1.00 87.75 856 THR A O 1
ATOM 6339 N N . LEU A 1 857 ? -10.220 -34.877 139.659 1.00 89.25 857 LEU A N 1
ATOM 6340 C CA . LEU A 1 857 ? -10.452 -35.259 138.260 1.00 89.25 857 LEU A CA 1
ATOM 6341 C C . LEU A 1 857 ? -11.372 -34.239 137.575 1.00 89.25 857 LEU A C 1
ATOM 6343 O O . LEU A 1 857 ? -12.059 -33.483 138.264 1.00 89.25 857 LEU A O 1
ATOM 6347 N N . ARG A 1 858 ? -11.405 -34.212 136.240 1.00 90.12 858 ARG A N 1
ATOM 6348 C CA . ARG A 1 858 ? -12.251 -33.293 135.461 1.00 90.12 858 ARG A CA 1
ATOM 6349 C C . ARG A 1 858 ? -13.237 -34.059 134.589 1.00 90.12 858 ARG A C 1
ATOM 6351 O O . ARG A 1 858 ? -12.853 -35.007 133.912 1.00 90.12 858 ARG A O 1
ATOM 6358 N N . ILE A 1 859 ? -14.493 -33.624 134.596 1.00 91.31 859 ILE A N 1
ATOM 6359 C CA . ILE A 1 859 ? -15.584 -34.186 133.792 1.00 91.31 859 ILE A CA 1
ATOM 6360 C C . ILE A 1 859 ? -16.175 -33.086 132.921 1.00 91.31 859 ILE A C 1
ATOM 6362 O O . ILE A 1 859 ? -16.405 -31.989 133.427 1.00 91.31 859 ILE A O 1
ATOM 6366 N N . THR A 1 860 ? -16.457 -33.380 131.652 1.00 90.50 860 THR A N 1
ATOM 6367 C CA . THR A 1 860 ? -16.997 -32.418 130.676 1.00 90.50 860 THR A CA 1
ATOM 6368 C C . THR A 1 860 ? -18.234 -32.988 129.983 1.00 90.50 860 THR A C 1
ATOM 6370 O O . THR A 1 860 ? -18.201 -34.133 129.538 1.00 90.50 860 THR A O 1
ATOM 6373 N N . ASN A 1 861 ? -19.305 -32.197 129.863 1.00 91.38 861 ASN A N 1
ATOM 6374 C CA . ASN A 1 861 ? -20.441 -32.518 128.992 1.00 91.38 861 ASN A CA 1
ATOM 6375 C C . ASN A 1 861 ? -20.056 -32.190 127.540 1.00 91.38 861 ASN A C 1
ATOM 6377 O O . ASN A 1 861 ? -19.730 -31.044 127.230 1.00 91.38 861 ASN A O 1
ATOM 6381 N N . THR A 1 862 ? -20.074 -33.187 126.658 1.00 89.38 862 THR A N 1
ATOM 6382 C CA . THR A 1 862 ? -19.751 -33.050 125.225 1.00 89.38 862 THR A CA 1
ATOM 6383 C C . THR A 1 862 ? -20.983 -33.107 124.314 1.00 89.38 862 THR A C 1
ATOM 6385 O O . THR A 1 862 ? -20.837 -33.021 123.096 1.00 89.38 862 THR A O 1
ATOM 6388 N N . GLY A 1 863 ? -22.186 -33.220 124.885 1.00 89.06 863 GLY A N 1
ATOM 6389 C CA . GLY A 1 863 ? -23.462 -33.106 124.177 1.00 89.06 863 GLY A CA 1
ATOM 6390 C C . GLY A 1 863 ? -23.866 -31.661 123.848 1.00 89.06 863 GLY A C 1
ATOM 6391 O O . GLY A 1 863 ? -23.223 -30.709 124.291 1.00 89.06 863 GLY A O 1
ATOM 6392 N N . ASN A 1 864 ? -24.961 -31.488 123.096 1.00 90.50 864 ASN A N 1
ATOM 6393 C CA . ASN A 1 864 ? -25.541 -30.179 122.732 1.00 90.50 864 ASN A CA 1
ATOM 6394 C C . ASN A 1 864 ? -26.691 -29.727 123.657 1.00 90.50 864 ASN A C 1
ATOM 6396 O O . ASN A 1 864 ? -27.339 -28.709 123.408 1.00 90.50 864 ASN A O 1
ATOM 6400 N N . VAL A 1 865 ? -26.953 -30.485 124.721 1.00 92.00 865 VAL A N 1
ATOM 6401 C CA . VAL A 1 865 ? -27.982 -30.209 125.725 1.00 92.00 865 VAL A CA 1
ATOM 6402 C C . VAL A 1 865 ? -27.362 -30.168 127.120 1.00 92.00 865 VAL A C 1
ATOM 6404 O O . VAL A 1 865 ? -26.382 -30.855 127.403 1.00 92.00 865 VAL A O 1
ATOM 6407 N N . THR A 1 866 ? -27.918 -29.332 127.996 1.00 90.69 866 THR A N 1
ATOM 6408 C CA . THR A 1 866 ? -27.517 -29.263 129.406 1.00 90.69 866 THR A CA 1
ATOM 6409 C C . THR A 1 866 ? -27.867 -30.568 130.118 1.00 90.69 866 THR A C 1
ATOM 6411 O O . THR A 1 866 ? -29.006 -31.021 130.037 1.00 90.69 866 THR A O 1
ATOM 6414 N N . ASP A 1 867 ? -26.909 -31.139 130.846 1.00 90.56 867 ASP A N 1
ATOM 6415 C CA . ASP A 1 867 ? -27.021 -32.482 131.420 1.00 90.56 867 ASP A CA 1
ATOM 6416 C C . ASP A 1 867 ? -26.422 -32.566 132.832 1.00 90.56 867 ASP A C 1
ATOM 6418 O O . ASP A 1 867 ? -25.527 -31.796 133.189 1.00 90.56 867 ASP A O 1
ATOM 6422 N N . THR A 1 868 ? -26.907 -33.507 133.639 1.00 91.94 868 THR A N 1
ATOM 6423 C CA . THR A 1 868 ? -26.359 -33.827 134.965 1.00 91.94 868 THR A CA 1
ATOM 6424 C C . THR A 1 868 ? -25.794 -35.238 134.921 1.00 91.94 868 THR A C 1
ATOM 6426 O O . THR A 1 868 ? -26.382 -36.136 134.331 1.00 91.94 868 THR A O 1
ATOM 6429 N N . LEU A 1 869 ? -24.620 -35.428 135.514 1.00 91.75 869 LEU A N 1
ATOM 6430 C CA . LEU A 1 869 ? -23.847 -36.654 135.388 1.00 91.75 869 LEU A CA 1
ATOM 6431 C C . LEU A 1 869 ? -23.750 -37.349 136.745 1.00 91.75 869 LEU A C 1
ATOM 6433 O O . LEU A 1 869 ? -23.113 -36.832 137.670 1.00 91.75 869 LEU A O 1
ATOM 6437 N N . SER A 1 870 ? -24.358 -38.525 136.871 1.00 91.75 870 SER A N 1
ATOM 6438 C CA . SER A 1 870 ? -24.260 -39.361 138.065 1.00 91.75 870 SER A CA 1
ATOM 6439 C C . SER A 1 870 ? -22.889 -40.039 138.135 1.00 91.75 870 SER A C 1
ATOM 6441 O O . SER A 1 870 ? -22.412 -40.609 137.152 1.00 91.75 870 SER A O 1
ATOM 6443 N N . LEU A 1 871 ? -22.251 -39.999 139.305 1.00 91.75 871 LEU A N 1
ATOM 6444 C CA . LEU A 1 871 ? -20.938 -40.582 139.566 1.00 91.75 871 LEU A CA 1
ATOM 6445 C C . LEU A 1 871 ? -20.994 -41.727 140.574 1.00 91.75 871 LEU A C 1
ATOM 6447 O O . LEU A 1 871 ? -21.690 -41.658 141.588 1.00 91.75 871 LEU A O 1
ATOM 6451 N N . ALA A 1 872 ? -20.147 -42.730 140.355 1.00 90.25 872 ALA A N 1
ATOM 6452 C CA . ALA A 1 872 ? -19.920 -43.810 141.307 1.00 90.25 872 ALA A CA 1
ATOM 6453 C C . ALA A 1 872 ? -18.431 -44.158 141.408 1.00 90.25 872 ALA A C 1
ATOM 6455 O O . ALA A 1 872 ? -17.711 -44.123 140.412 1.00 90.25 872 ALA A O 1
ATOM 6456 N N . ALA A 1 873 ? -17.989 -44.536 142.610 1.00 88.75 873 ALA A N 1
ATOM 6457 C CA . ALA A 1 873 ? -16.682 -45.136 142.860 1.00 88.75 873 ALA A CA 1
ATOM 6458 C C . ALA A 1 873 ? -16.869 -46.593 143.301 1.00 88.75 873 ALA A C 1
ATOM 6460 O O . ALA A 1 873 ? -17.515 -46.846 144.321 1.00 88.75 873 ALA A O 1
ATOM 6461 N N . TYR A 1 874 ? -16.293 -47.550 142.576 1.00 89.25 874 TYR A N 1
ATOM 6462 C CA . TYR A 1 874 ? -16.410 -48.986 142.870 1.00 89.25 874 TYR A CA 1
ATOM 6463 C C . TYR A 1 874 ? -15.109 -49.748 142.578 1.00 89.25 874 TYR A C 1
ATOM 6465 O O . TYR A 1 874 ? -14.146 -49.191 142.057 1.00 89.25 874 TYR A O 1
ATOM 6473 N N . GLY A 1 875 ? -15.052 -51.025 142.967 1.00 84.75 875 GLY A N 1
ATOM 6474 C CA . GLY A 1 875 ? -13.870 -51.885 142.803 1.00 84.75 875 GLY A CA 1
ATOM 6475 C C . GLY A 1 875 ? -12.755 -51.676 143.839 1.00 84.75 875 GLY A C 1
ATOM 6476 O O . GLY A 1 875 ? -11.871 -52.521 143.935 1.00 84.75 875 GLY A O 1
ATOM 6477 N N . HIS A 1 876 ? -12.835 -50.613 144.646 1.00 85.44 876 HIS A N 1
ATOM 6478 C CA . HIS A 1 876 ? -11.905 -50.322 145.741 1.00 85.44 876 HIS A CA 1
ATOM 6479 C C . HIS A 1 876 ? -12.087 -51.263 146.939 1.00 85.44 876 HIS A C 1
ATOM 6481 O O . HIS A 1 876 ? -13.197 -51.693 147.258 1.00 85.44 876 HIS A O 1
ATOM 6487 N N . GLN A 1 877 ? -10.978 -51.572 147.606 1.00 86.62 877 GLN A N 1
ATOM 6488 C CA . GLN A 1 877 ? -10.926 -52.184 148.940 1.00 86.62 877 GLN A CA 1
ATOM 6489 C C . GLN A 1 877 ? -10.760 -51.131 150.046 1.00 86.62 877 GLN A C 1
ATOM 6491 O O . GLN A 1 877 ? -11.101 -51.377 151.204 1.00 86.62 877 GLN A O 1
ATOM 6496 N N . TRP A 1 878 ? -10.209 -49.963 149.713 1.00 89.12 878 TRP A N 1
ATOM 6497 C CA . TRP A 1 878 ? -10.000 -48.842 150.622 1.00 89.12 878 TRP A CA 1
ATOM 6498 C C . TRP A 1 878 ? -11.126 -47.823 150.438 1.00 89.12 878 TRP A C 1
ATOM 6500 O O . TRP A 1 878 ? -11.367 -47.412 149.302 1.00 89.12 878 TRP A O 1
ATOM 6510 N N . PRO A 1 879 ? -11.804 -47.372 151.515 1.00 87.12 879 PRO A N 1
ATOM 6511 C CA . PRO A 1 879 ? -12.972 -46.502 151.406 1.00 87.12 879 PRO A CA 1
ATOM 6512 C C . PRO A 1 879 ? -12.718 -45.271 150.528 1.00 87.12 879 PRO A C 1
ATOM 6514 O O . PRO A 1 879 ? -12.027 -44.332 150.933 1.00 87.12 879 PRO A O 1
ATOM 6517 N N . THR A 1 880 ? -13.278 -45.304 149.318 1.00 87.62 880 THR A N 1
ATOM 6518 C CA . THR A 1 880 ? -13.151 -44.244 148.319 1.00 87.62 880 THR A CA 1
ATOM 6519 C C . THR A 1 880 ? -14.454 -43.469 148.205 1.00 87.62 880 THR A C 1
ATOM 6521 O O . THR A 1 880 ? -15.516 -44.042 147.960 1.00 87.62 880 THR A O 1
ATOM 6524 N N . PHE A 1 881 ? -14.358 -42.152 148.356 1.00 88.00 881 PHE A N 1
ATOM 6525 C CA . PHE A 1 881 ? -15.476 -41.222 148.334 1.00 88.00 881 PHE A CA 1
ATOM 6526 C C . PHE A 1 881 ? -15.348 -40.288 147.132 1.00 88.00 881 PHE A C 1
ATOM 6528 O O . PHE A 1 881 ? -14.349 -39.588 146.982 1.00 88.00 881 PHE A O 1
ATOM 6535 N N . VAL A 1 882 ? -16.388 -40.263 146.304 1.00 89.38 882 VAL A N 1
ATOM 6536 C CA . VAL A 1 882 ? -16.626 -39.265 145.255 1.00 89.38 882 VAL A CA 1
ATOM 6537 C C . VAL A 1 882 ? -18.027 -38.696 145.476 1.00 89.38 882 VAL A C 1
ATOM 6539 O O . VAL A 1 882 ? -18.901 -39.399 145.992 1.00 89.38 882 VAL A O 1
ATOM 6542 N N . ARG A 1 883 ? -18.266 -37.429 145.120 1.00 88.69 883 ARG A N 1
ATOM 6543 C CA . ARG A 1 883 ? -19.633 -36.879 145.142 1.00 88.69 883 ARG A CA 1
ATOM 6544 C C . ARG A 1 883 ? -20.495 -37.627 144.122 1.00 88.69 883 ARG A C 1
ATOM 6546 O O . ARG A 1 883 ? -20.008 -37.918 143.040 1.00 88.69 883 ARG A O 1
ATOM 6553 N N . SER A 1 884 ? -21.757 -37.906 144.438 1.00 87.81 884 SER A N 1
ATOM 6554 C CA . SER A 1 884 ? -22.605 -38.772 143.605 1.00 87.81 884 SER A CA 1
ATOM 6555 C C . SER A 1 884 ? -23.114 -38.143 142.307 1.00 87.81 884 SER A C 1
ATOM 6557 O O . SER A 1 884 ? -23.582 -38.883 141.456 1.00 87.81 884 SER A O 1
ATOM 6559 N N . HIS A 1 885 ? -23.035 -36.818 142.129 1.00 89.31 885 HIS A N 1
ATOM 6560 C CA . HIS A 1 885 ? -23.553 -36.136 140.934 1.00 89.31 885 HIS A CA 1
ATOM 6561 C C . HIS A 1 885 ? -22.717 -34.904 140.545 1.00 89.31 885 HIS A C 1
ATOM 6563 O O . HIS A 1 885 ? -22.075 -34.255 141.383 1.00 89.31 885 HIS A O 1
ATOM 6569 N N . VAL A 1 886 ? -22.734 -34.554 139.259 1.00 89.81 886 VAL A N 1
ATOM 6570 C CA . VAL A 1 886 ? -22.023 -33.415 138.666 1.00 89.81 886 VAL A CA 1
ATOM 6571 C C . VAL A 1 886 ? -22.934 -32.693 137.687 1.00 89.81 886 VAL A C 1
ATOM 6573 O O . VAL A 1 886 ? -23.270 -33.239 136.646 1.00 89.81 886 VAL A O 1
ATOM 6576 N N . GLY A 1 887 ? -23.264 -31.437 137.977 1.00 86.12 887 GLY A N 1
ATOM 6577 C CA . GLY A 1 887 ? -24.017 -30.589 137.060 1.00 86.12 887 GLY A CA 1
ATOM 6578 C C . GLY A 1 887 ? -25.144 -29.820 137.753 1.00 86.12 887 GLY A C 1
ATOM 6579 O O . GLY A 1 887 ? -25.119 -29.698 138.982 1.00 86.12 887 GLY A O 1
ATOM 6580 N N . PRO A 1 888 ? -26.102 -29.283 136.979 1.00 89.25 888 PRO A N 1
ATOM 6581 C CA . PRO A 1 888 ? -26.167 -29.368 135.516 1.00 89.25 888 PRO A CA 1
ATOM 6582 C C . PRO A 1 888 ? -24.969 -28.686 134.829 1.00 89.25 888 PRO A C 1
ATOM 6584 O O . PRO A 1 888 ? -24.561 -27.588 135.207 1.00 89.25 888 PRO A O 1
ATOM 6587 N N . LEU A 1 889 ? -24.386 -29.349 133.830 1.00 88.94 889 LEU A N 1
ATOM 6588 C CA . LEU A 1 889 ? -23.331 -28.831 132.960 1.00 88.94 889 LEU A CA 1
ATOM 6589 C C . LEU A 1 889 ? -23.927 -28.487 131.596 1.00 88.94 889 LEU A C 1
ATOM 6591 O O . LEU A 1 889 ? -24.519 -29.347 130.945 1.00 88.94 889 LEU A O 1
ATOM 6595 N N . GLY A 1 890 ? -23.738 -27.248 131.143 1.00 88.12 890 GLY A N 1
ATOM 6596 C CA . GLY A 1 890 ? -24.060 -26.869 129.767 1.00 88.12 890 GLY A CA 1
ATOM 6597 C C . GLY A 1 890 ? -23.139 -27.554 128.741 1.00 88.12 890 GLY A C 1
ATOM 6598 O O . GLY A 1 890 ? -22.074 -28.055 129.117 1.00 88.12 890 GLY A O 1
ATOM 6599 N N . PRO A 1 891 ? -23.505 -27.548 127.450 1.00 88.94 891 PRO A N 1
ATOM 6600 C CA . PRO A 1 891 ? -22.663 -28.034 126.356 1.00 88.94 891 PRO A CA 1
ATOM 6601 C C . PRO A 1 891 ? -21.228 -27.494 126.409 1.00 88.94 891 PRO A C 1
ATOM 6603 O O . PRO A 1 891 ? -21.004 -26.291 126.556 1.00 88.94 891 PRO A O 1
ATOM 6606 N N . GLY A 1 892 ? -20.243 -28.389 126.339 1.00 86.25 892 GLY A N 1
ATOM 6607 C CA . GLY A 1 892 ? -18.813 -28.069 126.423 1.00 86.25 892 GLY A CA 1
ATOM 6608 C C . GLY A 1 892 ? -18.308 -27.638 127.808 1.00 86.25 892 GLY A C 1
ATOM 6609 O O . GLY A 1 892 ? -17.103 -27.449 127.985 1.00 86.25 892 GLY A O 1
ATOM 6610 N N . CYS A 1 893 ? -19.177 -27.477 128.812 1.00 90.19 893 CYS A N 1
ATOM 6611 C CA . CYS A 1 893 ? -18.759 -27.134 130.170 1.00 90.19 893 CYS A CA 1
ATOM 6612 C C . CYS A 1 893 ? -18.254 -28.360 130.929 1.00 90.19 893 CYS A C 1
ATOM 6614 O O . CYS A 1 893 ? -18.792 -29.460 130.811 1.00 90.19 893 CYS A O 1
ATOM 6616 N N . GLY A 1 894 ? -17.246 -28.141 131.776 1.00 89.19 894 GLY A N 1
ATOM 6617 C CA . GLY A 1 894 ? -16.702 -29.181 132.640 1.00 89.19 894 GLY A CA 1
ATOM 6618 C C . GLY A 1 894 ? -16.477 -28.729 134.077 1.00 89.19 894 GLY A C 1
ATOM 6619 O O . GLY A 1 894 ? -16.091 -27.583 134.328 1.00 89.19 894 GLY A O 1
ATOM 6620 N N . SER A 1 895 ? -16.704 -29.654 135.007 1.00 91.06 895 SER A N 1
ATOM 6621 C CA . SER A 1 895 ? -16.496 -29.500 136.446 1.00 91.06 895 SER A CA 1
ATOM 6622 C C . SER A 1 895 ? -15.335 -30.363 136.902 1.00 91.06 895 SER A C 1
ATOM 6624 O O . SER A 1 895 ? -15.224 -31.535 136.543 1.00 91.06 895 SER A O 1
ATOM 6626 N N . ASP A 1 896 ? -14.559 -29.801 137.815 1.00 91.19 896 ASP A N 1
ATOM 6627 C CA . ASP A 1 896 ? -13.588 -30.552 138.592 1.00 91.19 896 ASP A CA 1
ATOM 6628 C C . ASP A 1 896 ? -14.302 -31.235 139.777 1.00 91.19 896 ASP A C 1
ATOM 6630 O O . ASP A 1 896 ? -15.311 -30.731 140.296 1.00 91.19 896 ASP A O 1
ATOM 6634 N N . VAL A 1 897 ? -13.826 -32.418 140.167 1.00 89.75 897 VAL A N 1
ATOM 6635 C CA . VAL A 1 897 ? -14.410 -33.262 141.218 1.00 89.75 897 VAL A CA 1
ATOM 6636 C C . VAL A 1 897 ? -13.306 -33.890 142.049 1.00 89.75 897 VAL A C 1
ATOM 6638 O O . VAL A 1 897 ? -12.399 -34.525 141.515 1.00 89.75 897 VAL A O 1
ATOM 6641 N N . GLU A 1 898 ? -13.403 -33.748 143.366 1.00 89.75 898 GLU A N 1
ATOM 6642 C CA . GLU A 1 898 ? -12.495 -34.412 144.293 1.00 89.75 898 GLU A CA 1
ATOM 6643 C C . GLU A 1 898 ? -12.924 -35.858 144.573 1.00 89.75 898 GLU A C 1
ATOM 6645 O O . GLU A 1 898 ? -14.103 -36.155 144.788 1.00 89.75 898 GLU A O 1
ATOM 6650 N N . VAL A 1 899 ? -11.933 -36.748 144.586 1.00 88.81 899 VAL A N 1
ATOM 6651 C CA . VAL A 1 899 ? -12.036 -38.149 144.993 1.00 88.81 899 VAL A CA 1
ATOM 6652 C C . VAL A 1 899 ? -11.065 -38.367 146.146 1.00 88.81 899 VAL A C 1
ATOM 6654 O O . VAL A 1 899 ? -9.870 -38.104 146.002 1.00 88.81 899 VAL A O 1
ATOM 6657 N N . THR A 1 900 ? -11.560 -38.856 147.282 1.00 88.38 900 THR A N 1
ATOM 6658 C CA . THR A 1 900 ? -10.758 -39.115 148.487 1.00 88.38 900 THR A CA 1
ATOM 6659 C C . THR A 1 900 ? -10.726 -40.603 148.799 1.00 88.38 900 THR A C 1
ATOM 6661 O O . THR A 1 900 ? -11.772 -41.218 148.984 1.00 88.38 900 THR A O 1
ATOM 6664 N N . VAL A 1 901 ? -9.528 -41.172 148.921 1.00 87.75 901 VAL A N 1
ATOM 6665 C CA . VAL A 1 901 ? -9.291 -42.570 149.308 1.00 87.75 901 VAL A CA 1
ATOM 6666 C C . VAL A 1 901 ? -8.731 -42.604 150.731 1.00 87.75 901 VAL A C 1
ATOM 6668 O O . VAL A 1 901 ? -7.696 -41.991 151.003 1.00 87.75 901 VAL A O 1
ATOM 6671 N N . LEU A 1 902 ? -9.394 -43.306 151.653 1.00 87.56 902 LEU A N 1
ATOM 6672 C CA . LEU A 1 902 ? -8.908 -43.488 153.025 1.00 87.56 902 LEU A CA 1
ATOM 6673 C C . LEU A 1 902 ? -8.016 -44.728 153.125 1.00 87.56 902 LEU A C 1
ATOM 6675 O O . LEU A 1 902 ? -8.499 -45.853 153.012 1.00 87.56 902 LEU A O 1
ATOM 6679 N N . VAL A 1 903 ? -6.725 -44.534 153.394 1.00 83.94 903 VAL A N 1
ATOM 6680 C CA . VAL A 1 903 ? -5.777 -45.640 153.588 1.00 83.94 903 VAL A CA 1
ATOM 6681 C C . VAL A 1 903 ? -6.050 -46.312 154.945 1.00 83.94 903 VAL A C 1
ATOM 6683 O O . VAL A 1 903 ? -5.989 -45.630 155.972 1.00 83.94 903 VAL A O 1
ATOM 6686 N N . PRO A 1 904 ? -6.323 -47.631 155.015 1.00 85.06 904 PRO A N 1
ATOM 6687 C CA . PRO A 1 904 ? -6.624 -48.306 156.278 1.00 85.06 904 PRO A CA 1
ATOM 6688 C C . PRO A 1 904 ? -5.490 -48.194 157.307 1.00 85.06 904 PRO A C 1
ATOM 6690 O O . PRO A 1 904 ? -4.320 -48.327 156.965 1.00 85.06 904 PRO A O 1
ATOM 6693 N N . MET A 1 905 ? -5.832 -48.023 158.591 1.00 79.31 905 MET A N 1
ATOM 6694 C CA . MET A 1 905 ? -4.865 -47.954 159.710 1.00 79.31 905 MET A CA 1
ATOM 6695 C C . MET A 1 905 ? -3.943 -49.182 159.819 1.00 79.31 905 MET A C 1
ATOM 6697 O O . MET A 1 905 ? -2.841 -49.066 160.344 1.00 79.31 905 MET A O 1
ATOM 6701 N N . GLY A 1 906 ? -4.401 -50.348 159.352 1.00 76.69 906 GLY A N 1
ATOM 6702 C CA . GLY A 1 906 ? -3.646 -51.605 159.377 1.00 76.69 906 GLY A CA 1
ATOM 6703 C C . GLY A 1 906 ? -2.892 -51.942 158.087 1.00 76.69 906 GLY A C 1
ATOM 6704 O O . GLY A 1 906 ? -2.350 -53.035 158.012 1.00 76.69 906 GLY A O 1
ATOM 6705 N N . ALA A 1 907 ? -2.891 -51.066 157.076 1.00 79.12 907 ALA A N 1
ATOM 6706 C CA . ALA A 1 907 ? -2.188 -51.327 155.819 1.00 79.12 907 ALA A CA 1
ATOM 6707 C C . ALA A 1 907 ? -0.663 -51.185 155.987 1.00 79.12 907 ALA A C 1
ATOM 6709 O O . ALA A 1 907 ? -0.186 -50.272 156.670 1.00 79.12 907 ALA A O 1
ATOM 6710 N N . GLU A 1 908 ? 0.106 -52.065 155.350 1.00 78.56 908 GLU A N 1
ATOM 6711 C CA . GLU A 1 908 ? 1.569 -52.089 155.407 1.00 78.56 908 GLU A CA 1
ATOM 6712 C C . GLU A 1 908 ? 2.208 -51.342 154.223 1.00 78.56 908 GLU A C 1
ATOM 6714 O O . GLU A 1 908 ? 1.598 -51.090 153.184 1.00 78.56 908 GLU A O 1
ATOM 6719 N N . ARG A 1 909 ? 3.480 -50.947 154.362 1.00 74.88 909 ARG A N 1
ATOM 6720 C CA . ARG A 1 909 ? 4.216 -50.229 153.306 1.00 74.88 909 ARG A CA 1
ATOM 6721 C C . ARG A 1 909 ? 4.385 -51.104 152.065 1.00 74.88 909 ARG A C 1
ATOM 6723 O O . ARG A 1 909 ? 5.144 -52.069 152.088 1.00 74.88 909 ARG A O 1
ATOM 6730 N N . GLY A 1 910 ? 3.802 -50.654 150.959 1.00 76.69 910 GLY A N 1
ATOM 6731 C CA . GLY A 1 910 ? 3.757 -51.380 149.691 1.00 76.69 910 GLY A CA 1
ATOM 6732 C C . GLY A 1 910 ? 2.346 -51.808 149.294 1.00 76.69 910 GLY A C 1
ATOM 6733 O O . GLY A 1 910 ? 2.123 -52.034 148.105 1.00 76.69 910 GLY A O 1
ATOM 6734 N N . ASP A 1 911 ? 1.399 -51.840 150.238 1.00 82.44 911 ASP A N 1
ATOM 6735 C CA . ASP A 1 911 ? -0.007 -52.100 149.932 1.00 82.44 911 ASP A CA 1
ATOM 6736 C C . ASP A 1 911 ? -0.559 -51.028 148.985 1.00 82.44 911 ASP A C 1
ATOM 6738 O O . ASP A 1 911 ? -0.137 -49.865 148.999 1.00 82.44 911 ASP A O 1
ATOM 6742 N N . ALA A 1 912 ? -1.506 -51.427 148.140 1.00 83.81 912 ALA A N 1
ATOM 6743 C CA . ALA A 1 912 ? -2.107 -50.574 147.128 1.00 83.81 912 ALA A CA 1
ATOM 6744 C C . ALA A 1 912 ? -3.557 -50.974 146.859 1.00 83.81 912 ALA A C 1
ATOM 6746 O O . ALA A 1 912 ? -3.895 -52.154 146.931 1.00 83.81 912 ALA A O 1
ATOM 6747 N N . ASP A 1 913 ? -4.372 -50.003 146.463 1.00 86.94 913 ASP A N 1
ATOM 6748 C CA . ASP A 1 913 ? -5.752 -50.212 146.028 1.00 86.94 913 ASP A CA 1
ATOM 6749 C C . ASP A 1 913 ? -6.066 -49.403 144.761 1.00 86.94 913 ASP A C 1
ATOM 6751 O O . ASP A 1 913 ? -5.361 -48.440 144.435 1.00 86.94 913 ASP A O 1
ATOM 6755 N N . VAL A 1 914 ? -7.100 -49.813 144.023 1.00 86.38 914 VAL A N 1
ATOM 6756 C CA . VAL A 1 914 ? -7.544 -49.159 142.785 1.00 86.38 914 VAL A CA 1
ATOM 6757 C C . VAL A 1 914 ? -9.060 -48.980 142.794 1.00 86.38 914 VAL A C 1
ATOM 6759 O O . VAL A 1 914 ? -9.809 -49.950 142.717 1.00 86.38 914 VAL A O 1
ATOM 6762 N N . ALA A 1 915 ? -9.515 -47.729 142.805 1.00 87.50 915 ALA A N 1
ATOM 6763 C CA . ALA A 1 915 ? -10.917 -47.382 142.598 1.00 87.50 915 ALA A CA 1
ATOM 6764 C C . ALA A 1 915 ? -11.189 -47.143 141.108 1.00 87.50 915 ALA A C 1
ATOM 6766 O O . ALA A 1 915 ? -10.405 -46.476 140.437 1.00 87.50 915 ALA A O 1
ATOM 6767 N N . THR A 1 916 ? -12.314 -47.621 140.584 1.00 89.56 916 THR A N 1
ATOM 6768 C CA . THR A 1 916 ? -12.848 -47.160 139.294 1.00 89.56 916 THR A CA 1
ATOM 6769 C C . THR A 1 916 ? -13.903 -46.099 139.554 1.00 89.56 916 THR A C 1
ATOM 6771 O O . THR A 1 916 ? -14.818 -46.333 140.344 1.00 89.56 916 THR A O 1
ATOM 6774 N N . ILE A 1 917 ? -13.762 -44.942 138.907 1.00 91.12 917 ILE A N 1
ATOM 6775 C CA . ILE A 1 917 ? -14.741 -43.856 138.929 1.00 91.12 917 ILE A CA 1
ATOM 6776 C C . ILE A 1 917 ? -15.455 -43.842 137.580 1.00 91.12 917 ILE A C 1
ATOM 6778 O O . ILE A 1 917 ? -14.794 -43.767 136.543 1.00 91.12 917 ILE A O 1
ATOM 6782 N N . SER A 1 918 ? -16.783 -43.909 137.592 1.00 90.12 918 SER A N 1
ATOM 6783 C CA . SER A 1 918 ? -17.629 -43.775 136.402 1.00 90.12 918 SER A CA 1
ATOM 6784 C C . SER A 1 918 ? -18.457 -42.497 136.450 1.00 90.12 918 SER A C 1
ATOM 6786 O O . SER A 1 918 ? -18.876 -42.090 137.533 1.00 90.12 918 SER A O 1
ATOM 6788 N N . ALA A 1 919 ? -18.751 -41.932 135.282 1.00 91.25 919 ALA A N 1
ATOM 6789 C CA . ALA A 1 919 ? -19.753 -40.900 135.053 1.00 91.25 919 ALA A CA 1
ATOM 6790 C C . ALA A 1 919 ? -20.792 -41.406 134.041 1.00 91.25 919 ALA A C 1
ATOM 6792 O O . ALA A 1 919 ? -20.416 -41.965 133.011 1.00 91.25 919 ALA A O 1
ATOM 6793 N N . VAL A 1 920 ? -22.077 -41.218 134.336 1.00 91.19 920 VAL A N 1
ATOM 6794 C CA . VAL A 1 920 ? -23.218 -41.605 133.486 1.00 91.19 920 VAL A CA 1
ATOM 6795 C C . VAL A 1 920 ? -24.141 -40.401 133.329 1.00 91.19 920 VAL A C 1
ATOM 6797 O O . VAL A 1 920 ? -24.347 -39.673 134.296 1.00 91.19 920 VAL A O 1
ATOM 6800 N N . SER A 1 921 ? -24.678 -40.182 132.133 1.00 90.75 921 SER A N 1
ATOM 6801 C CA . SER A 1 921 ? -25.624 -39.101 131.848 1.00 90.75 921 SER A CA 1
ATOM 6802 C C . SER A 1 921 ? -26.990 -39.422 132.448 1.00 90.75 921 SER A C 1
ATOM 6804 O O . SER A 1 921 ? -27.472 -40.550 132.345 1.00 90.75 921 SER A O 1
ATOM 6806 N N . GLU A 1 922 ? -27.624 -38.438 133.084 1.00 91.12 922 GLU A N 1
ATOM 6807 C CA . GLU A 1 922 ? -29.002 -38.575 133.566 1.00 91.12 922 GLU A CA 1
ATOM 6808 C C . GLU A 1 922 ? -30.019 -38.381 132.438 1.00 91.12 922 GLU A C 1
ATOM 6810 O O . GLU A 1 922 ? -31.100 -38.968 132.490 1.00 91.12 922 GLU A O 1
ATOM 6815 N N . GLY A 1 923 ? -29.683 -37.588 131.413 1.00 84.06 923 GLY A N 1
ATOM 6816 C CA . GLY A 1 923 ? -30.534 -37.389 130.241 1.00 84.06 923 GLY A CA 1
ATOM 6817 C C . GLY A 1 923 ? -30.492 -38.524 129.208 1.00 84.06 923 GLY A C 1
ATOM 6818 O O . GLY A 1 923 ? -31.512 -38.790 128.575 1.00 84.06 923 GLY A O 1
ATOM 6819 N N . ASP A 1 924 ? -29.365 -39.230 129.074 1.00 87.94 924 ASP A N 1
ATOM 6820 C CA . ASP A 1 924 ? -29.229 -40.462 128.278 1.00 87.94 924 ASP A CA 1
ATOM 6821 C C . ASP A 1 924 ? -28.340 -41.486 129.015 1.00 87.94 924 ASP A C 1
ATOM 6823 O O . ASP A 1 924 ? -27.121 -41.500 128.824 1.00 87.94 924 ASP A O 1
ATOM 6827 N N . PRO A 1 925 ? -28.921 -42.382 129.837 1.00 87.44 925 PRO A N 1
ATOM 6828 C CA . PRO A 1 925 ? -28.164 -43.375 130.602 1.00 87.44 925 PRO A CA 1
ATOM 6829 C C . PRO A 1 925 ? -27.325 -44.369 129.780 1.00 87.44 925 PRO A C 1
ATOM 6831 O O . PRO A 1 925 ? -26.517 -45.090 130.369 1.00 87.44 925 PRO A O 1
ATOM 6834 N N . GLU A 1 926 ? -27.471 -44.430 128.448 1.00 86.88 926 GLU A N 1
ATOM 6835 C CA . GLU A 1 926 ? -26.552 -45.198 127.591 1.00 86.88 926 GLU A CA 1
ATOM 6836 C C . GLU A 1 926 ? -25.195 -44.489 127.403 1.00 86.88 926 GLU A C 1
ATOM 6838 O O . GLU A 1 926 ? -24.205 -45.115 127.010 1.00 86.88 926 GLU A O 1
ATOM 6843 N N . ARG A 1 927 ? -25.098 -43.192 127.731 1.00 89.69 927 ARG A N 1
ATOM 6844 C CA . ARG A 1 927 ? -23.844 -42.424 127.731 1.00 89.69 927 ARG A CA 1
ATOM 6845 C C . ARG A 1 927 ? -23.164 -42.546 129.084 1.00 89.69 927 ARG A C 1
ATOM 6847 O O . ARG A 1 927 ? -23.524 -41.883 130.054 1.00 89.69 927 ARG A O 1
ATOM 6854 N N . ALA A 1 928 ? -22.132 -43.382 129.120 1.00 88.06 928 ALA A N 1
ATOM 6855 C CA . ALA A 1 928 ? -21.297 -43.611 130.289 1.00 88.06 928 ALA A CA 1
ATOM 6856 C C . ALA A 1 928 ? -19.805 -43.638 129.925 1.00 88.06 928 ALA A C 1
ATOM 6858 O O . ALA A 1 928 ? -19.416 -44.130 128.866 1.00 88.06 928 ALA A O 1
ATOM 6859 N N . VAL A 1 929 ? -18.961 -43.162 130.839 1.00 90.38 929 VAL A N 1
ATOM 6860 C CA . VAL A 1 929 ? -17.493 -43.224 130.760 1.00 90.38 929 VAL A CA 1
ATOM 6861 C C . VAL A 1 929 ? -16.922 -43.600 132.129 1.00 90.38 929 VAL A C 1
ATOM 6863 O O . VAL A 1 929 ? -17.494 -43.250 133.159 1.00 90.38 929 VAL A O 1
ATOM 6866 N N . ALA A 1 930 ? -15.804 -44.326 132.177 1.00 89.50 930 ALA A N 1
ATOM 6867 C CA . ALA A 1 930 ? -15.158 -44.705 133.434 1.00 89.50 930 ALA A CA 1
ATOM 6868 C C . ALA A 1 930 ? -13.633 -44.790 133.306 1.00 89.50 930 ALA A C 1
ATOM 6870 O O . ALA A 1 930 ? -13.106 -45.072 132.231 1.00 89.50 930 ALA A O 1
ATOM 6871 N N . GLY A 1 931 ? -12.925 -44.598 134.420 1.00 87.62 931 GLY A N 1
ATOM 6872 C CA . GLY A 1 931 ? -11.475 -44.782 134.509 1.00 87.62 931 GLY A CA 1
ATOM 6873 C C . GLY A 1 931 ? -11.004 -45.096 135.928 1.00 87.62 931 GLY A C 1
ATOM 6874 O O . GLY A 1 931 ? -11.778 -45.031 136.884 1.00 87.62 931 GLY A O 1
ATOM 6875 N N . SER A 1 932 ? -9.737 -45.485 136.071 1.00 87.50 932 SER A N 1
ATOM 6876 C CA . SER A 1 932 ? -9.206 -46.067 137.311 1.00 87.50 932 SER A CA 1
ATOM 6877 C C . SER A 1 932 ? -8.168 -45.179 138.004 1.00 87.50 932 SER A C 1
ATOM 6879 O O . SER A 1 932 ? -7.247 -44.664 137.375 1.00 87.50 932 SER A O 1
ATOM 6881 N N . LEU A 1 933 ? -8.278 -45.075 139.329 1.00 85.88 933 LEU A N 1
ATOM 6882 C CA . LEU A 1 933 ? -7.431 -44.298 140.230 1.00 85.88 933 LEU A CA 1
ATOM 6883 C C . LEU A 1 933 ? -6.724 -45.234 141.222 1.00 85.88 933 LEU A C 1
ATOM 6885 O O . LEU A 1 933 ? -7.385 -45.931 141.989 1.00 85.88 933 LEU A O 1
ATOM 6889 N N . LYS A 1 934 ? -5.386 -45.244 141.227 1.00 84.94 934 LYS A N 1
ATOM 6890 C CA . LYS A 1 934 ? -4.563 -46.100 142.103 1.00 84.94 934 LYS A CA 1
ATOM 6891 C C . LYS A 1 934 ? -3.970 -45.320 143.280 1.00 84.94 934 LYS A C 1
ATOM 6893 O O . LYS A 1 934 ? -3.386 -44.261 143.062 1.00 84.94 934 LYS A O 1
ATOM 6898 N N . THR A 1 935 ? -4.008 -45.898 144.481 1.00 84.00 935 THR A N 1
ATOM 6899 C CA . THR A 1 935 ? -3.434 -45.341 145.727 1.00 84.00 935 THR A CA 1
ATOM 6900 C C . THR A 1 935 ? -2.500 -46.364 146.389 1.00 84.00 935 THR A C 1
ATOM 6902 O O . THR A 1 935 ? -2.763 -47.560 146.300 1.00 84.00 935 THR A O 1
ATOM 6905 N N . MET A 1 936 ? -1.398 -45.939 147.028 1.00 82.06 936 MET A N 1
ATOM 6906 C CA . MET A 1 936 ? -0.384 -46.828 147.641 1.00 82.06 936 MET A CA 1
ATOM 6907 C C . MET A 1 936 ? 0.114 -46.351 149.025 1.00 82.06 936 MET A C 1
ATOM 6909 O O . MET A 1 936 ? 0.106 -45.154 149.318 1.00 82.06 936 MET A O 1
ATOM 6913 N N . VAL A 1 937 ? 0.593 -47.272 149.871 1.00 79.31 937 VAL A N 1
ATOM 6914 C CA . VAL A 1 937 ? 1.036 -47.009 151.260 1.00 79.31 937 VAL A CA 1
ATOM 6915 C C . VAL A 1 937 ? 2.552 -46.850 151.400 1.00 79.31 937 VAL A C 1
ATOM 6917 O O . VAL A 1 937 ? 3.329 -47.632 150.845 1.00 79.31 937 VAL A O 1
ATOM 6920 N N . TYR A 1 938 ? 2.998 -45.895 152.228 1.00 70.69 938 TYR A N 1
ATOM 6921 C CA . TYR A 1 938 ? 4.419 -45.672 152.527 1.00 70.69 938 TYR A CA 1
ATOM 6922 C C . TYR A 1 938 ? 4.709 -45.320 154.008 1.00 70.69 938 TYR A C 1
ATOM 6924 O O . TYR A 1 938 ? 3.966 -44.562 154.621 1.00 70.69 938 TYR A O 1
ATOM 6932 N N . TYR A 1 939 ? 5.832 -45.800 154.575 1.00 58.84 939 TYR A N 1
ATOM 6933 C CA . TYR A 1 939 ? 6.314 -45.452 155.935 1.00 58.84 939 TYR A CA 1
ATOM 6934 C C . TYR A 1 939 ? 7.638 -44.659 155.930 1.00 58.84 939 TYR A C 1
ATOM 6936 O O . TYR A 1 939 ? 8.516 -44.898 155.097 1.00 58.84 939 TYR A O 1
ATOM 6944 N N . ARG A 1 940 ? 7.838 -43.802 156.948 1.00 54.84 940 ARG A N 1
ATOM 6945 C CA . ARG A 1 940 ? 9.145 -43.256 157.381 1.00 54.84 940 ARG A CA 1
ATOM 6946 C C . ARG A 1 940 ? 9.547 -43.876 158.730 1.00 54.84 940 ARG A C 1
ATOM 6948 O O . ARG A 1 940 ? 8.742 -43.890 159.652 1.00 54.84 940 ARG A O 1
ATOM 6955 N N . LEU A 1 941 ? 10.793 -44.340 158.852 1.00 45.59 941 LEU A N 1
ATOM 6956 C CA . LEU A 1 941 ? 11.356 -44.910 160.088 1.00 45.59 941 LEU A CA 1
ATOM 6957 C C . LEU A 1 941 ? 11.754 -43.824 161.110 1.00 45.59 941 LEU A C 1
ATOM 6959 O O . LEU A 1 941 ? 12.378 -42.829 160.745 1.00 45.59 941 LEU A O 1
ATOM 6963 N N . LEU A 1 942 ? 11.463 -44.074 162.391 1.00 50.03 942 LEU A N 1
ATOM 6964 C CA . LEU A 1 942 ? 11.929 -43.329 163.571 1.00 50.03 942 LEU A CA 1
ATOM 6965 C C . LEU A 1 942 ? 12.403 -44.346 164.632 1.00 50.03 942 LEU A C 1
ATOM 6967 O O . LEU A 1 942 ? 11.666 -45.278 164.942 1.00 50.03 942 LEU A O 1
ATOM 6971 N N . MET A 1 943 ? 13.608 -44.176 165.193 1.00 39.41 943 MET A N 1
ATOM 6972 C CA . MET A 1 943 ? 14.129 -44.975 166.324 1.00 39.41 943 MET A CA 1
ATOM 6973 C C . MET A 1 943 ? 14.198 -44.130 167.616 1.00 39.41 943 MET A C 1
ATOM 6975 O O . MET A 1 943 ? 14.557 -42.954 167.520 1.00 39.41 943 MET A O 1
ATOM 6979 N N . PRO A 1 944 ? 13.942 -44.692 168.819 1.00 49.12 944 PRO A N 1
ATOM 6980 C CA . PRO A 1 944 ? 14.019 -43.947 170.079 1.00 49.12 944 PRO A CA 1
ATOM 6981 C C . PRO A 1 944 ? 15.310 -44.176 170.910 1.00 49.12 944 PRO A C 1
ATOM 6983 O O . PRO A 1 944 ? 15.667 -45.298 171.248 1.00 49.12 944 PRO A O 1
ATOM 6986 N N . THR A 1 945 ? 15.936 -43.056 171.305 1.00 50.44 945 THR A N 1
ATOM 6987 C CA . THR A 1 945 ? 16.769 -42.799 172.515 1.00 50.44 945 THR A CA 1
ATOM 6988 C C . THR A 1 945 ? 18.025 -43.640 172.872 1.00 50.44 945 THR A C 1
ATOM 6990 O O . THR A 1 945 ? 17.934 -44.684 173.502 1.00 50.44 945 THR A O 1
ATOM 6993 N N . MET A 1 946 ? 19.191 -42.993 172.682 1.00 40.22 946 MET A N 1
ATOM 6994 C CA . MET A 1 946 ? 20.423 -42.949 173.521 1.00 40.22 946 MET A CA 1
ATOM 6995 C C . MET A 1 946 ? 21.343 -44.175 173.801 1.00 40.22 946 MET A C 1
ATOM 6997 O O . MET A 1 946 ? 20.997 -45.119 174.497 1.00 40.22 946 MET A O 1
ATOM 7001 N N . TYR A 1 947 ? 22.632 -43.909 173.506 1.00 37.50 947 TYR A N 1
ATOM 7002 C CA . TYR A 1 947 ? 23.884 -44.299 174.199 1.00 37.50 947 TYR A CA 1
ATOM 7003 C C . TYR A 1 947 ? 24.799 -45.419 173.653 1.00 37.50 947 TYR A C 1
ATOM 7005 O O . TYR A 1 947 ? 24.480 -46.131 172.709 1.00 37.50 947 TYR A O 1
ATOM 7013 N N . ALA A 1 948 ? 26.050 -45.391 174.135 1.00 44.41 948 ALA A N 1
ATOM 7014 C CA . ALA A 1 948 ? 27.260 -45.673 173.355 1.00 44.41 948 ALA A CA 1
ATOM 7015 C C . ALA A 1 948 ? 27.959 -47.028 173.622 1.00 44.41 948 ALA A C 1
ATOM 7017 O O . ALA A 1 948 ? 27.694 -47.705 174.607 1.00 44.41 948 ALA A O 1
ATOM 7018 N N . ALA A 1 949 ? 28.964 -47.302 172.777 1.00 43.66 949 ALA A N 1
ATOM 7019 C CA . ALA A 1 949 ? 30.050 -48.281 172.929 1.00 43.66 949 ALA A CA 1
ATOM 7020 C C . ALA A 1 949 ? 29.706 -49.786 172.862 1.00 43.66 949 ALA A C 1
ATOM 7022 O O . ALA A 1 949 ? 29.456 -50.430 173.873 1.00 43.66 949 ALA A O 1
ATOM 7023 N N . LEU A 1 950 ? 29.925 -50.381 171.681 1.00 46.34 950 LEU A N 1
ATOM 7024 C CA . LEU A 1 950 ? 30.431 -51.755 171.542 1.00 46.34 950 LEU A CA 1
ATOM 7025 C C . LEU A 1 950 ? 31.219 -51.886 170.224 1.00 46.34 950 LEU A C 1
ATOM 7027 O O . LEU A 1 950 ? 30.681 -51.706 169.135 1.00 46.34 950 LEU A O 1
ATOM 7031 N N . ARG A 1 951 ? 32.529 -52.141 170.332 1.00 48.62 951 ARG A N 1
ATOM 7032 C CA . ARG A 1 951 ? 33.443 -52.403 169.206 1.00 48.62 951 ARG A CA 1
ATOM 7033 C C . ARG A 1 951 ? 33.650 -53.914 169.030 1.00 48.62 951 ARG A C 1
ATOM 7035 O O . ARG A 1 951 ? 33.796 -54.615 170.025 1.00 48.62 951 ARG A O 1
ATOM 7042 N N . SER A 1 952 ? 33.953 -54.298 167.786 1.00 46.97 952 SER A N 1
ATOM 7043 C CA . SER A 1 952 ? 34.873 -55.383 167.377 1.00 46.97 952 SER A CA 1
ATOM 7044 C C . SER A 1 952 ? 34.405 -56.853 167.398 1.00 46.97 952 SER A C 1
ATOM 7046 O O . SER A 1 952 ? 33.627 -57.252 168.254 1.00 46.97 952 SER A O 1
ATOM 7048 N N . TRP A 1 953 ? 35.012 -57.635 166.481 1.00 43.31 953 TRP A N 1
ATOM 7049 C CA . TRP A 1 953 ? 34.851 -59.081 166.206 1.00 43.31 953 TRP A CA 1
ATOM 7050 C C . TRP A 1 953 ? 33.489 -59.474 165.590 1.00 43.31 953 TRP A C 1
ATOM 7052 O O . TRP A 1 953 ? 32.449 -58.995 166.011 1.00 43.31 953 TRP A O 1
ATOM 7062 N N . SER A 1 954 ? 33.391 -60.375 164.611 1.00 44.84 954 SER A N 1
ATOM 7063 C CA . SER A 1 954 ? 34.404 -60.941 163.701 1.00 44.84 954 SER A CA 1
ATOM 7064 C C . SER A 1 954 ? 33.685 -61.448 162.434 1.00 44.84 954 SER A C 1
ATOM 7066 O O . SER A 1 954 ? 32.483 -61.701 162.483 1.00 44.84 954 SER A O 1
ATOM 7068 N N . ARG A 1 955 ? 34.345 -61.647 161.293 1.00 41.47 955 ARG A N 1
ATOM 7069 C CA . ARG A 1 955 ? 35.790 -61.531 161.034 1.00 41.47 955 ARG A CA 1
ATOM 7070 C C . ARG A 1 955 ? 36.125 -60.196 160.383 1.00 41.47 955 ARG A C 1
ATOM 7072 O O . ARG A 1 955 ? 36.020 -60.119 159.145 1.00 41.47 955 ARG A O 1
#

pLDDT: mean 86.67, std 14.49, range [25.83, 98.81]